Protein AF-0000000086783801 (afdb_homodimer)

Nearest PDB structures (foldseek):
  3aup-assembly1_C  TM=7.793E-01  e=1.648E-22  Glycine max
  5qcq-assembly1_A  TM=7.450E-01  e=6.119E-19  Homo sapiens
  4i0h-assembly1_A  TM=7.393E-01  e=4.043E-18  Homo sapiens
  3nsh-assembly3_C  TM=7.144E-01  e=2.593E-18  Homo sapiens
  3vv8-assembly1_A  TM=7.410E-01  e=1.197E-16  Homo sapiens

Solvent-accessible surface area (backbone atoms only — not comparable to full-atom values): 43642 Å² total; per-residue (Å²): 132,86,75,80,77,76,76,77,78,76,76,74,73,76,73,73,76,72,70,76,71,76,75,70,54,64,39,44,35,34,58,29,31,40,42,80,27,82,87,24,78,68,39,56,89,82,58,48,68,54,51,52,50,51,50,38,49,52,36,22,50,24,32,52,44,62,71,53,74,47,64,36,52,71,85,65,61,58,55,64,25,30,46,40,66,44,38,28,30,30,71,42,21,45,30,37,70,67,44,82,32,50,18,31,40,21,32,75,33,23,60,23,31,34,41,20,51,69,55,74,79,31,62,60,57,38,86,55,79,57,45,50,57,87,66,19,79,52,51,43,78,35,40,44,84,37,72,70,41,68,70,43,93,41,59,44,59,45,91,84,70,47,33,15,26,38,53,48,75,40,16,11,48,22,32,40,28,31,35,33,27,23,21,26,38,36,37,70,22,77,88,71,49,74,49,75,42,70,75,35,66,34,33,41,18,21,33,30,49,50,40,61,32,45,54,45,42,36,36,38,8,51,11,61,16,76,54,2,55,46,48,64,50,22,69,49,20,63,26,27,34,18,36,23,36,50,54,88,88,52,83,65,63,18,35,36,20,28,16,69,60,21,62,84,80,65,89,72,60,30,43,26,58,48,38,63,58,95,76,28,25,49,45,13,27,29,54,45,27,35,27,51,76,88,46,74,46,75,36,53,46,97,85,64,45,64,56,76,45,55,23,32,54,29,57,29,27,37,38,24,29,27,31,40,69,55,34,51,52,49,53,51,50,48,44,61,72,64,67,60,76,69,40,84,43,92,79,36,79,46,84,43,23,28,51,65,87,63,72,64,89,48,56,36,33,42,32,34,54,77,20,74,46,78,33,40,44,78,29,42,39,41,78,41,92,82,16,31,24,40,44,48,43,60,23,81,76,47,29,34,46,11,35,47,54,40,38,31,21,37,41,26,42,30,61,75,79,33,28,41,33,41,26,81,40,67,26,89,81,92,138,83,81,77,78,77,79,77,77,78,76,76,73,76,74,72,76,73,71,77,73,77,77,72,56,59,42,45,36,34,58,30,31,40,41,80,26,81,87,24,78,68,37,57,90,84,57,47,67,52,50,52,50,51,51,37,50,52,34,21,51,25,32,51,48,60,71,53,75,50,65,38,52,72,86,65,56,68,56,62,28,30,47,41,66,44,36,28,29,30,72,43,20,46,31,39,70,68,43,80,34,50,18,30,39,21,33,74,32,24,59,24,32,34,43,19,51,70,55,76,81,31,62,60,58,38,86,55,78,58,46,51,58,87,66,19,80,51,52,42,77,35,40,44,83,38,72,71,41,68,70,43,93,40,59,44,60,45,94,83,71,46,34,15,28,40,53,48,75,38,12,14,49,20,33,38,27,31,36,34,28,25,20,25,37,36,38,71,21,76,86,71,48,76,52,74,40,69,74,34,63,31,32,42,17,21,34,30,49,50,42,62,33,44,54,46,41,35,35,38,8,51,11,63,16,75,54,2,54,45,49,65,50,23,69,49,20,64,26,28,33,19,36,24,35,49,54,88,87,53,82,63,63,19,35,36,19,28,16,68,60,22,64,84,80,66,90,72,61,30,42,27,56,48,38,64,58,94,76,30,25,50,46,14,27,30,53,45,28,36,26,50,76,91,45,73,45,75,38,52,46,97,84,65,45,65,56,77,47,54,23,32,54,28,58,29,26,36,37,25,29,27,32,40,70,54,35,50,52,50,52,51,50,48,44,61,71,65,66,60,77,69,40,84,43,94,79,33,78,44,85,44,23,28,52,66,88,64,74,65,90,47,57,36,34,42,31,34,54,76,21,76,45,75,32,40,45,78,28,43,40,41,78,40,92,83,17,31,25,40,43,49,42,60,21,72,70,46,28,33,47,11,34,45,54,39,36,32,20,36,41,24,44,29,63,76,77,34,29,39,32,41,26,82,41,66,25,88,82,91

Secondary structure (DSSP, 8-state):
---------------------------EEEEEEETTSTTSTT--TT--HHHHHHHHHHHHHHHHGGGS-S---TT-----------SEEEEEEETTTTEEEEEEEETT----EEEBSS-SSB----SSPPB-GGG-TT-EEPBTTSHHHHH-SSEEE-TTT-BEEEEEE-TTS-EEEEEEEEEEEEEE-TTS-EEEEEEEEEEEEEEEESS--TT--EEEE-SSSTTSHHHHHGGGGTTEEEEEBPPTT--S-EEEEEGGGG---STT-EEEE-B--SS--S-EE-EEEEEETTEEEE---TTSPPPTT-EEE-SS--SEEEEHHHHHHHHHHHHHHH-S--B--TTS--S-EE-TTTSPP-EEEEEETTEEEEEEHHHHEEEETTEEEESEEEESS--EE-GGGGBTEEEEEETTTTEEEEEE--TT--/---------------------------EEEEEEETTSTTSTT--TT--HHHHHHHHHHHHHHHHGGGS-S---TT-----------SEEEEEEETTTTEEEEEEEETT----EEEBSS-SS-----SSPPB-GGG-TT-EEPBTTSHHHHH-SSEEE-TTT-BEEEEEE-TTS-EEEEEEEEEEEEEE-TTS-EEEEEEEEEEEEEEEESS--TT--EEEE-SSSTTSHHHHHGGGGTTEEEEEBPPTT--S-EEEEEGGGG---STT-EEEE-B--SS--S-EE-EEEEEETTEEEE---TTSPPPTT-EEE-SS--SEEEEHHHHHHHHHHHHHHH-S--B--TTS--S-EE-TT-SPP-EEEEEETTEEEEEEHHHHEEEETTEEEESEEEESS--EE-GGGGBTEEEEEETTTTEEEEEE--TT--

Structure (mmCIF, N/CA/C/O backbone):
data_AF-0000000086783801-model_v1
#
loop_
_entity.id
_entity.type
_entity.pdbx_description
1 polymer 'Eukaryotic aspartyl protease family protein'
#
loop_
_atom_site.group_PDB
_atom_site.id
_atom_site.type_symbol
_atom_site.label_atom_id
_atom_site.label_alt_id
_atom_site.label_comp_id
_atom_site.label_asym_id
_atom_site.label_entity_id
_atom_site.label_seq_id
_atom_site.pdbx_PDB_ins_code
_atom_site.Cartn_x
_atom_site.Cartn_y
_atom_site.Cartn_z
_atom_site.occupancy
_atom_site.B_iso_or_equiv
_atom_site.auth_seq_id
_atom_site.auth_comp_id
_atom_site.auth_asym_id
_atom_site.auth_atom_id
_atom_site.pdbx_PDB_model_num
ATOM 1 N N . MET A 1 1 ? -44.562 92.875 8.945 1 28.22 1 MET A N 1
ATOM 2 C CA . MET A 1 1 ? -44.281 91.812 8.008 1 28.22 1 MET A CA 1
ATOM 3 C C . MET A 1 1 ? -42.969 91.125 8.359 1 28.22 1 MET A C 1
ATOM 5 O O . MET A 1 1 ? -42.375 90.438 7.508 1 28.22 1 MET A O 1
ATOM 9 N N . ASP A 1 2 ? -42.469 91.312 9.57 1 32.56 2 ASP A N 1
ATOM 10 C CA . ASP A 1 2 ? -41.219 90.875 10.125 1 32.56 2 ASP A CA 1
ATOM 11 C C . ASP A 1 2 ? -41.188 89.375 10.281 1 32.56 2 ASP A C 1
ATOM 13 O O . ASP A 1 2 ? -41.969 88.812 11.062 1 32.56 2 ASP A O 1
ATOM 17 N N . HIS A 1 3 ? -41.031 88.625 9.117 1 32.62 3 HIS A N 1
ATOM 18 C CA . HIS A 1 3 ? -41 87.188 8.961 1 32.62 3 HIS A CA 1
ATOM 19 C C . HIS A 1 3 ? -39.844 86.562 9.781 1 32.62 3 HIS A C 1
ATOM 21 O O . HIS A 1 3 ? -38.688 87 9.664 1 32.62 3 HIS A O 1
ATOM 27 N N . LEU A 1 4 ? -40.125 86.188 11.008 1 33.28 4 LEU A N 1
ATOM 28 C CA . LEU A 1 4 ? -39.344 85.438 11.977 1 33.28 4 LEU A CA 1
ATOM 29 C C . LEU A 1 4 ? -38.844 84.125 11.359 1 33.28 4 LEU A C 1
ATOM 31 O O . LEU A 1 4 ? -39.625 83.25 11 1 33.28 4 LEU A O 1
ATOM 35 N N . LEU A 1 5 ? -37.781 84.188 10.484 1 33.75 5 LEU A N 1
ATOM 36 C CA . LEU A 1 5 ? -37.125 83 9.906 1 33.75 5 LEU A CA 1
ATOM 37 C C . LEU A 1 5 ? -36.562 82.125 11 1 33.75 5 LEU A C 1
ATOM 39 O O . LEU A 1 5 ? -35.719 82.562 11.797 1 33.75 5 LEU A O 1
ATOM 43 N N . CYS A 1 6 ? -37.406 81.25 11.594 1 33.09 6 CYS A N 1
ATOM 44 C CA . CYS A 1 6 ? -37 80.188 12.508 1 33.09 6 CYS A CA 1
ATOM 45 C C . CYS A 1 6 ? -35.906 79.312 11.883 1 33.09 6 CYS A C 1
ATOM 47 O O . CYS A 1 6 ? -36.094 78.75 10.828 1 33.09 6 CYS A O 1
ATOM 49 N N . PHE A 1 7 ? -34.625 79.688 12.047 1 33.12 7 PHE A N 1
ATOM 50 C CA . PHE A 1 7 ? -33.469 78.938 11.68 1 33.12 7 PHE A CA 1
ATOM 51 C C . PHE A 1 7 ? -33.5 77.562 12.352 1 33.12 7 PHE A C 1
ATOM 53 O O . PHE A 1 7 ? -33.469 77.438 13.586 1 33.12 7 PHE A O 1
ATOM 60 N N . LEU A 1 8 ? -34.25 76.625 11.781 1 31.38 8 LEU A N 1
ATOM 61 C CA . LEU A 1 8 ? -34.156 75.188 12.195 1 31.38 8 LEU A CA 1
ATOM 62 C C . LEU A 1 8 ? -32.719 74.688 12.195 1 31.38 8 LEU A C 1
ATOM 64 O O . LEU A 1 8 ? -32.062 74.75 11.164 1 31.38 8 LEU A O 1
ATOM 68 N N . LEU A 1 9 ? -32.031 74.812 13.297 1 32.16 9 LEU A N 1
ATOM 69 C CA . LEU A 1 9 ? -30.719 74.25 13.555 1 32.16 9 LEU A CA 1
ATOM 70 C C . LEU A 1 9 ? -30.781 72.688 13.383 1 32.16 9 LEU A C 1
ATOM 72 O O . LEU A 1 9 ? -31.5 72 14.117 1 32.16 9 LEU A O 1
ATOM 76 N N . ILE A 1 10 ? -30.734 72.188 12.133 1 34.38 10 ILE A N 1
ATOM 77 C CA . ILE A 1 10 ? -30.578 70.812 11.898 1 34.38 10 ILE A CA 1
ATOM 78 C C . ILE A 1 10 ? -29.312 70.312 12.609 1 34.38 10 ILE A C 1
ATOM 80 O O . ILE A 1 10 ? -28.203 70.75 12.312 1 34.38 10 ILE A O 1
ATOM 84 N N . CYS A 1 11 ? -29.406 69.938 13.852 1 33.38 11 CYS A N 1
ATOM 85 C CA . CYS A 1 11 ? -28.344 69.188 14.531 1 33.38 11 CYS A CA 1
ATOM 86 C C . CYS A 1 11 ? -27.969 67.938 13.75 1 33.38 11 CYS A C 1
ATOM 88 O O . CYS A 1 11 ? -28.781 67.062 13.586 1 33.38 11 CYS A O 1
ATOM 90 N N . PHE A 1 12 ? -27.141 68.062 12.727 1 35.16 12 PHE A N 1
ATOM 91 C CA . PHE A 1 12 ? -26.484 66.938 12.148 1 35.16 12 PHE A CA 1
ATOM 92 C C . PHE A 1 12 ? -25.797 66.062 13.219 1 35.16 12 PHE A C 1
ATOM 94 O O . PHE A 1 12 ? -24.812 66.562 13.82 1 35.16 12 PHE A O 1
ATOM 101 N N . SER A 1 13 ? -26.516 65.312 14.023 1 36.03 13 SER A N 1
ATOM 102 C CA . SER A 1 13 ? -25.844 64.312 14.805 1 36.03 13 SER A CA 1
ATOM 103 C C . SER A 1 13 ? -24.875 63.5 13.945 1 36.03 13 SER A C 1
ATOM 105 O O . SER A 1 13 ? -25.266 62.906 12.93 1 36.03 13 SER A O 1
ATOM 107 N N . HIS A 1 14 ? -23.625 63.906 13.859 1 38.16 14 HIS A N 1
ATOM 108 C CA . HIS A 1 14 ? -22.547 63.031 13.391 1 38.16 14 HIS A CA 1
ATOM 109 C C . HIS A 1 14 ? -22.594 61.656 14.055 1 38.16 14 HIS A C 1
ATOM 111 O O . HIS A 1 14 ? -22.391 61.562 15.266 1 38.16 14 HIS A O 1
ATOM 117 N N . LEU A 1 15 ? -23.547 60.781 13.656 1 39.41 15 LEU A N 1
ATOM 118 C CA . LEU A 1 15 ? -23.297 59.375 13.969 1 39.41 15 LEU A CA 1
ATOM 119 C C . LEU A 1 15 ? -21.844 59 13.703 1 39.41 15 LEU A C 1
ATOM 121 O O . LEU A 1 15 ? -21.391 59.062 12.555 1 39.41 15 LEU A O 1
ATOM 125 N N . SER A 1 16 ? -20.953 59.188 14.664 1 37.59 16 SER A N 1
ATOM 126 C CA . SER A 1 16 ? -19.641 58.594 14.633 1 37.59 16 SER A CA 1
ATOM 127 C C . SER A 1 16 ? -19.719 57.125 14.148 1 37.59 16 SER A C 1
ATOM 129 O O . SER A 1 16 ? -20.453 56.344 14.711 1 37.59 16 SER A O 1
ATOM 131 N N . LEU A 1 17 ? -19.578 56.906 12.891 1 39.34 17 LEU A N 1
ATOM 132 C CA . LEU A 1 17 ? -19.188 55.594 12.398 1 39.34 17 LEU A CA 1
ATOM 133 C C . LEU A 1 17 ? -18.125 54.938 13.305 1 39.34 17 LEU A C 1
ATOM 135 O O . LEU A 1 17 ? -16.969 55.375 13.32 1 39.34 17 LEU A O 1
ATOM 139 N N . GLN A 1 18 ? -18.5 54.5 14.516 1 35.81 18 GLN A N 1
ATOM 140 C CA . GLN A 1 18 ? -17.594 53.594 15.18 1 35.81 18 GLN A CA 1
ATOM 141 C C . GLN A 1 18 ? -16.953 52.625 14.18 1 35.81 18 GLN A C 1
ATOM 143 O O . GLN A 1 18 ? -17.641 52 13.391 1 35.81 18 GLN A O 1
ATOM 148 N N . SER A 1 19 ? -15.75 52.938 13.742 1 37.94 19 SER A N 1
ATOM 149 C CA . SER A 1 19 ? -14.828 52.031 13.07 1 37.94 19 SER A CA 1
ATOM 150 C C . SER A 1 19 ? -14.953 50.625 13.602 1 37.94 19 SER A C 1
ATOM 152 O O . SER A 1 19 ? -14.891 50.406 14.812 1 37.94 19 SER A O 1
ATOM 154 N N . LEU A 1 20 ? -15.766 49.75 13 1 39.47 20 LEU A N 1
ATOM 155 C CA . LEU A 1 20 ? -15.555 48.344 13.195 1 39.47 20 LEU A CA 1
ATOM 156 C C . LEU A 1 20 ? -14.078 48.031 13.43 1 39.47 20 LEU A C 1
ATOM 158 O O . LEU A 1 20 ? -13.258 48.156 12.516 1 39.47 20 LEU A O 1
ATOM 162 N N . VAL A 1 21 ? -13.508 48.312 14.57 1 39.19 21 VAL A N 1
ATOM 163 C CA . VAL A 1 21 ? -12.219 47.75 14.961 1 39.19 21 VAL A CA 1
ATOM 164 C C . VAL A 1 21 ? -12.055 46.344 14.344 1 39.19 21 VAL A C 1
ATOM 166 O O . VAL A 1 21 ? -12.82 45.438 14.648 1 39.19 21 VAL A O 1
ATOM 169 N N . GLU A 1 22 ? -11.578 46.219 13.141 1 44.28 22 GLU A N 1
ATOM 170 C CA . GLU A 1 22 ? -11.094 44.969 12.602 1 44.28 22 GLU A CA 1
ATOM 171 C C . GLU A 1 22 ? -10.383 44.125 13.68 1 44.28 22 GLU A C 1
ATOM 173 O O . GLU A 1 22 ? -9.352 44.562 14.211 1 44.28 22 GLU A O 1
ATOM 178 N N . ALA A 1 23 ? -11.031 43.375 14.547 1 47.41 23 ALA A N 1
ATOM 179 C CA . ALA A 1 23 ? -10.453 42.5 15.555 1 47.41 23 ALA A CA 1
ATOM 180 C C . ALA A 1 23 ? -9.211 41.781 15.023 1 47.41 23 ALA A C 1
ATOM 182 O O . ALA A 1 23 ? -9.242 41.188 13.945 1 47.41 23 ALA A O 1
ATOM 183 N N . LYS A 1 24 ? -7.973 42.156 15.375 1 53.47 24 LYS A N 1
ATOM 184 C CA . LYS A 1 24 ? -6.676 41.531 15.094 1 53.47 24 LYS A CA 1
ATOM 185 C C . LYS A 1 24 ? -6.766 40.031 15.109 1 53.47 24 LYS A C 1
ATOM 187 O O . LYS A 1 24 ? -7.32 39.438 16.047 1 53.47 24 LYS A O 1
ATOM 192 N N . PRO A 1 25 ? -6.418 39.406 14.031 1 62.44 25 PRO A N 1
ATOM 193 C CA . PRO A 1 25 ? -6.492 37.969 13.922 1 62.44 25 PRO A CA 1
ATOM 194 C C . PRO A 1 25 ? -5.789 37.25 15.078 1 62.44 25 PRO A C 1
ATOM 196 O O . PRO A 1 25 ? -4.688 37.625 15.477 1 62.44 25 PRO A O 1
ATOM 199 N N . ARG A 1 26 ? -6.473 36.719 16.094 1 76.38 26 ARG A N 1
ATOM 200 C CA . ARG A 1 26 ? -5.91 36.031 17.25 1 76.38 26 ARG A CA 1
ATOM 201 C C . ARG A 1 26 ? -5.527 34.594 16.906 1 76.38 26 ARG A C 1
ATOM 203 O O . ARG A 1 26 ? -6.199 33.938 16.109 1 76.38 26 ARG A O 1
ATOM 210 N N . GLY A 1 27 ? -4.211 34.281 17.203 1 88.38 27 GLY A N 1
ATOM 211 C CA . GLY A 1 27 ? -3.742 32.906 17.094 1 88.38 27 GLY A CA 1
ATOM 212 C C . GLY A 1 27 ? -4.344 32 18.141 1 88.38 27 GLY A C 1
ATOM 213 O O . GLY A 1 27 ? -4.871 32.469 19.156 1 88.38 27 GLY A O 1
ATOM 214 N N . PHE A 1 28 ? -4.57 30.75 17.859 1 93.56 28 PHE A N 1
ATOM 215 C CA . PHE A 1 28 ? -4.973 29.734 18.812 1 93.56 28 PHE A CA 1
ATOM 216 C C . PHE A 1 28 ? -4.18 28.453 18.594 1 93.56 28 PHE A C 1
ATOM 218 O O . PHE A 1 28 ? -3.576 28.25 17.547 1 93.56 28 PHE A O 1
ATOM 225 N N . THR A 1 29 ? -4.07 27.672 19.656 1 93.62 29 THR A N 1
ATOM 226 C CA . THR A 1 29 ? -3.285 26.453 19.688 1 93.62 29 THR A CA 1
ATOM 227 C C . THR A 1 29 ? -4.145 25.266 20.109 1 93.62 29 THR A C 1
ATOM 229 O O . THR A 1 29 ? -4.934 25.375 21.047 1 93.62 29 THR A O 1
ATOM 232 N N . ILE A 1 30 ? -4.059 24.203 19.375 1 93.81 30 ILE A N 1
ATOM 233 C CA . ILE A 1 30 ? -4.789 23 19.766 1 93.81 30 ILE A CA 1
ATOM 234 C C . ILE A 1 30 ? -3.838 21.797 19.812 1 93.81 30 ILE A C 1
ATOM 236 O O . ILE A 1 30 ? -2.699 21.891 19.359 1 93.81 30 ILE A O 1
ATOM 240 N N . ASP A 1 31 ? -4.312 20.734 20.422 1 92.25 31 ASP A N 1
ATOM 241 C CA . ASP A 1 31 ? -3.533 19.5 20.531 1 92.25 31 ASP A CA 1
ATOM 242 C C . ASP A 1 31 ? -3.541 18.719 19.219 1 92.25 31 ASP A C 1
ATOM 244 O O . ASP A 1 31 ? -4.562 18.672 18.531 1 92.25 31 ASP A O 1
ATOM 248 N N . LEU A 1 32 ? -2.43 18.25 18.891 1 93.69 32 LEU A N 1
ATOM 249 C CA . LEU A 1 32 ? -2.229 17.312 17.781 1 93.69 32 LEU A CA 1
ATOM 250 C C . LEU A 1 32 ? -1.8 15.945 18.297 1 93.69 32 LEU A C 1
ATOM 252 O O . LEU A 1 32 ? -0.669 15.781 18.766 1 93.69 32 LEU A O 1
ATOM 256 N N . ILE A 1 33 ? -2.709 15.023 18.203 1 90.25 33 ILE A N 1
ATOM 257 C CA . ILE A 1 33 ? -2.543 13.727 18.859 1 90.25 33 ILE A CA 1
ATOM 258 C C . ILE A 1 33 ? -2.078 12.688 17.828 1 90.25 33 ILE A C 1
ATOM 260 O O . ILE A 1 33 ? -2.766 12.43 16.844 1 90.25 33 ILE A O 1
ATOM 264 N N . HIS A 1 34 ? -0.919 12.148 18.078 1 90.94 34 HIS A N 1
ATOM 265 C CA . HIS A 1 34 ? -0.465 11.086 17.172 1 90.94 34 HIS A CA 1
ATOM 266 C C . HIS A 1 34 ? -1.343 9.852 17.297 1 90.94 34 HIS A C 1
ATOM 268 O O . HIS A 1 34 ? -1.766 9.492 18.406 1 90.94 34 HIS A O 1
ATOM 274 N N . ARG A 1 35 ? -1.509 9.188 16.25 1 84.12 35 ARG A N 1
ATOM 275 C CA . ARG A 1 35 ? -2.447 8.07 16.203 1 84.12 35 ARG A CA 1
ATOM 276 C C . ARG A 1 35 ? -2.016 6.949 17.141 1 84.12 35 ARG A C 1
ATOM 278 O O . ARG A 1 35 ? -2.854 6.203 17.656 1 84.12 35 ARG A O 1
ATOM 285 N N . HIS A 1 36 ? -0.702 6.852 17.406 1 81.81 36 HIS A N 1
ATOM 286 C CA . HIS A 1 36 ? -0.207 5.77 18.25 1 81.81 36 HIS A CA 1
ATOM 287 C C . HIS A 1 36 ? -0.056 6.23 19.703 1 81.81 36 HIS A C 1
ATOM 289 O O . HIS A 1 36 ? 0.384 5.457 20.547 1 81.81 36 HIS A O 1
ATOM 295 N N . SER A 1 37 ? -0.412 7.441 19.953 1 85.44 37 SER A N 1
ATOM 296 C CA . SER A 1 37 ? -0.389 7.969 21.312 1 85.44 37 SER A CA 1
ATOM 297 C C . SER A 1 37 ? -1.469 7.324 22.172 1 85.44 37 SER A C 1
ATOM 299 O O . SER A 1 37 ? -2.529 6.945 21.672 1 85.44 37 SER A O 1
ATOM 301 N N . GLN A 1 38 ? -1.191 7.227 23.453 1 80.69 38 GLN A N 1
ATOM 302 C CA . GLN A 1 38 ? -2.188 6.719 24.391 1 80.69 38 GLN A CA 1
ATOM 303 C C . GLN A 1 38 ? -3.42 7.613 24.438 1 80.69 38 GLN A C 1
ATOM 305 O O . GLN A 1 38 ? -4.496 7.184 24.859 1 80.69 38 GLN A O 1
ATOM 310 N N . LEU A 1 39 ? -3.26 8.805 24 1 82.5 39 LEU A N 1
ATOM 311 C CA . LEU A 1 39 ? -4.367 9.758 23.969 1 82.5 39 LEU A CA 1
ATOM 312 C C . LEU A 1 39 ? -5.277 9.492 22.766 1 82.5 39 LEU A C 1
ATOM 314 O O . LEU A 1 39 ? -6.391 10.016 22.703 1 82.5 39 LEU A O 1
ATOM 318 N N . SER A 1 40 ? -4.809 8.68 21.828 1 82.81 40 SER A N 1
ATOM 319 C CA . SER A 1 40 ? -5.531 8.422 20.594 1 82.81 40 SER A CA 1
ATOM 320 C C . SER A 1 40 ? -6.559 7.309 20.766 1 82.81 40 SER A C 1
ATOM 322 O O . SER A 1 40 ? -6.289 6.309 21.438 1 82.81 40 SER A O 1
ATOM 324 N N . PRO A 1 41 ? -7.746 7.543 20.172 1 73.62 41 PRO A N 1
ATOM 325 C CA . PRO A 1 41 ? -8.711 6.438 20.188 1 73.62 41 PRO A CA 1
ATOM 326 C C . PRO A 1 41 ? -8.219 5.227 19.391 1 73.62 41 PRO A C 1
ATOM 328 O O . PRO A 1 41 ? -8.781 4.133 19.516 1 73.62 41 PRO A O 1
ATOM 331 N N . PHE A 1 42 ? -7.121 5.426 18.625 1 69.88 42 PHE A N 1
ATOM 332 C CA . PHE A 1 42 ? -6.59 4.34 17.812 1 69.88 42 PHE A CA 1
ATOM 333 C C . PHE A 1 42 ? -5.508 3.578 18.562 1 69.88 42 PHE A C 1
ATOM 335 O O . PHE A 1 42 ? -4.926 2.627 18.031 1 69.88 42 PHE A O 1
ATOM 342 N N . TYR A 1 43 ? -5.309 4.027 19.812 1 74.81 43 TYR A N 1
ATOM 343 C CA . TYR A 1 43 ? -4.211 3.434 20.562 1 74.81 43 TYR A CA 1
ATOM 344 C C . TYR A 1 43 ? -4.441 1.942 20.781 1 74.81 43 TYR A C 1
ATOM 346 O O . TYR A 1 43 ? -5.527 1.53 21.203 1 74.81 43 TYR A O 1
ATOM 354 N N . ASN A 1 44 ? -3.475 1.221 20.391 1 63.91 44 ASN A N 1
ATOM 355 C CA . ASN A 1 44 ? -3.463 -0.218 20.641 1 63.91 44 ASN A CA 1
ATOM 356 C C . ASN A 1 44 ? -2.518 -0.586 21.781 1 63.91 44 ASN A C 1
ATOM 358 O O . ASN A 1 44 ? -1.297 -0.587 21.594 1 63.91 44 ASN A O 1
ATOM 362 N N . ASN A 1 45 ? -3.098 -0.927 22.859 1 67.25 45 ASN A N 1
ATOM 363 C CA . ASN A 1 45 ? -2.312 -1.163 24.062 1 67.25 45 ASN A CA 1
ATOM 364 C C . ASN A 1 45 ? -1.514 -2.461 23.969 1 67.25 45 ASN A C 1
ATOM 366 O O . ASN A 1 45 ? -0.575 -2.674 24.734 1 67.25 45 ASN A O 1
ATOM 370 N N . THR A 1 46 ? -1.895 -3.271 23.031 1 62.94 46 THR A N 1
ATOM 371 C CA . THR A 1 46 ? -1.198 -4.551 22.922 1 62.94 46 THR A CA 1
ATOM 372 C C . THR A 1 46 ? -0.125 -4.492 21.844 1 62.94 46 THR A C 1
ATOM 374 O O . THR A 1 46 ? 0.673 -5.418 21.703 1 62.94 46 THR A O 1
ATOM 377 N N . ALA A 1 47 ? -0.167 -3.367 21.172 1 66.62 47 ALA A N 1
ATOM 378 C CA . ALA A 1 47 ? 0.81 -3.244 20.094 1 66.62 47 ALA A CA 1
ATOM 379 C C . ALA A 1 47 ? 2.207 -2.979 20.641 1 66.62 47 ALA A C 1
ATOM 381 O O . ALA A 1 47 ? 2.367 -2.221 21.609 1 66.62 47 ALA A O 1
ATOM 382 N N . THR A 1 48 ? 3.219 -3.65 20.031 1 71.75 48 THR A N 1
ATOM 383 C CA . THR A 1 48 ? 4.617 -3.418 20.359 1 71.75 48 THR A CA 1
ATOM 384 C C . THR A 1 48 ? 5.207 -2.312 19.484 1 71.75 48 THR A C 1
ATOM 386 O O . THR A 1 48 ? 4.609 -1.923 18.484 1 71.75 48 THR A O 1
ATOM 389 N N . PRO A 1 49 ? 6.332 -1.831 19.906 1 75.69 49 PRO A N 1
ATOM 390 C CA . PRO A 1 49 ? 7.012 -0.85 19.062 1 75.69 49 PRO A CA 1
ATOM 391 C C . PRO A 1 49 ? 7.254 -1.367 17.641 1 75.69 49 PRO A C 1
ATOM 393 O O . PRO A 1 49 ? 7.18 -0.6 16.688 1 75.69 49 PRO A O 1
ATOM 396 N N . ASP A 1 50 ? 7.48 -2.641 17.516 1 71.62 50 ASP A N 1
ATOM 397 C CA . ASP A 1 50 ? 7.684 -3.24 16.203 1 71.62 50 ASP A CA 1
ATOM 398 C C . ASP A 1 50 ? 6.398 -3.207 15.375 1 71.62 50 ASP A C 1
ATOM 400 O O . ASP A 1 50 ? 6.434 -2.959 14.172 1 71.62 50 ASP A O 1
ATOM 404 N N . ASP A 1 51 ? 5.348 -3.373 16.109 1 68.06 51 ASP A N 1
ATOM 405 C CA . ASP A 1 51 ? 4.051 -3.312 15.43 1 68.06 51 ASP A CA 1
ATOM 406 C C . ASP A 1 51 ? 3.791 -1.918 14.867 1 68.06 51 ASP A C 1
ATOM 408 O O . ASP A 1 51 ? 3.336 -1.779 13.727 1 68.06 51 ASP A O 1
ATOM 412 N N . PHE A 1 52 ? 4.129 -0.922 15.672 1 77.06 52 PHE A N 1
ATOM 413 C CA . PHE A 1 52 ? 3.943 0.453 15.219 1 77.06 52 PHE A CA 1
ATOM 414 C C . PHE A 1 52 ? 4.832 0.756 14.023 1 77.06 52 PHE A C 1
ATOM 416 O O . PHE A 1 52 ? 4.422 1.465 13.102 1 77.06 52 PHE A O 1
ATOM 423 N N . ALA A 1 53 ? 5.984 0.182 14.055 1 81.12 53 ALA A N 1
ATOM 424 C CA . ALA A 1 53 ? 6.938 0.434 12.977 1 81.12 53 ALA A CA 1
ATOM 425 C C . ALA A 1 53 ? 6.438 -0.152 11.656 1 81.12 53 ALA A C 1
ATOM 427 O O . ALA A 1 53 ? 6.539 0.49 10.609 1 81.12 53 ALA A O 1
ATOM 428 N N . ILE A 1 54 ? 5.938 -1.311 11.719 1 67.62 54 ILE A N 1
ATOM 429 C CA . ILE A 1 54 ? 5.406 -1.952 10.516 1 67.62 54 ILE A CA 1
ATOM 430 C C . ILE A 1 54 ? 4.199 -1.171 10.008 1 67.62 54 ILE A C 1
ATOM 432 O O . ILE A 1 54 ? 4.098 -0.882 8.812 1 67.62 54 ILE A O 1
ATOM 436 N N . ASP A 1 55 ? 3.338 -0.837 10.977 1 71.88 55 ASP A N 1
ATOM 437 C CA . ASP A 1 55 ? 2.152 -0.06 10.625 1 71.88 55 ASP A CA 1
ATOM 438 C C . ASP A 1 55 ? 2.539 1.253 9.945 1 71.88 55 ASP A C 1
ATOM 440 O O . ASP A 1 55 ? 1.98 1.607 8.906 1 71.88 55 ASP A O 1
ATOM 444 N N . ASP A 1 56 ? 3.5 1.948 10.492 1 79.5 56 ASP A N 1
ATOM 445 C CA . ASP A 1 56 ? 3.949 3.229 9.953 1 79.5 56 ASP A CA 1
ATOM 446 C C . ASP A 1 56 ? 4.516 3.064 8.547 1 79.5 56 ASP A C 1
ATOM 448 O O . ASP A 1 56 ? 4.277 3.902 7.672 1 79.5 56 ASP A O 1
ATOM 452 N N . ALA A 1 57 ? 5.309 2.018 8.375 1 74.88 57 ALA A N 1
ATOM 453 C CA . ALA A 1 57 ? 5.898 1.777 7.062 1 74.88 57 ALA A CA 1
ATOM 454 C C . ALA A 1 57 ? 4.82 1.488 6.02 1 74.88 57 ALA A C 1
ATOM 456 O O . ALA A 1 57 ? 4.797 2.107 4.953 1 74.88 57 ALA A O 1
ATOM 457 N N . LEU A 1 58 ? 3.947 0.668 6.41 1 66.81 58 LEU A N 1
ATOM 458 C CA . LEU A 1 58 ? 2.898 0.265 5.477 1 66.81 58 LEU A CA 1
ATOM 459 C C . LEU A 1 58 ? 1.989 1.442 5.141 1 66.81 58 LEU A C 1
ATOM 461 O O . LEU A 1 58 ? 1.624 1.638 3.98 1 66.81 58 LEU A O 1
ATOM 465 N N . ARG A 1 59 ? 1.632 2.217 6.129 1 73.81 59 ARG A N 1
ATOM 466 C CA . ARG A 1 59 ? 0.787 3.385 5.902 1 73.81 59 ARG A CA 1
ATOM 467 C C . ARG A 1 59 ? 1.51 4.426 5.059 1 73.81 59 ARG A C 1
ATOM 469 O O . ARG A 1 59 ? 0.891 5.098 4.23 1 73.81 59 ARG A O 1
ATOM 476 N N . SER A 1 60 ? 2.822 4.594 5.301 1 77 60 SER A N 1
ATOM 477 C CA . SER A 1 60 ? 3.598 5.527 4.492 1 77 60 SER A CA 1
ATOM 478 C C . SER A 1 60 ? 3.613 5.109 3.027 1 77 60 SER A C 1
ATOM 480 O O . SER A 1 60 ? 3.449 5.945 2.137 1 77 60 SER A O 1
ATOM 482 N N . ILE A 1 61 ? 3.779 3.838 2.82 1 68.62 61 ILE A N 1
ATOM 483 C CA . ILE A 1 61 ? 3.811 3.305 1.463 1 68.62 61 ILE A CA 1
ATOM 484 C C . ILE A 1 61 ? 2.453 3.514 0.796 1 68.62 61 ILE A C 1
ATOM 486 O O . ILE A 1 61 ? 2.379 3.973 -0.346 1 68.62 61 ILE A O 1
ATOM 490 N N . ALA A 1 62 ? 1.41 3.164 1.528 1 65.81 62 ALA A N 1
ATOM 491 C CA . ALA A 1 62 ? 0.06 3.326 0.995 1 65.81 62 ALA A CA 1
ATOM 492 C C . ALA A 1 62 ? -0.228 4.789 0.667 1 65.81 62 ALA A C 1
ATOM 494 O O . ALA A 1 62 ? -0.811 5.094 -0.375 1 65.81 62 ALA A O 1
ATOM 495 N N . ARG A 1 63 ? 0.198 5.672 1.545 1 74.69 63 ARG A N 1
ATOM 496 C CA . ARG A 1 63 ? -0.094 7.094 1.398 1 74.69 63 ARG A CA 1
ATOM 497 C C . ARG A 1 63 ? 0.682 7.695 0.23 1 74.69 63 ARG A C 1
ATOM 499 O O . ARG A 1 63 ? 0.275 8.711 -0.333 1 74.69 63 ARG A O 1
ATOM 506 N N . ALA A 1 64 ? 1.76 7.09 -0.144 1 72.56 64 ALA A N 1
ATOM 507 C CA . ALA A 1 64 ? 2.529 7.578 -1.284 1 72.56 64 ALA A CA 1
ATOM 508 C C . ALA A 1 64 ? 1.679 7.605 -2.551 1 72.56 64 ALA A C 1
ATOM 510 O O . ALA A 1 64 ? 1.854 8.477 -3.408 1 72.56 64 ALA A O 1
ATOM 511 N N . THR A 1 65 ? 0.659 6.719 -2.656 1 64.31 65 THR A N 1
ATOM 512 C CA . THR A 1 65 ? -0.207 6.664 -3.828 1 64.31 65 THR A CA 1
ATOM 513 C C . THR A 1 65 ? -1.072 7.918 -3.924 1 64.31 65 THR A C 1
ATOM 515 O O . THR A 1 65 ? -1.493 8.305 -5.016 1 64.31 65 THR A O 1
ATOM 518 N N . HIS A 1 66 ? -1.339 8.539 -2.75 1 66.38 66 HIS A N 1
ATOM 519 C CA . HIS A 1 66 ? -2.135 9.758 -2.654 1 66.38 66 HIS A CA 1
ATOM 520 C C . HIS A 1 66 ? -1.473 10.914 -3.404 1 66.38 66 HIS A C 1
ATOM 522 O O . HIS A 1 66 ? -2.158 11.797 -3.922 1 66.38 66 HIS A O 1
ATOM 528 N N . PHE A 1 67 ? -0.154 10.898 -3.543 1 69.31 67 PHE A N 1
ATOM 529 C CA . PHE A 1 67 ? 0.585 12.023 -4.105 1 69.31 67 PHE A CA 1
ATOM 530 C C . PHE A 1 67 ? 1.03 11.719 -5.531 1 69.31 67 PHE A C 1
ATOM 532 O O . PHE A 1 67 ? 1.685 12.547 -6.168 1 69.31 67 PHE A O 1
ATOM 539 N N . ARG A 1 68 ? 0.748 10.547 -6.027 1 59.56 68 ARG A N 1
ATOM 540 C CA . ARG A 1 68 ? 1.143 10.195 -7.387 1 59.56 68 ARG A CA 1
ATOM 541 C C . ARG A 1 68 ? 0.318 10.969 -8.414 1 59.56 68 ARG A C 1
ATOM 543 O O . ARG A 1 68 ? -0.892 11.133 -8.242 1 59.56 68 ARG A O 1
ATOM 550 N N . PRO A 1 69 ? 1.136 11.906 -9.367 1 47.84 69 PRO A N 1
ATOM 551 C CA . PRO A 1 69 ? 0.409 12.664 -10.391 1 47.84 69 PRO A CA 1
ATOM 552 C C . PRO A 1 69 ? -0.514 11.781 -11.227 1 47.84 69 PRO A C 1
ATOM 554 O O . PRO A 1 69 ? -0.208 10.602 -11.461 1 47.84 69 PRO A O 1
ATOM 557 N N . SER A 1 70 ? -1.818 12.211 -11.219 1 42.53 70 SER A N 1
ATOM 558 C CA . SER A 1 70 ? -2.773 11.516 -12.078 1 42.53 70 SER A CA 1
ATOM 559 C C . SER A 1 70 ? -2.242 11.383 -13.5 1 42.53 70 SER A C 1
ATOM 561 O O . SER A 1 70 ? -2.816 10.656 -14.32 1 42.53 70 SER A O 1
ATOM 563 N N . THR A 1 71 ? -1.451 12.375 -14.039 1 36.75 71 THR A N 1
ATOM 564 C CA . THR A 1 71 ? -1.113 12.328 -15.461 1 36.75 71 THR A CA 1
ATOM 565 C C . THR A 1 71 ? -0.098 11.227 -15.742 1 36.75 71 THR A C 1
ATOM 567 O O . THR A 1 71 ? 1.013 11.242 -15.203 1 36.75 71 THR A O 1
ATOM 570 N N . ILE A 1 72 ? -0.508 10.078 -15.75 1 32.94 72 ILE A N 1
ATOM 571 C CA . ILE A 1 72 ? 0.375 9.102 -16.375 1 32.94 72 ILE A CA 1
ATOM 572 C C . ILE A 1 72 ? 1.023 9.727 -17.625 1 32.94 72 ILE A C 1
ATOM 574 O O . ILE A 1 72 ? 0.333 10.102 -18.562 1 32.94 72 ILE A O 1
ATOM 578 N N . ASP A 1 73 ? 1.986 10.578 -17.438 1 30.77 73 ASP A N 1
ATOM 579 C CA . ASP A 1 73 ? 2.744 10.484 -18.672 1 30.77 73 ASP A CA 1
ATOM 580 C C . ASP A 1 73 ? 2.959 9.031 -19.094 1 30.77 73 ASP A C 1
ATOM 582 O O . ASP A 1 73 ? 3.242 8.18 -18.25 1 30.77 73 ASP A O 1
ATOM 586 N N . GLU A 1 74 ? 2.383 8.68 -20.172 1 29.58 74 GLU A N 1
ATOM 587 C CA . GLU A 1 74 ? 2.432 7.383 -20.844 1 29.58 74 GLU A CA 1
ATOM 588 C C . GLU A 1 74 ? 3.705 6.621 -20.5 1 29.58 74 GLU A C 1
ATOM 590 O O . GLU A 1 74 ? 3.688 5.398 -20.359 1 29.58 74 GLU A O 1
ATOM 595 N N . ASN A 1 75 ? 4.895 7.262 -20.453 1 28.44 75 ASN A N 1
ATOM 596 C CA . ASN A 1 75 ? 6.168 6.555 -20.5 1 28.44 75 ASN A CA 1
ATOM 597 C C . ASN A 1 75 ? 6.668 6.203 -19.109 1 28.44 75 ASN A C 1
ATOM 599 O O . ASN A 1 75 ? 7.691 5.531 -18.953 1 28.44 75 ASN A O 1
ATOM 603 N N . LYS A 1 76 ? 6.203 6.961 -18.016 1 31.38 76 LYS A N 1
ATOM 604 C CA . LYS A 1 76 ? 6.965 6.582 -16.828 1 31.38 76 LYS A CA 1
ATOM 605 C C . LYS A 1 76 ? 6.055 5.977 -15.758 1 31.38 76 LYS A C 1
ATOM 607 O O . LYS A 1 76 ? 5.582 6.68 -14.867 1 31.38 76 LYS A O 1
ATOM 612 N N . ILE A 1 77 ? 5.129 5.211 -15.922 1 28.27 77 ILE A N 1
ATOM 613 C CA . ILE A 1 77 ? 4.23 4.52 -15.008 1 28.27 77 ILE A CA 1
ATOM 614 C C . ILE A 1 77 ? 5.043 3.797 -13.93 1 28.27 77 ILE A C 1
ATOM 616 O O . ILE A 1 77 ? 5.621 2.738 -14.188 1 28.27 77 ILE A O 1
ATOM 620 N N . GLU A 1 78 ? 5.926 4.496 -13.133 1 28.23 78 GLU A N 1
ATOM 621 C CA . GLU A 1 78 ? 6.594 3.668 -12.133 1 28.23 78 GLU A CA 1
ATOM 622 C C . GLU A 1 78 ? 5.754 3.549 -10.867 1 28.23 78 GLU A C 1
ATOM 624 O O . GLU A 1 78 ? 5.316 4.559 -10.312 1 28.23 78 GLU A O 1
ATOM 629 N N . SER A 1 79 ? 4.973 2.684 -10.57 1 29.17 79 SER A N 1
ATOM 630 C CA . SER A 1 79 ? 4.039 2.305 -9.508 1 29.17 79 SER A CA 1
ATOM 631 C C . SER A 1 79 ? 4.742 2.211 -8.164 1 29.17 79 SER A C 1
ATOM 633 O O . SER A 1 79 ? 5.902 1.803 -8.086 1 29.17 79 SER A O 1
ATOM 635 N N . PRO A 1 80 ? 4.301 2.904 -7.055 1 29.42 80 PRO A N 1
ATOM 636 C CA . PRO A 1 80 ? 4.871 2.83 -5.707 1 29.42 80 PRO A CA 1
ATOM 637 C C . PRO A 1 80 ? 5.066 1.395 -5.227 1 29.42 80 PRO A C 1
ATOM 639 O O . PRO A 1 80 ? 4.262 0.517 -5.551 1 29.42 80 PRO A O 1
ATOM 642 N N . VAL A 1 81 ? 6.367 1.036 -4.578 1 29.7 81 VAL A N 1
ATOM 643 C CA . VAL A 1 81 ? 7.023 -0.242 -4.328 1 29.7 81 VAL A CA 1
ATOM 644 C C . VAL A 1 81 ? 6.52 -0.835 -3.016 1 29.7 81 VAL A C 1
ATOM 646 O O . VAL A 1 81 ? 6.746 -0.269 -1.944 1 29.7 81 VAL A O 1
ATOM 649 N N . ILE A 1 82 ? 5.281 -0.961 -2.48 1 34.88 82 ILE A N 1
ATOM 650 C CA . ILE A 1 82 ? 5 -1.879 -1.383 1 34.88 82 ILE A CA 1
ATOM 651 C C . ILE A 1 82 ? 5.438 -3.291 -1.765 1 34.88 82 ILE A C 1
ATOM 653 O O . ILE A 1 82 ? 5.211 -3.732 -2.895 1 34.88 82 ILE A O 1
ATOM 657 N N . PRO A 1 83 ? 6.145 -4.012 -0.765 1 37.84 83 PRO A N 1
ATOM 658 C CA . PRO A 1 83 ? 6.645 -5.355 -1.065 1 37.84 83 PRO A CA 1
ATOM 659 C C . PRO A 1 83 ? 5.602 -6.238 -1.742 1 37.84 83 PRO A C 1
ATOM 661 O O . PRO A 1 83 ? 4.48 -6.367 -1.241 1 37.84 83 PRO A O 1
ATOM 664 N N . ASN A 1 84 ? 5.516 -6.199 -2.854 1 46.91 84 ASN A N 1
ATOM 665 C CA . ASN A 1 84 ? 4.66 -6.945 -3.77 1 46.91 84 ASN A CA 1
ATOM 666 C C . ASN A 1 84 ? 5.156 -8.375 -3.963 1 46.91 84 ASN A C 1
ATOM 668 O O . ASN A 1 84 ? 5.406 -8.805 -5.094 1 46.91 84 ASN A O 1
ATOM 672 N N . VAL A 1 85 ? 5.715 -9.008 -2.777 1 59.03 85 VAL A N 1
ATOM 673 C CA . VAL A 1 85 ? 6.242 -10.312 -3.168 1 59.03 85 VAL A CA 1
ATOM 674 C C . VAL A 1 85 ? 5.129 -11.359 -3.115 1 59.03 85 VAL A C 1
ATOM 676 O O . VAL A 1 85 ? 4.105 -11.148 -2.457 1 59.03 85 VAL A O 1
ATOM 679 N N . GLY A 1 86 ? 5.082 -12.336 -3.893 1 70.69 86 GLY A N 1
ATOM 680 C CA . GLY A 1 86 ? 4.219 -13.492 -4.078 1 70.69 86 GLY A CA 1
ATOM 681 C C . GLY A 1 86 ? 3.996 -14.281 -2.801 1 70.69 86 GLY A C 1
ATOM 682 O O . GLY A 1 86 ? 4.645 -14.023 -1.784 1 70.69 86 GLY A O 1
ATOM 683 N N . SER A 1 87 ? 3.031 -15.055 -2.764 1 83.5 87 SER A N 1
ATOM 684 C CA . SER A 1 87 ? 2.553 -15.766 -1.585 1 83.5 87 SER A CA 1
ATOM 685 C C . SER A 1 87 ? 3.191 -17.156 -1.478 1 83.5 87 SER A C 1
ATOM 687 O O . SER A 1 87 ? 3.162 -17.766 -0.414 1 83.5 87 SER A O 1
ATOM 689 N N . TYR A 1 88 ? 3.832 -17.578 -2.488 1 90.56 88 TYR A N 1
ATOM 690 C CA . TYR A 1 88 ? 4.289 -18.969 -2.502 1 90.56 88 TYR A CA 1
ATOM 691 C C . TYR A 1 88 ? 5.73 -19.062 -2.996 1 90.56 88 TYR A C 1
ATOM 693 O O . TYR A 1 88 ? 6.156 -18.266 -3.834 1 90.56 88 TYR A O 1
ATOM 701 N N . LEU A 1 89 ? 6.379 -20.078 -2.42 1 89.5 89 LEU A N 1
ATOM 702 C CA . LEU A 1 89 ? 7.758 -20.375 -2.801 1 89.5 89 LEU A CA 1
ATOM 703 C C . LEU A 1 89 ? 7.863 -21.75 -3.439 1 89.5 89 LEU A C 1
ATOM 705 O O . LEU A 1 89 ? 7.09 -22.656 -3.113 1 89.5 89 LEU A O 1
ATOM 709 N N . MET A 1 90 ? 8.828 -21.844 -4.27 1 92.69 90 MET A N 1
ATOM 710 C CA . MET A 1 90 ? 9.141 -23.141 -4.871 1 92.69 90 MET A CA 1
ATOM 711 C C . MET A 1 90 ? 10.656 -23.312 -5.004 1 92.69 90 MET A C 1
ATOM 713 O O . MET A 1 90 ? 11.398 -22.344 -5.059 1 92.69 90 MET A O 1
ATOM 717 N N . LYS A 1 91 ? 11.016 -24.562 -5.016 1 90.81 91 LYS A N 1
ATOM 718 C CA . LYS A 1 91 ? 12.422 -24.859 -5.246 1 90.81 91 LYS A CA 1
ATOM 719 C C . LYS A 1 91 ? 12.727 -24.953 -6.738 1 90.81 91 LYS A C 1
ATOM 721 O O . LYS A 1 91 ? 11.938 -25.5 -7.508 1 90.81 91 LYS A O 1
ATOM 726 N N . LEU A 1 92 ? 13.781 -24.359 -7.113 1 93.44 92 LEU A N 1
ATOM 727 C CA . LEU A 1 92 ? 14.344 -24.422 -8.453 1 93.44 92 LEU A CA 1
ATOM 728 C C . LEU A 1 92 ? 15.867 -24.516 -8.398 1 93.44 92 LEU A C 1
ATOM 730 O O . LEU A 1 92 ? 16.516 -23.766 -7.676 1 93.44 92 LEU A O 1
ATOM 734 N N . SER A 1 93 ? 16.406 -25.5 -9.047 1 94.69 93 SER A N 1
ATOM 735 C CA . SER A 1 93 ? 17.859 -25.594 -9.141 1 94.69 93 SER A CA 1
ATOM 736 C C . SER A 1 93 ? 18.359 -25.062 -10.477 1 94.69 93 SER A C 1
ATOM 738 O O . SER A 1 93 ? 17.75 -25.297 -11.516 1 94.69 93 SER A O 1
ATOM 740 N N . ILE A 1 94 ? 19.469 -24.328 -10.383 1 96.19 94 ILE A N 1
ATOM 741 C CA . ILE A 1 94 ? 20.031 -23.734 -11.586 1 96.19 94 ILE A CA 1
ATOM 742 C C . ILE A 1 94 ? 21.531 -24.062 -11.672 1 96.19 94 ILE A C 1
ATOM 744 O O . ILE A 1 94 ? 22.234 -24 -10.672 1 96.19 94 ILE A O 1
ATOM 748 N N . GLY A 1 95 ? 21.938 -24.531 -12.93 1 97.44 95 GLY A N 1
ATOM 749 C CA . GLY A 1 95 ? 23.375 -24.641 -13.18 1 97.44 95 GLY A CA 1
ATOM 750 C C . GLY A 1 95 ? 23.859 -26.078 -13.195 1 97.44 95 GLY A C 1
ATOM 751 O O . GLY A 1 95 ? 23.094 -27 -12.977 1 97.44 95 GLY A O 1
ATOM 752 N N . SER A 1 96 ? 25.125 -26.109 -13.547 1 96.69 96 SER A N 1
ATOM 753 C CA . SER A 1 96 ? 25.906 -27.344 -13.516 1 96.69 96 SER A CA 1
ATOM 754 C C . SER A 1 96 ? 27.234 -27.141 -12.812 1 96.69 96 SER A C 1
ATOM 756 O O . SER A 1 96 ? 28.188 -26.625 -13.398 1 96.69 96 SER A O 1
ATOM 758 N N . PRO A 1 97 ? 27.469 -27.75 -11.594 1 95.62 97 PRO A N 1
ATOM 759 C CA . PRO A 1 97 ? 26.453 -28.516 -10.867 1 95.62 97 PRO A CA 1
ATOM 760 C C . PRO A 1 97 ? 25.25 -27.672 -10.453 1 95.62 97 PRO A C 1
ATOM 762 O O . PRO A 1 97 ? 25.344 -26.453 -10.375 1 95.62 97 PRO A O 1
ATOM 765 N N . ALA A 1 98 ? 24.141 -28.359 -10.211 1 94.69 98 ALA A N 1
ATOM 766 C CA . ALA A 1 98 ? 22.891 -27.703 -9.875 1 94.69 98 ALA A CA 1
ATOM 767 C C . ALA A 1 98 ? 22.953 -27.078 -8.484 1 94.69 98 ALA A C 1
ATOM 769 O O . ALA A 1 98 ? 23.406 -27.719 -7.531 1 94.69 98 ALA A O 1
ATOM 770 N N . VAL A 1 99 ? 22.531 -25.781 -8.398 1 93 99 VAL A N 1
ATOM 771 C CA . VAL A 1 99 ? 22.375 -25.094 -7.129 1 93 99 VAL A CA 1
ATOM 772 C C . VAL A 1 99 ? 20.906 -24.812 -6.852 1 93 99 VAL A C 1
ATOM 774 O O . VAL A 1 99 ? 20.234 -24.141 -7.645 1 93 99 VAL A O 1
ATOM 777 N N . THR A 1 100 ? 20.484 -25.328 -5.707 1 90.56 100 THR A N 1
ATOM 778 C CA . THR A 1 100 ? 19.062 -25.219 -5.375 1 90.56 100 THR A CA 1
ATOM 779 C C . THR A 1 100 ? 18.75 -23.844 -4.785 1 90.56 100 THR A C 1
ATOM 781 O O . THR A 1 100 ? 19.484 -23.359 -3.918 1 90.56 100 THR A O 1
ATOM 784 N N . ASN A 1 101 ? 17.688 -23.234 -5.32 1 88.81 101 ASN A N 1
ATOM 785 C CA . ASN A 1 101 ? 17.172 -21.953 -4.863 1 88.81 101 ASN A CA 1
ATOM 786 C C . ASN A 1 101 ? 15.719 -22.062 -4.414 1 88.81 101 ASN A C 1
ATOM 788 O O . ASN A 1 101 ? 14.93 -22.781 -5.016 1 88.81 101 ASN A O 1
ATOM 792 N N . LEU A 1 102 ? 15.469 -21.438 -3.361 1 87.31 102 LEU A N 1
ATOM 793 C CA . LEU A 1 102 ? 14.078 -21.234 -2.953 1 87.31 102 LEU A CA 1
ATOM 794 C C . LEU A 1 102 ? 13.578 -19.859 -3.385 1 87.31 102 LEU A C 1
ATOM 796 O O . LEU A 1 102 ? 13.953 -18.844 -2.799 1 87.31 102 LEU A O 1
ATOM 800 N N . ALA A 1 103 ? 12.727 -19.906 -4.441 1 88.5 103 ALA A N 1
ATOM 801 C CA . ALA A 1 103 ? 12.305 -18.656 -5.082 1 88.5 103 ALA A CA 1
ATOM 802 C C . ALA A 1 103 ? 10.797 -18.484 -4.984 1 88.5 103 ALA A C 1
ATOM 804 O O . ALA A 1 103 ? 10.055 -19.438 -4.77 1 88.5 103 ALA A O 1
ATOM 805 N N . ILE A 1 104 ? 10.359 -17.266 -5.145 1 87.19 104 ILE A N 1
ATOM 806 C CA . ILE A 1 104 ? 8.938 -16.938 -5.145 1 87.19 104 ILE A CA 1
ATOM 807 C C . ILE A 1 104 ? 8.312 -17.375 -6.473 1 87.19 104 ILE A C 1
ATOM 809 O O . ILE A 1 104 ? 8.812 -17.016 -7.543 1 87.19 104 ILE A O 1
ATOM 813 N N . ALA A 1 105 ? 7.309 -18.234 -6.383 1 92.62 105 ALA A N 1
ATOM 814 C CA . ALA A 1 105 ? 6.496 -18.562 -7.551 1 92.62 105 ALA A CA 1
ATOM 815 C C . ALA A 1 105 ? 5.41 -17.516 -7.773 1 92.62 105 ALA A C 1
ATOM 817 O O . ALA A 1 105 ? 4.605 -17.25 -6.875 1 92.62 105 ALA A O 1
ATOM 818 N N . ASP A 1 106 ? 5.379 -16.938 -8.984 1 90.69 106 ASP A N 1
ATOM 819 C CA . ASP A 1 106 ? 4.496 -15.797 -9.156 1 90.69 106 ASP A CA 1
ATOM 820 C C . ASP A 1 106 ? 3.793 -15.844 -10.508 1 90.69 106 ASP A C 1
ATOM 822 O O . ASP A 1 106 ? 4.445 -15.75 -11.555 1 90.69 106 ASP A O 1
ATOM 826 N N . THR A 1 107 ? 2.42 -15.898 -10.484 1 94.56 107 THR A N 1
ATOM 827 C CA . THR A 1 107 ? 1.639 -15.938 -11.711 1 94.56 107 THR A CA 1
ATOM 828 C C . THR A 1 107 ? 1.488 -14.539 -12.305 1 94.56 107 THR A C 1
ATOM 830 O O . THR A 1 107 ? 0.99 -14.375 -13.414 1 94.56 107 THR A O 1
ATOM 833 N N . GLY A 1 108 ? 1.949 -13.531 -11.633 1 89.62 108 GLY A N 1
ATOM 834 C CA . GLY A 1 108 ? 1.865 -12.164 -12.125 1 89.62 108 GLY A CA 1
ATOM 835 C C . GLY A 1 108 ? 3.188 -11.641 -12.648 1 89.62 108 GLY A C 1
ATOM 836 O O . GLY A 1 108 ? 3.359 -10.43 -12.805 1 89.62 108 GLY A O 1
ATOM 837 N N . SER A 1 109 ? 4.125 -12.508 -12.836 1 86.56 109 SER A N 1
ATOM 838 C CA . SER A 1 109 ? 5.441 -12.141 -13.352 1 86.56 109 SER A CA 1
ATOM 839 C C . SER A 1 109 ? 5.91 -13.117 -14.422 1 86.56 109 SER A C 1
ATOM 841 O O . SER A 1 109 ? 5.418 -14.25 -14.5 1 86.56 109 SER A O 1
ATOM 843 N N . ASP A 1 110 ? 6.938 -12.703 -15.219 1 89 110 ASP A N 1
ATOM 844 C CA . ASP A 1 110 ? 7.371 -13.555 -16.312 1 89 110 ASP A CA 1
ATOM 845 C C . ASP A 1 110 ? 8.781 -14.086 -16.078 1 89 110 ASP A C 1
ATOM 847 O O . ASP A 1 110 ? 9.008 -15.297 -16.094 1 89 110 ASP A O 1
ATOM 851 N N . LEU A 1 111 ? 9.711 -13.219 -15.773 1 91.12 111 LEU A N 1
ATOM 852 C CA . LEU A 1 111 ? 11.117 -13.602 -15.766 1 91.12 111 LEU A CA 1
ATOM 853 C C . LEU A 1 111 ? 11.461 -14.383 -14.508 1 91.12 111 LEU A C 1
ATOM 855 O O . LEU A 1 111 ? 11.07 -13.992 -13.398 1 91.12 111 LEU A O 1
ATOM 859 N N . VAL A 1 112 ? 12.109 -15.523 -14.766 1 94 112 VAL A N 1
ATOM 860 C CA . VAL A 1 112 ? 12.805 -16.188 -13.664 1 94 112 VAL A CA 1
ATOM 861 C C . VAL A 1 112 ? 14.109 -15.445 -13.359 1 94 112 VAL A C 1
ATOM 863 O O . VAL A 1 112 ? 14.875 -15.125 -14.273 1 94 112 VAL A O 1
ATOM 866 N N . TRP A 1 113 ? 14.32 -15.156 -12.102 1 92.69 113 TRP A N 1
ATOM 867 C CA . TRP A 1 113 ? 15.609 -14.555 -11.75 1 92.69 113 TRP A CA 1
ATOM 868 C C . TRP A 1 113 ? 16.031 -14.953 -10.336 1 92.69 113 TRP A C 1
ATOM 870 O O . TRP A 1 113 ? 15.18 -15.281 -9.5 1 92.69 113 TRP A O 1
ATOM 880 N N . ILE A 1 114 ? 17.312 -15.047 -10.109 1 90.94 114 ILE A N 1
ATOM 881 C CA . ILE A 1 114 ? 17.922 -15.273 -8.797 1 90.94 114 ILE A CA 1
ATOM 882 C C . ILE A 1 114 ? 19.062 -14.289 -8.578 1 90.94 114 ILE A C 1
ATOM 884 O O . ILE A 1 114 ? 19.547 -13.656 -9.523 1 90.94 114 ILE A O 1
ATOM 888 N N . GLN A 1 115 ? 19.422 -14.234 -7.324 1 86.31 115 GLN A N 1
ATOM 889 C CA . GLN A 1 115 ? 20.594 -13.422 -7.031 1 86.31 115 GLN A CA 1
ATOM 890 C C . GLN A 1 115 ? 21.891 -14.125 -7.469 1 86.31 115 GLN A C 1
ATOM 892 O O . GLN A 1 115 ? 22.016 -15.336 -7.293 1 86.31 115 GLN A O 1
ATOM 897 N N . CYS A 1 116 ? 22.734 -13.336 -8.062 1 90.69 116 CYS A N 1
ATOM 898 C CA . CYS A 1 116 ? 23.984 -13.898 -8.555 1 90.69 116 CYS A CA 1
ATOM 899 C C . CYS A 1 116 ? 25.188 -13.133 -8 1 90.69 116 CYS A C 1
ATOM 901 O O . CYS A 1 116 ? 25.062 -11.953 -7.66 1 90.69 116 CYS A O 1
ATOM 903 N N . GLU A 1 117 ? 26.234 -13.898 -7.816 1 87.81 117 GLU A N 1
ATOM 904 C CA . GLU A 1 117 ? 27.531 -13.258 -7.59 1 87.81 117 GLU A CA 1
ATOM 905 C C . GLU A 1 117 ? 28.109 -12.719 -8.891 1 87.81 117 GLU A C 1
ATOM 907 O O . GLU A 1 117 ? 27.938 -13.32 -9.953 1 87.81 117 GLU A O 1
ATOM 912 N N . PRO A 1 118 ? 28.953 -11.594 -8.875 1 83.56 118 PRO A N 1
ATOM 913 C CA . PRO A 1 118 ? 29.078 -10.727 -7.703 1 83.56 118 PRO A CA 1
ATOM 914 C C . PRO A 1 118 ? 27.859 -9.844 -7.473 1 83.56 118 PRO A C 1
ATOM 916 O O . PRO A 1 118 ? 27.141 -9.516 -8.422 1 83.56 118 PRO A O 1
ATOM 919 N N . CYS A 1 119 ? 27.719 -9.586 -6.219 1 75.44 119 CYS A N 1
ATOM 920 C CA . CYS A 1 119 ? 26.688 -8.602 -5.871 1 75.44 119 CYS A CA 1
ATOM 921 C C . CYS A 1 119 ? 27.25 -7.188 -5.941 1 75.44 119 CYS A C 1
ATOM 923 O O . CYS A 1 119 ? 28.109 -6.812 -5.137 1 75.44 119 CYS A O 1
ATOM 925 N N . ASP A 1 120 ? 27.125 -6.523 -6.969 1 59.59 120 ASP A N 1
ATOM 926 C CA . ASP A 1 120 ? 27.719 -5.215 -7.238 1 59.59 120 ASP A CA 1
ATOM 927 C C . ASP A 1 120 ? 27.297 -4.195 -6.18 1 59.59 120 ASP A C 1
ATOM 929 O O . ASP A 1 120 ? 28.141 -3.459 -5.656 1 59.59 120 ASP A O 1
ATOM 933 N N . ASN A 1 121 ? 26.156 -3.967 -6.125 1 52.25 121 ASN A N 1
ATOM 934 C CA . ASN A 1 121 ? 25.766 -2.883 -5.23 1 52.25 121 ASN A CA 1
ATOM 935 C C . ASN A 1 121 ? 24.938 -3.398 -4.055 1 52.25 121 ASN A C 1
ATOM 937 O O . ASN A 1 121 ? 25.172 -3.014 -2.908 1 52.25 121 ASN A O 1
ATOM 941 N N . ASN A 1 122 ? 24.016 -4.25 -4.492 1 58.44 122 ASN A N 1
ATOM 942 C CA . ASN A 1 122 ? 23.125 -4.691 -3.428 1 58.44 122 ASN A CA 1
ATOM 943 C C . ASN A 1 122 ? 22.578 -6.09 -3.695 1 58.44 122 ASN A C 1
ATOM 945 O O . ASN A 1 122 ? 22.203 -6.41 -4.824 1 58.44 122 ASN A O 1
ATOM 949 N N . CYS A 1 123 ? 22.906 -7.035 -2.859 1 63.84 123 CYS A N 1
ATOM 950 C CA . CYS A 1 123 ? 22.156 -8.281 -2.734 1 63.84 123 CYS A CA 1
ATOM 951 C C . CYS A 1 123 ? 21.609 -8.445 -1.323 1 63.84 123 CYS A C 1
ATOM 953 O O . CYS A 1 123 ? 22.219 -7.996 -0.355 1 63.84 123 CYS A O 1
ATOM 955 N N . TYR A 1 124 ? 20.359 -8.844 -1.3 1 58.97 124 TYR A N 1
ATOM 956 C CA . TYR A 1 124 ? 19.844 -9.102 0.039 1 58.97 124 TYR A CA 1
ATOM 957 C C . TYR A 1 124 ? 20.375 -10.43 0.578 1 58.97 124 TYR A C 1
ATOM 959 O O . TYR A 1 124 ? 20.688 -11.336 -0.194 1 58.97 124 TYR A O 1
ATOM 967 N N . PRO A 1 125 ? 20.625 -10.398 1.938 1 57.38 125 PRO A N 1
ATOM 968 C CA . PRO A 1 125 ? 21.094 -11.648 2.537 1 57.38 125 PRO A CA 1
ATOM 969 C C . PRO A 1 125 ? 20.141 -12.812 2.297 1 57.38 125 PRO A C 1
ATOM 971 O O . PRO A 1 125 ? 18.922 -12.617 2.285 1 57.38 125 PRO A O 1
ATOM 974 N N . GLN A 1 126 ? 20.703 -13.875 1.859 1 61.97 126 GLN A N 1
ATOM 975 C CA . GLN A 1 126 ? 19.953 -15.117 1.691 1 61.97 126 GLN A CA 1
ATOM 976 C C . GLN A 1 126 ? 20.609 -16.266 2.447 1 61.97 126 GLN A C 1
ATOM 978 O O . GLN A 1 126 ? 21.781 -16.172 2.838 1 61.97 126 GLN A O 1
ATOM 983 N N . ASP A 1 127 ? 19.797 -17.234 2.871 1 58.62 127 ASP A N 1
ATOM 984 C CA . ASP A 1 127 ? 20.312 -18.391 3.617 1 58.62 127 ASP A CA 1
ATOM 985 C C . ASP A 1 127 ? 21.453 -19.062 2.867 1 58.62 127 ASP A C 1
ATOM 987 O O . ASP A 1 127 ? 22.422 -19.5 3.48 1 58.62 127 ASP A O 1
ATOM 991 N N . ARG A 1 128 ? 21.344 -19.078 1.64 1 65.31 128 ARG A N 1
ATOM 992 C CA . ARG A 1 128 ? 22.391 -19.656 0.821 1 65.31 128 ARG A CA 1
ATOM 993 C C . ARG A 1 128 ? 23.109 -18.578 0.001 1 65.31 128 ARG A C 1
ATOM 995 O O . ARG A 1 128 ? 22.516 -17.547 -0.319 1 65.31 128 ARG A O 1
ATOM 1002 N N . SER A 1 129 ? 24.328 -18.828 -0.217 1 73.75 129 SER A N 1
ATOM 1003 C CA . SER A 1 129 ? 25.094 -17.906 -1.04 1 73.75 129 SER A CA 1
ATOM 1004 C C . SER A 1 129 ? 24.438 -17.688 -2.398 1 73.75 129 SER A C 1
ATOM 1006 O O . SER A 1 129 ? 23.875 -18.625 -2.971 1 73.75 129 SER A O 1
ATOM 1008 N N . PRO A 1 130 ? 24.516 -16.516 -2.832 1 83.06 130 PRO A N 1
ATOM 1009 C CA . PRO A 1 130 ? 23.984 -16.266 -4.176 1 83.06 130 PRO A CA 1
ATOM 1010 C C . PRO A 1 130 ? 24.625 -17.172 -5.23 1 83.06 130 PRO A C 1
ATOM 1012 O O . PRO A 1 130 ? 25.719 -17.688 -5.02 1 83.06 130 PRO A O 1
ATOM 1015 N N . PHE A 1 131 ? 23.969 -17.438 -6.316 1 92.19 131 PHE A N 1
ATOM 1016 C CA . PHE A 1 131 ? 24.422 -18.25 -7.43 1 92.19 131 PHE A CA 1
ATOM 1017 C C . PHE A 1 131 ? 25.688 -17.672 -8.047 1 92.19 131 PHE A C 1
ATOM 1019 O O . PHE A 1 131 ? 25.75 -16.469 -8.328 1 92.19 131 PHE A O 1
ATOM 1026 N N . ASN A 1 132 ? 26.719 -18.469 -8.102 1 92.56 132 ASN A N 1
ATOM 1027 C CA . ASN A 1 132 ? 27.938 -18.078 -8.781 1 92.56 132 ASN A CA 1
ATOM 1028 C C . ASN A 1 132 ? 28 -18.594 -10.211 1 92.56 132 ASN A C 1
ATOM 1030 O O . ASN A 1 132 ? 28.266 -19.781 -10.438 1 92.56 132 ASN A O 1
ATOM 1034 N N . PRO A 1 133 ? 27.797 -17.703 -11.188 1 94.31 133 PRO A N 1
ATOM 1035 C CA . PRO A 1 133 ? 27.766 -18.141 -12.586 1 94.31 133 PRO A CA 1
ATOM 1036 C C . PRO A 1 133 ? 29.062 -18.797 -13.031 1 94.31 133 PRO A C 1
ATOM 1038 O O . PRO A 1 133 ? 29.047 -19.688 -13.891 1 94.31 133 PRO A O 1
ATOM 1041 N N . MET A 1 134 ? 30.172 -18.484 -12.453 1 94.12 134 MET A N 1
ATOM 1042 C CA . MET A 1 134 ? 31.469 -19 -12.859 1 94.12 134 MET A CA 1
ATOM 1043 C C . MET A 1 134 ? 31.625 -20.469 -12.477 1 94.12 134 MET A C 1
ATOM 1045 O O . MET A 1 134 ? 32.469 -21.172 -13.008 1 94.12 134 MET A O 1
ATOM 1049 N N . GLN A 1 135 ? 30.828 -20.875 -11.602 1 94.81 135 GLN A N 1
ATOM 1050 C CA . GLN A 1 135 ? 30.938 -22.234 -11.117 1 94.81 135 GLN A CA 1
ATOM 1051 C C . GLN A 1 135 ? 30 -23.172 -11.891 1 94.81 135 GLN A C 1
ATOM 1053 O O . GLN A 1 135 ? 29.969 -24.375 -11.641 1 94.81 135 GLN A O 1
ATOM 1058 N N . SER A 1 136 ? 29.25 -22.625 -12.797 1 96.94 136 SER A N 1
ATOM 1059 C CA . SER A 1 136 ? 28.359 -23.438 -13.625 1 96.94 136 SER A CA 1
ATOM 1060 C C . SER A 1 136 ? 28.922 -23.625 -15.031 1 96.94 136 SER A C 1
ATOM 1062 O O . SER A 1 136 ? 29.172 -22.656 -15.742 1 96.94 136 SER A O 1
ATOM 1064 N N . SER A 1 137 ? 29.094 -24.812 -15.461 1 97.69 137 SER A N 1
ATOM 1065 C CA . SER A 1 137 ? 29.641 -25.109 -16.781 1 97.69 137 SER A CA 1
ATOM 1066 C C . SER A 1 137 ? 28.625 -24.859 -17.875 1 97.69 137 SER A C 1
ATOM 1068 O O . SER A 1 137 ? 28.969 -24.797 -19.062 1 97.69 137 SER A O 1
ATOM 1070 N N . THR A 1 138 ? 27.328 -24.672 -17.578 1 97.75 138 THR A N 1
ATOM 1071 C CA . THR A 1 138 ? 26.297 -24.5 -18.594 1 97.75 138 THR A CA 1
ATOM 1072 C C . THR A 1 138 ? 25.812 -23.062 -18.641 1 97.75 138 THR A C 1
ATOM 1074 O O . THR A 1 138 ? 24.906 -22.719 -19.422 1 97.75 138 THR A O 1
ATOM 1077 N N . TYR A 1 139 ? 26.422 -22.172 -17.828 1 97.44 139 TYR A N 1
ATOM 1078 C CA . TYR A 1 139 ? 26.047 -20.766 -17.812 1 97.44 139 TYR A CA 1
ATOM 1079 C C . TYR A 1 139 ? 26.484 -20.078 -19.109 1 97.44 139 TYR A C 1
ATOM 1081 O O . TYR A 1 139 ? 27.625 -20.234 -19.547 1 97.44 139 TYR A O 1
ATOM 1089 N N . MET A 1 140 ? 25.562 -19.344 -19.703 1 96.69 140 MET A N 1
ATOM 1090 C CA . MET A 1 140 ? 25.875 -18.562 -20.906 1 96.69 140 MET A CA 1
ATOM 1091 C C . MET A 1 140 ? 25.141 -17.234 -20.906 1 96.69 140 MET A C 1
ATOM 1093 O O . MET A 1 140 ? 23.922 -17.188 -20.812 1 96.69 140 MET A O 1
ATOM 1097 N N . GLU A 1 141 ? 25.828 -16.156 -21.047 1 94.56 141 GLU A N 1
ATOM 1098 C CA . GLU A 1 141 ? 25.234 -14.82 -21.141 1 94.56 141 GLU A CA 1
ATOM 1099 C C . GLU A 1 141 ? 24.578 -14.602 -22.5 1 94.56 141 GLU A C 1
ATOM 1101 O O . GLU A 1 141 ? 25.094 -15.047 -23.531 1 94.56 141 GLU A O 1
ATOM 1106 N N . LEU A 1 142 ? 23.484 -13.945 -22.5 1 94.19 142 LEU A N 1
ATOM 1107 C CA . LEU A 1 142 ? 22.797 -13.609 -23.75 1 94.19 142 LEU A CA 1
ATOM 1108 C C . LEU A 1 142 ? 23.219 -12.227 -24.234 1 94.19 142 LEU A C 1
ATOM 1110 O O . LEU A 1 142 ? 23.469 -11.328 -23.422 1 94.19 142 LEU A O 1
ATOM 1114 N N . SER A 1 143 ? 23.281 -12.094 -25.531 1 92.19 143 SER A N 1
ATOM 1115 C CA . SER A 1 143 ? 23.656 -10.812 -26.125 1 92.19 143 SER A CA 1
ATOM 1116 C C . SER A 1 143 ? 22.453 -9.883 -26.25 1 92.19 143 SER A C 1
ATOM 1118 O O . SER A 1 143 ? 21.312 -10.328 -26.141 1 92.19 143 SER A O 1
ATOM 1120 N N . CYS A 1 144 ? 22.781 -8.648 -26.438 1 86.56 144 CYS A N 1
ATOM 1121 C CA . CYS A 1 144 ? 21.75 -7.621 -26.562 1 86.56 144 CYS A CA 1
ATOM 1122 C C . CYS A 1 144 ? 20.875 -7.871 -27.781 1 86.56 144 CYS A C 1
ATOM 1124 O O . CYS A 1 144 ? 19.703 -7.496 -27.797 1 86.56 144 CYS A O 1
ATOM 1126 N N . ASP A 1 145 ? 21.391 -8.547 -28.75 1 86.88 145 ASP A N 1
ATOM 1127 C CA . ASP A 1 145 ? 20.656 -8.758 -30 1 86.88 145 ASP A CA 1
ATOM 1128 C C . ASP A 1 145 ? 19.844 -10.055 -29.938 1 86.88 145 ASP A C 1
ATOM 1130 O O . ASP A 1 145 ? 19.125 -10.375 -30.891 1 86.88 145 ASP A O 1
ATOM 1134 N N . SER A 1 146 ? 19.953 -10.758 -28.859 1 91.44 146 SER A N 1
ATOM 1135 C CA . SER A 1 146 ? 19.203 -12 -28.75 1 91.44 146 SER A CA 1
ATOM 1136 C C . SER A 1 146 ? 17.703 -11.742 -28.688 1 91.44 146 SER A C 1
ATOM 1138 O O . SER A 1 146 ? 17.266 -10.688 -28.219 1 91.44 146 SER A O 1
ATOM 1140 N N . LYS A 1 147 ? 16.922 -12.68 -29.156 1 90.5 147 LYS A N 1
ATOM 1141 C CA . LYS A 1 147 ? 15.469 -12.562 -29.172 1 90.5 147 LYS A CA 1
ATOM 1142 C C . LYS A 1 147 ? 14.914 -12.414 -27.766 1 90.5 147 LYS A C 1
ATOM 1144 O O . LYS A 1 147 ? 14.094 -11.531 -27.5 1 90.5 147 LYS A O 1
ATOM 1149 N N . PRO A 1 148 ? 15.438 -13.18 -26.766 1 93.06 148 PRO A N 1
ATOM 1150 C CA . PRO A 1 148 ? 14.914 -13.016 -25.406 1 93.06 148 PRO A CA 1
ATOM 1151 C C . PRO A 1 148 ? 15.164 -11.617 -24.844 1 93.06 148 PRO A C 1
ATOM 1153 O O . PRO A 1 148 ? 14.352 -11.109 -24.078 1 93.06 148 PRO A O 1
ATOM 1156 N N . CYS A 1 149 ? 16.219 -11.039 -25.219 1 90.38 149 CYS A N 1
ATOM 1157 C CA . CYS A 1 149 ? 16.5 -9.695 -24.719 1 90.38 149 CYS A CA 1
ATOM 1158 C C . CYS A 1 149 ? 15.414 -8.711 -25.156 1 90.38 149 CYS A C 1
ATOM 1160 O O . CYS A 1 149 ? 15.094 -7.777 -24.422 1 90.38 149 CYS A O 1
ATOM 1162 N N . GLN A 1 150 ? 14.773 -8.992 -26.281 1 82.81 150 GLN A N 1
ATOM 1163 C CA . GLN A 1 150 ? 13.734 -8.125 -26.812 1 82.81 150 GLN A CA 1
ATOM 1164 C C . GLN A 1 150 ? 12.422 -8.289 -26.062 1 82.81 150 GLN A C 1
ATOM 1166 O O . GLN A 1 150 ? 11.547 -7.426 -26.125 1 82.81 150 GLN A O 1
ATOM 1171 N N . TYR A 1 151 ? 12.32 -9.391 -25.359 1 86.69 151 TYR A N 1
ATOM 1172 C CA . TYR A 1 151 ? 11.094 -9.641 -24.625 1 86.69 151 TYR A CA 1
ATOM 1173 C C . TYR A 1 151 ? 11.086 -8.883 -23.297 1 86.69 151 TYR A C 1
ATOM 1175 O O . TYR A 1 151 ? 10.039 -8.766 -22.656 1 86.69 151 TYR A O 1
ATOM 1183 N N . LEU A 1 152 ? 12.234 -8.336 -22.875 1 81.19 152 LEU A N 1
ATOM 1184 C CA . LEU A 1 152 ? 12.336 -7.633 -21.594 1 81.19 152 LEU A CA 1
ATOM 1185 C C . LEU A 1 152 ? 11.648 -6.27 -21.672 1 81.19 152 LEU A C 1
ATOM 1187 O O . LEU A 1 152 ? 11.82 -5.543 -22.656 1 81.19 152 LEU A O 1
ATOM 1191 N N . PRO A 1 153 ? 10.852 -5.988 -20.625 1 71.38 153 PRO A N 1
ATOM 1192 C CA . PRO A 1 153 ? 10.258 -4.648 -20.641 1 71.38 153 PRO A CA 1
ATOM 1193 C C . PRO A 1 153 ? 11.305 -3.539 -20.656 1 71.38 153 PRO A C 1
ATOM 1195 O O . PRO A 1 153 ? 11.125 -2.525 -21.328 1 71.38 153 PRO A O 1
ATOM 1198 N N . ILE A 1 154 ? 12.289 -3.656 -19.828 1 68.62 154 ILE A N 1
ATOM 1199 C CA . ILE A 1 154 ? 13.43 -2.748 -19.797 1 68.62 154 ILE A CA 1
ATOM 1200 C C . ILE A 1 154 ? 14.727 -3.541 -19.953 1 68.62 154 ILE A C 1
ATOM 1202 O O . ILE A 1 154 ? 15.016 -4.434 -19.156 1 68.62 154 ILE A O 1
ATOM 1206 N N . HIS A 1 155 ? 15.359 -3.268 -21.047 1 71.44 155 HIS A N 1
ATOM 1207 C CA . HIS A 1 155 ? 16.641 -3.932 -21.266 1 71.44 155 HIS A CA 1
ATOM 1208 C C . HIS A 1 155 ? 17.719 -2.936 -21.688 1 71.44 155 HIS A C 1
ATOM 1210 O O . HIS A 1 155 ? 17.391 -1.843 -22.172 1 71.44 155 HIS A O 1
ATOM 1216 N N . GLY A 1 156 ? 18.875 -3.219 -21.25 1 72.69 156 GLY A N 1
ATOM 1217 C CA . GLY A 1 156 ? 20.031 -2.445 -21.656 1 72.69 156 GLY A CA 1
ATOM 1218 C C . GLY A 1 156 ? 21.172 -3.303 -22.188 1 72.69 156 GLY A C 1
ATOM 1219 O O . GLY A 1 156 ? 21.141 -4.527 -22.078 1 72.69 156 GLY A O 1
ATOM 1220 N N . CYS A 1 157 ? 21.938 -2.582 -23.031 1 77.88 157 CYS A N 1
ATOM 1221 C CA . CYS A 1 157 ? 23.125 -3.264 -23.562 1 77.88 157 CYS A CA 1
ATOM 1222 C C . CYS A 1 157 ? 24.391 -2.775 -22.875 1 77.88 157 CYS A C 1
ATOM 1224 O O . CYS A 1 157 ? 24.547 -1.577 -22.625 1 77.88 157 CYS A O 1
ATOM 1226 N N . GLY A 1 158 ? 25.047 -3.699 -22.125 1 62.09 158 GLY A N 1
ATOM 1227 C CA . GLY A 1 158 ? 26.281 -3.328 -21.469 1 62.09 158 GLY A CA 1
ATOM 1228 C C . GLY A 1 158 ? 27.219 -2.545 -22.375 1 62.09 158 GLY A C 1
ATOM 1229 O O . GLY A 1 158 ? 27.188 -2.695 -23.594 1 62.09 158 GLY A O 1
ATOM 1230 N N . SER A 1 159 ? 27.859 -1.575 -21.703 1 56.41 159 SER A N 1
ATOM 1231 C CA . SER A 1 159 ? 28.766 -0.692 -22.438 1 56.41 159 SER A CA 1
ATOM 1232 C C . SER A 1 159 ? 29.922 -1.469 -23.047 1 56.41 159 SER A C 1
ATOM 1234 O O . SER A 1 159 ? 30.422 -1.112 -24.125 1 56.41 159 SER A O 1
ATOM 1236 N N . THR A 1 160 ? 30.328 -2.557 -22.422 1 58.56 160 THR A N 1
ATOM 1237 C CA . THR A 1 160 ? 31.625 -3.104 -22.844 1 58.56 160 THR A CA 1
ATOM 1238 C C . THR A 1 160 ? 31.438 -4.422 -23.594 1 58.56 160 THR A C 1
ATOM 1240 O O . THR A 1 160 ? 32.25 -4.766 -24.453 1 58.56 160 THR A O 1
ATOM 1243 N N . ASN A 1 161 ? 30.391 -5.242 -23.344 1 68.38 161 ASN A N 1
ATOM 1244 C CA . ASN A 1 161 ? 30.422 -6.598 -23.875 1 68.38 161 ASN A CA 1
ATOM 1245 C C . ASN A 1 161 ? 29.078 -7 -24.469 1 68.38 161 ASN A C 1
ATOM 1247 O O . ASN A 1 161 ? 28.797 -8.188 -24.625 1 68.38 161 ASN A O 1
ATOM 1251 N N . ASN A 1 162 ? 28.312 -6.137 -25.016 1 83.31 162 ASN A N 1
ATOM 1252 C CA . ASN A 1 162 ? 27.031 -6.391 -25.688 1 83.31 162 ASN A CA 1
ATOM 1253 C C . ASN A 1 162 ? 26.172 -7.355 -24.875 1 83.31 162 ASN A C 1
ATOM 1255 O O . ASN A 1 162 ? 25.422 -8.156 -25.453 1 83.31 162 ASN A O 1
ATOM 1259 N N . LYS A 1 163 ? 26.281 -7.504 -23.625 1 89.06 163 LYS A N 1
ATOM 1260 C CA . LYS A 1 163 ? 25.484 -8.344 -22.75 1 89.06 163 LYS A CA 1
ATOM 1261 C C . LYS A 1 163 ? 24.094 -7.742 -22.547 1 89.06 163 LYS A C 1
ATOM 1263 O O . LYS A 1 163 ? 23.953 -6.523 -22.406 1 89.06 163 LYS A O 1
ATOM 1268 N N . CYS A 1 164 ? 23.156 -8.664 -22.594 1 91.25 164 CYS A N 1
ATOM 1269 C CA . CYS A 1 164 ? 21.797 -8.219 -22.312 1 91.25 164 CYS A CA 1
ATOM 1270 C C . CYS A 1 164 ? 21.594 -7.996 -20.812 1 91.25 164 CYS A C 1
ATOM 1272 O O . CYS A 1 164 ? 21.719 -8.93 -20.016 1 91.25 164 CYS A O 1
ATOM 1274 N N . GLU A 1 165 ? 21.297 -6.773 -20.5 1 86.38 165 GLU A N 1
ATOM 1275 C CA . GLU A 1 165 ? 20.984 -6.41 -19.125 1 86.38 165 GLU A CA 1
ATOM 1276 C C . GLU A 1 165 ? 19.5 -6.18 -18.922 1 86.38 165 GLU A C 1
ATOM 1278 O O . GLU A 1 165 ? 18.828 -5.598 -19.781 1 86.38 165 GLU A O 1
ATOM 1283 N N . TYR A 1 166 ? 19.016 -6.781 -17.797 1 84.62 166 TYR A N 1
ATOM 1284 C CA . TYR A 1 166 ? 17.594 -6.605 -17.516 1 84.62 166 TYR A CA 1
ATOM 1285 C C . TYR A 1 166 ? 17.375 -5.77 -16.266 1 84.62 166 TYR A C 1
ATOM 1287 O O . TYR A 1 166 ? 18.266 -5.684 -15.414 1 84.62 166 TYR A O 1
ATOM 1295 N N . THR A 1 167 ? 16.219 -5.105 -16.25 1 76.69 167 THR A N 1
ATOM 1296 C CA . THR A 1 167 ? 15.719 -4.426 -15.055 1 76.69 167 THR A CA 1
ATOM 1297 C C . THR A 1 167 ? 14.242 -4.754 -14.836 1 76.69 167 THR A C 1
ATOM 1299 O O . THR A 1 167 ? 13.43 -4.621 -15.75 1 76.69 167 THR A O 1
ATOM 1302 N N . TYR A 1 168 ? 13.953 -5.383 -13.672 1 74.81 168 TYR A N 1
ATOM 1303 C CA . TYR A 1 168 ? 12.57 -5.57 -13.25 1 74.81 168 TYR A CA 1
ATOM 1304 C C . TYR A 1 168 ? 12.289 -4.801 -11.969 1 74.81 168 TYR A C 1
ATOM 1306 O O . TYR A 1 168 ? 13.109 -4.789 -11.047 1 74.81 168 TYR A O 1
ATOM 1314 N N . ARG A 1 169 ? 11.164 -4.215 -12.008 1 62.62 169 ARG A N 1
ATOM 1315 C CA . ARG A 1 169 ? 10.68 -3.502 -10.828 1 62.62 169 ARG A CA 1
ATOM 1316 C C . ARG A 1 169 ? 9.289 -3.984 -10.43 1 62.62 169 ARG A C 1
ATOM 1318 O O . ARG A 1 169 ? 8.445 -4.238 -11.289 1 62.62 169 ARG A O 1
ATOM 1325 N N . TYR A 1 170 ? 9.141 -4.195 -9.203 1 61.44 170 TYR A N 1
ATOM 1326 C CA . TYR A 1 170 ? 7.883 -4.73 -8.688 1 61.44 170 TYR A CA 1
ATOM 1327 C C . TYR A 1 170 ? 7.148 -3.693 -7.848 1 61.44 170 TYR A C 1
ATOM 1329 O O . TYR A 1 170 ? 7.707 -2.645 -7.516 1 61.44 170 TYR A O 1
ATOM 1337 N N . GLY A 1 171 ? 5.82 -3.926 -7.676 1 50.31 171 GLY A N 1
ATOM 1338 C CA . GLY A 1 171 ? 4.93 -2.975 -7.035 1 50.31 171 GLY A CA 1
ATOM 1339 C C . GLY A 1 171 ? 5.348 -2.629 -5.617 1 50.31 171 GLY A C 1
ATOM 1340 O O . GLY A 1 171 ? 5.008 -1.56 -5.105 1 50.31 171 GLY A O 1
ATOM 1341 N N . ASP A 1 172 ? 6.195 -3.592 -5.035 1 46.09 172 ASP A N 1
ATOM 1342 C CA . ASP A 1 172 ? 6.641 -3.338 -3.67 1 46.09 172 ASP A CA 1
ATOM 1343 C C . ASP A 1 172 ? 8 -2.641 -3.656 1 46.09 172 ASP A C 1
ATOM 1345 O O . ASP A 1 172 ? 8.719 -2.688 -2.656 1 46.09 172 ASP A O 1
ATOM 1349 N N . ARG A 1 173 ? 8.484 -2.191 -4.797 1 46.03 173 ARG A N 1
ATOM 1350 C CA . ARG A 1 173 ? 9.711 -1.434 -5.039 1 46.03 173 ARG A CA 1
ATOM 1351 C C . ARG A 1 173 ? 10.922 -2.35 -5.051 1 46.03 173 ARG A C 1
ATOM 1353 O O . ARG A 1 173 ? 12.062 -1.878 -5.031 1 46.03 173 ARG A O 1
ATOM 1360 N N . SER A 1 174 ? 10.57 -3.586 -4.93 1 58.72 174 SER A N 1
ATOM 1361 C CA . SER A 1 174 ? 11.664 -4.52 -5.188 1 58.72 174 SER A CA 1
ATOM 1362 C C . SER A 1 174 ? 12.102 -4.465 -6.645 1 58.72 174 SER A C 1
ATOM 1364 O O . SER A 1 174 ? 11.297 -4.141 -7.527 1 58.72 174 SER A O 1
ATOM 1366 N N . PHE A 1 175 ? 13.359 -4.508 -6.711 1 65.38 175 PHE A N 1
ATOM 1367 C CA . PHE A 1 175 ? 13.844 -4.57 -8.086 1 65.38 175 PHE A CA 1
ATOM 1368 C C . PHE A 1 175 ? 14.977 -5.582 -8.211 1 65.38 175 PHE A C 1
ATOM 1370 O O . PHE A 1 175 ? 15.562 -5.996 -7.207 1 65.38 175 PHE A O 1
ATOM 1377 N N . THR A 1 176 ? 15.18 -6.027 -9.344 1 78.19 176 THR A N 1
ATOM 1378 C CA . THR A 1 176 ? 16.312 -6.859 -9.711 1 78.19 176 THR A CA 1
ATOM 1379 C C . THR A 1 176 ? 16.938 -6.383 -11.023 1 78.19 176 THR A C 1
ATOM 1381 O O . THR A 1 176 ? 16.219 -6.02 -11.961 1 78.19 176 THR A O 1
ATOM 1384 N N . MET A 1 177 ? 18.219 -6.156 -10.93 1 79.19 177 MET A N 1
ATOM 1385 C CA . MET A 1 177 ? 19.016 -5.828 -12.117 1 79.19 177 MET A CA 1
ATOM 1386 C C . MET A 1 177 ? 20.156 -6.805 -12.297 1 79.19 177 MET A C 1
ATOM 1388 O O . MET A 1 177 ? 20.828 -7.18 -11.32 1 79.19 177 MET A O 1
ATOM 1392 N N . GLY A 1 178 ? 20.375 -7.176 -13.539 1 89.12 178 GLY A N 1
ATOM 1393 C CA . GLY A 1 178 ? 21.469 -8.102 -13.82 1 89.12 178 GLY A CA 1
ATOM 1394 C C . GLY A 1 178 ? 21.547 -8.492 -15.289 1 89.12 178 GLY A C 1
ATOM 1395 O O . GLY A 1 178 ? 21.203 -7.695 -16.172 1 89.12 178 GLY A O 1
ATOM 1396 N N . ASP A 1 179 ? 22.125 -9.641 -15.469 1 91.75 179 ASP A N 1
ATOM 1397 C CA . ASP A 1 179 ? 22.312 -10.141 -16.828 1 91.75 179 ASP A CA 1
ATOM 1398 C C . ASP A 1 179 ? 21.281 -11.203 -17.172 1 91.75 179 ASP A C 1
ATOM 1400 O O . ASP A 1 179 ? 20.938 -12.047 -16.344 1 91.75 179 ASP A O 1
ATOM 1404 N N . LEU A 1 180 ? 20.812 -11.008 -18.406 1 94.5 180 LEU A N 1
ATOM 1405 C CA . LEU A 1 180 ? 20.016 -12.125 -18.922 1 94.5 180 LEU A CA 1
ATOM 1406 C C . LEU A 1 180 ? 20.938 -13.25 -19.406 1 94.5 180 LEU A C 1
ATOM 1408 O O . LEU A 1 180 ? 21.891 -13.008 -20.141 1 94.5 180 LEU A O 1
ATOM 1412 N N . ALA A 1 181 ? 20.688 -14.445 -18.938 1 97.5 181 ALA A N 1
ATOM 1413 C CA . ALA A 1 181 ? 21.562 -15.578 -19.234 1 97.5 181 ALA A CA 1
ATOM 1414 C C . ALA A 1 181 ? 20.75 -16.859 -19.391 1 97.5 181 ALA A C 1
ATOM 1416 O O . ALA A 1 181 ? 19.531 -16.859 -19.203 1 97.5 181 ALA A O 1
ATOM 1417 N N . THR A 1 182 ? 21.438 -17.875 -19.891 1 97.88 182 THR A N 1
ATOM 1418 C CA . THR A 1 182 ? 20.859 -19.219 -19.922 1 97.88 182 THR A CA 1
ATOM 1419 C C . THR A 1 182 ? 21.641 -20.172 -19.031 1 97.88 182 THR A C 1
ATOM 1421 O O . THR A 1 182 ? 22.844 -19.969 -18.812 1 97.88 182 THR A O 1
ATOM 1424 N N . ASP A 1 183 ? 21 -21.016 -18.438 1 98.25 183 ASP A N 1
ATOM 1425 C CA . ASP A 1 183 ? 21.578 -22.125 -17.688 1 98.25 183 ASP A CA 1
ATOM 1426 C C . ASP A 1 183 ? 20.609 -23.312 -17.609 1 98.25 183 ASP A C 1
ATOM 1428 O O . ASP A 1 183 ? 19.547 -23.297 -18.25 1 98.25 183 ASP A O 1
ATOM 1432 N N . THR A 1 184 ? 21.016 -24.406 -17 1 97.31 184 THR A N 1
ATOM 1433 C CA . THR A 1 184 ? 20.156 -25.578 -16.859 1 97.31 184 THR A CA 1
ATOM 1434 C C . THR A 1 184 ? 19.25 -25.422 -15.633 1 97.31 184 THR A C 1
ATOM 1436 O O . THR A 1 184 ? 19.734 -25.203 -14.523 1 97.31 184 THR A O 1
ATOM 1439 N N . PHE A 1 185 ? 17.906 -25.484 -15.883 1 97.12 185 PHE A N 1
ATOM 1440 C CA . PHE A 1 185 ? 16.953 -25.594 -14.789 1 97.12 185 PHE A CA 1
ATOM 1441 C C . PHE A 1 185 ? 16.734 -27.047 -14.406 1 97.12 185 PHE A C 1
ATOM 1443 O O . PHE A 1 185 ? 16.641 -27.922 -15.273 1 97.12 185 PHE A O 1
ATOM 1450 N N . THR A 1 186 ? 16.734 -27.344 -13.18 1 95.44 186 THR A N 1
ATOM 1451 C CA . THR A 1 186 ? 16.438 -28.688 -12.688 1 95.44 186 THR A CA 1
ATOM 1452 C C . THR A 1 186 ? 15.359 -28.625 -11.602 1 95.44 186 THR A C 1
ATOM 1454 O O . THR A 1 186 ? 15.391 -27.734 -10.742 1 95.44 186 THR A O 1
ATOM 1457 N N . PHE A 1 187 ? 14.406 -29.547 -11.688 1 93.88 187 PHE A N 1
ATOM 1458 C CA . PHE A 1 187 ? 13.336 -29.672 -10.711 1 93.88 187 PHE A CA 1
ATOM 1459 C C . PHE A 1 187 ? 13.289 -31.062 -10.109 1 93.88 187 PHE A C 1
ATOM 1461 O O . PHE A 1 187 ? 13.32 -32.062 -10.844 1 93.88 187 PHE A O 1
ATOM 1468 N N . ASP A 1 188 ? 13.297 -31.078 -8.828 1 89.75 188 ASP A N 1
ATOM 1469 C CA . ASP A 1 188 ? 13.086 -32.344 -8.141 1 89.75 188 ASP A CA 1
ATOM 1470 C C . ASP A 1 188 ? 11.594 -32.625 -7.949 1 89.75 188 ASP A C 1
ATOM 1472 O O . ASP A 1 188 ? 10.953 -32.031 -7.09 1 89.75 188 ASP A O 1
ATOM 1476 N N . SER A 1 189 ? 11.148 -33.531 -8.695 1 87.31 189 SER A N 1
ATOM 1477 C CA . SER A 1 189 ? 9.734 -33.906 -8.609 1 87.31 189 SER A CA 1
ATOM 1478 C C . SER A 1 189 ? 9.438 -34.656 -7.316 1 87.31 189 SER A C 1
ATOM 1480 O O . SER A 1 189 ? 10.281 -35.375 -6.809 1 87.31 189 SER A O 1
ATOM 1482 N N . THR A 1 190 ? 8.242 -34.469 -6.859 1 84.5 190 THR A N 1
ATOM 1483 C CA . THR A 1 190 ? 7.855 -35.094 -5.594 1 84.5 190 THR A CA 1
ATOM 1484 C C . THR A 1 190 ? 7.836 -36.594 -5.715 1 84.5 190 THR A C 1
ATOM 1486 O O . THR A 1 190 ? 7.887 -37.312 -4.707 1 84.5 190 THR A O 1
ATOM 1489 N N . ASP A 1 191 ? 7.738 -37.156 -6.898 1 81.25 191 ASP A N 1
ATOM 1490 C CA . ASP A 1 191 ? 7.758 -38.594 -7.109 1 81.25 191 ASP A CA 1
ATOM 1491 C C . ASP A 1 191 ? 9.188 -39.125 -7.199 1 81.25 191 ASP A C 1
ATOM 1493 O O . ASP A 1 191 ? 9.406 -40.312 -7.434 1 81.25 191 ASP A O 1
ATOM 1497 N N . GLY A 1 192 ? 10.125 -38.312 -7.09 1 83.94 192 GLY A N 1
ATOM 1498 C CA . GLY A 1 192 ? 11.516 -38.75 -7.043 1 83.94 192 GLY A CA 1
ATOM 1499 C C . GLY A 1 192 ? 12.25 -38.562 -8.359 1 83.94 192 GLY A C 1
ATOM 1500 O O . GLY A 1 192 ? 13.469 -38.719 -8.43 1 83.94 192 GLY A O 1
ATOM 1501 N N . GLN A 1 193 ? 11.539 -38.188 -9.359 1 86.69 193 GLN A N 1
ATOM 1502 C CA . GLN A 1 193 ? 12.172 -37.969 -10.656 1 86.69 193 GLN A CA 1
ATOM 1503 C C . GLN A 1 193 ? 12.766 -36.562 -10.734 1 86.69 193 GLN A C 1
ATOM 1505 O O . GLN A 1 193 ? 12.336 -35.656 -10.023 1 86.69 193 GLN A O 1
ATOM 1510 N N . VAL A 1 194 ? 13.805 -36.469 -11.555 1 89.56 194 VAL A N 1
ATOM 1511 C CA . VAL A 1 194 ? 14.438 -35.188 -11.797 1 89.56 194 VAL A CA 1
ATOM 1512 C C . VAL A 1 194 ? 14.133 -34.719 -13.211 1 89.56 194 VAL A C 1
ATOM 1514 O O . VAL A 1 194 ? 14.312 -35.469 -14.18 1 89.56 194 VAL A O 1
ATOM 1517 N N . ALA A 1 195 ? 13.539 -33.594 -13.312 1 91.25 195 ALA A N 1
ATOM 1518 C CA . ALA A 1 195 ? 13.312 -32.938 -14.602 1 91.25 195 ALA A CA 1
ATOM 1519 C C . ALA A 1 195 ? 14.352 -31.875 -14.875 1 91.25 195 ALA A C 1
ATOM 1521 O O . ALA A 1 195 ? 14.539 -30.953 -14.07 1 91.25 195 ALA A O 1
ATOM 1522 N N . SER A 1 196 ? 15.078 -31.969 -15.992 1 93.62 196 SER A N 1
ATOM 1523 C CA . SER A 1 196 ? 16.141 -31.031 -16.344 1 93.62 196 SER A CA 1
ATOM 1524 C C . SER A 1 196 ? 15.828 -30.312 -17.656 1 93.62 196 SER A C 1
ATOM 1526 O O . SER A 1 196 ? 15.359 -30.938 -18.609 1 93.62 196 SER A O 1
ATOM 1528 N N . PHE A 1 197 ? 16.047 -29.047 -17.719 1 95.31 197 PHE A N 1
ATOM 1529 C CA . PHE A 1 197 ? 15.781 -28.234 -18.891 1 95.31 197 PHE A CA 1
ATOM 1530 C C . PHE A 1 197 ? 16.984 -27.344 -19.203 1 95.31 197 PHE A C 1
ATOM 1532 O O . PHE A 1 197 ? 17.109 -26.25 -18.641 1 95.31 197 PHE A O 1
ATOM 1539 N N . PRO A 1 198 ? 17.844 -27.781 -20.109 1 96 198 PRO A N 1
ATOM 1540 C CA . PRO A 1 198 ? 19.016 -26.984 -20.469 1 96 198 PRO A CA 1
ATOM 1541 C C . PRO A 1 198 ? 18.641 -25.703 -21.234 1 96 198 PRO A C 1
ATOM 1543 O O . PRO A 1 198 ? 17.5 -25.562 -21.688 1 96 198 PRO A O 1
ATOM 1546 N N . ASN A 1 199 ? 19.516 -24.734 -21.266 1 96.12 199 ASN A N 1
ATOM 1547 C CA . ASN A 1 199 ? 19.406 -23.484 -22.016 1 96.12 199 ASN A CA 1
ATOM 1548 C C . ASN A 1 199 ? 18.172 -22.688 -21.594 1 96.12 199 ASN A C 1
ATOM 1550 O O . ASN A 1 199 ? 17.516 -22.062 -22.438 1 96.12 199 ASN A O 1
ATOM 1554 N N . SER A 1 200 ? 17.797 -22.875 -20.344 1 97.56 200 SER A N 1
ATOM 1555 C CA . SER A 1 200 ? 16.688 -22.078 -19.812 1 97.56 200 SER A CA 1
ATOM 1556 C C . SER A 1 200 ? 17.141 -20.656 -19.5 1 97.56 200 SER A C 1
ATOM 1558 O O . SER A 1 200 ? 18.219 -20.453 -18.922 1 97.56 200 SER A O 1
ATOM 1560 N N . ILE A 1 201 ? 16.312 -19.688 -19.859 1 97.38 201 ILE A N 1
ATOM 1561 C CA . ILE A 1 201 ? 16.641 -18.281 -19.719 1 97.38 201 ILE A CA 1
ATOM 1562 C C . ILE A 1 201 ? 16.297 -17.797 -18.312 1 97.38 201 ILE A C 1
ATOM 1564 O O . ILE A 1 201 ? 15.227 -18.125 -17.781 1 97.38 201 ILE A O 1
ATOM 1568 N N . PHE A 1 202 ? 17.188 -17.047 -17.656 1 97.38 202 PHE A N 1
ATOM 1569 C CA . PHE A 1 202 ? 16.891 -16.438 -16.375 1 97.38 202 PHE A CA 1
ATOM 1570 C C . PHE A 1 202 ? 17.703 -15.156 -16.188 1 97.38 202 PHE A C 1
ATOM 1572 O O . PHE A 1 202 ? 18.625 -14.883 -16.969 1 97.38 202 PHE A O 1
ATOM 1579 N N . GLY A 1 203 ? 17.219 -14.344 -15.258 1 95.38 203 GLY A N 1
ATOM 1580 C CA . GLY A 1 203 ? 17.984 -13.172 -14.859 1 95.38 203 GLY A CA 1
ATOM 1581 C C . GLY A 1 203 ? 18.969 -13.453 -13.734 1 95.38 203 GLY A C 1
ATOM 1582 O O . GLY A 1 203 ? 18.562 -13.867 -12.641 1 95.38 203 GLY A O 1
ATOM 1583 N N . CYS A 1 204 ? 20.203 -13.273 -14.055 1 94.25 204 CYS A N 1
ATOM 1584 C CA . CYS A 1 204 ? 21.234 -13.281 -13.023 1 94.25 204 CYS A CA 1
ATOM 1585 C C . CYS A 1 204 ? 21.391 -11.906 -12.391 1 94.25 204 CYS A C 1
ATOM 1587 O O . CYS A 1 204 ? 22.094 -11.047 -12.922 1 94.25 204 CYS A O 1
ATOM 1589 N N . GLY A 1 205 ? 20.734 -11.805 -11.211 1 89.94 205 GLY A N 1
ATOM 1590 C CA . GLY A 1 205 ? 20.656 -10.492 -10.594 1 89.94 205 GLY A CA 1
ATOM 1591 C C . GLY A 1 205 ? 21.891 -10.133 -9.789 1 89.94 205 GLY A C 1
ATOM 1592 O O . GLY A 1 205 ? 22.266 -10.859 -8.859 1 89.94 205 GLY A O 1
ATOM 1593 N N . HIS A 1 206 ? 22.484 -9.031 -10.125 1 83.25 206 HIS A N 1
ATOM 1594 C CA . HIS A 1 206 ? 23.688 -8.57 -9.445 1 83.25 206 HIS A CA 1
ATOM 1595 C C . HIS A 1 206 ? 23.391 -7.395 -8.523 1 83.25 206 HIS A C 1
ATOM 1597 O O . HIS A 1 206 ? 24.203 -7.047 -7.66 1 83.25 206 HIS A O 1
ATOM 1603 N N . ASN A 1 207 ? 22.312 -6.805 -8.789 1 74.44 207 ASN A N 1
ATOM 1604 C CA . ASN A 1 207 ? 21.797 -5.699 -7.992 1 74.44 207 ASN A CA 1
ATOM 1605 C C . ASN A 1 207 ? 20.312 -5.887 -7.668 1 74.44 207 ASN A C 1
ATOM 1607 O O . ASN A 1 207 ? 19.453 -5.727 -8.539 1 74.44 207 ASN A O 1
ATOM 1611 N N . ASN A 1 208 ? 20.078 -6.344 -6.504 1 72 208 ASN A N 1
ATOM 1612 C CA . ASN A 1 208 ? 18.734 -6.688 -6.051 1 72 208 ASN A CA 1
ATOM 1613 C C . ASN A 1 208 ? 18.391 -5.957 -4.758 1 72 208 ASN A C 1
ATOM 1615 O O . ASN A 1 208 ? 19.219 -5.816 -3.865 1 72 208 ASN A O 1
ATOM 1619 N N . ALA A 1 209 ? 17.281 -5.352 -4.797 1 58.66 209 ALA A N 1
ATOM 1620 C CA . ALA A 1 209 ? 16.844 -4.68 -3.574 1 58.66 209 ALA A CA 1
ATOM 1621 C C . ALA A 1 209 ? 15.352 -4.867 -3.35 1 58.66 209 ALA A C 1
ATOM 1623 O O . ALA A 1 209 ? 14.633 -5.301 -4.25 1 58.66 209 ALA A O 1
ATOM 1624 N N . GLY A 1 210 ? 14.922 -4.641 -2.219 1 54.91 210 GLY A N 1
ATOM 1625 C CA . GLY A 1 210 ? 13.5 -4.648 -1.889 1 54.91 210 GLY A CA 1
ATOM 1626 C C . GLY A 1 210 ? 13.148 -5.664 -0.818 1 54.91 210 GLY A C 1
ATOM 1627 O O . GLY A 1 210 ? 13.977 -5.992 0.034 1 54.91 210 GLY A O 1
ATOM 1628 N N . THR A 1 211 ? 11.828 -5.918 -0.776 1 46.81 211 THR A N 1
ATOM 1629 C CA . THR A 1 211 ? 11.289 -6.727 0.313 1 46.81 211 THR A CA 1
ATOM 1630 C C . THR A 1 211 ? 11.617 -8.203 0.103 1 46.81 211 THR A C 1
ATOM 1632 O O . THR A 1 211 ? 11.078 -9.07 0.79 1 46.81 211 THR A O 1
ATOM 1635 N N . PHE A 1 212 ? 12.398 -8.438 -1.021 1 45.72 212 PHE A N 1
ATOM 1636 C CA . PHE A 1 212 ? 12.844 -9.82 -1.126 1 45.72 212 PHE A CA 1
ATOM 1637 C C . PHE A 1 212 ? 13.758 -10.188 0.033 1 45.72 212 PHE A C 1
ATOM 1639 O O . PHE A 1 212 ? 14.742 -9.484 0.298 1 45.72 212 PHE A O 1
ATOM 1646 N N . ASN A 1 213 ? 13.188 -10.273 1.194 1 48.09 213 ASN A N 1
ATOM 1647 C CA . ASN A 1 213 ? 13.977 -10.484 2.402 1 48.09 213 ASN A CA 1
ATOM 1648 C C . ASN A 1 213 ? 14.914 -11.68 2.262 1 48.09 213 ASN A C 1
ATOM 1650 O O . ASN A 1 213 ? 14.836 -12.422 1.278 1 48.09 213 ASN A O 1
ATOM 1654 N N . SER A 1 214 ? 15.844 -11.625 3.344 1 48.53 214 SER A N 1
ATOM 1655 C CA . SER A 1 214 ? 17.078 -12.391 3.51 1 48.53 214 SER A CA 1
ATOM 1656 C C . SER A 1 214 ? 16.844 -13.875 3.229 1 48.53 214 SER A C 1
ATOM 1658 O O . SER A 1 214 ? 17.797 -14.648 3.148 1 48.53 214 SER A O 1
ATOM 1660 N N . ARG A 1 215 ? 15.484 -14.156 2.885 1 53.16 215 ARG A N 1
ATOM 1661 C CA . ARG A 1 215 ? 15.469 -15.617 2.902 1 53.16 215 ARG A CA 1
ATOM 1662 C C . ARG A 1 215 ? 14.984 -16.172 1.564 1 53.16 215 ARG A C 1
ATOM 1664 O O . ARG A 1 215 ? 15.062 -17.375 1.329 1 53.16 215 ARG A O 1
ATOM 1671 N N . GLY A 1 216 ? 14.547 -15.258 0.626 1 61.66 216 GLY A N 1
ATOM 1672 C CA . GLY A 1 216 ? 14.273 -15.75 -0.715 1 61.66 216 GLY A CA 1
ATOM 1673 C C . GLY A 1 216 ? 15.359 -15.398 -1.712 1 61.66 216 GLY A C 1
ATOM 1674 O O . GLY A 1 216 ? 16.109 -14.445 -1.509 1 61.66 216 GLY A O 1
ATOM 1675 N N . SER A 1 217 ? 15.555 -16.359 -2.695 1 69 217 SER A N 1
ATOM 1676 C CA . SER A 1 217 ? 16.703 -16.234 -3.582 1 69 217 SER A CA 1
ATOM 1677 C C . SER A 1 217 ? 16.312 -15.617 -4.918 1 69 217 SER A C 1
ATOM 1679 O O . SER A 1 217 ? 17.172 -15.289 -5.742 1 69 217 SER A O 1
ATOM 1681 N N . GLY A 1 218 ? 15 -15.484 -5.102 1 86.19 218 GLY A N 1
ATOM 1682 C CA . GLY A 1 218 ? 14.602 -15.008 -6.418 1 86.19 218 GLY A CA 1
ATOM 1683 C C . GLY A 1 218 ? 13.125 -15.219 -6.707 1 86.19 218 GLY A C 1
ATOM 1684 O O . GLY A 1 218 ? 12.32 -15.32 -5.785 1 86.19 218 GLY A O 1
ATOM 1685 N N . LEU A 1 219 ? 12.836 -15.141 -7.977 1 88.81 219 LEU A N 1
ATOM 1686 C CA . LEU A 1 219 ? 11.445 -15.234 -8.43 1 88.81 219 LEU A CA 1
ATOM 1687 C C . LEU A 1 219 ? 11.336 -16.156 -9.633 1 88.81 219 LEU A C 1
ATOM 1689 O O . LEU A 1 219 ? 12.188 -16.125 -10.523 1 88.81 219 LEU A O 1
AT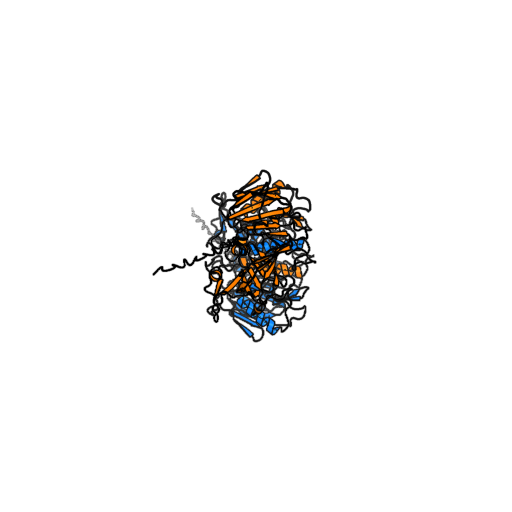OM 1693 N N . VAL A 1 220 ? 10.367 -17.016 -9.586 1 93.12 220 VAL A N 1
ATOM 1694 C CA . VAL A 1 220 ? 9.984 -17.812 -10.742 1 93.12 220 VAL A CA 1
ATOM 1695 C C . VAL A 1 220 ? 8.695 -17.281 -11.352 1 93.12 220 VAL A C 1
ATOM 1697 O O . VAL A 1 220 ? 7.609 -17.453 -10.781 1 93.12 220 VAL A O 1
ATOM 1700 N N . GLY A 1 221 ? 8.852 -16.688 -12.477 1 93.69 221 GLY A N 1
ATOM 1701 C CA . GLY A 1 221 ? 7.684 -16.156 -13.156 1 93.69 221 GLY A CA 1
ATOM 1702 C C . GLY A 1 221 ? 6.84 -17.234 -13.812 1 93.69 221 GLY A C 1
ATOM 1703 O O . GLY A 1 221 ? 7.332 -17.984 -14.656 1 93.69 221 GLY A O 1
ATOM 1704 N N . LEU A 1 222 ? 5.586 -17.266 -13.445 1 95.81 222 LEU A N 1
ATOM 1705 C CA . LEU A 1 222 ? 4.633 -18.234 -13.992 1 95.81 222 LEU A CA 1
ATOM 1706 C C . LEU A 1 222 ? 3.582 -17.516 -14.844 1 95.81 222 LEU A C 1
ATOM 1708 O O . LEU A 1 222 ? 2.498 -18.062 -15.07 1 95.81 222 LEU A O 1
ATOM 1712 N N . GLY A 1 223 ? 3.887 -16.312 -15.234 1 94.5 223 GLY A N 1
ATOM 1713 C CA . GLY A 1 223 ? 2.969 -15.547 -16.078 1 94.5 223 GLY A CA 1
ATOM 1714 C C . GLY A 1 223 ? 2.857 -16.094 -17.484 1 94.5 223 GLY A C 1
ATOM 1715 O O . GLY A 1 223 ? 3.307 -17.203 -17.766 1 94.5 223 GLY A O 1
ATOM 1716 N N . GLY A 1 224 ? 2.182 -15.32 -18.359 1 94.31 224 GLY A N 1
ATOM 1717 C CA . GLY A 1 224 ? 1.916 -15.766 -19.719 1 94.31 224 GLY A CA 1
ATOM 1718 C C . GLY A 1 224 ? 2.934 -15.258 -20.719 1 94.31 224 GLY A C 1
ATOM 1719 O O . GLY A 1 224 ? 2.904 -15.648 -21.891 1 94.31 224 GLY A O 1
ATOM 1720 N N . GLY A 1 225 ? 3.834 -14.453 -20.312 1 92 225 GLY A N 1
ATOM 1721 C CA . GLY A 1 225 ? 4.785 -13.836 -21.219 1 92 225 GLY A CA 1
ATOM 1722 C C . GLY A 1 225 ? 5.852 -14.797 -21.703 1 92 225 GLY A C 1
ATOM 1723 O O . GLY A 1 225 ? 5.984 -15.906 -21.188 1 92 225 GLY A O 1
ATOM 1724 N N . PRO A 1 226 ? 6.605 -14.344 -22.625 1 92.12 226 PRO A N 1
ATOM 1725 C CA . PRO A 1 226 ? 7.539 -15.25 -23.312 1 92.12 226 PRO A CA 1
ATOM 1726 C C . PRO A 1 226 ? 8.703 -15.672 -22.422 1 92.12 226 PRO A C 1
ATOM 1728 O O . PRO A 1 226 ? 9.32 -16.719 -22.656 1 92.12 226 PRO A O 1
ATOM 1731 N N . LEU A 1 227 ? 9.008 -14.93 -21.406 1 93.69 227 LEU A N 1
ATOM 1732 C CA . LEU A 1 227 ? 10.156 -15.242 -20.562 1 93.69 227 LEU A CA 1
ATOM 1733 C C . LEU A 1 227 ? 9.734 -16.047 -19.344 1 93.69 227 LEU A C 1
ATOM 1735 O O . LEU A 1 227 ? 10.578 -16.453 -18.531 1 93.69 227 LEU A O 1
ATOM 1739 N N . SER A 1 228 ? 8.453 -16.312 -19.203 1 95.31 228 SER A N 1
ATOM 1740 C CA . SER A 1 228 ? 7.961 -17.078 -18.062 1 95.31 228 SER A CA 1
ATOM 1741 C C . SER A 1 228 ? 8.422 -18.531 -18.125 1 95.31 228 SER A C 1
ATOM 1743 O O . SER A 1 228 ? 8.773 -19.031 -19.203 1 95.31 228 SER A O 1
ATOM 1745 N N . LEU A 1 229 ? 8.422 -19.188 -16.984 1 96.94 229 LEU A N 1
ATOM 1746 C CA . LEU A 1 229 ? 8.797 -20.594 -16.922 1 96.94 229 LEU A CA 1
ATOM 1747 C C . LEU A 1 229 ? 7.918 -21.438 -17.844 1 96.94 229 LEU A C 1
ATOM 1749 O O . LEU A 1 229 ? 8.414 -22.312 -18.562 1 96.94 229 LEU A O 1
ATOM 1753 N N . ILE A 1 230 ? 6.648 -21.156 -17.938 1 96 230 ILE A N 1
ATOM 1754 C CA . ILE A 1 230 ? 5.691 -21.953 -18.703 1 96 230 ILE A CA 1
ATOM 1755 C C . ILE A 1 230 ? 5.969 -21.797 -20.188 1 96 230 ILE A C 1
ATOM 1757 O O . ILE A 1 230 ? 5.977 -22.781 -20.938 1 96 230 ILE A O 1
ATOM 1761 N N . SER A 1 231 ? 6.207 -20.609 -20.594 1 94.19 231 SER A N 1
ATOM 1762 C CA . SER A 1 231 ? 6.484 -20.359 -22 1 94.19 231 SER A CA 1
ATOM 1763 C C . SER A 1 231 ? 7.809 -20.984 -22.422 1 94.19 231 SER A C 1
ATOM 1765 O O . SER A 1 231 ? 7.938 -21.484 -23.547 1 94.19 231 SER A O 1
ATOM 1767 N N . GLN A 1 232 ? 8.75 -20.938 -21.562 1 94.94 232 GLN A N 1
ATOM 1768 C CA . GLN A 1 232 ? 10.062 -21.5 -21.891 1 94.94 232 GLN A CA 1
ATOM 1769 C C . GLN A 1 232 ? 9.992 -23.016 -22.016 1 94.94 232 GLN A C 1
ATOM 1771 O O . GLN A 1 232 ? 10.586 -23.609 -22.922 1 94.94 232 GLN A O 1
ATOM 1776 N N . LEU A 1 233 ? 9.344 -23.656 -21.078 1 95 233 LEU A N 1
ATOM 1777 C CA . LEU A 1 233 ? 9.227 -25.109 -21.156 1 95 233 LEU A CA 1
ATOM 1778 C C . LEU A 1 233 ? 8.32 -25.531 -22.312 1 95 233 LEU A C 1
ATOM 1780 O O . LEU A 1 233 ? 8.508 -26.594 -22.875 1 95 233 LEU A O 1
ATOM 1784 N N . GLY A 1 234 ? 7.34 -24.75 -22.531 1 93.25 234 GLY A N 1
ATOM 1785 C CA . GLY A 1 234 ? 6.547 -24.875 -23.75 1 93.25 234 GLY A CA 1
ATOM 1786 C C . GLY A 1 234 ? 5.934 -26.25 -23.922 1 93.25 234 GLY A C 1
ATOM 1787 O O . GLY A 1 234 ? 5.277 -26.766 -23.016 1 93.25 234 GLY A O 1
ATOM 1788 N N . ALA A 1 235 ? 6.34 -26.844 -25.062 1 92.25 235 ALA A N 1
ATOM 1789 C CA . ALA A 1 235 ? 5.742 -28.125 -25.469 1 92.25 235 ALA A CA 1
ATOM 1790 C C . ALA A 1 235 ? 6.164 -29.25 -24.531 1 92.25 235 ALA A C 1
ATOM 1792 O O . ALA A 1 235 ? 5.445 -30.234 -24.375 1 92.25 235 ALA A O 1
ATOM 1793 N N . GLN A 1 236 ? 7.246 -29.094 -23.844 1 92.44 236 GLN A N 1
ATOM 1794 C CA . GLN A 1 236 ? 7.742 -30.125 -22.938 1 92.44 236 GLN A CA 1
ATOM 1795 C C . GLN A 1 236 ? 6.781 -30.344 -21.781 1 92.44 236 GLN A C 1
ATOM 1797 O O . GLN A 1 236 ? 6.824 -31.391 -21.125 1 92.44 236 GLN A O 1
ATOM 1802 N N . ILE A 1 237 ? 5.922 -29.312 -21.516 1 94.38 237 ILE A N 1
ATOM 1803 C CA . ILE A 1 237 ? 4.926 -29.453 -20.453 1 94.38 237 ILE A CA 1
ATOM 1804 C C . ILE A 1 237 ? 3.531 -29.188 -21.031 1 94.38 237 ILE A C 1
ATOM 1806 O O . ILE A 1 237 ? 2.633 -28.75 -20.312 1 94.38 237 ILE A O 1
ATOM 1810 N N . GLU A 1 238 ? 3.404 -29.312 -22.297 1 93.25 238 GLU A N 1
ATOM 1811 C CA . GLU A 1 238 ? 2.143 -29.094 -23 1 93.25 238 GLU A CA 1
ATOM 1812 C C . GLU A 1 238 ? 1.611 -27.688 -22.766 1 93.25 238 GLU A C 1
ATOM 1814 O O . GLU A 1 238 ? 0.399 -27.469 -22.781 1 93.25 238 GLU A O 1
ATOM 1819 N N . GLN A 1 239 ? 2.461 -26.797 -22.328 1 94.19 239 GLN A N 1
ATOM 1820 C CA . GLN A 1 239 ? 2.15 -25.391 -22.047 1 94.19 239 GLN A CA 1
ATOM 1821 C C . GLN A 1 239 ? 1.1 -25.266 -20.938 1 94.19 239 GLN A C 1
ATOM 1823 O O . GLN A 1 239 ? 0.229 -24.406 -21 1 94.19 239 GLN A O 1
ATOM 1828 N N . LYS A 1 240 ? 1.216 -26.219 -20.016 1 94.75 240 LYS A N 1
ATOM 1829 C CA . LYS A 1 240 ? 0.221 -26.219 -18.938 1 94.75 240 LYS A CA 1
ATOM 1830 C C . LYS A 1 240 ? 0.881 -26.391 -17.578 1 94.75 240 LYS A C 1
ATOM 1832 O O . LYS A 1 240 ? 1.924 -27.047 -17.469 1 94.75 240 LYS A O 1
ATOM 1837 N N . PHE A 1 241 ? 0.276 -25.812 -16.594 1 97 241 PHE A N 1
ATOM 1838 C CA . PHE A 1 241 ? 0.603 -26.062 -15.195 1 97 241 PHE A CA 1
ATOM 1839 C C . PHE A 1 241 ? -0.63 -25.922 -14.312 1 97 241 PHE A C 1
ATOM 1841 O O . PHE A 1 241 ? -1.643 -25.359 -14.75 1 97 241 PHE A O 1
ATOM 1848 N N . SER A 1 242 ? -0.622 -26.531 -13.227 1 96.81 242 SER A N 1
ATOM 1849 C CA . SER A 1 242 ? -1.715 -26.422 -12.266 1 96.81 242 SER A CA 1
ATOM 1850 C C . SER A 1 242 ? -1.195 -26.453 -10.828 1 96.81 242 SER A C 1
ATOM 1852 O O . SER A 1 242 ? -0.066 -26.875 -10.586 1 96.81 242 SER A O 1
ATOM 1854 N N . TYR A 1 243 ? -1.898 -25.844 -9.961 1 96.81 243 TYR A N 1
ATOM 1855 C CA . TYR A 1 243 ? -1.599 -26 -8.539 1 96.81 243 TYR A CA 1
ATOM 1856 C C . TYR A 1 243 ? -2.865 -26.281 -7.742 1 96.81 243 TYR A C 1
ATOM 1858 O O . TYR A 1 243 ? -3.977 -26.031 -8.219 1 96.81 243 TYR A O 1
ATOM 1866 N N . CYS A 1 244 ? -2.721 -26.891 -6.691 1 95.38 244 CYS A N 1
ATOM 1867 C CA . CYS A 1 244 ? -3.742 -27.125 -5.68 1 95.38 244 CYS A CA 1
ATOM 1868 C C . CYS A 1 244 ? -3.322 -26.547 -4.332 1 95.38 244 CYS A C 1
ATOM 1870 O O . CYS A 1 244 ? -2.445 -27.094 -3.662 1 95.38 244 CYS A O 1
ATOM 1872 N N . LEU A 1 245 ? -3.988 -25.422 -3.953 1 95.44 245 LEU A N 1
ATOM 1873 C CA . LEU A 1 245 ? -3.555 -24.688 -2.773 1 95.44 245 LEU A CA 1
ATOM 1874 C C . LEU A 1 245 ? -4.246 -25.203 -1.52 1 95.44 245 LEU A C 1
ATOM 1876 O O . LEU A 1 245 ? -5.469 -25.344 -1.491 1 95.44 245 LEU A O 1
ATOM 1880 N N . LEU A 1 246 ? -3.467 -25.453 -0.553 1 93.69 246 LEU A N 1
ATOM 1881 C CA . LEU A 1 246 ? -3.965 -25.969 0.716 1 93.69 246 LEU A CA 1
ATOM 1882 C C . LEU A 1 246 ? -4.57 -24.859 1.562 1 93.69 246 LEU A C 1
ATOM 1884 O O . LEU A 1 246 ? -4.141 -23.703 1.477 1 93.69 246 LEU A O 1
ATOM 1888 N N . PRO A 1 247 ? -5.566 -25.25 2.375 1 92.38 247 PRO A N 1
ATOM 1889 C CA . PRO A 1 247 ? -5.996 -24.297 3.398 1 92.38 247 PRO A CA 1
ATOM 1890 C C . PRO A 1 247 ? -4.852 -23.844 4.297 1 92.38 247 PRO A C 1
ATOM 1892 O O . PRO A 1 247 ? -3.908 -24.594 4.535 1 92.38 247 PRO A O 1
ATOM 1895 N N . ARG A 1 248 ? -4.949 -22.625 4.816 1 88.5 248 ARG A N 1
ATOM 1896 C CA . ARG A 1 248 ? -3.873 -21.984 5.574 1 88.5 248 ARG A CA 1
ATOM 1897 C C . ARG A 1 248 ? -3.637 -22.719 6.895 1 88.5 248 ARG A C 1
ATOM 1899 O O . ARG A 1 248 ? -2.572 -22.578 7.504 1 88.5 248 ARG A O 1
ATOM 1906 N N . THR A 1 249 ? -4.574 -23.5 7.34 1 83.81 249 THR A N 1
ATOM 1907 C CA . THR A 1 249 ? -4.461 -24.219 8.602 1 83.81 249 THR A CA 1
ATOM 1908 C C . THR A 1 249 ? -3.592 -25.469 8.43 1 83.81 249 THR A C 1
ATOM 1910 O O . THR A 1 249 ? -3.176 -26.078 9.414 1 83.81 249 THR A O 1
ATOM 1913 N N . ILE A 1 250 ? -3.344 -25.859 7.223 1 86.25 250 ILE A N 1
ATOM 1914 C CA . ILE A 1 250 ? -2.549 -27.047 6.934 1 86.25 250 ILE A CA 1
ATOM 1915 C C . ILE A 1 250 ? -1.085 -26.656 6.746 1 86.25 250 ILE A C 1
ATOM 1917 O O . ILE A 1 250 ? -0.769 -25.797 5.922 1 86.25 250 ILE A O 1
ATOM 1921 N N . ASN A 1 251 ? -0.271 -27.297 7.582 1 82.44 251 ASN A N 1
ATOM 1922 C CA . ASN A 1 251 ? 1.149 -26.969 7.512 1 82.44 251 ASN A CA 1
ATOM 1923 C C . ASN A 1 251 ? 1.901 -27.938 6.594 1 82.44 251 ASN A C 1
ATOM 1925 O O . ASN A 1 251 ? 2.775 -28.672 7.047 1 82.44 251 ASN A O 1
ATOM 1929 N N . SER A 1 252 ? 1.558 -28.078 5.457 1 88.75 252 SER A N 1
ATOM 1930 C CA . SER A 1 252 ? 2.203 -28.828 4.387 1 88.75 252 SER A CA 1
ATOM 1931 C C . SER A 1 252 ? 2.295 -28 3.105 1 88.75 252 SER A C 1
ATOM 1933 O O . SER A 1 252 ? 1.681 -26.938 3.002 1 88.75 252 SER A O 1
ATOM 1935 N N . ALA A 1 253 ? 3.078 -28.484 2.277 1 91.94 253 ALA A N 1
ATOM 1936 C CA . ALA A 1 253 ? 3.24 -27.766 1.017 1 91.94 253 ALA A CA 1
ATOM 1937 C C . ALA A 1 253 ? 2.107 -28.094 0.047 1 91.94 253 ALA A C 1
ATOM 1939 O O . ALA A 1 253 ? 1.675 -29.25 -0.042 1 91.94 253 ALA A O 1
ATOM 1940 N N . SER A 1 254 ? 1.604 -27.078 -0.597 1 94.25 254 SER A N 1
ATOM 1941 C CA . SER A 1 254 ? 0.751 -27.281 -1.763 1 94.25 254 SER A CA 1
ATOM 1942 C C . SER A 1 254 ? 1.54 -27.891 -2.922 1 94.25 254 SER A C 1
ATOM 1944 O O . SER A 1 254 ? 2.752 -28.094 -2.816 1 94.25 254 SER A O 1
ATOM 1946 N N . LYS A 1 255 ? 0.803 -28.234 -3.928 1 94.31 255 LYS A N 1
ATOM 1947 C CA . LYS A 1 255 ? 1.473 -28.859 -5.066 1 94.31 255 LYS A CA 1
ATOM 1948 C C . LYS A 1 255 ? 1.331 -28 -6.324 1 94.31 255 LYS A C 1
ATOM 1950 O O . LYS A 1 255 ? 0.268 -27.438 -6.574 1 94.31 255 LYS A O 1
ATOM 1955 N N . LEU A 1 256 ? 2.414 -27.844 -6.977 1 95.69 256 LEU A N 1
ATOM 1956 C CA . LEU A 1 256 ? 2.494 -27.25 -8.312 1 95.69 256 LEU A CA 1
ATOM 1957 C C . LEU A 1 256 ? 2.863 -28.312 -9.352 1 95.69 256 LEU A C 1
ATOM 1959 O O . LEU A 1 256 ? 3.896 -28.969 -9.227 1 95.69 256 LEU A O 1
ATOM 1963 N N . ARG A 1 257 ? 2.031 -28.469 -10.359 1 95.5 257 ARG A N 1
ATOM 1964 C CA . ARG A 1 257 ? 2.174 -29.547 -11.336 1 95.5 257 ARG A CA 1
ATOM 1965 C C . ARG A 1 257 ? 2.371 -28.984 -12.742 1 95.5 257 ARG A C 1
ATOM 1967 O O . ARG A 1 257 ? 1.754 -27.984 -13.109 1 95.5 257 ARG A O 1
ATOM 1974 N N . PHE A 1 258 ? 3.199 -29.688 -13.453 1 95.56 258 PHE A N 1
ATOM 1975 C CA . PHE A 1 258 ? 3.48 -29.297 -14.828 1 95.56 258 PHE A CA 1
ATOM 1976 C C . PHE A 1 258 ? 3.178 -30.438 -15.789 1 95.56 258 PHE A C 1
ATOM 1978 O O . PHE A 1 258 ? 3.352 -31.609 -15.445 1 95.56 258 PHE A O 1
ATOM 1985 N N . GLY A 1 259 ? 2.732 -30.094 -17.016 1 93 259 GLY A N 1
ATOM 1986 C CA . GLY A 1 259 ? 2.539 -31.078 -18.062 1 93 259 GLY A CA 1
ATOM 1987 C C . GLY A 1 259 ? 1.409 -32.031 -17.781 1 93 259 GLY A C 1
ATOM 1988 O O . GLY A 1 259 ? 0.318 -31.641 -17.375 1 93 259 GLY A O 1
ATOM 1989 N N . THR A 1 260 ? 1.665 -33.281 -17.922 1 87.31 260 THR A N 1
ATOM 1990 C CA . THR A 1 260 ? 0.624 -34.281 -17.812 1 87.31 260 THR A CA 1
ATOM 1991 C C . THR A 1 260 ? 0.134 -34.438 -16.375 1 87.31 260 THR A C 1
ATOM 1993 O O . THR A 1 260 ? -0.992 -34.875 -16.141 1 87.31 260 THR A O 1
ATOM 1996 N N . ASP A 1 261 ? 0.923 -33.969 -15.469 1 86 261 ASP A N 1
ATOM 1997 C CA . ASP A 1 261 ? 0.531 -34.031 -14.062 1 86 261 ASP A CA 1
ATOM 1998 C C . ASP A 1 261 ? -0.501 -32.938 -13.742 1 86 261 ASP A C 1
ATOM 2000 O O . ASP A 1 261 ? -1.165 -33 -12.703 1 86 261 ASP A O 1
ATOM 2004 N N . SER A 1 262 ? -0.609 -31.953 -14.586 1 83 262 SER A N 1
ATOM 2005 C CA . SER A 1 262 ? -1.412 -30.766 -14.273 1 83 262 SER A CA 1
ATOM 2006 C C . SER A 1 262 ? -2.85 -30.938 -14.75 1 83 262 SER A C 1
ATOM 2008 O O . SER A 1 262 ? -3.717 -30.125 -14.43 1 83 262 SER A O 1
ATOM 2010 N N . ILE A 1 263 ? -3.16 -31.984 -15.43 1 80.75 263 ILE A N 1
ATOM 2011 C CA . ILE A 1 263 ? -4.434 -32.125 -16.125 1 80.75 263 ILE A CA 1
ATOM 2012 C C . ILE A 1 263 ? -5.543 -32.438 -15.125 1 80.75 263 ILE A C 1
ATOM 2014 O O . ILE A 1 263 ? -5.395 -33.312 -14.281 1 80.75 263 ILE A O 1
ATOM 2018 N N . LEU A 1 264 ? -6.457 -31.531 -15.211 1 82.19 264 LEU A N 1
ATOM 2019 C CA . LEU A 1 264 ? -7.652 -31.75 -14.406 1 82.19 264 LEU A CA 1
ATOM 2020 C C . LEU A 1 264 ? -8.617 -32.688 -15.109 1 82.19 264 LEU A C 1
ATOM 2022 O O . LEU A 1 264 ? -8.805 -32.594 -16.328 1 82.19 264 LEU A O 1
ATOM 2026 N N . SER A 1 265 ? -8.945 -33.844 -14.391 1 73.25 265 SER A N 1
ATOM 2027 C CA . SER A 1 265 ? -9.953 -34.719 -14.969 1 73.25 265 SER A CA 1
ATOM 2028 C C . SER A 1 265 ? -11.055 -35.062 -13.969 1 73.25 265 SER A C 1
ATOM 2030 O O . SER A 1 265 ? -10.852 -34.938 -12.758 1 73.25 265 SER A O 1
ATOM 2032 N N . GLY A 1 266 ? -12.195 -35.062 -14.5 1 70.25 266 GLY A N 1
ATOM 2033 C CA . GLY A 1 266 ? -13.305 -35.531 -13.68 1 70.25 266 GLY A CA 1
ATOM 2034 C C . GLY A 1 266 ? -14.484 -34.594 -13.664 1 70.25 266 GLY A C 1
ATOM 2035 O O . GLY A 1 266 ? -14.469 -33.562 -14.344 1 70.25 266 GLY A O 1
ATOM 2036 N N . PRO A 1 267 ? -15.398 -35 -12.875 1 77.5 267 PRO A N 1
ATOM 2037 C CA . PRO A 1 267 ? -16.641 -34.219 -12.812 1 77.5 267 PRO A CA 1
ATOM 2038 C C . PRO A 1 267 ? -16.469 -32.875 -12.094 1 77.5 267 PRO A C 1
ATOM 2040 O O . PRO A 1 267 ? -15.641 -32.781 -11.172 1 77.5 267 PRO A O 1
ATOM 2043 N N . GLY A 1 268 ? -17 -31.781 -12.695 1 85.75 268 GLY A N 1
ATOM 2044 C CA . GLY A 1 268 ? -17.078 -30.516 -11.992 1 85.75 268 GLY A CA 1
ATOM 2045 C C . GLY A 1 268 ? -16.047 -29.5 -12.477 1 85.75 268 GLY A C 1
ATOM 2046 O O . GLY A 1 268 ? -15.984 -28.391 -11.969 1 85.75 268 GLY A O 1
ATOM 2047 N N . VAL A 1 269 ? -15.219 -30.031 -13.43 1 92.81 269 VAL A N 1
ATOM 2048 C CA . VAL A 1 269 ? -14.258 -29.094 -13.984 1 92.81 269 VAL A CA 1
ATOM 2049 C C . VAL A 1 269 ? -14.992 -28.016 -14.789 1 92.81 269 VAL A C 1
ATOM 2051 O O . VAL A 1 269 ? -15.867 -28.328 -15.594 1 92.81 269 VAL A O 1
ATOM 2054 N N . VAL A 1 270 ? -14.766 -26.828 -14.484 1 96.38 270 VAL A N 1
ATOM 2055 C CA . VAL A 1 270 ? -15.266 -25.703 -15.273 1 96.38 270 VAL A CA 1
ATOM 2056 C C . VAL A 1 270 ? -14.094 -24.875 -15.797 1 96.38 270 VAL A C 1
ATOM 2058 O O . VAL A 1 270 ? -13.055 -24.766 -15.133 1 96.38 270 VAL A O 1
ATOM 2061 N N . SER A 1 271 ? -14.273 -24.312 -17.047 1 96.75 271 SER A N 1
ATOM 2062 C CA . SER A 1 271 ? -13.188 -23.578 -17.672 1 96.75 271 SER A CA 1
ATOM 2063 C C . SER A 1 271 ? -13.641 -22.188 -18.141 1 96.75 271 SER A C 1
ATOM 2065 O O . SER A 1 271 ? -14.812 -22 -18.469 1 96.75 271 SER A O 1
ATOM 2067 N N . THR A 1 272 ? -12.781 -21.281 -18.078 1 98.19 272 THR A N 1
ATOM 2068 C CA . THR A 1 272 ? -13.008 -19.922 -18.547 1 98.19 272 THR A CA 1
ATOM 2069 C C . THR A 1 272 ? -11.836 -19.453 -19.391 1 98.19 272 THR A C 1
ATOM 2071 O O . THR A 1 272 ? -10.68 -19.766 -19.109 1 98.19 272 THR A O 1
ATOM 2074 N N . PRO A 1 273 ? -12.133 -18.672 -20.438 1 97.88 273 PRO A N 1
ATOM 2075 C CA . PRO A 1 273 ? -11.047 -18.219 -21.297 1 97.88 273 PRO A CA 1
ATOM 2076 C C . PRO A 1 273 ? -10.148 -17.188 -20.625 1 97.88 273 PRO A C 1
ATOM 2078 O O . PRO A 1 273 ? -10.617 -16.391 -19.812 1 97.88 273 PRO A O 1
ATOM 2081 N N . ILE A 1 274 ? -8.859 -17.203 -20.984 1 97.38 274 ILE A N 1
ATOM 2082 C CA . ILE A 1 274 ? -7.902 -16.172 -20.594 1 97.38 274 ILE A CA 1
ATOM 2083 C C . ILE A 1 274 ? -7.879 -15.07 -21.656 1 97.38 274 ILE A C 1
ATOM 2085 O O . ILE A 1 274 ? -7.902 -15.352 -22.859 1 97.38 274 ILE A O 1
ATOM 2089 N N . GLN A 1 275 ? -7.938 -13.891 -21.188 1 93.75 275 GLN A N 1
ATOM 2090 C CA . GLN A 1 275 ? -7.672 -12.742 -22.047 1 93.75 275 GLN A CA 1
ATOM 2091 C C . GLN A 1 275 ? -6.332 -12.094 -21.703 1 93.75 275 GLN A C 1
ATOM 2093 O O . GLN A 1 275 ? -6.09 -11.719 -20.547 1 93.75 275 GLN A O 1
ATOM 2098 N N . PHE A 1 276 ? -5.473 -11.977 -22.688 1 89.81 276 PHE A N 1
ATOM 2099 C CA . PHE A 1 276 ? -4.184 -11.336 -22.469 1 89.81 276 PHE A CA 1
ATOM 2100 C C . PHE A 1 276 ? -4.203 -9.891 -22.953 1 89.81 276 PHE A C 1
ATOM 2102 O O . PHE A 1 276 ? -4.844 -9.578 -23.953 1 89.81 276 PHE A O 1
ATOM 2109 N N . ASP A 1 277 ? -3.586 -9.109 -22.109 1 80.31 277 ASP A N 1
ATOM 2110 C CA . ASP A 1 277 ? -3.324 -7.77 -22.625 1 80.31 277 ASP A CA 1
ATOM 2111 C C . ASP A 1 277 ? -2.08 -7.75 -23.516 1 80.31 277 ASP A C 1
ATOM 2113 O O . ASP A 1 277 ? -1.558 -8.805 -23.875 1 80.31 277 ASP A O 1
ATOM 2117 N N . ASP A 1 278 ? -1.705 -6.535 -23.891 1 71.56 278 ASP A N 1
ATOM 2118 C CA . ASP A 1 278 ? -0.586 -6.398 -24.812 1 71.56 278 ASP A CA 1
ATOM 2119 C C . ASP A 1 278 ? 0.711 -6.906 -24.188 1 71.56 278 ASP A C 1
ATOM 2121 O O . ASP A 1 278 ? 1.612 -7.359 -24.891 1 71.56 278 ASP A O 1
ATOM 2125 N N . LYS A 1 279 ? 0.809 -6.844 -22.906 1 72.12 279 LYS A N 1
ATOM 2126 C CA . LYS A 1 279 ? 2.014 -7.328 -22.234 1 72.12 279 LYS A CA 1
ATOM 2127 C C . LYS A 1 279 ? 2.035 -8.852 -22.172 1 72.12 279 LYS A C 1
ATOM 2129 O O . LYS A 1 279 ? 3.105 -9.461 -22.125 1 72.12 279 LYS A O 1
ATOM 2134 N N . GLY A 1 280 ? 0.912 -9.438 -22.047 1 86.94 280 GLY A N 1
ATOM 2135 C CA . GLY A 1 280 ? 0.762 -10.883 -22.125 1 86.94 280 GLY A CA 1
ATOM 2136 C C . GLY A 1 280 ? 1.152 -11.586 -20.844 1 86.94 280 GLY A C 1
ATOM 2137 O O . GLY A 1 280 ? 1.171 -12.812 -20.781 1 86.94 280 GLY A O 1
ATOM 2138 N N . THR A 1 281 ? 1.454 -10.922 -19.797 1 89.44 281 THR A N 1
ATOM 2139 C CA . THR A 1 281 ? 1.976 -11.477 -18.562 1 89.44 281 THR A CA 1
ATOM 2140 C C . THR A 1 281 ? 0.838 -11.961 -17.656 1 89.44 281 THR A C 1
ATOM 2142 O O . THR A 1 281 ? 0.884 -13.07 -17.125 1 89.44 281 THR A O 1
ATOM 2145 N N . PHE A 1 282 ? -0.189 -11.148 -17.547 1 91.88 282 PHE A N 1
ATOM 2146 C CA . PHE A 1 282 ? -1.225 -11.391 -16.547 1 91.88 282 PHE A CA 1
ATOM 2147 C C . PHE A 1 282 ? -2.332 -12.273 -17.109 1 91.88 282 PHE A C 1
ATOM 2149 O O . PHE A 1 282 ? -2.668 -12.164 -18.297 1 91.88 282 PHE A O 1
ATOM 2156 N N . TYR A 1 283 ? -2.885 -13.102 -16.266 1 96.38 283 TYR A N 1
ATOM 2157 C CA . TYR A 1 283 ? -4.023 -13.93 -16.625 1 96.38 283 TYR A CA 1
ATOM 2158 C C . TYR A 1 283 ? -5.34 -13.234 -16.297 1 96.38 283 TYR A C 1
ATOM 2160 O O . TYR A 1 283 ? -5.852 -13.352 -15.188 1 96.38 283 TYR A O 1
ATOM 2168 N N . TYR A 1 284 ? -5.914 -12.57 -17.328 1 95.31 284 TYR A N 1
ATOM 2169 C CA . TYR A 1 284 ? -7.199 -11.906 -17.156 1 95.31 284 TYR A CA 1
ATOM 2170 C C . TYR A 1 284 ? -8.352 -12.852 -17.469 1 95.31 284 TYR A C 1
ATOM 2172 O O . TYR A 1 284 ? -8.352 -13.508 -18.516 1 95.31 284 TYR A O 1
ATOM 2180 N N . LEU A 1 285 ? -9.227 -12.93 -16.531 1 97.69 285 LEU A N 1
ATOM 2181 C CA . LEU A 1 285 ? -10.5 -13.617 -16.734 1 97.69 285 LEU A CA 1
ATOM 2182 C C . LEU A 1 285 ? -11.648 -12.625 -16.859 1 97.69 285 LEU A C 1
ATOM 2184 O O . LEU A 1 285 ? -11.438 -11.414 -16.75 1 97.69 285 LEU A O 1
ATOM 2188 N N . THR A 1 286 ? -12.766 -13.18 -17.156 1 96.94 286 THR A N 1
ATOM 2189 C CA . THR A 1 286 ? -13.945 -12.328 -17.25 1 96.94 286 THR A CA 1
ATOM 2190 C C . THR A 1 286 ? -14.984 -12.711 -16.203 1 96.94 286 THR A C 1
ATOM 2192 O O . THR A 1 286 ? -15.594 -13.773 -16.281 1 96.94 286 THR A O 1
ATOM 2195 N N . LEU A 1 287 ? -15.094 -11.805 -15.258 1 97.06 287 LEU A N 1
ATOM 2196 C CA . LEU A 1 287 ? -16.094 -11.953 -14.203 1 97.06 287 LEU A CA 1
ATOM 2197 C C . LEU A 1 287 ? -17.406 -11.305 -14.617 1 97.06 287 LEU A C 1
ATOM 2199 O O . LEU A 1 287 ? -17.438 -10.125 -14.977 1 97.06 287 LEU A O 1
ATOM 2203 N N . GLU A 1 288 ? -18.453 -12.047 -14.555 1 96.94 288 GLU A N 1
ATOM 2204 C CA . GLU A 1 288 ? -19.766 -11.547 -14.961 1 96.94 288 GLU A CA 1
ATOM 2205 C C . GLU A 1 288 ? -20.625 -11.195 -13.75 1 96.94 288 GLU A C 1
ATOM 2207 O O . GLU A 1 288 ? -21.609 -10.469 -13.875 1 96.94 288 GLU A O 1
ATOM 2212 N N . GLY A 1 289 ? -20.312 -11.695 -12.703 1 97.06 289 GLY A N 1
ATOM 2213 C CA . GLY A 1 289 ? -21.047 -11.445 -11.477 1 97.06 289 GLY A CA 1
ATOM 2214 C C . GLY A 1 289 ? -20.844 -12.516 -10.43 1 97.06 289 GLY A C 1
ATOM 2215 O O . GLY A 1 289 ? -19.922 -13.328 -10.531 1 97.06 289 GLY A O 1
ATOM 2216 N N . ALA A 1 290 ? -21.641 -12.438 -9.383 1 97.75 290 ALA A N 1
ATOM 2217 C CA . ALA A 1 290 ? -21.641 -13.43 -8.312 1 97.75 290 ALA A CA 1
ATOM 2218 C C . ALA A 1 290 ? -23.062 -13.719 -7.832 1 97.75 290 ALA A C 1
ATOM 2220 O O . ALA A 1 290 ? -24 -12.984 -8.156 1 97.75 290 ALA A O 1
ATOM 2221 N N . SER A 1 291 ? -23.188 -14.852 -7.172 1 98 291 SER A N 1
ATOM 2222 C CA . SER A 1 291 ? -24.469 -15.203 -6.57 1 98 291 SER A CA 1
ATOM 2223 C C . SER A 1 291 ? -24.297 -15.602 -5.105 1 98 291 SER A C 1
ATOM 2225 O O . SER A 1 291 ? -23.422 -16.391 -4.773 1 98 291 SER A O 1
ATOM 2227 N N . VAL A 1 292 ? -25.047 -15.031 -4.293 1 96.62 292 VAL A N 1
ATOM 2228 C CA . VAL A 1 292 ? -25.203 -15.43 -2.898 1 96.62 292 VAL A CA 1
ATOM 2229 C C . VAL A 1 292 ? -26.578 -16.031 -2.684 1 96.62 292 VAL A C 1
ATOM 2231 O O . VAL A 1 292 ? -27.578 -15.32 -2.646 1 96.62 292 VAL A O 1
ATOM 2234 N N . GLY A 1 293 ? -26.578 -17.406 -2.494 1 91.38 293 GLY A N 1
ATOM 2235 C CA . GLY A 1 293 ? -27.891 -18.062 -2.562 1 91.38 293 GLY A CA 1
ATOM 2236 C C . GLY A 1 293 ? -28.609 -17.812 -3.875 1 91.38 293 GLY A C 1
ATOM 2237 O O . GLY A 1 293 ? -28.047 -18.062 -4.949 1 91.38 293 GLY A O 1
ATOM 2238 N N . ASN A 1 294 ? -29.797 -17.281 -3.732 1 90.94 294 ASN A N 1
ATOM 2239 C CA . ASN A 1 294 ? -30.609 -17.047 -4.93 1 90.94 294 ASN A CA 1
ATOM 2240 C C . ASN A 1 294 ? -30.422 -15.617 -5.445 1 90.94 294 ASN A C 1
ATOM 2242 O O . ASN A 1 294 ? -30.953 -15.266 -6.5 1 90.94 294 ASN A O 1
ATOM 2246 N N . LYS A 1 295 ? -29.656 -14.891 -4.805 1 93.38 295 LYS A N 1
ATOM 2247 C CA . LYS A 1 295 ? -29.469 -13.492 -5.203 1 93.38 295 LYS A CA 1
ATOM 2248 C C . LYS A 1 295 ? -28.266 -13.352 -6.145 1 93.38 295 LYS A C 1
ATOM 2250 O O . LYS A 1 295 ? -27.125 -13.625 -5.758 1 93.38 295 LYS A O 1
ATOM 2255 N N . ARG A 1 296 ? -28.531 -12.859 -7.297 1 94 296 ARG A N 1
ATOM 2256 C CA . ARG A 1 296 ? -27.484 -12.617 -8.273 1 94 296 ARG A CA 1
ATOM 2257 C C . ARG A 1 296 ? -27.031 -11.164 -8.25 1 94 296 ARG A C 1
ATOM 2259 O O . ARG A 1 296 ? -27.859 -10.25 -8.18 1 94 296 ARG A O 1
ATOM 2266 N N . ILE A 1 297 ? -25.75 -11.008 -8.188 1 93.81 297 ILE A N 1
ATOM 2267 C CA . ILE A 1 297 ? -25.109 -9.695 -8.242 1 93.81 297 ILE A CA 1
ATOM 2268 C C . ILE A 1 297 ? -24.359 -9.555 -9.562 1 93.81 297 ILE A C 1
ATOM 2270 O O . ILE A 1 297 ? -23.219 -10.008 -9.68 1 93.81 297 ILE A O 1
ATOM 2274 N N . PRO A 1 298 ? -24.938 -8.891 -10.523 1 93.12 298 PRO A N 1
ATOM 2275 C CA . PRO A 1 298 ? -24.234 -8.742 -11.797 1 93.12 298 PRO A CA 1
ATOM 2276 C C . PRO A 1 298 ? -23.031 -7.805 -11.703 1 93.12 298 PRO A C 1
ATOM 2278 O O . PRO A 1 298 ? -23.031 -6.883 -10.883 1 93.12 298 PRO A O 1
ATOM 2281 N N . TYR A 1 299 ? -22 -8.109 -12.453 1 92.12 299 TYR A N 1
ATOM 2282 C CA . TYR A 1 299 ? -20.859 -7.203 -12.609 1 92.12 299 TYR A CA 1
ATOM 2283 C C . TYR A 1 299 ? -20.75 -6.711 -14.047 1 92.12 299 TYR A C 1
ATOM 2285 O O . TYR A 1 299 ? -20.547 -7.504 -14.969 1 92.12 299 TYR A O 1
ATOM 2293 N N . SER A 1 300 ? -21.078 -5.465 -14.219 1 82.81 300 SER A N 1
ATOM 2294 C CA . SER A 1 300 ? -21.016 -4.82 -15.523 1 82.81 300 SER A CA 1
ATOM 2295 C C . SER A 1 300 ? -20.516 -3.383 -15.406 1 82.81 300 SER A C 1
ATOM 2297 O O . SER A 1 300 ? -20.453 -2.83 -14.305 1 82.81 300 SER A O 1
ATOM 2299 N N . ASN A 1 301 ? -20.016 -2.939 -16.5 1 70.5 301 ASN A N 1
ATOM 2300 C CA . ASN A 1 301 ? -19.625 -1.532 -16.516 1 70.5 301 ASN A CA 1
ATOM 2301 C C . ASN A 1 301 ? -20.859 -0.619 -16.469 1 70.5 301 ASN A C 1
ATOM 2303 O O . ASN A 1 301 ? -21.984 -1.093 -16.344 1 70.5 301 ASN A O 1
ATOM 2307 N N . GLN A 1 302 ? -20.531 0.693 -16.5 1 58.25 302 GLN A N 1
ATOM 2308 C CA . GLN A 1 302 ? -21.578 1.702 -16.391 1 58.25 302 GLN A CA 1
ATOM 2309 C C . GLN A 1 302 ? -22.625 1.548 -17.484 1 58.25 302 GLN A C 1
ATOM 2311 O O . GLN A 1 302 ? -23.781 1.947 -17.312 1 58.25 302 GLN A O 1
ATOM 2316 N N . MET A 1 303 ? -22.25 0.981 -18.578 1 61.38 303 MET A N 1
ATOM 2317 C CA . MET A 1 303 ? -23.156 0.811 -19.703 1 61.38 303 MET A CA 1
ATOM 2318 C C . MET A 1 303 ? -23.891 -0.529 -19.625 1 61.38 303 MET A C 1
ATOM 2320 O O . MET A 1 303 ? -24.609 -0.897 -20.547 1 61.38 303 MET A O 1
ATOM 2324 N N . GLY A 1 304 ? -23.594 -1.234 -18.609 1 72.31 304 GLY A N 1
ATOM 2325 C CA . GLY A 1 304 ? -24.25 -2.521 -18.422 1 72.31 304 GLY A CA 1
ATOM 2326 C C . GLY A 1 304 ? -23.578 -3.646 -19.203 1 72.31 304 GLY A C 1
ATOM 2327 O O . GLY A 1 304 ? -24.156 -4.719 -19.375 1 72.31 304 GLY A O 1
ATOM 2328 N N . THR A 1 305 ? -22.547 -3.396 -19.734 1 77.81 305 THR A N 1
ATOM 2329 C CA . THR A 1 305 ? -21.812 -4.402 -20.5 1 77.81 305 THR A CA 1
ATOM 2330 C C . THR A 1 305 ? -20.656 -4.969 -19.672 1 77.81 305 THR A C 1
ATOM 2332 O O . THR A 1 305 ? -20.062 -4.258 -18.859 1 77.81 305 THR A O 1
ATOM 2335 N N . VAL A 1 306 ? -20.516 -6.281 -19.906 1 84.5 306 VAL A N 1
ATOM 2336 C CA . VAL A 1 306 ? -19.406 -6.945 -19.234 1 84.5 306 VAL A CA 1
ATOM 2337 C C . VAL A 1 306 ? -18.125 -6.758 -20.047 1 84.5 306 VAL A C 1
ATOM 2339 O O . VAL A 1 306 ? -18.062 -7.156 -21.219 1 84.5 306 VAL A O 1
ATOM 2342 N N . ASN A 1 307 ? -17.156 -6.102 -19.469 1 84.69 307 ASN A N 1
ATOM 2343 C CA . ASN A 1 307 ? -15.852 -6.004 -20.109 1 84.69 307 ASN A CA 1
ATOM 2344 C C . ASN A 1 307 ? -15.055 -7.301 -19.969 1 84.69 307 ASN A C 1
ATOM 2346 O O . ASN A 1 307 ? -14.93 -7.844 -18.875 1 84.69 307 ASN A O 1
ATOM 2350 N N . GLN A 1 308 ? -14.648 -7.746 -21.125 1 90.19 308 GLN A N 1
ATOM 2351 C CA . GLN A 1 308 ? -13.812 -8.945 -21.078 1 90.19 308 GLN A CA 1
ATOM 2352 C C . GLN A 1 308 ? -12.477 -8.648 -20.406 1 90.19 308 GLN A C 1
ATOM 2354 O O . GLN A 1 308 ? -11.945 -7.547 -20.531 1 90.19 308 GLN A O 1
ATOM 2359 N N . GLY A 1 309 ? -11.93 -9.68 -19.688 1 93 309 GLY A N 1
ATOM 2360 C CA . GLY A 1 309 ? -10.625 -9.523 -19.047 1 93 309 GLY A CA 1
ATOM 2361 C C . GLY A 1 309 ? -10.641 -8.523 -17.906 1 93 309 GLY A C 1
ATOM 2362 O O . GLY A 1 309 ? -9.734 -7.691 -17.797 1 93 309 GLY A O 1
ATOM 2363 N N . ASN A 1 310 ? -11.703 -8.633 -17.031 1 91.12 310 ASN A N 1
ATOM 2364 C CA . ASN A 1 310 ? -11.898 -7.574 -16.047 1 91.12 310 ASN A CA 1
ATOM 2365 C C . ASN A 1 310 ? -11.406 -8 -14.672 1 91.12 310 ASN A C 1
ATOM 2367 O O . ASN A 1 310 ? -11.57 -7.262 -13.695 1 91.12 310 ASN A O 1
ATOM 2371 N N . ILE A 1 311 ? -10.852 -9.211 -14.562 1 94.81 311 ILE A N 1
ATOM 2372 C CA . ILE A 1 311 ? -10.32 -9.672 -13.281 1 94.81 311 ILE A CA 1
ATOM 2373 C C . ILE A 1 311 ? -9.07 -10.508 -13.516 1 94.81 311 ILE A C 1
ATOM 2375 O O . ILE A 1 311 ? -9.023 -11.328 -14.438 1 94.81 311 ILE A O 1
ATOM 2379 N N . VAL A 1 312 ? -8.008 -10.234 -12.727 1 94.88 312 VAL A N 1
ATOM 2380 C CA . VAL A 1 312 ? -6.777 -11.008 -12.828 1 94.88 312 VAL A CA 1
ATOM 2381 C C . VAL A 1 312 ? -6.793 -12.133 -11.797 1 94.88 312 VAL A C 1
ATOM 2383 O O . VAL A 1 312 ? -7.086 -11.906 -10.617 1 94.88 312 VAL A O 1
ATOM 2386 N N . ILE A 1 313 ? -6.637 -13.383 -12.234 1 97.38 313 ILE A N 1
ATOM 2387 C CA . ILE A 1 313 ? -6.379 -14.445 -11.266 1 97.38 313 ILE A CA 1
ATOM 2388 C C . ILE A 1 313 ? -4.898 -14.469 -10.906 1 97.38 313 ILE A C 1
ATOM 2390 O O . ILE A 1 313 ? -4.035 -14.469 -11.789 1 97.38 313 ILE A O 1
ATOM 2394 N N . ASP A 1 314 ? -4.609 -14.445 -9.602 1 94.94 314 ASP A N 1
ATOM 2395 C CA . ASP A 1 314 ? -3.223 -14.289 -9.172 1 94.94 314 ASP A CA 1
ATOM 2396 C C . ASP A 1 314 ? -2.947 -15.102 -7.906 1 94.94 314 ASP A C 1
ATOM 2398 O O . ASP A 1 314 ? -3.654 -14.969 -6.906 1 94.94 314 ASP A O 1
ATOM 2402 N N . SER A 1 315 ? -1.884 -15.883 -8 1 92.75 315 SER A N 1
ATOM 2403 C CA . SER A 1 315 ? -1.472 -16.672 -6.844 1 92.75 315 SER A CA 1
ATOM 2404 C C . SER A 1 315 ? -0.68 -15.828 -5.852 1 92.75 315 SER A C 1
ATOM 2406 O O . SER A 1 315 ? -0.542 -16.203 -4.684 1 92.75 315 SER A O 1
ATOM 2408 N N . GLY A 1 316 ? -0.154 -14.766 -6.324 1 89.88 316 GLY A N 1
ATOM 2409 C CA . GLY A 1 316 ? 0.712 -13.953 -5.492 1 89.88 316 GLY A CA 1
ATOM 2410 C C . GLY A 1 316 ? -0.054 -13.016 -4.574 1 89.88 316 GLY A C 1
ATOM 2411 O O . GLY A 1 316 ? 0.486 -12.539 -3.572 1 89.88 316 GLY A O 1
ATOM 2412 N N . THR A 1 317 ? -1.268 -12.742 -4.914 1 89.06 317 THR A N 1
ATOM 2413 C CA . THR A 1 317 ? -2.152 -11.938 -4.078 1 89.06 317 THR A CA 1
ATOM 2414 C C . THR A 1 317 ? -2.99 -12.828 -3.166 1 89.06 317 THR A C 1
ATOM 2416 O O . THR A 1 317 ? -3.598 -13.797 -3.627 1 89.06 317 THR A O 1
ATOM 2419 N N . THR A 1 318 ? -3.018 -12.477 -1.93 1 92.25 318 THR A N 1
ATOM 2420 C CA . THR A 1 318 ? -3.74 -13.344 -1.006 1 92.25 318 THR A CA 1
ATOM 2421 C C . THR A 1 318 ? -5.238 -13.062 -1.056 1 92.25 318 THR A C 1
ATOM 2423 O O . THR A 1 318 ? -6.035 -13.953 -1.359 1 92.25 318 THR A O 1
ATOM 2426 N N . LEU A 1 319 ? -5.617 -11.836 -0.742 1 92.19 319 LEU A N 1
ATOM 2427 C CA . LEU A 1 319 ? -7.035 -11.5 -0.669 1 92.19 319 LEU A CA 1
ATOM 2428 C C . LEU A 1 319 ? -7.598 -11.219 -2.057 1 92.19 319 LEU A C 1
ATOM 2430 O O . LEU A 1 319 ? -6.906 -10.656 -2.908 1 92.19 319 LEU A O 1
ATOM 2434 N N . THR A 1 320 ? -8.805 -11.617 -2.203 1 94.94 320 THR A N 1
ATOM 2435 C CA . THR A 1 320 ? -9.508 -11.188 -3.404 1 94.94 320 THR A CA 1
ATOM 2436 C C . THR A 1 320 ? -9.82 -9.695 -3.34 1 94.94 320 THR A C 1
ATOM 2438 O O . THR A 1 320 ? -10.258 -9.188 -2.305 1 94.94 320 THR A O 1
ATOM 2441 N N . ILE A 1 321 ? -9.461 -9.031 -4.379 1 90.06 321 ILE A N 1
ATOM 2442 C CA . ILE A 1 321 ? -9.742 -7.609 -4.516 1 90.06 321 ILE A CA 1
ATOM 2443 C C . ILE A 1 321 ? -10.805 -7.391 -5.586 1 90.06 321 ILE A C 1
ATOM 2445 O O . ILE A 1 321 ? -10.711 -7.941 -6.684 1 90.06 321 ILE A O 1
ATOM 2449 N N . LEU A 1 322 ? -11.867 -6.633 -5.223 1 89.25 322 LEU A N 1
ATOM 2450 C CA . LEU A 1 322 ? -12.969 -6.398 -6.141 1 89.25 322 LEU A CA 1
ATOM 2451 C C . LEU A 1 322 ? -13.242 -4.906 -6.293 1 89.25 322 LEU A C 1
ATOM 2453 O O . LEU A 1 322 ? -13.109 -4.145 -5.332 1 89.25 322 LEU A O 1
ATOM 2457 N N . GLU A 1 323 ? -13.656 -4.613 -7.535 1 81.06 323 GLU A N 1
ATOM 2458 C CA . GLU A 1 323 ? -14.109 -3.246 -7.766 1 81.06 323 GLU A CA 1
ATOM 2459 C C . GLU A 1 323 ? -15.18 -2.84 -6.754 1 81.06 323 GLU A C 1
ATOM 2461 O O . GLU A 1 323 ? -16.062 -3.637 -6.422 1 81.06 323 GLU A O 1
ATOM 2466 N N . SER A 1 324 ? -15.078 -1.615 -6.305 1 71.69 324 SER A N 1
ATOM 2467 C CA . SER A 1 324 ? -15.766 -1.127 -5.117 1 71.69 324 SER A CA 1
ATOM 2468 C C . SER A 1 324 ? -17.281 -1.321 -5.234 1 71.69 324 SER A C 1
ATOM 2470 O O . SER A 1 324 ? -17.938 -1.736 -4.273 1 71.69 324 SER A O 1
ATOM 2472 N N . ARG A 1 325 ? -17.875 -0.93 -6.363 1 74.44 325 ARG A N 1
ATOM 2473 C CA . ARG A 1 325 ? -19.328 -1.062 -6.5 1 74.44 325 ARG A CA 1
ATOM 2474 C C . ARG A 1 325 ? -19.75 -2.525 -6.422 1 74.44 325 ARG A C 1
ATOM 2476 O O . ARG A 1 325 ? -20.703 -2.863 -5.723 1 74.44 325 ARG A O 1
ATOM 2483 N N . PHE A 1 326 ? -19.078 -3.301 -7.141 1 88.56 326 PHE A N 1
ATOM 2484 C CA . PHE A 1 326 ? -19.375 -4.727 -7.109 1 88.56 326 PHE A CA 1
ATOM 2485 C C . PHE A 1 326 ? -19.156 -5.293 -5.711 1 88.56 326 PHE A C 1
ATOM 2487 O O . PHE A 1 326 ? -19.969 -6.086 -5.223 1 88.56 326 PHE A O 1
ATOM 2494 N N . TYR A 1 327 ? -18.016 -4.879 -5.098 1 88.56 327 TYR A N 1
ATOM 2495 C CA . TYR A 1 327 ? -17.734 -5.309 -3.73 1 88.56 327 TYR A CA 1
ATOM 2496 C C . TYR A 1 327 ? -18.891 -4.941 -2.797 1 88.56 327 TYR A C 1
ATOM 2498 O O . TYR A 1 327 ? -19.312 -5.762 -1.983 1 88.56 327 TYR A O 1
ATOM 2506 N N . SER A 1 328 ? -19.297 -3.77 -2.871 1 81.25 328 SER A N 1
ATOM 2507 C CA . SER A 1 328 ? -20.359 -3.287 -1.996 1 81.25 328 SER A CA 1
ATOM 2508 C C . SER A 1 328 ? -21.641 -4.105 -2.174 1 81.25 328 SER A C 1
ATOM 2510 O O . SER A 1 328 ? -22.312 -4.438 -1.195 1 81.25 328 SER A O 1
ATOM 2512 N N . ASP A 1 329 ? -21.938 -4.371 -3.393 1 87.25 329 ASP A N 1
ATOM 2513 C CA . ASP A 1 329 ? -23.125 -5.176 -3.668 1 87.25 329 ASP A CA 1
ATOM 2514 C C . ASP A 1 329 ? -22.984 -6.586 -3.104 1 87.25 329 ASP A C 1
ATOM 2516 O O . ASP A 1 329 ? -23.922 -7.137 -2.535 1 87.25 329 ASP A O 1
ATOM 2520 N N . LEU A 1 330 ? -21.859 -7.133 -3.297 1 93.81 330 LEU A N 1
ATOM 2521 C CA . LEU A 1 330 ? -21.594 -8.469 -2.771 1 93.81 330 LEU A CA 1
ATOM 2522 C C . LEU A 1 330 ? -21.641 -8.477 -1.247 1 93.81 330 LEU A C 1
ATOM 2524 O O . LEU A 1 330 ? -22.25 -9.367 -0.646 1 93.81 330 LEU A O 1
ATOM 2528 N N . GLU A 1 331 ? -20.938 -7.508 -0.659 1 89.94 331 GLU A N 1
ATOM 2529 C CA . GLU A 1 331 ? -20.953 -7.387 0.796 1 89.94 331 GLU A CA 1
ATOM 2530 C C . GLU A 1 331 ? -22.375 -7.277 1.331 1 89.94 331 GLU A C 1
ATOM 2532 O O . GLU A 1 331 ? -22.719 -7.898 2.34 1 89.94 331 GLU A O 1
ATOM 2537 N N . ALA A 1 332 ? -23.219 -6.453 0.686 1 88.12 332 ALA A N 1
ATOM 2538 C CA . ALA A 1 332 ? -24.609 -6.309 1.09 1 88.12 332 ALA A CA 1
ATOM 2539 C C . ALA A 1 332 ? -25.344 -7.645 1.012 1 88.12 332 ALA A C 1
ATOM 2541 O O . ALA A 1 332 ? -26.109 -7.992 1.916 1 88.12 332 ALA A O 1
ATOM 2542 N N . ALA A 1 333 ? -25.172 -8.328 -0.037 1 94.38 333 ALA A N 1
ATOM 2543 C CA . ALA A 1 333 ? -25.812 -9.625 -0.201 1 94.38 333 ALA A CA 1
ATOM 2544 C C . ALA A 1 333 ? -25.359 -10.602 0.88 1 94.38 333 ALA A C 1
ATOM 2546 O O . ALA A 1 333 ? -26.156 -11.391 1.393 1 94.38 333 ALA A O 1
ATOM 2547 N N . LEU A 1 334 ? -24.094 -10.57 1.202 1 95.38 334 LEU A N 1
ATOM 2548 C CA . LEU A 1 334 ? -23.547 -11.438 2.248 1 95.38 334 LEU A CA 1
ATOM 2549 C C . LEU A 1 334 ? -24.172 -11.094 3.602 1 95.38 334 LEU A C 1
ATOM 2551 O O . LEU A 1 334 ? -24.531 -11.992 4.363 1 95.38 334 LEU A O 1
ATOM 2555 N N . LYS A 1 335 ? -24.188 -9.82 3.912 1 90.88 335 LYS A N 1
ATOM 2556 C CA . LYS A 1 335 ? -24.797 -9.383 5.164 1 90.88 335 LYS A CA 1
ATOM 2557 C C . LYS A 1 335 ? -26.219 -9.906 5.293 1 90.88 335 LYS A C 1
ATOM 2559 O O . LYS A 1 335 ? -26.625 -10.383 6.355 1 90.88 335 LYS A O 1
ATOM 2564 N N . GLU A 1 336 ? -26.938 -9.75 4.203 1 92.81 336 GLU A N 1
ATOM 2565 C CA . GLU A 1 336 ? -28.312 -10.227 4.191 1 92.81 336 GLU A CA 1
ATOM 2566 C C . GLU A 1 336 ? -28.375 -11.734 4.418 1 92.81 336 GLU A C 1
ATOM 2568 O O . GLU A 1 336 ? -29.203 -12.219 5.188 1 92.81 336 GLU A O 1
ATOM 2573 N N . ALA A 1 337 ? -27.609 -12.461 3.75 1 95.81 337 ALA A N 1
ATOM 2574 C CA . ALA A 1 337 ? -27.609 -13.914 3.842 1 95.81 337 ALA A CA 1
ATOM 2575 C C . ALA A 1 337 ? -27.203 -14.375 5.234 1 95.81 337 ALA A C 1
ATOM 2577 O O . ALA A 1 337 ? -27.734 -15.359 5.758 1 95.81 337 ALA A O 1
ATOM 2578 N N . ILE A 1 338 ? -26.219 -13.734 5.797 1 94.81 338 ILE A N 1
ATOM 2579 C CA . ILE A 1 338 ? -25.703 -14.117 7.109 1 94.81 338 ILE A CA 1
ATOM 2580 C C . ILE A 1 338 ? -26.719 -13.711 8.188 1 94.81 338 ILE A C 1
ATOM 2582 O O . ILE A 1 338 ? -26.938 -14.445 9.148 1 94.81 338 ILE A O 1
ATOM 2586 N N . GLY A 1 339 ? -27.234 -12.555 8.094 1 93.62 339 GLY A N 1
ATOM 2587 C CA . GLY A 1 339 ? -28.328 -12.125 8.961 1 93.62 339 GLY A CA 1
ATOM 2588 C C . GLY A 1 339 ? -27.859 -11.734 10.352 1 93.62 339 GLY A C 1
ATOM 2589 O O . GLY A 1 339 ? -28.641 -11.719 11.297 1 93.62 339 GLY A O 1
ATOM 2590 N N . LEU A 1 340 ? -26.594 -11.562 10.57 1 91.44 340 LEU A N 1
ATOM 2591 C CA . LEU A 1 340 ? -26.031 -11.133 11.844 1 91.44 340 LEU A CA 1
ATOM 2592 C C . LEU A 1 340 ? -25.453 -9.727 11.734 1 91.44 340 LEU A C 1
ATOM 2594 O O . LEU A 1 340 ? -25.172 -9.242 10.633 1 91.44 340 LEU A O 1
ATOM 2598 N N . ASN A 1 341 ? -25.312 -9.156 12.844 1 84.75 341 ASN A N 1
ATOM 2599 C CA . ASN A 1 341 ? -24.672 -7.848 12.867 1 84.75 341 ASN A CA 1
ATOM 2600 C C . ASN A 1 341 ? -23.156 -7.965 12.766 1 84.75 341 ASN A C 1
ATOM 2602 O O . ASN A 1 341 ? -22.531 -8.695 13.547 1 84.75 341 ASN A O 1
ATOM 2606 N N . PRO A 1 342 ? -22.672 -7.293 11.758 1 85.81 342 PRO A N 1
ATOM 2607 C CA . PRO A 1 342 ? -21.203 -7.309 11.68 1 85.81 342 PRO A CA 1
ATOM 2608 C C . PRO A 1 342 ? -20.547 -6.637 12.883 1 85.81 342 PRO A C 1
ATOM 2610 O O . PRO A 1 342 ? -21.188 -5.875 13.602 1 85.81 342 PRO A O 1
ATOM 2613 N N . ILE A 1 343 ? -19.297 -7.07 13.125 1 78.94 343 ILE A N 1
ATOM 2614 C CA . ILE A 1 343 ? -18.484 -6.418 14.141 1 78.94 343 ILE A CA 1
ATOM 2615 C C . ILE A 1 343 ? -17.344 -5.645 13.477 1 78.94 343 ILE A C 1
ATOM 2617 O O . ILE A 1 343 ? -16.906 -5.996 12.383 1 78.94 343 ILE A O 1
ATOM 2621 N N . PRO A 1 344 ? -16.984 -4.707 14.109 1 68.12 344 PRO A N 1
ATOM 2622 C CA . PRO A 1 344 ? -15.852 -3.969 13.547 1 68.12 344 PRO A CA 1
ATOM 2623 C C . PRO A 1 344 ? -14.531 -4.734 13.656 1 68.12 344 PRO A C 1
ATOM 2625 O O . PRO A 1 344 ? -14.32 -5.469 14.625 1 68.12 344 PRO A O 1
ATOM 2628 N N . ASP A 1 345 ? -13.695 -4.699 12.633 1 69 345 ASP A N 1
ATOM 2629 C CA . ASP A 1 345 ? -12.305 -5.137 12.734 1 69 345 ASP A CA 1
ATOM 2630 C C . ASP A 1 345 ? -11.477 -4.141 13.539 1 69 345 ASP A C 1
ATOM 2632 O O . ASP A 1 345 ? -11.312 -2.986 13.133 1 69 345 ASP A O 1
ATOM 2636 N N . PRO A 1 346 ? -11.039 -4.641 14.672 1 57.16 346 PRO A N 1
ATOM 2637 C CA . PRO A 1 346 ? -10.297 -3.697 15.508 1 57.16 346 PRO A CA 1
ATOM 2638 C C . PRO A 1 346 ? -9.078 -3.113 14.797 1 57.16 346 PRO A C 1
ATOM 2640 O O . PRO A 1 346 ? -8.625 -2.018 15.141 1 57.16 346 PRO A O 1
ATOM 2643 N N . ARG A 1 347 ? -8.633 -3.871 13.844 1 53.81 347 ARG A N 1
ATOM 2644 C CA . ARG A 1 347 ? -7.426 -3.424 13.148 1 53.81 347 ARG A CA 1
ATOM 2645 C C . ARG A 1 347 ? -7.777 -2.627 11.898 1 53.81 347 ARG A C 1
ATOM 2647 O O . ARG A 1 347 ? -6.902 -2.041 11.258 1 53.81 347 ARG A O 1
ATOM 2654 N N . GLY A 1 348 ? -8.945 -2.602 11.484 1 54.84 348 GLY A N 1
ATOM 2655 C CA . GLY A 1 348 ? -9.43 -1.821 10.359 1 54.84 348 GLY A CA 1
ATOM 2656 C C . GLY A 1 348 ? -8.938 -2.334 9.023 1 54.84 348 GLY A C 1
ATOM 2657 O O . GLY A 1 348 ? -8.883 -1.585 8.047 1 54.84 348 GLY A O 1
ATOM 2658 N N . THR A 1 349 ? -8.508 -3.48 9 1 63.44 349 THR A N 1
ATOM 2659 C CA . THR A 1 349 ? -7.934 -4.055 7.785 1 63.44 349 THR A CA 1
ATOM 2660 C C . THR A 1 349 ? -9.008 -4.738 6.949 1 63.44 349 THR A C 1
ATOM 2662 O O . THR A 1 349 ? -8.992 -4.656 5.719 1 63.44 349 THR A O 1
ATOM 2665 N N . TYR A 1 350 ? -9.906 -5.324 7.613 1 78.38 350 TYR A N 1
ATOM 2666 C CA . TYR A 1 350 ? -10.969 -6.059 6.938 1 78.38 350 TYR A CA 1
ATOM 2667 C C . TYR A 1 350 ? -12.297 -5.32 7.039 1 78.38 350 TYR A C 1
ATOM 2669 O O . TYR A 1 350 ? -12.617 -4.75 8.086 1 78.38 350 TYR A O 1
ATOM 2677 N N . ASN A 1 351 ? -13.07 -5.375 5.957 1 74.69 351 ASN A N 1
ATOM 2678 C CA . ASN A 1 351 ? -14.266 -4.547 5.84 1 74.69 351 ASN A CA 1
ATOM 2679 C C . ASN A 1 351 ? -15.477 -5.223 6.477 1 74.69 351 ASN A C 1
ATOM 2681 O O . ASN A 1 351 ? -16.422 -4.547 6.887 1 74.69 351 ASN A O 1
ATOM 2685 N N . LEU A 1 352 ? -15.508 -6.461 6.516 1 84.94 352 LEU A N 1
ATOM 2686 C CA . LEU A 1 352 ? -16.672 -7.203 7.004 1 84.94 352 LEU A CA 1
ATOM 2687 C C . LEU A 1 352 ? -16.234 -8.344 7.918 1 84.94 352 LEU A C 1
ATOM 2689 O O . LEU A 1 352 ? -15.594 -9.297 7.469 1 84.94 352 LEU A O 1
ATOM 2693 N N . CYS A 1 353 ? -16.609 -8.148 9.188 1 87.56 353 CYS A N 1
ATOM 2694 C CA . CYS A 1 353 ? -16.266 -9.164 10.172 1 87.56 353 CYS A CA 1
ATOM 2695 C C . CYS A 1 353 ? -17.469 -9.523 11.031 1 87.56 353 CYS A C 1
ATOM 2697 O O . CYS A 1 353 ? -18.406 -8.734 11.148 1 87.56 353 CYS A O 1
ATOM 2699 N N . TYR A 1 354 ? -17.453 -10.719 11.531 1 93.31 354 TYR A N 1
ATOM 2700 C CA . TYR A 1 354 ? -18.469 -11.234 12.445 1 93.31 354 TYR A CA 1
ATOM 2701 C C . TYR A 1 354 ? -17.828 -11.922 13.641 1 93.31 354 TYR A C 1
ATOM 2703 O O . TYR A 1 354 ? -16.625 -12.211 13.633 1 93.31 354 TYR A O 1
ATOM 2711 N N . ASP A 1 355 ? -18.641 -12.133 14.641 1 91.31 355 ASP A N 1
ATOM 2712 C CA . ASP A 1 355 ? -18.156 -12.883 15.797 1 91.31 355 ASP A CA 1
ATOM 2713 C C . ASP A 1 355 ? -17.656 -14.273 15.383 1 91.31 355 ASP A C 1
ATOM 2715 O O . ASP A 1 355 ? -18.219 -14.898 14.484 1 91.31 355 ASP A O 1
ATOM 2719 N N . SER A 1 356 ? -16.609 -14.672 16.156 1 90.12 356 SER A N 1
ATOM 2720 C CA . SER A 1 356 ? -16.031 -15.977 15.859 1 90.12 356 SER A CA 1
ATOM 2721 C C . SER A 1 356 ? -17.078 -17.078 15.891 1 90.12 356 SER A C 1
ATOM 2723 O O . SER A 1 356 ? -17.859 -17.172 16.844 1 90.12 356 SER A O 1
ATOM 2725 N N . GLY A 1 357 ? -17.109 -17.891 14.859 1 90.06 357 GLY A N 1
ATOM 2726 C CA . GLY A 1 357 ? -17.984 -19.062 14.797 1 90.06 357 GLY A CA 1
ATOM 2727 C C . GLY A 1 357 ? -19.406 -18.703 14.43 1 90.06 357 GLY A C 1
ATOM 2728 O O . GLY A 1 357 ? -20.281 -19.578 14.375 1 90.06 357 GLY A O 1
ATOM 2729 N N . SER A 1 358 ? -19.688 -17.484 14.102 1 89.62 358 SER A N 1
ATOM 2730 C CA . SER A 1 358 ? -21.078 -17.062 13.875 1 89.62 358 SER A CA 1
ATOM 2731 C C . SER A 1 358 ? -21.453 -17.156 12.398 1 89.62 358 SER A C 1
ATOM 2733 O O . SER A 1 358 ? -22.625 -17.297 12.062 1 89.62 358 SER A O 1
ATOM 2735 N N . VAL A 1 359 ? -20.469 -17.094 11.531 1 93.69 359 VAL A N 1
ATOM 2736 C CA . VAL A 1 359 ? -20.75 -17.141 10.102 1 93.69 359 VAL A CA 1
ATOM 2737 C C . VAL A 1 359 ? -21.188 -18.547 9.695 1 93.69 359 VAL A C 1
ATOM 2739 O O . VAL A 1 359 ? -20.469 -19.516 9.953 1 93.69 359 VAL A O 1
ATOM 2742 N N . PRO A 1 360 ? -22.359 -18.703 9.164 1 94.44 360 PRO A N 1
ATOM 2743 C CA . PRO A 1 360 ? -22.812 -20.031 8.742 1 94.44 360 PRO A CA 1
ATOM 2744 C C . PRO A 1 360 ? -22.062 -20.547 7.516 1 94.44 360 PRO A C 1
ATOM 2746 O O . PRO A 1 360 ? -21.438 -19.75 6.789 1 94.44 360 PRO A O 1
ATOM 2749 N N . GLU A 1 361 ? -22.125 -21.891 7.406 1 94.62 361 GLU A N 1
ATOM 2750 C CA . GLU A 1 361 ? -21.625 -22.438 6.152 1 94.62 361 GLU A CA 1
ATOM 2751 C C . GLU A 1 361 ? -22.391 -21.891 4.957 1 94.62 361 GLU A C 1
ATOM 2753 O O . GLU A 1 361 ? -23.625 -21.891 4.961 1 94.62 361 GLU A O 1
ATOM 2758 N N . MET A 1 362 ? -21.688 -21.391 4.004 1 95.06 362 MET A N 1
ATOM 2759 C CA . MET A 1 362 ? -22.359 -20.797 2.854 1 95.06 362 MET A CA 1
ATOM 2760 C C . MET A 1 362 ? -21.547 -20.984 1.583 1 95.06 362 MET A C 1
ATOM 2762 O O . MET A 1 362 ? -20.391 -21.406 1.643 1 95.06 362 MET A O 1
ATOM 2766 N N . THR A 1 363 ? -22.25 -20.719 0.484 1 96.19 363 THR A N 1
ATOM 2767 C CA . THR A 1 363 ? -21.641 -20.812 -0.837 1 96.19 363 THR A CA 1
ATOM 2768 C C . THR A 1 363 ? -21.922 -19.547 -1.646 1 96.19 363 THR A C 1
ATOM 2770 O O . THR A 1 363 ? -23.047 -19.031 -1.642 1 96.19 363 THR A O 1
ATOM 2773 N N . VAL A 1 364 ? -20.891 -19.016 -2.15 1 97.69 364 VAL A N 1
ATOM 2774 C CA . VAL A 1 364 ? -21 -17.922 -3.113 1 97.69 364 VAL A CA 1
ATOM 2775 C C . VAL A 1 364 ? -20.469 -18.375 -4.473 1 97.69 364 VAL A C 1
ATOM 2777 O O . VAL A 1 364 ? -19.406 -18.984 -4.559 1 97.69 364 VAL A O 1
ATOM 2780 N N . VAL A 1 365 ? -21.234 -18.172 -5.465 1 98.12 365 VAL A N 1
ATOM 2781 C CA . VAL A 1 365 ? -20.797 -18.562 -6.801 1 98.12 365 VAL A CA 1
ATOM 2782 C C . VAL A 1 365 ? -20.203 -17.359 -7.527 1 98.12 365 VAL A C 1
ATOM 2784 O O . VAL A 1 365 ? -20.875 -16.328 -7.672 1 98.12 365 VAL A O 1
ATOM 2787 N N . PHE A 1 366 ? -18.969 -17.406 -7.91 1 98.38 366 PHE A N 1
ATOM 2788 C CA . PHE A 1 366 ? -18.391 -16.453 -8.844 1 98.38 366 PHE A CA 1
ATOM 2789 C C . PHE A 1 366 ? -18.625 -16.891 -10.289 1 98.38 366 PHE A C 1
ATOM 2791 O O . PHE A 1 366 ? -18.25 -18 -10.664 1 98.38 366 PHE A O 1
ATOM 2798 N N . HIS A 1 367 ? -19.266 -16.078 -11.055 1 97.94 367 HIS A N 1
ATOM 2799 C CA . HIS A 1 367 ? -19.594 -16.391 -12.445 1 97.94 367 HIS A CA 1
ATOM 2800 C C . HIS A 1 367 ? -18.547 -15.836 -13.398 1 97.94 367 HIS A C 1
ATOM 2802 O O . HIS A 1 367 ? -18.562 -14.648 -13.734 1 97.94 367 HIS A O 1
ATOM 2808 N N . PHE A 1 368 ? -17.703 -16.688 -13.805 1 98.06 368 PHE A N 1
ATOM 2809 C CA . PHE A 1 368 ? -16.828 -16.359 -14.914 1 98.06 368 PHE A CA 1
ATOM 2810 C C . PHE A 1 368 ? -17.438 -16.797 -16.234 1 98.06 368 PHE A C 1
ATOM 2812 O O . PHE A 1 368 ? -18.312 -17.672 -16.266 1 98.06 368 PHE A O 1
ATOM 2819 N N . THR A 1 369 ? -17 -16.141 -17.297 1 97.31 369 THR A N 1
ATOM 2820 C CA . THR A 1 369 ? -17.484 -16.594 -18.594 1 97.31 369 THR A CA 1
ATOM 2821 C C . THR A 1 369 ? -17.203 -18.078 -18.797 1 97.31 369 THR A C 1
ATOM 2823 O O . THR A 1 369 ? -16.047 -18.516 -18.797 1 97.31 369 THR A O 1
ATOM 2826 N N . GLY A 1 370 ? -18.266 -18.906 -18.844 1 96.81 370 GLY A N 1
ATOM 2827 C CA . GLY A 1 370 ? -18.141 -20.328 -19.109 1 96.81 370 GLY A CA 1
ATOM 2828 C C . GLY A 1 370 ? -17.875 -21.141 -17.859 1 96.81 370 GLY A C 1
ATOM 2829 O O . GLY A 1 370 ? -17.781 -22.375 -17.922 1 96.81 370 GLY A O 1
ATOM 2830 N N . ALA A 1 371 ? -17.766 -20.562 -16.719 1 97.62 371 ALA A N 1
ATOM 2831 C CA . ALA A 1 371 ? -17.375 -21.297 -15.531 1 97.62 371 ALA A CA 1
ATOM 2832 C C . ALA A 1 371 ? -18.016 -20.703 -14.273 1 97.62 371 ALA A C 1
ATOM 2834 O O . ALA A 1 371 ? -17.75 -19.562 -13.914 1 97.62 371 ALA A O 1
ATOM 2835 N N . ASP A 1 372 ? -18.812 -21.406 -13.625 1 97.56 372 ASP A N 1
ATOM 2836 C CA . ASP A 1 372 ? -19.312 -21.094 -12.281 1 97.56 372 ASP A CA 1
ATOM 2837 C C . ASP A 1 372 ? -18.438 -21.734 -11.211 1 97.56 372 ASP A C 1
ATOM 2839 O O . ASP A 1 372 ? -18.391 -22.969 -11.086 1 97.56 372 ASP A O 1
ATOM 2843 N N . VAL A 1 373 ? -17.766 -20.922 -10.492 1 97.81 373 VAL A N 1
ATOM 2844 C CA . VAL A 1 373 ? -16.875 -21.422 -9.453 1 97.81 373 VAL A CA 1
ATOM 2845 C C . VAL A 1 373 ? -17.516 -21.219 -8.078 1 97.81 373 VAL A C 1
ATOM 2847 O O . VAL A 1 373 ? -17.797 -20.094 -7.684 1 97.81 373 VAL A O 1
ATOM 2850 N N . MET A 1 374 ? -17.703 -22.266 -7.383 1 97.19 374 MET A N 1
ATOM 2851 C CA . MET A 1 374 ? -18.391 -22.219 -6.098 1 97.19 374 MET A CA 1
ATOM 2852 C C . MET A 1 374 ? -17.406 -22.047 -4.953 1 97.19 374 MET A C 1
ATOM 2854 O O . MET A 1 374 ? -16.609 -22.938 -4.676 1 97.19 374 MET A O 1
ATOM 2858 N N . LEU A 1 375 ? -17.438 -20.922 -4.324 1 97.69 375 LEU A N 1
ATOM 2859 C CA . LEU A 1 375 ? -16.625 -20.625 -3.16 1 97.69 375 LEU A CA 1
ATOM 2860 C C . LEU A 1 375 ? -17.344 -20.969 -1.869 1 97.69 375 LEU A C 1
ATOM 2862 O O . LEU A 1 375 ? -18.5 -20.578 -1.683 1 97.69 375 LEU A O 1
ATOM 2866 N N . LYS A 1 376 ? -16.719 -21.688 -1.06 1 96.69 376 LYS A N 1
ATOM 2867 C CA . LYS A 1 376 ? -17.266 -22.031 0.25 1 96.69 376 LYS A CA 1
ATOM 2868 C C . LYS A 1 376 ? -16.781 -21.047 1.317 1 96.69 376 LYS A C 1
ATOM 2870 O O . LYS A 1 376 ? -15.977 -20.156 1.032 1 96.69 376 LYS A O 1
ATOM 2875 N N . THR A 1 377 ? -17.281 -21.266 2.543 1 96.44 377 THR A N 1
ATOM 2876 C CA . THR A 1 377 ? -16.922 -20.391 3.656 1 96.44 377 THR A CA 1
ATOM 2877 C C . THR A 1 377 ? -15.398 -20.328 3.816 1 96.44 377 THR A C 1
ATOM 2879 O O . THR A 1 377 ? -14.852 -19.266 4.117 1 96.44 377 THR A O 1
ATOM 2882 N N . LEU A 1 378 ? -14.719 -21.406 3.559 1 94.75 378 LEU A N 1
ATOM 2883 C CA . LEU A 1 378 ? -13.266 -21.5 3.629 1 94.75 378 LEU A CA 1
ATOM 2884 C C . LEU A 1 378 ? -12.609 -20.469 2.699 1 94.75 378 LEU A C 1
ATOM 2886 O O . LEU A 1 378 ? -11.578 -19.891 3.037 1 94.75 378 LEU A O 1
ATOM 2890 N N . ASN A 1 379 ? -13.227 -20.234 1.544 1 97.5 379 ASN A N 1
ATOM 2891 C CA . ASN A 1 379 ? -12.664 -19.375 0.508 1 97.5 379 ASN A CA 1
ATOM 2892 C C . ASN A 1 379 ? -13.047 -17.906 0.727 1 97.5 379 ASN A C 1
ATOM 2894 O O . ASN A 1 379 ? -12.461 -17.016 0.123 1 97.5 379 ASN A O 1
ATOM 2898 N N . LEU A 1 380 ? -14.031 -17.734 1.555 1 97.19 380 LEU A N 1
ATOM 2899 C CA . LEU A 1 380 ? -14.633 -16.422 1.661 1 97.19 380 LEU A CA 1
ATOM 2900 C C . LEU A 1 380 ? -14.148 -15.695 2.912 1 97.19 380 LEU A C 1
ATOM 2902 O O . LEU A 1 380 ? -13.984 -14.469 2.906 1 97.19 380 LEU A O 1
ATOM 2906 N N . PHE A 1 381 ? -13.984 -16.453 3.918 1 95.69 381 PHE A N 1
ATOM 2907 C CA . PHE A 1 381 ? -13.758 -15.828 5.215 1 95.69 381 PHE A CA 1
ATOM 2908 C C . PHE A 1 381 ? -12.484 -16.359 5.863 1 95.69 381 PHE A C 1
ATOM 2910 O O . PHE A 1 381 ? -12.062 -17.484 5.57 1 95.69 381 PHE A O 1
ATOM 2917 N N . ARG A 1 382 ? -11.93 -15.523 6.66 1 93.62 382 ARG A N 1
ATOM 2918 C CA . ARG A 1 382 ? -10.758 -15.859 7.465 1 93.62 382 ARG A CA 1
ATOM 2919 C C . ARG A 1 382 ? -11.055 -15.703 8.953 1 93.62 382 ARG A C 1
ATOM 2921 O O . ARG A 1 382 ? -11.711 -14.742 9.367 1 93.62 382 ARG A O 1
ATOM 2928 N N . ASN A 1 383 ? -10.625 -16.672 9.727 1 91 383 ASN A N 1
ATOM 2929 C CA . ASN A 1 383 ? -10.781 -16.609 11.172 1 91 383 ASN A CA 1
ATOM 2930 C C . ASN A 1 383 ? -9.609 -15.867 11.82 1 91 383 ASN A C 1
ATOM 2932 O O . ASN A 1 383 ? -8.453 -16.172 11.555 1 91 383 ASN A O 1
ATOM 2936 N N . LEU A 1 384 ? -9.961 -14.898 12.578 1 87.25 384 LEU A N 1
ATOM 2937 C CA . LEU A 1 384 ? -9.008 -14.125 13.367 1 87.25 384 LEU A CA 1
ATOM 2938 C C . LEU A 1 384 ? -9.312 -14.242 14.859 1 87.25 384 LEU A C 1
ATOM 2940 O O . LEU A 1 384 ? -10.32 -14.844 15.242 1 87.25 384 LEU A O 1
ATOM 2944 N N . SER A 1 385 ? -8.398 -13.75 15.711 1 80.75 385 SER A N 1
ATOM 2945 C CA . SER A 1 385 ? -8.57 -13.875 17.156 1 80.75 385 SER A CA 1
ATOM 2946 C C . SER A 1 385 ? -9.828 -13.148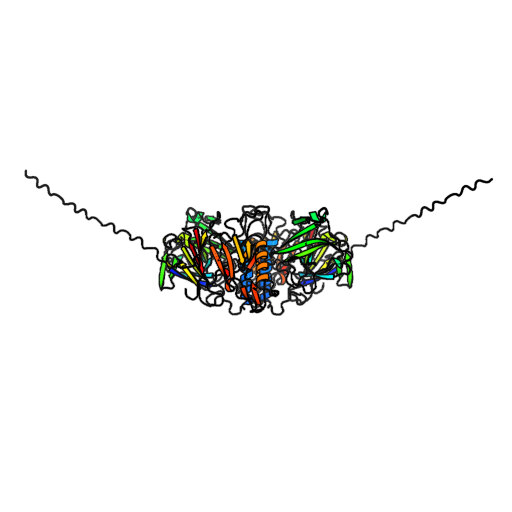 17.625 1 80.75 385 SER A C 1
ATOM 2948 O O . SER A 1 385 ? -10.438 -13.531 18.625 1 80.75 385 SER A O 1
ATOM 2950 N N . TYR A 1 386 ? -10.258 -12.172 16.891 1 76.81 386 TYR A N 1
ATOM 2951 C CA . TYR A 1 386 ? -11.359 -11.336 17.359 1 76.81 386 TYR A CA 1
ATOM 2952 C C . TYR A 1 386 ? -12.633 -11.625 16.578 1 76.81 386 TYR A C 1
ATOM 2954 O O . TYR A 1 386 ? -13.695 -11.086 16.891 1 76.81 386 TYR A O 1
ATOM 2962 N N . GLY A 1 387 ? -12.516 -12.453 15.555 1 89.5 387 GLY A N 1
ATOM 2963 C CA . GLY A 1 387 ? -13.695 -12.75 14.766 1 89.5 387 GLY A CA 1
ATOM 2964 C C . GLY A 1 387 ? -13.375 -13.406 13.43 1 89.5 387 GLY A C 1
ATOM 2965 O O . GLY A 1 387 ? -12.234 -13.828 13.203 1 89.5 387 GLY A O 1
ATOM 2966 N N . THR A 1 388 ? -14.453 -13.594 12.695 1 93.81 388 THR A N 1
ATOM 2967 C CA . THR A 1 388 ? -14.367 -14.125 11.344 1 93.81 388 THR A CA 1
ATOM 2968 C C . THR A 1 388 ? -14.609 -13.023 10.312 1 93.81 388 THR A C 1
ATOM 2970 O O . THR A 1 388 ? -15.648 -12.359 10.336 1 93.81 388 THR A O 1
ATOM 2973 N N . CYS A 1 389 ? -13.594 -12.82 9.414 1 91.06 389 CYS A N 1
ATOM 2974 C CA . CYS A 1 389 ? -13.68 -11.664 8.523 1 91.06 389 CYS A CA 1
ATOM 2975 C C . CYS A 1 389 ? -13.641 -12.094 7.062 1 91.06 389 CYS A C 1
ATOM 2977 O O . CYS A 1 389 ? -12.977 -13.078 6.719 1 91.06 389 CYS A O 1
ATOM 2979 N N . LEU A 1 390 ? -14.391 -11.352 6.246 1 94.06 390 LEU A N 1
ATOM 2980 C CA . LEU A 1 390 ? -14.391 -11.578 4.809 1 94.06 390 LEU A CA 1
ATOM 2981 C C . LEU A 1 390 ? -13.008 -11.328 4.215 1 94.06 390 LEU A C 1
ATOM 2983 O O . LEU A 1 390 ? -12.414 -10.273 4.434 1 94.06 390 LEU A O 1
ATOM 2987 N N . ALA A 1 391 ? -12.484 -12.328 3.461 1 95.12 391 ALA A N 1
ATOM 2988 C CA . ALA A 1 391 ? -11.141 -12.258 2.881 1 95.12 391 ALA A CA 1
ATOM 2989 C C . ALA A 1 391 ? -11.172 -11.578 1.515 1 95.12 391 ALA A C 1
ATOM 2991 O O . ALA A 1 391 ? -10.617 -12.102 0.544 1 95.12 391 ALA A O 1
ATOM 2992 N N . MET A 1 392 ? -11.867 -10.508 1.426 1 92.31 392 MET A N 1
ATOM 2993 C CA . MET A 1 392 ? -11.969 -9.664 0.234 1 92.31 392 MET A CA 1
ATOM 2994 C C . MET A 1 392 ? -11.898 -8.188 0.599 1 92.31 392 MET A C 1
ATOM 2996 O O . MET A 1 392 ? -12.383 -7.781 1.658 1 92.31 392 MET A O 1
ATOM 3000 N N . LEU A 1 393 ? -11.273 -7.504 -0.311 1 82.31 393 LEU A N 1
ATOM 3001 C CA . LEU A 1 393 ? -11.18 -6.059 -0.123 1 82.31 393 LEU A CA 1
ATOM 3002 C C . LEU A 1 393 ? -11.648 -5.32 -1.373 1 82.31 393 LEU A C 1
ATOM 3004 O O . LEU A 1 393 ? -11.523 -5.836 -2.486 1 82.31 393 LEU A O 1
ATOM 3008 N N . PRO A 1 394 ? -12.25 -4.141 -1.224 1 77 394 PRO A N 1
ATOM 3009 C CA . PRO A 1 394 ? -12.625 -3.326 -2.383 1 77 394 PRO A CA 1
ATOM 3010 C C . PRO A 1 394 ? -11.445 -2.551 -2.967 1 77 394 PRO A C 1
ATOM 3012 O O . PRO A 1 394 ? -10.484 -2.258 -2.254 1 77 394 PRO A O 1
ATOM 3015 N N . ASP A 1 395 ? -11.445 -2.373 -4.277 1 72.31 395 ASP A N 1
ATOM 3016 C CA . ASP A 1 395 ? -10.531 -1.509 -5.016 1 72.31 395 ASP A CA 1
ATOM 3017 C C . ASP A 1 395 ? -11.266 -0.741 -6.113 1 72.31 395 ASP A C 1
ATOM 3019 O O . ASP A 1 395 ? -12.211 -1.257 -6.711 1 72.31 395 ASP A O 1
ATOM 3023 N N . ASP A 1 396 ? -10.883 0.41 -6.434 1 58.75 396 ASP A N 1
ATOM 3024 C CA . ASP A 1 396 ? -11.648 1.237 -7.355 1 58.75 396 ASP A CA 1
ATOM 3025 C C . ASP A 1 396 ? -11.391 0.834 -8.805 1 58.75 396 ASP A C 1
ATOM 3027 O O . ASP A 1 396 ? -12.195 1.129 -9.695 1 58.75 396 ASP A O 1
ATOM 3031 N N . GLU A 1 397 ? -10.281 0.185 -8.992 1 62.62 397 GLU A N 1
ATOM 3032 C CA . GLU A 1 397 ? -9.883 0.113 -10.398 1 62.62 397 GLU A CA 1
ATOM 3033 C C . GLU A 1 397 ? -9.75 -1.336 -10.859 1 62.62 397 GLU A C 1
ATOM 3035 O O . GLU A 1 397 ? -9.82 -1.621 -12.055 1 62.62 397 GLU A O 1
ATOM 3040 N N . LEU A 1 398 ? -9.516 -2.15 -9.906 1 76.88 398 LEU A N 1
ATOM 3041 C CA . LEU A 1 398 ? -9.156 -3.453 -10.453 1 76.88 398 LEU A CA 1
ATOM 3042 C C . LEU A 1 398 ? -9.781 -4.582 -9.641 1 76.88 398 LEU A C 1
ATOM 3044 O O . LEU A 1 398 ? -10.273 -4.355 -8.531 1 76.88 398 LEU A O 1
ATOM 3048 N N . ASN A 1 399 ? -9.977 -5.711 -10.281 1 90.06 399 ASN A N 1
ATOM 3049 C CA . ASN A 1 399 ? -10.359 -6.98 -9.672 1 90.06 399 ASN A CA 1
ATOM 3050 C C . ASN A 1 399 ? -9.219 -7.984 -9.703 1 90.06 399 ASN A C 1
ATOM 3052 O O . ASN A 1 399 ? -8.578 -8.172 -10.734 1 90.06 399 ASN A O 1
ATOM 3056 N N . ILE A 1 400 ? -8.93 -8.539 -8.539 1 93.38 400 ILE A N 1
ATOM 3057 C CA . ILE A 1 400 ? -7.969 -9.633 -8.438 1 93.38 400 ILE A CA 1
ATOM 3058 C C . ILE A 1 400 ? -8.617 -10.828 -7.738 1 93.38 400 ILE A C 1
ATOM 3060 O O . ILE A 1 400 ? -9.227 -10.672 -6.676 1 93.38 400 ILE A O 1
ATOM 3064 N N . TYR A 1 401 ? -8.586 -11.914 -8.383 1 97 401 TYR A N 1
ATOM 3065 C CA . TYR A 1 401 ? -8.984 -13.172 -7.766 1 97 401 TYR A CA 1
ATOM 3066 C C . TYR A 1 401 ? -7.824 -13.789 -6.992 1 97 401 TYR A C 1
ATOM 3068 O O . TYR A 1 401 ? -6.992 -14.5 -7.566 1 97 401 TYR A O 1
ATOM 3076 N N . GLY A 1 402 ? -7.805 -13.547 -5.742 1 96.69 402 GLY A N 1
ATOM 3077 C CA . GLY A 1 402 ? -6.672 -13.883 -4.891 1 96.69 402 GLY A CA 1
ATOM 3078 C C . GLY A 1 402 ? -6.605 -15.352 -4.535 1 96.69 402 GLY A C 1
ATOM 3079 O O . GLY A 1 402 ? -7.57 -16.094 -4.742 1 96.69 402 GLY A O 1
ATOM 3080 N N . ASN A 1 403 ? -5.461 -15.688 -3.971 1 96.81 403 ASN A N 1
ATOM 3081 C CA . ASN A 1 403 ? -5.223 -17.109 -3.77 1 96.81 403 ASN A CA 1
ATOM 3082 C C . ASN A 1 403 ? -6.008 -17.656 -2.576 1 96.81 403 ASN A C 1
ATOM 3084 O O . ASN A 1 403 ? -6.184 -18.859 -2.441 1 96.81 403 ASN A O 1
ATOM 3088 N N . TRP A 1 404 ? -6.48 -16.797 -1.685 1 96.88 404 TRP A N 1
ATOM 3089 C CA . TRP A 1 404 ? -7.367 -17.266 -0.63 1 96.88 404 TRP A CA 1
ATOM 3090 C C . TRP A 1 404 ? -8.602 -17.938 -1.221 1 96.88 404 TRP A C 1
ATOM 3092 O O . TRP A 1 404 ? -9.047 -18.984 -0.729 1 96.88 404 TRP A O 1
ATOM 3102 N N . ALA A 1 405 ? -9.141 -17.391 -2.227 1 97.62 405 ALA A N 1
ATOM 3103 C CA . ALA A 1 405 ? -10.336 -17.922 -2.883 1 97.62 405 ALA A CA 1
ATOM 3104 C C . ALA A 1 405 ? -10.031 -19.188 -3.664 1 97.62 405 ALA A C 1
ATOM 3106 O O . ALA A 1 405 ? -10.938 -1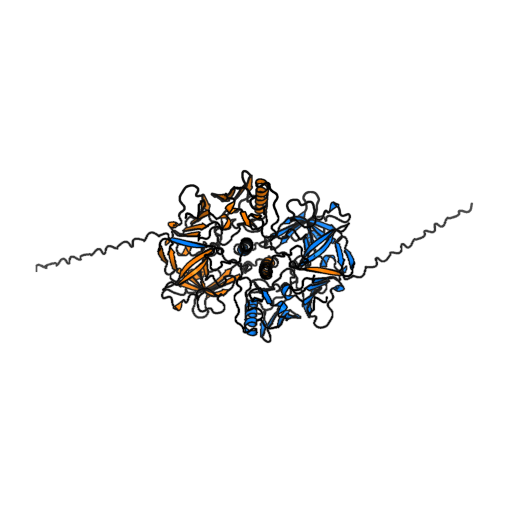9.906 -4.082 1 97.62 405 ALA A O 1
ATOM 3107 N N . GLN A 1 406 ? -8.789 -19.469 -3.844 1 97.31 406 GLN A N 1
ATOM 3108 C CA . GLN A 1 406 ? -8.391 -20.578 -4.711 1 97.31 406 GLN A CA 1
ATOM 3109 C C . GLN A 1 406 ? -8.086 -21.828 -3.896 1 97.31 406 GLN A C 1
ATOM 3111 O O . GLN A 1 406 ? -7.785 -22.891 -4.461 1 97.31 406 GLN A O 1
ATOM 3116 N N . MET A 1 407 ? -8.18 -21.719 -2.559 1 96.06 407 MET A N 1
ATOM 3117 C CA . MET A 1 407 ? -7.871 -22.875 -1.718 1 96.06 407 MET A CA 1
ATOM 3118 C C . MET A 1 407 ? -8.844 -24.016 -1.991 1 96.06 407 MET A C 1
ATOM 3120 O O . MET A 1 407 ? -10.047 -23.797 -2.131 1 96.06 407 MET A O 1
ATOM 3124 N N . ASN A 1 408 ? -8.305 -25.188 -2.09 1 94.44 408 ASN A N 1
ATOM 3125 C CA . ASN A 1 408 ? -9.047 -26.422 -2.332 1 94.44 408 ASN A CA 1
ATOM 3126 C C . ASN A 1 408 ? -9.711 -26.406 -3.707 1 94.44 408 ASN A C 1
ATOM 3128 O O . ASN A 1 408 ? -10.844 -26.859 -3.855 1 94.44 408 ASN A O 1
ATOM 3132 N N . PHE A 1 409 ? -9.117 -25.828 -4.598 1 95 409 PHE A N 1
ATOM 3133 C CA . PHE A 1 409 ? -9.32 -25.969 -6.035 1 95 409 PHE A CA 1
ATOM 3134 C C . PHE A 1 409 ? -8.031 -26.406 -6.719 1 95 409 PHE A C 1
ATOM 3136 O O . PHE A 1 409 ? -6.949 -25.922 -6.375 1 95 409 PHE A O 1
ATOM 3143 N N . GLN A 1 410 ? -8.148 -27.328 -7.535 1 94.94 410 GLN A N 1
ATOM 3144 C CA . GLN A 1 410 ? -7.109 -27.453 -8.555 1 94.94 410 GLN A CA 1
ATOM 3145 C C . GLN A 1 410 ? -7.324 -26.438 -9.68 1 94.94 410 GLN A C 1
ATOM 3147 O O . GLN A 1 410 ? -8.383 -26.438 -10.32 1 94.94 410 GLN A O 1
ATOM 3152 N N . VAL A 1 411 ? -6.41 -25.578 -9.805 1 96.81 411 VAL A N 1
ATOM 3153 C CA . VAL A 1 411 ? -6.48 -24.547 -10.82 1 96.81 411 VAL A CA 1
ATOM 3154 C C . VAL A 1 411 ? -5.465 -24.828 -11.922 1 96.81 411 VAL A C 1
ATOM 3156 O O . VAL A 1 411 ? -4.258 -24.875 -11.672 1 96.81 411 VAL A O 1
ATOM 3159 N N . GLU A 1 412 ? -5.977 -25.062 -13.117 1 97.12 412 GLU A N 1
ATOM 3160 C CA . GLU A 1 412 ? -5.113 -25.375 -14.25 1 97.12 412 GLU A CA 1
ATOM 3161 C C . GLU A 1 412 ? -5.031 -24.203 -15.219 1 97.12 412 GLU A C 1
ATOM 3163 O O . GLU A 1 412 ? -6.059 -23.641 -15.617 1 97.12 412 GLU A O 1
ATOM 3168 N N . TYR A 1 413 ? -3.852 -23.812 -15.531 1 97.44 413 TYR A N 1
ATOM 3169 C CA . TYR A 1 413 ? -3.568 -22.844 -16.578 1 97.44 413 TYR A CA 1
ATOM 3170 C C . TYR A 1 413 ? -3.127 -23.531 -17.859 1 97.44 413 TYR A C 1
ATOM 3172 O O . TYR A 1 413 ? -2.076 -24.172 -17.906 1 97.44 413 TYR A O 1
ATOM 3180 N N . ASP A 1 414 ? -3.953 -23.453 -18.859 1 96.06 414 ASP A N 1
ATOM 3181 C CA . ASP A 1 414 ? -3.666 -24 -20.188 1 96.06 414 ASP A CA 1
ATOM 3182 C C . ASP A 1 414 ? -3.383 -22.875 -21.188 1 96.06 414 ASP A C 1
ATOM 3184 O O . ASP A 1 414 ? -4.312 -22.297 -21.766 1 96.06 414 ASP A O 1
ATOM 3188 N N . LEU A 1 415 ? -2.127 -22.609 -21.344 1 95.31 415 LEU A N 1
ATOM 3189 C CA . LEU A 1 415 ? -1.77 -21.5 -22.219 1 95.31 415 LEU A CA 1
ATOM 3190 C C . LEU A 1 415 ? -1.981 -21.859 -23.688 1 95.31 415 LEU A C 1
ATOM 3192 O O . LEU A 1 415 ? -2.221 -20.984 -24.516 1 95.31 415 LEU A O 1
ATOM 3196 N N . GLY A 1 416 ? -1.892 -23.156 -24.031 1 93.62 416 GLY A N 1
ATOM 3197 C CA . GLY A 1 416 ? -2.209 -23.594 -25.391 1 93.62 416 GLY A CA 1
ATOM 3198 C C . GLY A 1 416 ? -3.639 -23.297 -25.797 1 93.62 416 GLY A C 1
ATOM 3199 O O . GLY A 1 416 ? -3.883 -22.719 -26.844 1 93.62 416 GLY A O 1
ATOM 3200 N N . ARG A 1 417 ? -4.539 -23.672 -24.953 1 94.31 417 ARG A N 1
ATOM 3201 C CA . ARG A 1 417 ? -5.957 -23.422 -25.203 1 94.31 417 ARG A CA 1
ATOM 3202 C C . ARG A 1 417 ? -6.383 -22.062 -24.688 1 94.31 417 ARG A C 1
ATOM 3204 O O . ARG A 1 417 ? -7.523 -21.641 -24.891 1 94.31 417 ARG A O 1
ATOM 3211 N N . LYS A 1 418 ? -5.547 -21.359 -24 1 95.75 418 LYS A N 1
ATOM 3212 C CA . LYS A 1 418 ? -5.797 -20.047 -23.406 1 95.75 418 LYS A CA 1
ATOM 3213 C C . LYS A 1 418 ? -7.016 -20.094 -22.484 1 95.75 418 LYS A C 1
ATOM 3215 O O . LYS A 1 418 ? -7.941 -19.281 -22.641 1 95.75 418 LYS A O 1
ATOM 3220 N N . GLN A 1 419 ? -6.969 -20.938 -21.531 1 97.12 419 GLN A N 1
ATOM 3221 C CA . GLN A 1 419 ? -8.062 -21.047 -20.578 1 97.12 419 GLN A CA 1
ATOM 3222 C C . GLN A 1 419 ? -7.559 -21.438 -19.203 1 97.12 419 GLN A C 1
ATOM 3224 O O . GLN A 1 419 ? -6.504 -22.078 -19.078 1 97.12 419 GLN A O 1
ATOM 3229 N N . VAL A 1 420 ? -8.242 -21.016 -18.172 1 97.88 420 VAL A N 1
ATOM 3230 C CA . VAL A 1 420 ? -8.062 -21.469 -16.812 1 97.88 420 VAL A CA 1
ATOM 3231 C C . VAL A 1 420 ? -9.203 -22.406 -16.422 1 97.88 420 VAL A C 1
ATOM 3233 O O . VAL A 1 420 ? -10.367 -22.141 -16.75 1 97.88 420 VAL A O 1
ATOM 3236 N N . SER A 1 421 ? -8.875 -23.547 -15.836 1 97.5 421 SER A N 1
ATOM 3237 C CA . SER A 1 421 ? -9.875 -24.5 -15.367 1 97.5 421 SER A CA 1
ATOM 3238 C C . SER A 1 421 ? -9.82 -24.656 -13.852 1 97.5 421 SER A C 1
ATOM 3240 O O . SER A 1 421 ? -8.742 -24.641 -13.258 1 97.5 421 SER A O 1
ATOM 3242 N N . PHE A 1 422 ? -11 -24.797 -13.289 1 97.12 422 PHE A N 1
ATOM 3243 C CA . PHE A 1 422 ? -11.148 -24.984 -11.852 1 97.12 422 PHE A CA 1
ATOM 3244 C C . PHE A 1 422 ? -11.789 -26.344 -11.555 1 97.12 422 PHE A C 1
ATOM 3246 O O . PHE A 1 422 ? -12.766 -26.719 -12.211 1 97.12 422 PHE A O 1
ATOM 3253 N N . ALA A 1 423 ? -11.25 -27.031 -10.609 1 95.06 423 ALA A N 1
ATOM 3254 C CA . ALA A 1 423 ? -11.867 -28.25 -10.062 1 95.06 423 ALA A CA 1
ATOM 3255 C C . ALA A 1 423 ? -11.805 -28.25 -8.539 1 95.06 423 ALA A C 1
ATOM 3257 O O . ALA A 1 423 ? -10.719 -28.219 -7.957 1 95.06 423 ALA A O 1
ATOM 3258 N N . PRO A 1 424 ? -13.016 -28.266 -7.945 1 92.75 424 PRO A N 1
ATOM 3259 C CA . PRO A 1 424 ? -12.938 -28.453 -6.492 1 92.75 424 PRO A CA 1
ATOM 3260 C C . PRO A 1 424 ? -12.156 -29.703 -6.105 1 92.75 424 PRO A C 1
ATOM 3262 O O . PRO A 1 424 ? -12.258 -30.734 -6.773 1 92.75 424 PRO A O 1
ATOM 3265 N N . ALA A 1 425 ? -11.312 -29.531 -5.078 1 92.38 425 ALA A N 1
ATOM 3266 C CA . ALA A 1 425 ? -10.461 -30.641 -4.68 1 92.38 425 ALA A CA 1
ATOM 3267 C C . ALA A 1 425 ? -10.094 -30.547 -3.199 1 92.38 425 ALA A C 1
ATOM 3269 O O . ALA A 1 425 ? -10.07 -29.453 -2.629 1 92.38 425 ALA A O 1
ATOM 3270 N N . ASP A 1 426 ? -9.969 -31.688 -2.633 1 90.88 426 ASP A N 1
ATOM 3271 C CA . ASP A 1 426 ? -9.25 -31.75 -1.363 1 90.88 426 ASP A CA 1
ATOM 3272 C C . ASP A 1 426 ? -7.738 -31.75 -1.587 1 90.88 426 ASP A C 1
ATOM 3274 O O . ASP A 1 426 ? -7.141 -32.812 -1.828 1 90.88 426 ASP A O 1
ATOM 3278 N N . CYS A 1 427 ? -7.117 -30.625 -1.404 1 92.06 427 CYS A N 1
ATOM 3279 C CA . CYS A 1 427 ? -5.723 -30.453 -1.785 1 92.06 427 CYS A CA 1
ATOM 3280 C C . CYS A 1 427 ? -4.789 -31.125 -0.791 1 92.06 427 CYS A C 1
ATOM 3282 O O . CYS A 1 427 ? -3.586 -31.219 -1.027 1 92.06 427 CYS A O 1
ATOM 3284 N N . THR A 1 428 ? -5.359 -31.609 0.286 1 89.06 428 THR A N 1
ATOM 3285 C CA . THR A 1 428 ? -4.551 -32.406 1.198 1 89.06 428 THR A CA 1
ATOM 3286 C C . THR A 1 428 ? -4.305 -33.812 0.626 1 89.06 428 THR A C 1
ATOM 3288 O O . THR A 1 428 ? -3.393 -34.5 1.064 1 89.06 428 THR A O 1
ATOM 3291 N N . GLN A 1 429 ? -5.184 -34.219 -0.298 1 80.12 429 GLN A N 1
ATOM 3292 C CA . GLN A 1 429 ? -5.086 -35.562 -0.889 1 80.12 429 GLN A CA 1
ATOM 3293 C C . GLN A 1 429 ? -4.305 -35.531 -2.199 1 80.12 429 GLN A C 1
ATOM 3295 O O . GLN A 1 429 ? -4.02 -36.562 -2.785 1 80.12 429 GLN A O 1
ATOM 3300 N N . HIS A 1 430 ? -4.012 -34.375 -2.627 1 68.06 430 HIS A N 1
ATOM 3301 C CA . HIS A 1 430 ? -3.367 -34.25 -3.928 1 68.06 430 HIS A CA 1
ATOM 3302 C C . HIS A 1 430 ? -1.973 -33.656 -3.787 1 68.06 430 HIS A C 1
ATOM 3304 O O . HIS A 1 430 ? -1.731 -32.812 -2.896 1 68.06 430 HIS A O 1
ATOM 3310 N N . MET B 1 1 ? 50.25 -56.562 -69.625 1 29.66 1 MET B N 1
ATOM 3311 C CA . MET B 1 1 ? 50.219 -55.688 -68.438 1 29.66 1 MET B CA 1
ATOM 3312 C C . MET B 1 1 ? 48.812 -55.219 -68.125 1 29.66 1 MET B C 1
ATOM 3314 O O . MET B 1 1 ? 48.219 -54.469 -68.938 1 29.66 1 MET B O 1
ATOM 3318 N N . ASP B 1 2 ? 48 -56.125 -67.5 1 33.38 2 ASP B N 1
ATOM 3319 C CA . ASP B 1 2 ? 46.594 -56.25 -67.062 1 33.38 2 ASP B CA 1
ATOM 3320 C C . ASP B 1 2 ? 46.281 -55.188 -66 1 33.38 2 ASP B C 1
ATOM 3322 O O . ASP B 1 2 ? 46.938 -55.094 -65 1 33.38 2 ASP B O 1
ATOM 3326 N N . HIS B 1 3 ? 45.906 -54 -66.5 1 33.06 3 HIS B N 1
ATOM 3327 C CA . HIS B 1 3 ? 45.469 -52.812 -65.75 1 33.06 3 HIS B CA 1
ATOM 3328 C C . HIS B 1 3 ? 44.344 -53.156 -64.75 1 33.06 3 HIS B C 1
ATOM 3330 O O . HIS B 1 3 ? 43.281 -53.625 -65.188 1 33.06 3 HIS B O 1
ATOM 3336 N N . LEU B 1 4 ? 44.625 -53.625 -63.562 1 33.5 4 LEU B N 1
ATOM 3337 C CA . LEU B 1 4 ? 43.812 -53.906 -62.375 1 33.5 4 LEU B CA 1
ATOM 3338 C C . LEU B 1 4 ? 43.031 -52.688 -61.938 1 33.5 4 LEU B C 1
ATOM 3340 O O . LEU B 1 4 ? 43.625 -51.688 -61.5 1 33.5 4 LEU B O 1
ATOM 3344 N N . LEU B 1 5 ? 42.031 -52.219 -62.688 1 34.31 5 LEU B N 1
ATOM 3345 C CA . LEU B 1 5 ? 41.188 -51.125 -62.219 1 34.31 5 LEU B CA 1
ATOM 3346 C C . LEU B 1 5 ? 40.562 -51.469 -60.875 1 34.31 5 LEU B C 1
ATOM 3348 O O . LEU B 1 5 ? 39.875 -52.469 -60.719 1 34.31 5 LEU B O 1
ATOM 3352 N N . CYS B 1 6 ? 41.156 -51 -59.75 1 32.34 6 CYS B N 1
ATOM 3353 C CA . CYS B 1 6 ? 40.719 -51.031 -58.344 1 32.34 6 CYS B CA 1
ATOM 3354 C C . CYS B 1 6 ? 39.375 -50.344 -58.188 1 32.34 6 CYS B C 1
ATOM 3356 O O . CYS B 1 6 ? 39.219 -49.156 -58.5 1 32.34 6 CYS B O 1
ATOM 3358 N N . PHE B 1 7 ? 38.25 -51.062 -58.344 1 33.16 7 PHE B N 1
ATOM 3359 C CA . PHE B 1 7 ? 36.906 -50.625 -58 1 33.16 7 PHE B CA 1
ATOM 3360 C C . PHE B 1 7 ? 36.844 -50.156 -56.562 1 33.16 7 PHE B C 1
ATOM 3362 O O . PHE B 1 7 ? 37.062 -50.938 -55.625 1 33.16 7 PHE B O 1
ATOM 3369 N N . LEU B 1 8 ? 37.188 -48.906 -56.312 1 31.03 8 LEU B N 1
ATOM 3370 C CA . LEU B 1 8 ? 36.969 -48.25 -55.031 1 31.03 8 LEU B CA 1
ATOM 3371 C C . LEU B 1 8 ? 35.5 -48.344 -54.594 1 31.03 8 LEU B C 1
ATOM 3373 O O . LEU B 1 8 ? 34.625 -47.844 -55.312 1 31.03 8 LEU B O 1
ATOM 3377 N N . LEU B 1 9 ? 35.125 -49.406 -53.906 1 30.7 9 LEU B N 1
ATOM 3378 C CA . LEU B 1 9 ? 33.844 -49.594 -53.219 1 30.7 9 LEU B CA 1
ATOM 3379 C C . LEU B 1 9 ? 33.594 -48.469 -52.219 1 30.7 9 LEU B C 1
ATOM 3381 O O . LEU B 1 9 ? 34.344 -48.312 -51.25 1 30.7 9 LEU B O 1
ATOM 3385 N N . ILE B 1 10 ? 33.156 -47.281 -52.688 1 34.97 10 ILE B N 1
ATOM 3386 C CA . ILE B 1 10 ? 32.688 -46.25 -51.812 1 34.97 10 ILE B CA 1
ATOM 3387 C C . ILE B 1 10 ? 31.578 -46.812 -50.906 1 34.97 10 ILE B C 1
ATOM 3389 O O . ILE B 1 10 ? 30.531 -47.219 -51.375 1 34.97 10 ILE B O 1
ATOM 3393 N N . CYS B 1 11 ? 31.922 -47.438 -49.781 1 33 11 CYS B N 1
ATOM 3394 C CA . CYS B 1 11 ? 30.969 -47.781 -48.719 1 33 11 CYS B CA 1
ATOM 3395 C C . CYS B 1 11 ? 30.219 -46.531 -48.25 1 33 11 CYS B C 1
ATOM 3397 O O . CYS B 1 11 ? 30.812 -45.594 -47.719 1 33 11 CYS B O 1
ATOM 3399 N N . PHE B 1 12 ? 29.156 -46.125 -48.969 1 35.75 12 PHE B N 1
ATOM 3400 C CA . PHE B 1 12 ? 28.203 -45.156 -48.406 1 35.75 12 PHE B CA 1
ATOM 3401 C C . PHE B 1 12 ? 27.734 -45.594 -47.031 1 35.75 12 PHE B C 1
ATOM 3403 O O . PHE B 1 12 ? 27.031 -46.594 -46.906 1 35.75 12 PHE B O 1
ATOM 3410 N N . SER B 1 13 ? 28.547 -45.438 -46 1 35.41 13 SER B N 1
ATOM 3411 C CA . SER B 1 13 ? 28.016 -45.562 -44.625 1 35.41 13 SER B CA 1
ATOM 3412 C C . SER B 1 13 ? 26.734 -44.75 -44.469 1 35.41 13 SER B C 1
ATOM 3414 O O . SER B 1 13 ? 26.719 -43.531 -44.75 1 35.41 13 SER B O 1
ATOM 3416 N N . HIS B 1 14 ? 25.562 -45.344 -44.719 1 38.84 14 HIS B N 1
ATOM 3417 C CA . HIS B 1 14 ? 24.281 -44.781 -44.25 1 38.84 14 HIS B CA 1
ATOM 3418 C C . HIS B 1 14 ? 24.359 -44.344 -42.781 1 38.84 14 HIS B C 1
ATOM 3420 O O . HIS B 1 14 ? 24.531 -45.188 -41.906 1 38.84 14 HIS B O 1
ATOM 3426 N N . LEU B 1 15 ? 24.984 -43.188 -42.5 1 38.97 15 LEU B N 1
ATOM 3427 C CA . LEU B 1 15 ? 24.703 -42.562 -41.219 1 38.97 15 LEU B CA 1
ATOM 3428 C C . LEU B 1 15 ? 23.203 -42.594 -40.906 1 38.97 15 LEU B C 1
ATOM 3430 O O . LEU B 1 15 ? 22.406 -42 -41.625 1 38.97 15 LEU B O 1
ATOM 3434 N N . SER B 1 16 ? 22.719 -43.688 -40.312 1 38 16 SER B N 1
ATOM 3435 C CA . SER B 1 16 ? 21.406 -43.688 -39.688 1 38 16 SER B CA 1
ATOM 3436 C C . SER B 1 16 ? 21.172 -42.406 -38.906 1 38 16 SER B C 1
ATOM 3438 O O . SER B 1 16 ? 21.969 -42.062 -38.031 1 38 16 SER B O 1
ATOM 3440 N N . LEU B 1 17 ? 20.547 -41.438 -39.5 1 39.5 17 LEU B N 1
ATOM 3441 C CA . LEU B 1 17 ? 19.891 -40.375 -38.75 1 39.5 17 LEU B CA 1
ATOM 3442 C C . LEU B 1 17 ? 19.156 -40.938 -37.531 1 39.5 17 LEU B C 1
ATOM 3444 O O . LEU B 1 17 ? 18.125 -41.594 -37.656 1 39.5 17 LEU B O 1
ATOM 3448 N N . GLN B 1 18 ? 19.875 -41.344 -36.469 1 35.59 18 GLN B N 1
ATOM 3449 C CA . GLN B 1 18 ? 19.172 -41.531 -35.219 1 35.59 18 GLN B CA 1
ATOM 3450 C C . GLN B 1 18 ? 18.109 -40.438 -35 1 35.59 18 GLN B C 1
ATOM 3452 O O . GLN B 1 18 ? 18.422 -39.25 -35.125 1 35.59 18 GLN B O 1
ATOM 3457 N N . SER B 1 19 ? 16.859 -40.75 -35.281 1 37.66 19 SER B N 1
ATOM 3458 C CA . SER B 1 19 ? 15.656 -40.031 -34.906 1 37.66 19 SER B CA 1
ATOM 3459 C C . SER B 1 19 ? 15.82 -39.406 -33.5 1 37.66 19 SER B C 1
ATOM 3461 O O . SER B 1 19 ? 16.172 -40.125 -32.562 1 37.66 19 SER B O 1
ATOM 3463 N N . LEU B 1 20 ? 16.266 -38.188 -33.406 1 39.28 20 LEU B N 1
ATOM 3464 C CA . LEU B 1 20 ? 15.977 -37.438 -32.188 1 39.28 20 LEU B CA 1
ATOM 3465 C C . LEU B 1 20 ? 14.641 -37.875 -31.578 1 39.28 20 LEU B C 1
ATOM 3467 O O . LEU B 1 20 ? 13.578 -37.562 -32.125 1 39.28 20 LEU B O 1
ATOM 3471 N N . VAL B 1 21 ? 14.492 -39.062 -31.031 1 39.12 21 VAL B N 1
ATOM 3472 C CA . VAL B 1 21 ? 13.352 -39.375 -30.188 1 39.12 21 VAL B CA 1
ATOM 3473 C C . VAL B 1 21 ? 12.883 -38.125 -29.438 1 39.12 21 VAL B C 1
ATOM 3475 O O . VAL B 1 21 ? 13.617 -37.562 -28.641 1 39.12 21 VAL B O 1
ATOM 3478 N N . GLU B 1 22 ? 12.047 -37.312 -30 1 44.22 22 GLU B N 1
ATOM 3479 C CA . GLU B 1 22 ? 11.297 -36.281 -29.281 1 44.22 22 GLU B CA 1
ATOM 3480 C C . GLU B 1 22 ? 10.859 -36.781 -27.906 1 44.22 22 GLU B C 1
ATOM 3482 O O . GLU B 1 22 ? 10.07 -37.75 -27.812 1 44.22 22 GLU B O 1
ATOM 3487 N N . ALA B 1 23 ? 11.625 -36.844 -26.859 1 47.41 23 ALA B N 1
ATOM 3488 C CA . ALA B 1 23 ? 11.258 -37.25 -25.5 1 47.41 23 ALA B CA 1
ATOM 3489 C C . ALA B 1 23 ? 9.859 -36.75 -25.141 1 47.41 23 ALA B C 1
ATOM 3491 O O . ALA B 1 23 ? 9.547 -35.562 -25.328 1 47.41 23 ALA B O 1
ATOM 3492 N N . LYS B 1 24 ? 8.758 -37.531 -25.031 1 55.5 24 LYS B N 1
ATOM 3493 C CA . LYS B 1 24 ? 7.383 -37.312 -24.594 1 55.5 24 LYS B CA 1
ATOM 3494 C C . LYS B 1 24 ? 7.324 -36.344 -23.422 1 55.5 24 LYS B C 1
ATOM 3496 O O . LYS B 1 24 ? 8.102 -36.469 -22.469 1 55.5 24 LYS B O 1
ATOM 3501 N N . PRO B 1 25 ? 6.5 -35.344 -23.625 1 61.97 25 PRO B N 1
ATOM 3502 C CA . PRO B 1 25 ? 6.363 -34.375 -22.562 1 61.97 25 PRO B CA 1
ATOM 3503 C C . PRO B 1 25 ? 6.039 -35 -21.203 1 61.97 25 PRO B C 1
ATOM 3505 O O . PRO B 1 25 ? 5.223 -35.906 -21.141 1 61.97 25 PRO B O 1
ATOM 3508 N N . ARG B 1 26 ? 6.945 -35.094 -20.234 1 76.56 26 ARG B N 1
ATOM 3509 C CA . ARG B 1 26 ? 6.719 -35.688 -18.922 1 76.56 26 ARG B CA 1
ATOM 3510 C C . ARG B 1 26 ? 6.289 -34.625 -17.922 1 76.56 26 ARG B C 1
ATOM 3512 O O . ARG B 1 26 ? 6.66 -33.438 -18.047 1 76.56 26 ARG B O 1
ATOM 3519 N N . GLY B 1 27 ? 5.117 -35 -17.266 1 88.56 27 GLY B N 1
ATOM 3520 C CA . GLY B 1 27 ? 4.688 -34.156 -16.156 1 88.56 27 GLY B CA 1
ATOM 3521 C C . GLY B 1 27 ? 5.543 -34.312 -14.922 1 88.56 27 GLY B C 1
ATOM 3522 O O . GLY B 1 27 ? 6.227 -35.312 -14.75 1 88.56 27 GLY B O 1
ATOM 3523 N N . PHE B 1 28 ? 5.797 -33.281 -14.18 1 93.38 28 PHE B N 1
ATOM 3524 C CA . PHE B 1 28 ? 6.449 -33.312 -12.875 1 93.38 28 PHE B CA 1
ATOM 3525 C C . PHE B 1 28 ? 5.734 -32.438 -11.867 1 93.38 28 PHE B C 1
ATOM 3527 O O . PHE B 1 28 ? 4.961 -31.547 -12.258 1 93.38 28 PHE B O 1
ATOM 3534 N N . THR B 1 29 ? 5.855 -32.781 -10.625 1 93.62 29 THR B N 1
ATOM 3535 C CA . THR B 1 29 ? 5.188 -32.094 -9.523 1 93.62 29 THR B CA 1
ATOM 3536 C C . THR B 1 29 ? 6.199 -31.609 -8.492 1 93.62 29 THR B C 1
ATOM 3538 O O . THR B 1 29 ? 7.133 -32.344 -8.141 1 93.62 29 THR B O 1
ATOM 3541 N N . ILE B 1 30 ? 6.07 -30.359 -8.094 1 93.75 30 ILE B N 1
ATOM 3542 C CA . ILE B 1 30 ? 6.957 -29.859 -7.047 1 93.75 30 ILE B CA 1
ATOM 3543 C C . ILE B 1 30 ? 6.125 -29.234 -5.926 1 93.75 30 ILE B C 1
ATOM 3545 O O . ILE B 1 30 ? 4.918 -29.031 -6.078 1 93.75 30 ILE B O 1
ATOM 3549 N N . ASP B 1 31 ? 6.773 -28.984 -4.812 1 92.31 31 ASP B N 1
ATOM 3550 C CA . ASP B 1 31 ? 6.129 -28.375 -3.66 1 92.31 31 ASP B CA 1
ATOM 3551 C C . ASP B 1 31 ? 5.961 -26.875 -3.863 1 92.31 31 ASP B C 1
ATOM 3553 O O . ASP B 1 31 ? 6.848 -26.203 -4.41 1 92.31 31 ASP B O 1
ATOM 3557 N N . LEU B 1 32 ? 4.84 -26.422 -3.498 1 93.81 32 LEU B N 1
ATOM 3558 C CA . LEU B 1 32 ? 4.52 -25 -3.412 1 93.81 32 LEU B CA 1
ATOM 3559 C C . LEU B 1 32 ? 4.297 -24.578 -1.963 1 93.81 32 LEU B C 1
ATOM 3561 O O . LEU B 1 32 ? 3.283 -24.938 -1.357 1 93.81 32 LEU B O 1
ATOM 3565 N N . ILE B 1 33 ? 5.246 -23.828 -1.463 1 90.38 33 ILE B N 1
ATOM 3566 C CA . ILE B 1 33 ? 5.301 -23.547 -0.034 1 90.38 33 ILE B CA 1
ATOM 3567 C C . ILE B 1 33 ? 4.746 -22.156 0.234 1 90.38 33 ILE B C 1
ATOM 3569 O O . ILE B 1 33 ? 5.266 -21.156 -0.283 1 90.38 33 ILE B O 1
ATOM 3573 N N . HIS B 1 34 ? 3.686 -22.109 0.998 1 91 34 HIS B N 1
ATOM 3574 C CA . HIS B 1 34 ? 3.162 -20.797 1.352 1 91 34 HIS B CA 1
ATOM 3575 C C . HIS B 1 34 ? 4.141 -20.031 2.238 1 91 34 HIS B C 1
ATOM 3577 O O . HIS B 1 34 ? 4.781 -20.625 3.111 1 91 34 HIS B O 1
ATOM 3583 N N . ARG B 1 35 ? 4.168 -18.781 2.086 1 84.19 35 ARG B N 1
ATOM 3584 C CA . ARG B 1 35 ? 5.164 -17.953 2.76 1 84.19 35 ARG B CA 1
ATOM 3585 C C . ARG B 1 35 ? 4.996 -18.031 4.273 1 84.19 35 ARG B C 1
ATOM 3587 O O . ARG B 1 35 ? 5.969 -17.875 5.02 1 84.19 35 ARG B O 1
ATOM 3594 N N . HIS B 1 36 ? 3.756 -18.281 4.73 1 81.75 36 HIS B N 1
ATOM 3595 C CA . HIS B 1 36 ? 3.506 -18.312 6.168 1 81.75 36 HIS B CA 1
ATOM 3596 C C . HIS B 1 36 ? 3.582 -19.734 6.715 1 81.75 36 HIS B C 1
ATOM 3598 O O . HIS B 1 36 ? 3.359 -19.953 7.91 1 81.75 36 HIS B O 1
ATOM 3604 N N . SER B 1 37 ? 3.887 -20.656 5.867 1 85.62 37 SER B N 1
ATOM 3605 C CA . SER B 1 37 ? 4.07 -22.047 6.289 1 85.62 37 SER B CA 1
ATOM 3606 C C . SER B 1 37 ? 5.332 -22.203 7.125 1 85.62 37 SER B C 1
ATOM 3608 O O . SER B 1 37 ? 6.309 -21.469 6.93 1 85.62 37 SER B O 1
ATOM 3610 N N . GLN B 1 38 ? 5.301 -23.156 8.031 1 80.81 38 GLN B N 1
ATOM 3611 C CA . GLN B 1 38 ? 6.488 -23.469 8.828 1 80.81 38 GLN B CA 1
ATOM 3612 C C . GLN B 1 38 ? 7.633 -23.953 7.938 1 80.81 38 GLN B C 1
ATOM 3614 O O . GLN B 1 38 ? 8.797 -23.906 8.344 1 80.81 38 GLN B O 1
ATOM 3619 N N . LEU B 1 39 ? 7.305 -24.375 6.777 1 82.62 39 LEU B N 1
ATOM 3620 C CA . LEU B 1 39 ? 8.305 -24.844 5.828 1 82.62 39 LEU B CA 1
ATOM 3621 C C . LEU B 1 39 ? 9.008 -23.672 5.152 1 82.62 39 LEU B C 1
ATOM 3623 O O . LEU B 1 39 ? 10.047 -23.844 4.512 1 82.62 39 LEU B O 1
ATOM 3627 N N . SER B 1 40 ? 8.445 -22.469 5.289 1 82.75 40 SER B N 1
ATOM 3628 C CA . SER B 1 40 ? 8.953 -21.281 4.613 1 82.75 40 SER B CA 1
ATOM 3629 C C . SER B 1 40 ? 10.078 -20.625 5.41 1 82.75 40 SER B C 1
ATOM 3631 O O . SER B 1 40 ? 10.008 -20.547 6.641 1 82.75 40 SER B O 1
ATOM 3633 N N . PRO B 1 41 ? 11.117 -20.203 4.66 1 73.62 41 PRO B N 1
ATOM 3634 C CA . PRO B 1 41 ? 12.141 -19.422 5.359 1 73.62 41 PRO B CA 1
ATOM 3635 C C . PRO B 1 41 ? 11.617 -18.109 5.902 1 73.62 41 PRO B C 1
ATOM 3637 O O . PRO B 1 41 ? 12.273 -17.469 6.73 1 73.62 41 PRO B O 1
ATOM 3640 N N . PHE B 1 42 ? 10.383 -17.75 5.457 1 70.12 42 PHE B N 1
ATOM 3641 C CA . PHE B 1 42 ? 9.797 -16.484 5.898 1 70.12 42 PHE B CA 1
ATOM 3642 C C . PHE B 1 42 ? 8.922 -16.688 7.129 1 70.12 42 PHE B C 1
ATOM 3644 O O . PHE B 1 42 ? 8.344 -15.734 7.652 1 70.12 42 PHE B O 1
ATOM 3651 N N . TYR B 1 43 ? 8.93 -17.953 7.57 1 74.75 43 TYR B N 1
ATOM 3652 C CA . TYR B 1 43 ? 8.039 -18.266 8.68 1 74.75 43 TYR B CA 1
ATOM 3653 C C . TYR B 1 43 ? 8.422 -17.484 9.93 1 74.75 43 TYR B C 1
ATOM 3655 O O . TYR B 1 43 ? 9.594 -17.453 10.312 1 74.75 43 TYR B O 1
ATOM 3663 N N . ASN B 1 44 ? 7.453 -16.828 10.422 1 63.81 44 ASN B N 1
ATOM 3664 C CA . ASN B 1 44 ? 7.605 -16.109 11.695 1 63.81 44 ASN B CA 1
ATOM 3665 C C . ASN B 1 44 ? 6.91 -16.859 12.836 1 63.81 44 ASN B C 1
ATOM 3667 O O . ASN B 1 44 ? 5.684 -16.828 12.938 1 63.81 44 ASN B O 1
ATOM 3671 N N . ASN B 1 45 ? 7.699 -17.422 13.648 1 67 45 ASN B N 1
ATOM 3672 C CA . ASN B 1 45 ? 7.164 -18.281 14.703 1 67 45 ASN B CA 1
ATOM 3673 C C . ASN B 1 45 ? 6.465 -17.469 15.789 1 67 45 ASN B C 1
ATOM 3675 O O . ASN B 1 45 ? 5.703 -18.016 16.578 1 67 45 ASN B O 1
ATOM 3679 N N . THR B 1 46 ? 6.742 -16.219 15.789 1 63 46 THR B N 1
ATOM 3680 C CA . THR B 1 46 ? 6.137 -15.398 16.844 1 63 46 THR B CA 1
ATOM 3681 C C . THR B 1 46 ? 4.887 -14.688 16.312 1 63 46 THR B C 1
ATOM 3683 O O . THR B 1 46 ? 4.156 -14.062 17.094 1 63 46 THR B O 1
ATOM 3686 N N . ALA B 1 47 ? 4.715 -14.867 15.031 1 66.31 47 ALA B N 1
ATOM 3687 C CA . ALA B 1 47 ? 3.555 -14.195 14.445 1 66.31 47 ALA B CA 1
ATOM 3688 C C . ALA B 1 47 ? 2.264 -14.914 14.82 1 66.31 47 ALA B C 1
ATOM 3690 O O . ALA B 1 47 ? 2.219 -16.156 14.844 1 66.31 47 ALA B O 1
ATOM 3691 N N . THR B 1 48 ? 1.215 -14.102 15.141 1 71.62 48 THR B N 1
ATOM 3692 C CA . THR B 1 48 ? -0.116 -14.633 15.406 1 71.62 48 THR B CA 1
ATOM 3693 C C . THR B 1 48 ? -0.938 -14.703 14.125 1 71.62 48 THR B C 1
ATOM 3695 O O . THR B 1 48 ? -0.562 -14.109 13.109 1 71.62 48 THR B O 1
ATOM 3698 N N . PRO B 1 49 ? -2.008 -15.438 14.203 1 75.81 49 PRO B N 1
ATOM 3699 C CA . PRO B 1 49 ? -2.904 -15.453 13.047 1 75.81 49 PRO B CA 1
ATOM 3700 C C . PRO B 1 49 ? -3.355 -14.055 12.633 1 75.81 49 PRO B C 1
ATOM 3702 O O . PRO B 1 49 ? -3.516 -13.781 11.438 1 75.81 49 PRO B O 1
ATOM 3705 N N . ASP B 1 50 ? -3.5 -13.172 13.586 1 72.06 50 ASP B N 1
ATOM 3706 C CA . ASP B 1 50 ? -3.885 -11.797 13.297 1 72.06 50 ASP B CA 1
ATOM 3707 C C . ASP B 1 50 ? -2.773 -11.062 12.547 1 72.06 50 ASP B C 1
ATOM 3709 O O . ASP B 1 50 ? -3.043 -10.289 11.633 1 72.06 50 ASP B O 1
ATOM 3713 N N . ASP B 1 51 ? -1.595 -11.43 12.93 1 68.19 51 ASP B N 1
ATOM 3714 C CA . ASP B 1 51 ? -0.448 -10.836 12.25 1 68.19 51 ASP B CA 1
ATOM 3715 C C . ASP B 1 51 ? -0.406 -11.242 10.781 1 68.19 51 ASP B C 1
ATOM 3717 O O . ASP B 1 51 ? -0.176 -10.406 9.906 1 68.19 51 ASP B O 1
ATOM 3721 N N . PHE B 1 52 ? -0.677 -12.516 10.555 1 77.19 52 PHE B N 1
ATOM 3722 C CA . PHE B 1 52 ? -0.685 -13.016 9.18 1 77.19 52 P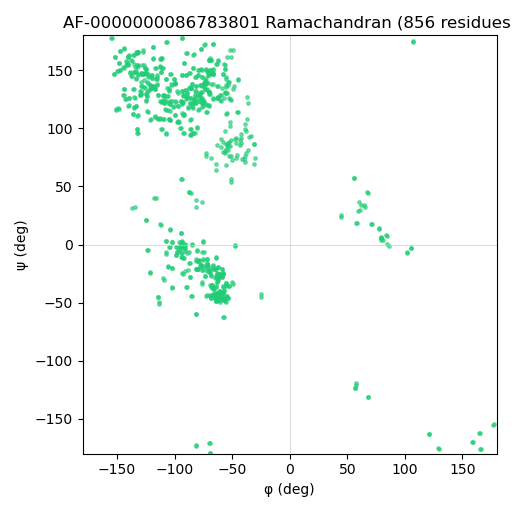HE B CA 1
ATOM 3723 C C . PHE B 1 52 ? -1.796 -12.352 8.375 1 77.19 52 PHE B C 1
ATOM 3725 O O . PHE B 1 52 ? -1.612 -12.039 7.195 1 77.19 52 PHE B O 1
ATOM 3732 N N . ALA B 1 53 ? -2.869 -12.125 9.039 1 81.31 53 ALA B N 1
ATOM 3733 C CA . ALA B 1 53 ? -4.016 -11.531 8.359 1 81.31 53 ALA B CA 1
ATOM 3734 C C . ALA B 1 53 ? -3.715 -10.102 7.926 1 81.31 53 ALA B C 1
ATOM 3736 O O . ALA B 1 53 ? -4.051 -9.695 6.809 1 81.31 53 ALA B O 1
ATOM 3737 N N . ILE B 1 54 ? -3.117 -9.375 8.781 1 68.06 54 ILE B N 1
ATOM 3738 C CA . ILE B 1 54 ? -2.756 -8 8.461 1 68.06 54 ILE B CA 1
ATOM 3739 C C . ILE B 1 54 ? -1.725 -7.984 7.336 1 68.06 54 ILE B C 1
ATOM 3741 O O . ILE B 1 54 ? -1.861 -7.23 6.371 1 68.06 54 ILE B O 1
ATOM 3745 N N . ASP B 1 55 ? -0.728 -8.859 7.512 1 72.31 55 ASP B N 1
ATOM 3746 C CA . ASP B 1 55 ? 0.309 -8.969 6.488 1 72.31 55 ASP B CA 1
ATOM 3747 C C . ASP B 1 55 ? -0.296 -9.297 5.125 1 72.31 55 ASP B C 1
ATOM 3749 O O . ASP B 1 55 ? 0.039 -8.664 4.125 1 72.31 55 ASP B O 1
ATOM 3753 N N . ASP B 1 56 ? -1.201 -10.242 5.082 1 80.12 56 ASP B N 1
ATOM 3754 C CA . ASP B 1 56 ? -1.84 -10.664 3.84 1 80.12 56 ASP B CA 1
ATOM 3755 C C . ASP B 1 56 ? -2.633 -9.523 3.213 1 80.12 56 ASP B C 1
ATOM 3757 O O . ASP B 1 56 ? -2.617 -9.344 1.992 1 80.12 56 ASP B O 1
ATOM 3761 N N . ALA B 1 57 ? -3.359 -8.805 4.059 1 75.12 57 ALA B N 1
ATOM 3762 C CA . ALA B 1 57 ? -4.152 -7.691 3.551 1 75.12 57 ALA B CA 1
ATOM 3763 C C . ALA B 1 57 ? -3.256 -6.609 2.957 1 75.12 57 ALA B C 1
ATOM 3765 O O . ALA B 1 57 ? -3.471 -6.164 1.827 1 75.12 57 ALA B O 1
ATOM 3766 N N . LEU B 1 58 ? -2.262 -6.312 3.676 1 67.19 58 LEU B N 1
ATOM 3767 C CA . LEU B 1 58 ? -1.365 -5.25 3.242 1 67.19 58 LEU B CA 1
ATOM 3768 C C . LEU B 1 58 ? -0.63 -5.641 1.967 1 67.19 58 LEU B C 1
ATOM 3770 O O . LEU B 1 58 ? -0.496 -4.832 1.047 1 67.19 58 LEU B O 1
ATOM 3774 N N . ARG B 1 59 ? -0.176 -6.863 1.897 1 74.06 59 ARG B N 1
ATOM 3775 C CA . ARG B 1 59 ? 0.52 -7.34 0.707 1 74.06 59 ARG B CA 1
ATOM 3776 C C . ARG B 1 59 ? -0.423 -7.402 -0.49 1 74.06 59 ARG B C 1
ATOM 3778 O O . ARG B 1 59 ? -0.017 -7.125 -1.621 1 74.06 59 ARG B O 1
ATOM 3785 N N . SER B 1 60 ? -1.671 -7.816 -0.242 1 77.56 60 SER B N 1
ATOM 3786 C CA . SER B 1 60 ? -2.648 -7.848 -1.324 1 77.56 60 SER B CA 1
ATOM 3787 C C . SER B 1 60 ? -2.896 -6.453 -1.886 1 77.56 60 SER B C 1
ATOM 3789 O O . SER B 1 60 ? -2.961 -6.27 -3.104 1 77.56 60 SER B O 1
ATOM 3791 N N . ILE B 1 61 ? -2.998 -5.508 -0.995 1 68.81 61 ILE B N 1
ATOM 3792 C CA . ILE B 1 61 ? -3.23 -4.125 -1.399 1 68.81 61 ILE B CA 1
ATOM 3793 C C . ILE B 1 61 ? -2.037 -3.613 -2.203 1 68.81 61 ILE B C 1
ATOM 3795 O O . ILE B 1 61 ? -2.209 -3.008 -3.264 1 68.81 61 ILE B O 1
ATOM 3799 N N . ALA B 1 62 ? -0.85 -3.863 -1.675 1 65.94 62 ALA B N 1
ATOM 3800 C CA . ALA B 1 62 ? 0.364 -3.426 -2.359 1 65.94 62 ALA B CA 1
ATOM 3801 C C . ALA B 1 62 ? 0.471 -4.062 -3.744 1 65.94 62 ALA B C 1
ATOM 3803 O O . ALA B 1 62 ? 0.832 -3.391 -4.715 1 65.94 62 ALA B O 1
ATOM 3804 N N . ARG B 1 63 ? 0.136 -5.324 -3.824 1 74.94 63 ARG B N 1
ATOM 3805 C CA . ARG B 1 63 ? 0.285 -6.074 -5.066 1 74.94 63 ARG B CA 1
ATOM 3806 C C . ARG B 1 63 ? -0.729 -5.613 -6.109 1 74.94 63 ARG B C 1
ATOM 3808 O O . ARG B 1 63 ? -0.508 -5.773 -7.312 1 74.94 63 ARG B O 1
ATOM 3815 N N . ALA B 1 64 ? -1.793 -5.043 -5.68 1 72.69 64 ALA B N 1
ATOM 3816 C CA . ALA B 1 64 ? -2.791 -4.539 -6.621 1 72.69 64 ALA B CA 1
ATOM 3817 C C . ALA B 1 64 ? -2.184 -3.5 -7.559 1 72.69 64 ALA B C 1
ATOM 3819 O O . ALA B 1 64 ? -2.578 -3.402 -8.727 1 72.69 64 ALA B O 1
ATOM 3820 N N . THR B 1 65 ? -1.136 -2.771 -7.117 1 64.5 65 THR B N 1
ATOM 3821 C CA . THR B 1 65 ? -0.491 -1.751 -7.938 1 64.5 65 THR B CA 1
ATOM 3822 C C . THR B 1 65 ? 0.241 -2.387 -9.117 1 64.5 65 THR B C 1
ATOM 3824 O O . THR B 1 65 ? 0.432 -1.749 -10.148 1 64.5 65 THR B O 1
ATOM 3827 N N . HIS B 1 66 ? 0.659 -3.664 -8.93 1 66.62 66 HIS B N 1
ATOM 3828 C CA . HIS B 1 66 ? 1.359 -4.43 -9.953 1 66.62 66 HIS B CA 1
ATOM 3829 C C . HIS B 1 66 ? 0.486 -4.633 -11.188 1 66.62 66 HIS B C 1
ATOM 3831 O O . HIS B 1 66 ? 0.996 -4.727 -12.305 1 66.62 66 HIS B O 1
ATOM 3837 N N . PHE B 1 67 ? -0.83 -4.645 -11.016 1 69.94 67 PHE B N 1
ATOM 3838 C CA . PHE B 1 67 ? -1.745 -4.977 -12.102 1 69.94 67 PHE B CA 1
ATOM 3839 C C . PHE B 1 67 ? -2.41 -3.725 -12.656 1 69.94 67 PHE B C 1
ATOM 3841 O O . PHE B 1 67 ? -3.23 -3.803 -13.57 1 69.94 67 PHE B O 1
ATOM 3848 N N . ARG B 1 68 ? -2.133 -2.57 -12.086 1 59.88 68 ARG B N 1
ATOM 3849 C CA . ARG B 1 68 ? -2.732 -1.332 -12.578 1 59.88 68 ARG B CA 1
ATOM 3850 C C . ARG B 1 68 ? -2.164 -0.947 -13.938 1 59.88 68 ARG B C 1
ATOM 3852 O O . ARG B 1 68 ? -0.962 -1.078 -14.172 1 59.88 68 ARG B O 1
ATOM 3859 N N . PRO B 1 69 ? -3.209 -0.841 -15.094 1 48.22 69 PRO B N 1
ATOM 3860 C CA . PRO B 1 69 ? -2.73 -0.45 -16.422 1 48.22 69 PRO B CA 1
ATOM 3861 C C . PRO B 1 69 ? -1.901 0.832 -16.391 1 48.22 69 PRO B C 1
ATOM 3863 O O . PRO B 1 69 ? -2.148 1.716 -15.57 1 48.22 69 PRO B O 1
ATOM 3866 N N . SER B 1 70 ? -0.666 0.692 -16.953 1 42.5 70 SER B N 1
ATOM 3867 C CA . SER B 1 70 ? 0.179 1.874 -17.094 1 42.5 70 SER B CA 1
ATOM 3868 C C . SER B 1 70 ? -0.58 3.021 -17.766 1 42.5 70 SER B C 1
ATOM 3870 O O . SER B 1 70 ? -0.093 4.152 -17.797 1 42.5 70 SER B O 1
ATOM 3872 N N . THR B 1 71 ? -1.555 2.777 -18.703 1 36.91 71 THR B N 1
ATOM 3873 C CA . THR B 1 71 ? -2.119 3.887 -19.453 1 36.91 71 THR B CA 1
ATOM 3874 C C . THR B 1 71 ? -3.041 4.73 -18.578 1 36.91 71 THR B C 1
ATOM 3876 O O . THR B 1 71 ? -4.023 4.223 -18.031 1 36.91 71 THR B O 1
ATOM 3879 N N . ILE B 1 72 ? -2.506 5.516 -17.812 1 33.06 72 ILE B N 1
ATOM 3880 C CA . ILE B 1 72 ? -3.354 6.574 -17.281 1 33.06 72 ILE B CA 1
ATOM 3881 C C . ILE B 1 72 ? -4.289 7.09 -18.359 1 33.06 72 ILE B C 1
ATOM 3883 O O . ILE B 1 72 ? -3.836 7.633 -19.375 1 33.06 72 ILE B O 1
ATOM 3887 N N . ASP B 1 73 ? -5.297 6.352 -18.719 1 30.88 73 ASP B N 1
ATOM 3888 C CA . ASP B 1 73 ? -6.258 7.301 -19.266 1 30.88 73 ASP B CA 1
ATOM 3889 C C . ASP B 1 73 ? -6.41 8.523 -18.359 1 30.88 73 ASP B C 1
ATOM 3891 O O . ASP B 1 73 ? -6.473 8.383 -17.141 1 30.88 73 ASP B O 1
ATOM 3895 N N . GLU B 1 74 ? -6.008 9.633 -18.844 1 29.92 74 GLU B N 1
ATOM 3896 C CA . GLU B 1 74 ? -6.062 10.969 -18.266 1 29.92 74 GLU B CA 1
ATOM 3897 C C . GLU B 1 74 ? -7.195 11.078 -17.25 1 29.92 74 GLU B C 1
ATOM 3899 O O . GLU B 1 74 ? -7.059 11.766 -16.234 1 29.92 74 GLU B O 1
ATOM 3904 N N . ASN B 1 75 ? -8.422 10.57 -17.547 1 28.8 75 ASN B N 1
ATOM 3905 C CA . ASN B 1 75 ? -9.625 10.953 -16.812 1 28.8 75 ASN B CA 1
ATOM 3906 C C . ASN B 1 75 ? -9.852 10.062 -15.602 1 28.8 75 ASN B C 1
ATOM 3908 O O . ASN B 1 75 ? -10.781 10.297 -14.82 1 28.8 75 ASN B O 1
ATOM 3912 N N . LYS B 1 76 ? -9.266 8.812 -15.602 1 31.47 76 LYS B N 1
ATOM 3913 C CA . LYS B 1 76 ? -9.758 8.062 -14.445 1 31.47 76 LYS B CA 1
ATOM 3914 C C . LYS B 1 76 ? -8.625 7.734 -13.477 1 31.47 76 LYS B C 1
ATOM 3916 O O . LYS B 1 76 ? -8.023 6.66 -13.555 1 31.47 76 LYS B O 1
ATOM 3921 N N . ILE B 1 77 ? -7.711 8.453 -13.156 1 28.66 77 ILE B N 1
ATOM 3922 C CA . ILE B 1 77 ? -6.617 8.289 -12.203 1 28.66 77 ILE B CA 1
ATOM 3923 C C . ILE B 1 77 ? -7.172 7.848 -10.852 1 28.66 77 ILE B C 1
ATOM 3925 O O . ILE B 1 77 ? -7.707 8.664 -10.094 1 28.66 77 ILE B O 1
ATOM 3929 N N . GLU B 1 78 ? -7.969 6.75 -10.773 1 28.64 78 GLU B N 1
ATOM 3930 C CA . GLU B 1 78 ? -8.367 6.438 -9.406 1 28.64 78 GLU B CA 1
ATOM 3931 C C . GLU B 1 78 ? -7.285 5.645 -8.68 1 28.64 78 GLU B C 1
ATOM 3933 O O . GLU B 1 78 ? -6.793 4.637 -9.195 1 28.64 78 GLU B O 1
ATOM 3938 N N . SER B 1 79 ? -6.453 6.094 -7.961 1 29.48 79 SER B N 1
ATOM 3939 C CA . SER B 1 79 ? -5.32 5.652 -7.152 1 29.48 79 SER B CA 1
ATOM 3940 C C . SER B 1 79 ? -5.723 4.531 -6.199 1 29.48 79 SER B C 1
ATOM 3942 O O . SER B 1 79 ? -6.844 4.52 -5.688 1 29.48 79 SER B O 1
ATOM 3944 N N . PRO B 1 80 ? -5.055 3.35 -6.168 1 29.72 80 PRO B N 1
ATOM 3945 C CA . PRO B 1 80 ? -5.324 2.23 -5.262 1 29.72 80 PRO B CA 1
ATOM 3946 C C . PRO B 1 80 ? -5.457 2.668 -3.805 1 29.72 80 PRO B C 1
ATOM 3948 O O . PRO B 1 80 ? -4.809 3.627 -3.383 1 29.72 80 PRO B O 1
ATOM 3951 N N . VAL B 1 81 ? -6.559 2.076 -3.027 1 30.11 81 VAL B N 1
ATOM 3952 C CA . VAL B 1 81 ? -7.168 2.441 -1.752 1 30.11 81 VAL B CA 1
ATOM 3953 C C . VAL B 1 81 ? -6.324 1.899 -0.602 1 30.11 81 VAL B C 1
ATOM 3955 O O . VAL B 1 81 ? -6.258 0.686 -0.39 1 30.11 81 VAL B O 1
ATOM 3958 N N . ILE B 1 82 ? -4.984 1.781 -0.401 1 35.22 82 ILE B N 1
ATOM 3959 C CA . ILE B 1 82 ? -4.355 1.486 0.88 1 35.22 82 ILE B CA 1
ATOM 3960 C C . ILE B 1 82 ? -4.738 2.553 1.903 1 35.22 82 ILE B C 1
ATOM 3962 O O . ILE B 1 82 ? -4.777 3.744 1.584 1 35.22 82 ILE B O 1
ATOM 3966 N N . PRO B 1 83 ? -5.121 2.08 3.197 1 39.19 83 PRO B N 1
ATOM 3967 C CA . PRO B 1 83 ? -5.508 3.047 4.227 1 39.19 83 PRO B CA 1
ATOM 3968 C C . PRO B 1 83 ? -4.578 4.258 4.281 1 39.19 83 PRO B C 1
ATOM 3970 O O . PRO B 1 83 ? -3.357 4.102 4.371 1 39.19 83 PRO B O 1
ATOM 3973 N N . ASN B 1 84 ? -4.809 5.141 3.658 1 47.56 84 ASN B N 1
ATOM 3974 C CA . ASN B 1 84 ? -4.141 6.43 3.486 1 47.56 84 ASN B CA 1
ATOM 3975 C C . ASN B 1 84 ? -4.508 7.402 4.605 1 47.56 84 ASN B C 1
ATOM 3977 O O . ASN B 1 84 ? -4.789 8.57 4.348 1 47.56 84 ASN B O 1
ATOM 3981 N N . VAL B 1 85 ? -4.766 6.801 5.91 1 59.31 85 VAL B N 1
ATOM 3982 C CA . VAL B 1 85 ? -5.23 7.855 6.809 1 59.31 85 VAL B CA 1
ATOM 3983 C C . VAL B 1 85 ? -4.035 8.531 7.477 1 59.31 85 VAL B C 1
ATOM 3985 O O . VAL B 1 85 ? -2.939 7.965 7.516 1 59.31 85 VAL B O 1
ATOM 3988 N N . GLY B 1 86 ? -4.031 9.742 7.797 1 70.69 86 GLY B N 1
ATOM 3989 C CA . GLY B 1 86 ? -3.107 10.672 8.43 1 70.69 86 GLY B CA 1
ATOM 3990 C C . GLY B 1 86 ? -2.604 10.188 9.773 1 70.69 86 GLY B C 1
ATOM 3991 O O . GLY B 1 86 ? -3.1 9.195 10.305 1 70.69 86 GLY B O 1
ATOM 3992 N N . SER B 1 87 ? -1.58 10.711 10.219 1 83.25 87 SER B N 1
ATOM 3993 C CA . SER B 1 87 ? -0.848 10.273 11.406 1 83.25 87 SER B CA 1
ATOM 3994 C C . SER B 1 87 ? -1.332 11.008 12.656 1 83.25 87 SER B C 1
ATOM 3996 O O . SER B 1 87 ? -1.062 10.578 13.773 1 83.25 87 SER B O 1
ATOM 3998 N N . TYR B 1 88 ? -2.092 12.016 12.484 1 90.5 88 TYR B N 1
ATOM 3999 C CA . TYR B 1 88 ? -2.416 12.859 13.633 1 90.5 88 TYR B CA 1
ATOM 4000 C C . TYR B 1 88 ? -3.902 13.188 13.664 1 90.5 88 TYR B C 1
ATOM 4002 O O . TYR B 1 88 ? -4.539 13.312 12.617 1 90.5 88 TYR B O 1
ATOM 4010 N N . LEU B 1 89 ? -4.336 13.336 14.922 1 89.38 89 LEU B N 1
ATOM 4011 C CA . LEU B 1 89 ? -5.727 13.703 15.164 1 89.38 89 LEU B CA 1
ATOM 4012 C C . LEU B 1 89 ? -5.812 15.055 15.859 1 89.38 89 LEU B C 1
ATOM 4014 O O . LEU B 1 89 ? -4.91 15.43 16.609 1 89.38 89 LEU B O 1
ATOM 4018 N N . MET B 1 90 ? -6.891 15.68 15.609 1 92.62 90 MET B N 1
ATOM 4019 C CA . MET B 1 90 ? -7.188 16.922 16.297 1 92.62 90 MET B CA 1
ATOM 4020 C C . MET B 1 90 ? -8.672 17.031 16.641 1 92.62 90 MET B C 1
ATOM 4022 O O . MET B 1 90 ? -9.5 16.391 15.984 1 92.62 90 MET B O 1
ATOM 4026 N N . LYS B 1 91 ? -8.914 17.797 17.641 1 90.88 91 LYS B N 1
ATOM 4027 C CA . LYS B 1 91 ? -10.305 18.062 18 1 90.88 91 LYS B CA 1
ATOM 4028 C C . LYS B 1 91 ? -10.852 19.25 17.219 1 90.88 91 LYS B C 1
ATOM 4030 O O . LYS B 1 91 ? -10.156 20.25 17.031 1 90.88 91 LYS B O 1
ATOM 4035 N N . LEU B 1 92 ? -12 19.094 16.719 1 93.5 92 LEU B N 1
ATOM 4036 C CA . LEU B 1 92 ? -12.781 20.125 16.047 1 93.5 92 LEU B CA 1
ATOM 4037 C C . LEU B 1 92 ? -14.258 20.016 16.438 1 93.5 92 LEU B C 1
ATOM 4039 O O . LEU B 1 92 ? -14.836 18.938 16.406 1 93.5 92 LEU B O 1
ATOM 4043 N N . SER B 1 93 ? -14.797 21.109 16.906 1 94.75 93 SER B N 1
ATOM 4044 C CA . SER B 1 93 ? -16.234 21.125 17.172 1 94.75 93 SER B CA 1
ATOM 4045 C C . SER B 1 93 ? -17 21.797 16.047 1 94.75 93 SER B C 1
ATOM 4047 O O . SER B 1 93 ? -16.547 22.797 15.484 1 94.75 93 SER B O 1
ATOM 4049 N N . ILE B 1 94 ? -18.141 21.172 15.734 1 96.25 94 ILE B N 1
ATOM 4050 C CA . ILE B 1 94 ? -18.953 21.688 14.641 1 96.25 94 ILE B CA 1
ATOM 4051 C C . ILE B 1 94 ? -20.391 21.844 15.109 1 96.25 94 ILE B C 1
ATOM 4053 O O . ILE B 1 94 ? -20.938 20.984 15.797 1 96.25 94 ILE B O 1
ATOM 4057 N N . GLY B 1 95 ? -20.969 23.094 14.789 1 97.5 95 GLY B N 1
ATOM 4058 C CA . GLY B 1 95 ? -22.406 23.25 14.977 1 97.5 95 GLY B CA 1
ATOM 4059 C C . GLY B 1 95 ? -22.766 24.125 16.172 1 97.5 95 GLY B C 1
ATOM 4060 O O . GLY B 1 95 ? -21.875 24.594 16.875 1 97.5 95 GLY B O 1
ATOM 4061 N N . SER B 1 96 ? -24.062 24.297 16.219 1 96.81 96 SER B N 1
ATOM 4062 C CA . SER B 1 96 ? -24.703 25 17.328 1 96.81 96 SER B CA 1
ATOM 4063 C C . SER B 1 96 ? -25.906 24.219 17.844 1 96.81 96 SER B C 1
ATOM 4065 O O . SER B 1 96 ? -26.984 24.281 17.25 1 96.81 96 SER B O 1
ATOM 4067 N N . PRO B 1 97 ? -25.859 23.641 19.078 1 95.69 97 PRO B N 1
ATOM 4068 C CA . PRO B 1 97 ? -24.672 23.625 19.938 1 95.69 97 PRO B CA 1
ATOM 4069 C C . PRO B 1 97 ? -23.5 22.875 19.312 1 95.69 97 PRO B C 1
ATOM 4071 O O . PRO B 1 97 ? -23.703 22.031 18.438 1 95.69 97 PRO B O 1
ATOM 4074 N N . ALA B 1 98 ? -22.328 23.203 19.797 1 94.75 98 ALA B N 1
ATOM 4075 C CA . ALA B 1 98 ? -21.094 22.609 19.266 1 94.75 98 ALA B CA 1
ATOM 4076 C C . ALA B 1 98 ? -20.969 21.141 19.641 1 94.75 98 ALA B C 1
ATOM 4078 O O . ALA B 1 98 ? -21.203 20.766 20.797 1 94.75 98 ALA B O 1
ATOM 4079 N N . VAL B 1 99 ? -20.656 20.312 18.609 1 93 99 VAL B N 1
ATOM 4080 C CA . VAL B 1 99 ? -20.359 18.891 18.828 1 93 99 VAL B CA 1
ATOM 4081 C C . VAL B 1 99 ? -18.891 18.625 18.516 1 93 99 VAL B C 1
ATOM 4083 O O . VAL B 1 99 ? -18.438 18.859 17.391 1 93 99 VAL B O 1
ATOM 4086 N N . THR B 1 100 ? -18.234 18.094 19.516 1 90.69 100 THR B N 1
ATOM 4087 C CA . THR B 1 100 ? -16.797 17.875 19.375 1 90.69 100 THR B CA 1
ATOM 4088 C C . THR B 1 100 ? -16.516 16.578 18.625 1 90.69 100 THR B C 1
ATOM 4090 O O . THR B 1 100 ? -17.125 15.547 18.906 1 90.69 100 THR B O 1
ATOM 4093 N N . ASN B 1 101 ? -15.625 16.688 17.641 1 88.69 101 ASN B N 1
ATOM 4094 C CA . ASN B 1 101 ? -15.164 15.57 16.828 1 88.69 101 ASN B CA 1
ATOM 4095 C C . ASN B 1 101 ? -13.648 15.398 16.922 1 88.69 101 ASN B C 1
ATOM 4097 O O . ASN B 1 101 ? -12.914 16.375 16.984 1 88.69 101 ASN B O 1
ATOM 4101 N N . LEU B 1 102 ? -13.281 14.211 17.031 1 87.31 102 LEU B N 1
ATOM 4102 C CA . LEU B 1 102 ? -11.875 13.875 16.891 1 87.31 102 LEU B CA 1
ATOM 4103 C C . LEU B 1 102 ? -11.578 13.383 15.469 1 87.31 102 LEU B C 1
ATOM 4105 O O . LEU B 1 102 ? -11.938 12.266 15.109 1 87.31 102 LEU B O 1
ATOM 4109 N N . ALA B 1 103 ? -10.922 14.297 14.711 1 88.38 103 ALA B N 1
ATOM 4110 C CA . ALA B 1 103 ? -10.734 14.039 13.281 1 88.38 103 ALA B CA 1
ATOM 4111 C C . ALA B 1 103 ? -9.25 13.969 12.922 1 88.38 103 ALA B C 1
ATOM 4113 O O . ALA B 1 103 ? -8.398 14.461 13.672 1 88.38 103 ALA B O 1
ATOM 4114 N N . ILE B 1 104 ? -8.969 13.359 11.805 1 87.06 104 ILE B N 1
ATOM 4115 C CA . ILE B 1 104 ? -7.605 13.273 11.305 1 87.06 104 ILE B CA 1
ATOM 4116 C C . ILE B 1 104 ? -7.184 14.617 10.719 1 87.06 104 ILE B C 1
ATOM 4118 O O . ILE B 1 104 ? -7.891 15.188 9.883 1 87.06 104 ILE B O 1
ATOM 4122 N N . ALA B 1 105 ? -6.102 15.172 11.258 1 92.5 105 ALA B N 1
ATOM 4123 C CA . ALA B 1 105 ? -5.477 16.344 10.656 1 92.5 105 ALA B CA 1
ATOM 4124 C C . ALA B 1 105 ? -4.551 15.953 9.508 1 92.5 105 ALA B C 1
ATOM 4126 O O . ALA B 1 105 ? -3.633 15.148 9.703 1 92.5 105 ALA B O 1
ATOM 4127 N N . ASP B 1 106 ? -4.777 16.531 8.328 1 90.44 106 ASP B N 1
ATOM 4128 C CA . ASP B 1 106 ? -4.047 16.016 7.176 1 90.44 106 ASP B CA 1
ATOM 4129 C C . ASP B 1 106 ? -3.59 17.156 6.262 1 90.44 106 ASP B C 1
ATOM 4131 O O . ASP B 1 106 ? -4.414 17.844 5.668 1 90.44 106 ASP B O 1
ATOM 4135 N N . THR B 1 107 ? -2.232 17.266 6.086 1 94.38 107 THR B N 1
ATOM 4136 C CA . THR B 1 107 ? -1.675 18.312 5.227 1 94.38 107 THR B CA 1
ATOM 4137 C C . THR B 1 107 ? -1.761 17.906 3.76 1 94.38 107 THR B C 1
ATOM 4139 O O . THR B 1 107 ? -1.488 18.703 2.869 1 94.38 107 THR B O 1
ATOM 4142 N N . GLY B 1 108 ? -2.189 16.719 3.469 1 89.5 108 GLY B N 1
ATOM 4143 C CA . GLY B 1 108 ? -2.318 16.25 2.098 1 89.5 108 GLY B CA 1
ATOM 4144 C C . GLY B 1 108 ? -3.754 16.219 1.608 1 89.5 108 GLY B C 1
ATOM 4145 O O . GLY B 1 108 ? -4.062 15.586 0.598 1 89.5 108 GLY B O 1
ATOM 4146 N N . SER B 1 109 ? -4.625 16.844 2.344 1 86.25 109 SER B N 1
ATOM 4147 C CA . SER B 1 109 ? -6.039 16.906 1.983 1 86.25 109 SER B CA 1
ATOM 4148 C C . SER B 1 109 ? -6.594 18.312 2.176 1 86.25 109 SER B C 1
ATOM 4150 O O . SER B 1 109 ? -6.02 19.109 2.916 1 86.25 109 SER B O 1
ATOM 4152 N N . ASP B 1 110 ? -7.77 18.594 1.555 1 88.56 110 ASP B N 1
ATOM 4153 C CA . ASP B 1 110 ? -8.305 19.938 1.623 1 88.56 110 ASP B CA 1
ATOM 4154 C C . ASP B 1 110 ? -9.602 19.984 2.428 1 88.56 110 ASP B C 1
ATOM 4156 O O . ASP B 1 110 ? -9.719 20.75 3.387 1 88.56 110 ASP B O 1
ATOM 4160 N N . LEU B 1 111 ? -10.523 19.125 2.127 1 90.94 111 LEU B N 1
ATOM 4161 C CA . LEU B 1 111 ? -11.867 19.25 2.678 1 90.94 111 LEU B CA 1
ATOM 4162 C C . LEU B 1 111 ? -11.922 18.734 4.109 1 90.94 111 LEU B C 1
ATOM 4164 O O . LEU B 1 111 ? -11.383 17.656 4.41 1 90.94 111 LEU B O 1
ATOM 4168 N N . VAL B 1 112 ? -12.5 19.594 4.941 1 93.94 112 VAL B N 1
ATOM 4169 C CA . VAL B 1 112 ? -12.93 19.094 6.242 1 93.94 112 VAL B CA 1
ATOM 4170 C C . VAL B 1 112 ? -14.227 18.297 6.09 1 93.94 112 VAL B C 1
ATOM 4172 O O . VAL B 1 112 ? -15.164 18.75 5.426 1 93.94 112 VAL B O 1
ATOM 4175 N N . TRP B 1 113 ? -14.25 17.125 6.676 1 92.69 113 TRP B N 1
ATOM 4176 C CA . TRP B 1 113 ? -15.508 16.391 6.66 1 92.69 113 TRP B CA 1
ATOM 4177 C C . TRP B 1 113 ? -15.633 15.508 7.902 1 92.69 113 TRP B C 1
ATOM 4179 O O . TRP B 1 113 ? -14.633 15.133 8.508 1 92.69 113 TRP B O 1
ATOM 4189 N N . ILE B 1 114 ? -16.859 15.297 8.344 1 90.94 114 ILE B N 1
ATOM 4190 C CA . ILE B 1 114 ? -17.203 14.375 9.43 1 90.94 114 ILE B CA 1
ATOM 4191 C C . ILE B 1 114 ? -18.375 13.492 9.008 1 90.94 114 ILE B C 1
ATOM 4193 O O . ILE B 1 114 ? -19.062 13.797 8.031 1 90.94 114 ILE B O 1
ATOM 4197 N N . GLN B 1 115 ? -18.531 12.469 9.797 1 86.5 115 GLN B N 1
ATOM 4198 C CA . GLN B 1 115 ? -19.703 11.641 9.562 1 86.5 115 GLN B CA 1
ATOM 4199 C C . GLN B 1 115 ? -20.969 12.32 10.07 1 86.5 115 GLN B C 1
ATOM 4201 O O . GLN B 1 115 ? -20.969 12.938 11.133 1 86.5 115 GLN B O 1
ATOM 4206 N N . CYS B 1 116 ? -21.984 12.227 9.242 1 90.81 116 CYS B N 1
ATOM 4207 C CA . CYS B 1 116 ? -23.234 12.867 9.602 1 90.81 116 CYS B CA 1
ATOM 4208 C C . CYS B 1 116 ? -24.391 11.867 9.562 1 90.81 116 CYS B C 1
ATOM 4210 O O . CYS B 1 116 ? -24.328 10.875 8.836 1 90.81 116 CYS B O 1
ATOM 4212 N N . GLU B 1 117 ? -25.312 12.141 10.461 1 87.94 117 GLU B N 1
ATOM 4213 C CA . GLU B 1 117 ? -26.594 11.461 10.336 1 87.94 117 GLU B CA 1
ATOM 4214 C C . GLU B 1 117 ? -27.438 12.094 9.234 1 87.94 117 GLU B C 1
ATOM 4216 O O . GLU B 1 117 ? -27.406 13.305 9.031 1 87.94 117 GLU B O 1
ATOM 4221 N N . PRO B 1 118 ? -28.375 11.305 8.531 1 83.75 118 PRO B N 1
ATOM 4222 C CA . PRO B 1 118 ? -28.406 9.844 8.594 1 83.75 118 PRO B CA 1
ATOM 4223 C C . PRO B 1 118 ? -27.25 9.203 7.832 1 83.75 118 PRO B C 1
ATOM 4225 O O . PRO B 1 118 ? -26.734 9.781 6.863 1 83.75 118 PRO B O 1
ATOM 4228 N N . CYS B 1 119 ? -26.922 8.078 8.375 1 75.81 119 CYS B N 1
ATOM 4229 C CA . CYS B 1 119 ? -25.953 7.266 7.637 1 75.81 119 CYS B CA 1
ATOM 4230 C C . CYS B 1 119 ? -26.656 6.391 6.605 1 75.81 119 CYS B C 1
ATOM 4232 O O . CYS B 1 119 ? -27.422 5.488 6.961 1 75.81 119 CYS B O 1
ATOM 4234 N N . ASP B 1 120 ? -26.766 6.758 5.441 1 59.69 120 ASP B N 1
ATOM 4235 C CA . ASP B 1 120 ? -27.516 6.098 4.375 1 59.69 120 ASP B CA 1
ATOM 4236 C C . ASP B 1 120 ? -27.016 4.668 4.164 1 59.69 120 ASP B C 1
ATOM 4238 O O . ASP B 1 120 ? -27.812 3.734 4.078 1 59.69 120 ASP B O 1
ATOM 4242 N N . ASN B 1 121 ? -25.875 4.574 3.812 1 52.47 121 ASN B N 1
ATOM 4243 C CA . ASN B 1 121 ? -25.438 3.232 3.455 1 52.47 121 ASN B CA 1
ATOM 4244 C C . ASN B 1 121 ? -24.375 2.715 4.422 1 52.47 121 ASN B C 1
ATOM 4246 O O . ASN B 1 121 ? -24.438 1.57 4.871 1 52.47 121 ASN B O 1
ATOM 4250 N N . ASN B 1 122 ? -23.484 3.652 4.641 1 58.91 122 ASN B N 1
ATOM 4251 C CA . ASN B 1 122 ? -22.391 3.174 5.461 1 58.91 122 ASN B CA 1
ATOM 4252 C C . ASN B 1 122 ? -21.766 4.305 6.285 1 58.91 122 ASN B C 1
ATOM 4254 O O . ASN B 1 122 ? -21.562 5.41 5.777 1 58.91 122 ASN B O 1
ATOM 4258 N N . CYS B 1 123 ? -21.844 4.227 7.574 1 64 123 CYS B N 1
ATOM 4259 C CA . CYS B 1 123 ? -20.969 4.969 8.477 1 64 123 CYS B CA 1
ATOM 4260 C C . CYS B 1 123 ? -20.172 4.02 9.367 1 64 123 CYS B C 1
ATOM 4262 O O . CYS B 1 123 ? -20.656 2.945 9.727 1 64 123 CYS B O 1
ATOM 4264 N N . TYR B 1 124 ? -18.922 4.336 9.469 1 58.88 124 TYR B N 1
ATOM 4265 C CA . TYR B 1 124 ? -18.172 3.504 10.398 1 58.88 124 TYR B CA 1
ATOM 4266 C C . TYR B 1 124 ? -18.469 3.877 11.844 1 58.88 124 TYR B C 1
ATOM 4268 O O . TYR B 1 124 ? -18.828 5.023 12.133 1 58.88 124 TYR B O 1
ATOM 4276 N N . PRO B 1 125 ? -18.484 2.785 12.68 1 57.69 125 PRO B N 1
ATOM 4277 C CA . PRO B 1 125 ? -18.719 3.072 14.102 1 57.69 125 PRO B CA 1
ATOM 4278 C C . PRO B 1 125 ? -17.719 4.062 14.68 1 57.69 125 PRO B C 1
ATOM 4280 O O . PRO B 1 125 ? -16.547 4.039 14.305 1 57.69 125 PRO B O 1
ATOM 4283 N N . GLN B 1 126 ? -18.234 5.02 15.328 1 62.19 126 GLN B N 1
ATOM 4284 C CA . GLN B 1 126 ? -17.422 5.984 16.047 1 62.19 126 GLN B CA 1
ATOM 4285 C C . GLN B 1 126 ? -17.828 6.07 17.516 1 62.19 126 GLN B C 1
ATOM 4287 O O . GLN B 1 126 ? -18.922 5.625 17.891 1 62.19 126 GLN B O 1
ATOM 4292 N N . ASP B 1 127 ? -16.859 6.406 18.391 1 58.44 127 ASP B N 1
ATOM 4293 C CA . ASP B 1 127 ? -17.125 6.508 19.812 1 58.44 127 ASP B CA 1
ATOM 4294 C C . ASP B 1 127 ? -18.312 7.43 20.094 1 58.44 127 ASP B C 1
ATOM 4296 O O . ASP B 1 127 ? -19.125 7.164 20.984 1 58.44 127 ASP B O 1
ATOM 4300 N N . ARG B 1 128 ? -18.406 8.406 19.328 1 65.25 128 ARG B N 1
ATOM 4301 C CA . ARG B 1 128 ? -19.516 9.336 19.469 1 65.25 128 ARG B CA 1
ATOM 4302 C C . ARG B 1 128 ? -20.453 9.242 18.281 1 65.25 128 ARG B C 1
ATOM 4304 O O . ARG B 1 128 ? -20.031 8.883 17.172 1 65.25 128 ARG B O 1
ATOM 4311 N N . SER B 1 129 ? -21.672 9.477 18.562 1 73.62 129 SER B N 1
ATOM 4312 C CA . SER B 1 129 ? -22.641 9.477 17.469 1 73.62 129 SER B CA 1
ATOM 4313 C C . SER B 1 129 ? -22.25 10.445 16.359 1 73.62 129 SER B C 1
ATOM 4315 O O . SER B 1 129 ? -21.703 11.516 16.641 1 73.62 129 SER B O 1
ATOM 4317 N N . PRO B 1 130 ? -22.531 10.039 15.203 1 83.19 130 PRO B N 1
ATOM 4318 C CA . PRO B 1 130 ? -22.266 10.977 14.109 1 83.19 130 PRO B CA 1
ATOM 4319 C C . PRO B 1 130 ? -22.984 12.305 14.273 1 83.19 130 PRO B C 1
ATOM 4321 O O . PRO B 1 130 ? -23.969 12.391 15.016 1 83.19 130 PRO B O 1
ATOM 4324 N N . PHE B 1 131 ? -22.516 13.367 13.695 1 92.19 131 PHE B N 1
ATOM 4325 C CA . PHE B 1 131 ? -23.078 14.711 13.734 1 92.19 131 PHE B CA 1
ATOM 4326 C C . PHE B 1 131 ? -24.484 14.719 13.141 1 92.19 131 PHE B C 1
ATOM 4328 O O . PHE B 1 131 ? -24.703 14.18 12.055 1 92.19 131 PHE B O 1
ATOM 4335 N N . ASN B 1 132 ? -25.406 15.195 13.906 1 92.62 132 ASN B N 1
ATOM 4336 C CA . ASN B 1 132 ? -26.766 15.375 13.406 1 92.62 132 ASN B CA 1
ATOM 4337 C C . ASN B 1 132 ? -27.016 16.812 12.953 1 92.62 132 ASN B C 1
ATOM 4339 O O . ASN B 1 132 ? -27.203 17.703 13.773 1 92.62 132 ASN B O 1
ATOM 4343 N N . PRO B 1 133 ? -27.078 17.016 11.625 1 94.31 133 PRO B N 1
ATOM 4344 C CA . PRO B 1 133 ? -27.234 18.375 11.117 1 94.31 133 PRO B CA 1
ATOM 4345 C C . PRO B 1 133 ? -28.531 19.047 11.578 1 94.31 133 PRO B C 1
ATOM 4347 O O . PRO B 1 133 ? -28.578 20.266 11.734 1 94.31 133 PRO B O 1
ATOM 4350 N N . MET B 1 134 ? -29.547 18.328 11.891 1 9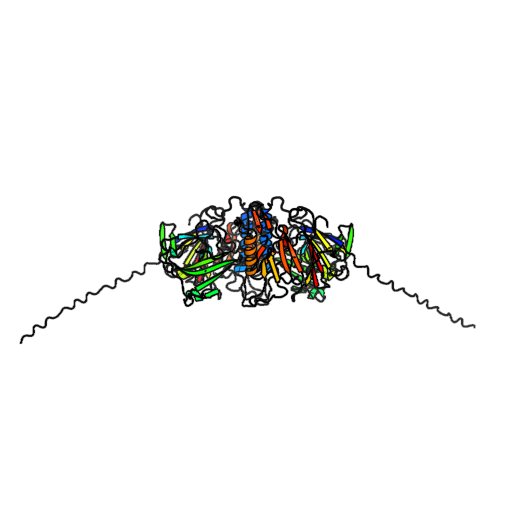4.12 134 MET B N 1
ATOM 4351 C CA . MET B 1 134 ? -30.844 18.875 12.273 1 94.12 134 MET B CA 1
ATOM 4352 C C . MET B 1 134 ? -30.781 19.484 13.672 1 94.12 134 MET B C 1
ATOM 4354 O O . MET B 1 134 ? -31.641 20.281 14.039 1 94.12 134 MET B O 1
ATOM 4358 N N . GLN B 1 135 ? -29.828 19.109 14.375 1 94.88 135 GLN B N 1
ATOM 4359 C CA . GLN B 1 135 ? -29.719 19.594 15.75 1 94.88 135 GLN B CA 1
ATOM 4360 C C . GLN B 1 135 ? -28.844 20.844 15.828 1 94.88 135 GLN B C 1
ATOM 4362 O O . GLN B 1 135 ? -28.672 21.406 16.906 1 94.88 135 GLN B O 1
ATOM 4367 N N . SER B 1 136 ? -28.297 21.25 14.719 1 96.94 136 SER B N 1
ATOM 4368 C CA . SER B 1 136 ? -27.484 22.453 14.672 1 96.94 136 SER B CA 1
ATOM 4369 C C . SER B 1 136 ? -28.266 23.625 14.07 1 96.94 136 SER B C 1
ATOM 4371 O O . SER B 1 136 ? -28.719 23.547 12.93 1 96.94 136 SER B O 1
ATOM 4373 N N . SER B 1 137 ? -28.391 24.703 14.766 1 97.75 137 SER B N 1
ATOM 4374 C CA . SER B 1 137 ? -29.125 25.859 14.289 1 97.75 137 SER B CA 1
ATOM 4375 C C . SER B 1 137 ? -28.328 26.625 13.242 1 97.75 137 SER B C 1
ATOM 4377 O O . SER B 1 137 ? -28.875 27.5 12.547 1 97.75 137 SER B O 1
ATOM 4379 N N . THR B 1 138 ? -27.031 26.375 13.047 1 97.81 138 THR B N 1
ATOM 4380 C CA . THR B 1 138 ? -26.203 27.141 12.117 1 97.81 138 THR B CA 1
ATOM 4381 C C . THR B 1 138 ? -25.875 26.312 10.875 1 97.81 138 THR B C 1
ATOM 4383 O O . THR B 1 138 ? -25.172 26.766 9.984 1 97.81 138 THR B O 1
ATOM 4386 N N . TYR B 1 139 ? -26.422 25.078 10.797 1 97.44 139 TYR B N 1
ATOM 4387 C CA . TYR B 1 139 ? -26.188 24.203 9.648 1 97.44 139 TYR B CA 1
ATOM 4388 C C . TYR B 1 139 ? -26.906 24.734 8.406 1 97.44 139 TYR B C 1
ATOM 4390 O O . TYR B 1 139 ? -28.078 25.094 8.469 1 97.44 139 TYR B O 1
ATOM 4398 N N . MET B 1 140 ? -26.172 24.812 7.309 1 96.69 140 MET B N 1
ATOM 4399 C CA . MET B 1 140 ? -26.766 25.234 6.043 1 96.69 140 MET B CA 1
ATOM 4400 C C . MET B 1 140 ? -26.172 24.453 4.879 1 96.69 140 MET B C 1
ATOM 4402 O O . MET B 1 140 ? -24.953 24.453 4.68 1 96.69 140 MET B O 1
ATOM 4406 N N . GLU B 1 141 ? -26.969 23.828 4.086 1 94.69 141 GLU B N 1
ATOM 4407 C CA . GLU B 1 141 ? -26.531 23.109 2.893 1 94.69 141 GLU B CA 1
ATOM 4408 C C . GLU B 1 141 ? -26.141 24.078 1.777 1 94.69 141 GLU B C 1
ATOM 4410 O O . GLU B 1 141 ? -26.781 25.109 1.597 1 94.69 141 GLU B O 1
ATOM 4415 N N . LEU B 1 142 ? -25.109 23.75 1.076 1 94.25 142 LEU B N 1
ATOM 4416 C CA . LEU B 1 142 ? -24.703 24.562 -0.065 1 94.25 142 LEU B CA 1
ATOM 4417 C C . LEU B 1 142 ? -25.312 24.031 -1.357 1 94.25 142 LEU B C 1
ATOM 4419 O O . LEU B 1 142 ? -25.516 22.828 -1.51 1 94.25 142 LEU B O 1
ATOM 4423 N N . SER B 1 143 ? -25.625 24.953 -2.238 1 92.31 143 SER B N 1
ATOM 4424 C CA . SER B 1 143 ? -26.203 24.578 -3.52 1 92.31 143 SER B CA 1
ATOM 4425 C C . SER B 1 143 ? -25.141 24.188 -4.531 1 92.31 143 SER B C 1
ATOM 4427 O O . SER B 1 143 ? -23.953 24.469 -4.328 1 92.31 143 SER B O 1
ATOM 4429 N N . CYS B 1 144 ? -25.609 23.547 -5.551 1 86.56 144 CYS B N 1
ATOM 4430 C CA . CYS B 1 144 ? -24.719 23.078 -6.605 1 86.56 144 CYS B CA 1
ATOM 4431 C C . CYS B 1 144 ? -24.047 24.25 -7.30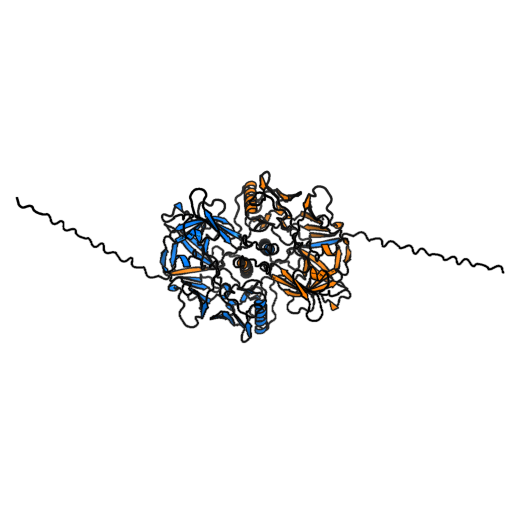9 1 86.56 144 CYS B C 1
ATOM 4433 O O . CYS B 1 144 ? -22.938 24.109 -7.824 1 86.56 144 CYS B O 1
ATOM 4435 N N . ASP B 1 145 ? -24.656 25.406 -7.281 1 87 145 ASP B N 1
ATOM 4436 C CA . ASP B 1 145 ? -24.125 26.562 -8 1 87 145 ASP B CA 1
ATOM 4437 C C . ASP B 1 145 ? -23.203 27.391 -7.109 1 87 145 ASP B C 1
ATOM 4439 O O . ASP B 1 145 ? -22.609 28.375 -7.559 1 87 145 ASP B O 1
ATOM 4443 N N . SER B 1 146 ? -23.062 26.969 -5.891 1 91.69 146 SER B N 1
ATOM 4444 C CA . SER B 1 146 ? -22.188 27.703 -4.988 1 91.69 146 SER B CA 1
ATOM 4445 C C . SER B 1 146 ? -20.734 27.609 -5.43 1 91.69 146 SER B C 1
ATOM 4447 O O . SER B 1 146 ? -20.328 26.625 -6.047 1 91.69 146 SER B O 1
ATOM 4449 N N . LYS B 1 147 ? -19.953 28.625 -5.137 1 90.88 147 LYS B N 1
ATOM 4450 C CA . LYS B 1 147 ? -18.547 28.672 -5.504 1 90.88 147 LYS B CA 1
ATOM 4451 C C . LYS B 1 147 ? -17.766 27.516 -4.859 1 90.88 147 LYS B C 1
ATOM 4453 O O . LYS B 1 147 ? -17 26.828 -5.531 1 90.88 147 LYS B O 1
ATOM 4458 N N . PRO B 1 148 ? -18.047 27.188 -3.566 1 93.19 148 PRO B N 1
ATOM 4459 C CA . PRO B 1 148 ? -17.312 26.078 -2.967 1 93.19 148 PRO B CA 1
ATOM 4460 C C . PRO B 1 148 ? -17.594 24.75 -3.66 1 93.19 148 PRO B C 1
ATOM 4462 O O . PRO B 1 148 ? -16.719 23.875 -3.732 1 93.19 148 PRO B O 1
ATOM 4465 N N . CYS B 1 149 ? -18.75 24.578 -4.145 1 90.44 149 CYS B N 1
ATOM 4466 C CA . CYS B 1 149 ? -19.062 23.328 -4.836 1 90.44 149 CYS B CA 1
ATOM 4467 C C . CYS B 1 149 ? -18.172 23.141 -6.051 1 90.44 149 CYS B C 1
ATOM 4469 O O . CYS B 1 149 ? -17.812 22 -6.387 1 90.44 149 CYS B O 1
ATOM 4471 N N . GLN B 1 150 ? -17.703 24.234 -6.629 1 83.12 150 GLN B N 1
ATOM 4472 C CA . GLN B 1 150 ? -16.875 24.188 -7.82 1 83.12 150 GLN B CA 1
ATOM 4473 C C . GLN B 1 150 ? -15.438 23.812 -7.469 1 83.12 150 GLN B C 1
ATOM 4475 O O . GLN B 1 150 ? -14.664 23.391 -8.336 1 83.12 150 GLN B O 1
ATOM 4480 N N . TYR B 1 151 ? -15.109 23.953 -6.215 1 86.69 151 TYR B N 1
ATOM 4481 C CA . TYR B 1 151 ? -13.75 23.625 -5.789 1 86.69 151 TYR B CA 1
ATOM 4482 C C . TYR B 1 151 ? -13.586 22.125 -5.582 1 86.69 151 TYR B C 1
ATOM 4484 O O . TYR B 1 151 ? -12.469 21.625 -5.465 1 86.69 151 TYR B O 1
ATOM 4492 N N . LEU B 1 152 ? -14.703 21.359 -5.52 1 81.31 152 LEU B N 1
ATOM 4493 C CA . LEU B 1 152 ? -14.648 19.922 -5.277 1 81.31 152 LEU B CA 1
ATOM 4494 C C . LEU B 1 152 ? -14.117 19.188 -6.5 1 81.31 152 LEU B C 1
ATOM 4496 O O . LEU B 1 152 ? -14.523 19.484 -7.629 1 81.31 152 LEU B O 1
ATOM 4500 N N . PRO B 1 153 ? -13.18 18.266 -6.23 1 71.38 153 PRO B N 1
ATOM 4501 C CA . PRO B 1 153 ? -12.727 17.484 -7.379 1 71.38 153 PRO B CA 1
ATOM 4502 C C . PRO B 1 153 ? -13.859 16.719 -8.055 1 71.38 153 PRO B C 1
ATOM 4504 O O . PRO B 1 153 ? -13.898 16.625 -9.289 1 71.38 153 PRO B O 1
ATOM 4507 N N . ILE B 1 154 ? -14.664 16.062 -7.277 1 69.5 154 ILE B N 1
ATOM 4508 C CA . ILE B 1 154 ? -15.867 15.383 -7.75 1 69.5 154 ILE B CA 1
ATOM 4509 C C . ILE B 1 154 ? -17.094 15.898 -7 1 69.5 154 ILE B C 1
ATOM 4511 O O . ILE B 1 154 ? -17.156 15.82 -5.77 1 69.5 154 ILE B O 1
ATOM 4515 N N . HIS B 1 155 ? -17.922 16.531 -7.758 1 71.88 155 HIS B N 1
ATOM 4516 C CA . HIS B 1 155 ? -19.156 17 -7.141 1 71.88 155 HIS B CA 1
ATOM 4517 C C . HIS B 1 155 ? -20.375 16.641 -7.98 1 71.88 155 HIS B C 1
ATOM 4519 O O . HIS B 1 155 ? -20.234 16.344 -9.172 1 71.88 155 HIS B O 1
ATOM 4525 N N . GLY B 1 156 ? -21.406 16.391 -7.281 1 72.81 156 GLY B N 1
ATOM 4526 C CA . GLY B 1 156 ? -22.703 16.141 -7.91 1 72.81 156 GLY B CA 1
ATOM 4527 C C . GLY B 1 156 ? -23.812 17.016 -7.375 1 72.81 156 GLY B C 1
ATOM 4528 O O . GLY B 1 156 ? -23.641 17.703 -6.367 1 72.81 156 GLY B O 1
ATOM 4529 N N . CYS B 1 157 ? -24.781 17.156 -8.312 1 78 157 CYS B N 1
ATOM 4530 C CA . CYS B 1 157 ? -25.953 17.922 -7.895 1 78 157 CYS B CA 1
ATOM 4531 C C . CYS B 1 157 ? -27.141 16.984 -7.645 1 78 157 CYS B C 1
ATOM 4533 O O . CYS B 1 157 ? -27.359 16.047 -8.398 1 78 157 CYS B O 1
ATOM 4535 N N . GLY B 1 158 ? -27.578 16.938 -6.375 1 62.16 158 GLY B N 1
ATOM 4536 C CA . GLY B 1 158 ? -28.734 16.109 -6.051 1 62.16 158 GLY B CA 1
ATOM 4537 C C . GLY B 1 158 ? -29.875 16.266 -7.039 1 62.16 158 GLY B C 1
ATOM 4538 O O . GLY B 1 158 ? -30.016 17.312 -7.672 1 62.16 158 GLY B O 1
ATOM 4539 N N . SER B 1 159 ? -30.484 15.094 -7.285 1 56.47 159 SER B N 1
ATOM 4540 C CA . SER B 1 159 ? -31.562 15.062 -8.258 1 56.47 159 SER B CA 1
ATOM 4541 C C . SER B 1 159 ? -32.719 15.945 -7.816 1 56.47 159 SER B C 1
ATOM 4543 O O . SER B 1 159 ? -33.438 16.516 -8.656 1 56.47 159 SER B O 1
ATOM 4545 N N . THR B 1 160 ? -32.938 16.094 -6.516 1 58.38 160 THR B N 1
ATOM 4546 C CA . THR B 1 160 ? -34.188 16.656 -6.113 1 58.38 160 THR B CA 1
ATOM 4547 C C . THR B 1 160 ? -34 18.078 -5.559 1 58.38 160 THR B C 1
ATOM 4549 O O . THR B 1 160 ? -34.906 18.922 -5.676 1 58.38 160 THR B O 1
ATOM 4552 N N . ASN B 1 161 ? -32.875 18.438 -4.934 1 68.44 161 ASN B N 1
ATOM 4553 C CA . ASN B 1 161 ? -32.875 19.703 -4.195 1 68.44 161 ASN B CA 1
ATOM 4554 C C . ASN B 1 161 ? -31.609 20.516 -4.484 1 68.44 161 ASN B C 1
ATOM 4556 O O . ASN B 1 161 ? -31.25 21.406 -3.717 1 68.44 161 ASN B O 1
ATOM 4560 N N . ASN B 1 162 ? -31.016 20.469 -5.629 1 83.62 162 ASN B N 1
ATOM 4561 C CA . ASN B 1 162 ? -29.859 21.234 -6.062 1 83.62 162 ASN B CA 1
ATOM 4562 C C . ASN B 1 162 ? -28.781 21.266 -4.984 1 83.62 162 ASN B C 1
ATOM 4564 O O . ASN B 1 162 ? -28.062 22.266 -4.848 1 83.62 162 ASN B O 1
ATOM 4568 N N . LYS B 1 163 ? -28.688 20.391 -4.102 1 89.19 163 LYS B N 1
ATOM 4569 C CA . LYS B 1 163 ? -27.656 20.297 -3.062 1 89.19 163 LYS B CA 1
ATOM 4570 C C . LYS B 1 163 ? -26.312 19.859 -3.65 1 89.19 163 LYS B C 1
ATOM 4572 O O . LYS B 1 163 ? -26.266 18.984 -4.531 1 89.19 163 LYS B O 1
ATOM 4577 N N . CYS B 1 164 ? -25.328 20.547 -3.135 1 91.38 164 CYS B N 1
ATOM 4578 C CA . CYS B 1 164 ? -23.984 20.141 -3.545 1 91.38 164 CYS B CA 1
ATOM 4579 C C . CYS B 1 164 ? -23.562 18.859 -2.848 1 91.38 164 CYS B C 1
ATOM 4581 O O . CYS B 1 164 ? -23.469 18.812 -1.62 1 91.38 164 CYS B O 1
ATOM 4583 N N . GLU B 1 165 ? -23.312 17.859 -3.648 1 86.38 165 GLU B N 1
ATOM 4584 C CA . GLU B 1 165 ? -22.828 16.594 -3.141 1 86.38 165 GLU B CA 1
ATOM 4585 C C . GLU B 1 165 ? -21.344 16.391 -3.471 1 86.38 165 GLU B C 1
ATOM 4587 O O . GLU B 1 165 ? -20.891 16.75 -4.562 1 86.38 165 GLU B O 1
ATOM 4592 N N . TYR B 1 166 ? -20.625 15.938 -2.41 1 84.75 166 TYR B N 1
ATOM 4593 C CA . TYR B 1 166 ? -19.188 15.719 -2.637 1 84.75 166 TYR B CA 1
ATOM 4594 C C . TYR B 1 166 ? -18.859 14.234 -2.562 1 84.75 166 TYR B C 1
ATOM 4596 O O . TYR B 1 166 ? -19.578 13.453 -1.951 1 84.75 166 TYR B O 1
ATOM 4604 N N . THR B 1 167 ? -17.781 13.883 -3.266 1 76.56 167 THR B N 1
ATOM 4605 C CA . THR B 1 167 ? -17.156 12.57 -3.158 1 76.56 167 THR B CA 1
ATOM 4606 C C . THR B 1 167 ? -15.641 12.711 -3.035 1 76.56 167 THR B C 1
ATOM 4608 O O . THR B 1 167 ? -15.008 13.398 -3.842 1 76.56 167 THR B O 1
ATOM 4611 N N . TYR B 1 168 ? -15.094 12.227 -1.904 1 74.81 168 TYR B N 1
ATOM 4612 C CA . TYR B 1 168 ? -13.648 12.109 -1.752 1 74.81 168 TYR B CA 1
ATOM 4613 C C . TYR B 1 168 ? -13.227 10.656 -1.617 1 74.81 168 TYR B C 1
ATOM 4615 O O . TYR B 1 168 ? -13.883 9.875 -0.922 1 74.81 168 TYR B O 1
ATOM 4623 N N . ARG B 1 169 ? -12.188 10.391 -2.281 1 62.47 169 ARG B N 1
ATOM 4624 C CA . ARG B 1 169 ? -11.586 9.062 -2.205 1 62.47 169 ARG B CA 1
ATOM 4625 C C . ARG B 1 169 ? -10.109 9.148 -1.836 1 62.47 169 ARG B C 1
ATOM 4627 O O . ARG B 1 169 ? -9.391 10.031 -2.314 1 62.47 169 ARG B O 1
ATOM 4634 N N . TYR B 1 170 ? -9.734 8.32 -0.961 1 61.31 170 TYR B N 1
ATOM 4635 C CA . TYR B 1 170 ? -8.359 8.336 -0.463 1 61.31 170 TYR B CA 1
ATOM 4636 C C . TYR B 1 170 ? -7.613 7.074 -0.886 1 61.31 170 TYR B C 1
ATOM 4638 O O . TYR B 1 170 ? -8.219 6.113 -1.363 1 61.31 170 TYR B O 1
ATOM 4646 N N . GLY B 1 171 ? -6.273 7.168 -0.865 1 50.72 171 GLY B N 1
ATOM 4647 C CA . GLY B 1 171 ? -5.398 6.121 -1.37 1 50.72 171 GLY B CA 1
ATOM 4648 C C . GLY B 1 171 ? -5.602 4.789 -0.677 1 50.72 171 GLY B C 1
ATOM 4649 O O . GLY B 1 171 ? -5.301 3.734 -1.246 1 50.72 171 GLY B O 1
ATOM 4650 N N . ASP B 1 172 ? -6.219 4.902 0.575 1 46.53 172 ASP B N 1
ATOM 4651 C CA . ASP B 1 172 ? -6.441 3.662 1.313 1 46.53 172 ASP B CA 1
ATOM 4652 C C . ASP B 1 172 ? -7.84 3.109 1.055 1 46.53 172 ASP B C 1
ATOM 4654 O O . ASP B 1 172 ? -8.367 2.328 1.853 1 46.53 172 ASP B O 1
ATOM 4658 N N . ARG B 1 173 ? -8.578 3.648 0.103 1 46.88 173 ARG B N 1
ATOM 4659 C CA . ARG B 1 173 ? -9.898 3.256 -0.374 1 46.88 173 ARG B CA 1
ATOM 4660 C C . ARG B 1 173 ? -10.992 3.801 0.537 1 46.88 173 ARG B C 1
ATOM 4662 O O . ARG B 1 173 ? -12.164 3.426 0.408 1 46.88 173 ARG B O 1
ATOM 4669 N N . SER B 1 174 ? -10.484 4.531 1.45 1 58.28 174 SER B N 1
ATOM 4670 C CA . SER B 1 174 ? -11.492 5.258 2.211 1 58.28 174 SER B CA 1
ATOM 4671 C C . SER B 1 174 ? -12.172 6.316 1.352 1 58.28 174 SER B C 1
ATOM 4673 O O . SER B 1 174 ? -11.578 6.844 0.412 1 58.28 174 SER B O 1
ATOM 4675 N N . PHE B 1 175 ? -13.406 6.316 1.576 1 65.19 175 PHE B N 1
ATOM 4676 C CA . PHE B 1 175 ? -14.109 7.379 0.873 1 65.19 175 PHE B CA 1
ATOM 4677 C C . PHE B 1 175 ? -15.148 8.031 1.78 1 65.19 175 PHE B C 1
ATOM 4679 O O . PHE B 1 175 ? -15.508 7.477 2.818 1 65.19 175 PHE B O 1
ATOM 4686 N N . THR B 1 176 ? -15.5 9.172 1.458 1 78.19 176 THR B N 1
ATOM 4687 C CA . THR B 1 176 ? -16.594 9.898 2.084 1 78.19 176 THR B CA 1
ATOM 4688 C C . THR B 1 176 ? -17.469 10.578 1.028 1 78.19 176 THR B C 1
ATOM 4690 O O . THR B 1 176 ? -16.953 11.117 0.045 1 78.19 176 THR B O 1
ATOM 4693 N N . MET B 1 177 ? -18.734 10.289 1.146 1 79.44 177 MET B N 1
ATOM 4694 C CA . MET B 1 177 ? -19.734 10.945 0.312 1 79.44 177 MET B CA 1
ATOM 4695 C C . MET B 1 177 ? -20.812 11.617 1.171 1 79.44 177 MET B C 1
ATOM 4697 O O . MET B 1 177 ? -21.25 11.047 2.172 1 79.44 177 MET B O 1
ATOM 4701 N N . GLY B 1 178 ? -21.203 12.781 0.729 1 89.25 178 GLY B N 1
ATOM 4702 C CA . GLY B 1 178 ? -22.219 13.508 1.467 1 89.25 178 GLY B CA 1
ATOM 4703 C C . GLY B 1 178 ? -22.531 14.875 0.889 1 89.25 178 GLY B C 1
ATOM 4704 O O . GLY B 1 178 ? -22.422 15.078 -0.322 1 89.25 178 GLY B O 1
ATOM 4705 N N . ASP B 1 179 ? -23 15.703 1.777 1 91.81 179 ASP B N 1
ATOM 4706 C CA . ASP B 1 179 ? -23.375 17.047 1.366 1 91.81 179 ASP B CA 1
ATOM 4707 C C . ASP B 1 179 ? -22.312 18.062 1.787 1 91.81 179 ASP B C 1
ATOM 4709 O O . ASP B 1 179 ? -21.766 17.969 2.883 1 91.81 179 ASP B O 1
ATOM 4713 N N . LEU B 1 180 ? -22.094 18.938 0.814 1 94.56 180 LEU B N 1
ATOM 4714 C CA . LEU B 1 180 ? -21.297 20.094 1.222 1 94.56 180 LEU B CA 1
ATOM 4715 C C . LEU B 1 180 ? -22.172 21.109 1.96 1 94.56 180 LEU B C 1
ATOM 4717 O O . LEU B 1 180 ? -23.266 21.453 1.499 1 94.56 180 LEU B O 1
ATOM 4721 N N . ALA B 1 181 ? -21.734 21.516 3.115 1 97.5 181 ALA B N 1
ATOM 4722 C CA . ALA B 1 181 ? -22.531 22.391 3.969 1 97.5 181 ALA B CA 1
ATOM 4723 C C . ALA B 1 181 ? -21.641 23.391 4.719 1 97.5 181 ALA B C 1
ATOM 4725 O O . ALA B 1 181 ? -20.422 23.328 4.617 1 97.5 181 ALA B O 1
ATOM 4726 N N . THR B 1 182 ? -22.297 24.359 5.328 1 97.94 182 THR B N 1
ATOM 4727 C CA . THR B 1 182 ? -21.609 25.266 6.242 1 97.94 182 THR B CA 1
ATOM 4728 C C . THR B 1 182 ? -22.141 25.094 7.664 1 97.94 182 THR B C 1
ATOM 4730 O O . THR B 1 182 ? -23.297 24.719 7.859 1 97.94 182 THR B O 1
ATOM 4733 N N . ASP B 1 183 ? -21.328 25.234 8.562 1 98.25 183 ASP B N 1
ATOM 4734 C CA . ASP B 1 183 ? -21.656 25.297 9.984 1 98.25 183 ASP B CA 1
ATOM 4735 C C . ASP B 1 183 ? -20.5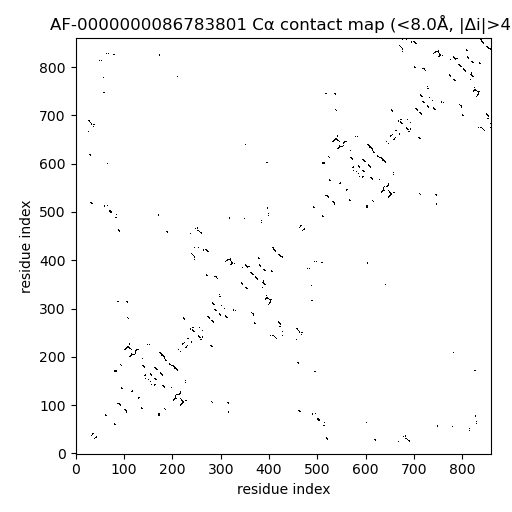78 26.047 10.766 1 98.25 183 ASP B C 1
ATOM 4737 O O . ASP B 1 183 ? -19.656 26.609 10.18 1 98.25 183 ASP B O 1
ATOM 4741 N N . THR B 1 184 ? -20.781 26.219 12.055 1 97.44 184 THR B N 1
ATOM 4742 C CA . THR B 1 184 ? -19.812 26.906 12.891 1 97.44 184 THR B CA 1
ATOM 4743 C C . THR B 1 184 ? -18.734 25.953 13.359 1 97.44 184 THR B C 1
ATOM 4745 O O . THR B 1 184 ? -19.031 24.906 13.953 1 97.44 184 THR B O 1
ATOM 4748 N N . PHE B 1 185 ? -17.453 26.266 13 1 97.31 185 PHE B N 1
ATOM 4749 C CA . PHE B 1 185 ? -16.312 25.562 13.578 1 97.31 185 PHE B CA 1
ATOM 4750 C C . PHE B 1 185 ? -15.898 26.203 14.906 1 97.31 185 PHE B C 1
ATOM 4752 O O . PHE B 1 185 ? -15.875 27.422 15.031 1 97.31 185 PHE B O 1
ATOM 4759 N N . THR B 1 186 ? -15.656 25.438 15.875 1 95.62 186 THR B N 1
ATOM 4760 C CA . THR B 1 186 ? -15.148 25.922 17.156 1 95.62 186 THR B CA 1
ATOM 4761 C C . THR B 1 186 ? -13.914 25.109 17.578 1 95.62 186 THR B C 1
ATOM 4763 O O . THR B 1 186 ? -13.883 23.891 17.422 1 95.62 186 THR B O 1
ATOM 4766 N N . PHE B 1 187 ? -12.914 25.828 18.062 1 94 187 PHE B N 1
ATOM 4767 C CA . PHE B 1 187 ? -11.68 25.219 18.547 1 94 187 PHE B CA 1
ATOM 4768 C C . PHE B 1 187 ? -11.406 25.641 19.984 1 94 187 PHE B C 1
ATOM 4770 O O . PHE B 1 187 ? -11.461 26.828 20.312 1 94 187 PHE B O 1
ATOM 4777 N N . ASP B 1 188 ? -11.195 24.672 20.781 1 89.94 188 ASP B N 1
ATOM 4778 C CA . ASP B 1 188 ? -10.75 24.953 22.141 1 89.94 188 ASP B CA 1
ATOM 4779 C C . ASP B 1 188 ? -9.234 25.094 22.203 1 89.94 188 ASP B C 1
ATOM 4781 O O . ASP B 1 188 ? -8.508 24.094 22.172 1 89.94 188 ASP B O 1
ATOM 4785 N N . SER B 1 189 ? -8.844 26.281 22.375 1 87.56 189 SER B N 1
ATOM 4786 C CA . SER B 1 189 ? -7.41 26.531 22.453 1 87.56 189 SER B CA 1
ATOM 4787 C C . SER B 1 189 ? -6.82 26.031 23.75 1 87.56 189 SER B C 1
ATOM 4789 O O . SER B 1 189 ? -7.496 26.031 24.781 1 87.56 189 SER B O 1
ATOM 4791 N N . THR B 1 190 ? -5.59 25.641 23.688 1 84.69 190 THR B N 1
ATOM 4792 C CA . THR B 1 190 ? -4.934 25.078 24.859 1 84.69 190 THR B CA 1
ATOM 4793 C C . THR B 1 190 ? -4.793 26.125 25.953 1 84.69 190 THR B C 1
ATOM 4795 O O . THR B 1 190 ? -4.605 25.781 27.125 1 84.69 190 THR B O 1
ATOM 4798 N N . ASP B 1 191 ? -4.848 27.391 25.656 1 82.06 191 ASP B N 1
ATOM 4799 C CA . ASP B 1 191 ? -4.766 28.469 26.656 1 82.06 191 ASP B CA 1
ATOM 4800 C C . ASP B 1 191 ? -6.137 28.75 27.25 1 82.06 191 ASP B C 1
ATOM 4802 O O . ASP B 1 191 ? -6.281 29.672 28.062 1 82.06 191 ASP B O 1
ATOM 4806 N N . GLY B 1 192 ? -7.109 28.094 26.875 1 84.62 192 GLY B N 1
ATOM 4807 C CA . GLY B 1 192 ? -8.422 28.219 27.484 1 84.62 192 GLY B CA 1
ATOM 4808 C C . GLY B 1 192 ? -9.383 29.062 26.672 1 84.62 192 GLY B C 1
ATOM 4809 O O . GLY B 1 192 ? -10.578 29.125 26.984 1 84.62 192 GLY B O 1
ATOM 4810 N N . GLN B 1 193 ? -8.891 29.656 25.641 1 87.31 193 GLN B N 1
ATOM 4811 C CA . GLN B 1 193 ? -9.758 30.469 24.797 1 87.31 193 GLN B CA 1
ATOM 4812 C C . GLN B 1 193 ? -10.492 29.609 23.766 1 87.31 193 GLN B C 1
ATOM 4814 O O . GLN B 1 193 ? -10.031 28.516 23.422 1 87.31 193 GLN B O 1
ATOM 4819 N N . VAL B 1 194 ? -11.648 30.109 23.391 1 89.75 194 VAL B N 1
ATOM 4820 C CA . VAL B 1 194 ? -12.438 29.438 22.359 1 89.75 194 VAL B CA 1
ATOM 4821 C C . VAL B 1 194 ? -12.414 30.266 21.078 1 89.75 194 VAL B C 1
ATOM 4823 O O . VAL B 1 194 ? -12.695 31.469 21.094 1 89.75 194 VAL B O 1
ATOM 4826 N N . ALA B 1 195 ? -11.961 29.688 20.031 1 91.62 195 ALA B N 1
ATOM 4827 C CA . ALA B 1 195 ? -12.016 30.312 18.719 1 91.62 195 ALA B CA 1
ATOM 4828 C C . ALA B 1 195 ? -13.188 29.766 17.906 1 91.62 195 ALA B C 1
ATOM 4830 O O . ALA B 1 195 ? -13.305 28.562 17.719 1 91.62 195 ALA B O 1
ATOM 4831 N N . SER B 1 196 ? -14.086 30.625 17.438 1 93.88 196 SER B N 1
ATOM 4832 C CA . SER B 1 196 ? -15.273 30.234 16.688 1 93.88 196 SER B CA 1
ATOM 4833 C C . SER B 1 196 ? -15.266 30.844 15.289 1 93.88 196 SER B C 1
ATOM 4835 O O . SER B 1 196 ? -14.914 32 15.109 1 93.88 196 SER B O 1
ATOM 4837 N N . PHE B 1 197 ? -15.602 30.078 14.32 1 95.5 197 PHE B N 1
ATOM 4838 C CA . PHE B 1 197 ? -15.625 30.5 12.922 1 95.5 197 PHE B CA 1
ATOM 4839 C C . PHE B 1 197 ? -16.938 30.094 12.258 1 95.5 197 PHE B C 1
ATOM 4841 O O . PHE B 1 197 ? -17.078 28.969 11.781 1 95.5 197 PHE B O 1
ATOM 4848 N N . PRO B 1 198 ? -17.891 31 12.211 1 96.12 198 PRO B N 1
ATOM 4849 C CA . PRO B 1 198 ? -19.172 30.688 11.578 1 96.12 198 PRO B CA 1
ATOM 4850 C C . PRO B 1 198 ? -19.062 30.516 10.07 1 96.12 198 PRO B C 1
ATOM 4852 O O . PRO B 1 198 ? -18.047 30.875 9.477 1 96.12 198 PRO B O 1
ATOM 4855 N N . ASN B 1 199 ? -20 29.844 9.453 1 96.19 199 ASN B N 1
ATOM 4856 C CA . ASN B 1 199 ? -20.141 29.656 8.016 1 96.19 199 ASN B CA 1
ATOM 4857 C C . ASN B 1 199 ? -18.938 28.922 7.426 1 96.19 199 ASN B C 1
ATOM 4859 O O . ASN B 1 199 ? -18.516 29.219 6.316 1 96.19 199 ASN B O 1
ATOM 4863 N N . SER B 1 200 ? -18.344 28.094 8.258 1 97.62 200 SER B N 1
ATOM 4864 C CA . SER B 1 200 ? -17.25 27.266 7.766 1 97.62 200 SER B CA 1
ATOM 4865 C C . SER B 1 200 ? -17.766 26.094 6.938 1 97.62 200 SER B C 1
ATOM 4867 O O . SER B 1 200 ? -18.75 25.453 7.316 1 97.62 200 SER B O 1
ATOM 4869 N N . ILE B 1 201 ? -17.109 25.844 5.832 1 97.38 201 ILE B N 1
ATOM 4870 C CA . ILE B 1 201 ? -17.547 24.812 4.879 1 97.38 201 ILE B CA 1
ATOM 4871 C C . ILE B 1 201 ? -17 23.453 5.301 1 97.38 201 ILE B C 1
ATOM 4873 O O . ILE B 1 201 ? -15.836 23.328 5.68 1 97.38 201 ILE B O 1
ATOM 4877 N N . PHE B 1 202 ? -17.828 22.422 5.273 1 97.44 202 PHE B N 1
ATOM 4878 C CA . PHE B 1 202 ? -17.375 21.047 5.531 1 97.44 202 PHE B CA 1
ATOM 4879 C C . PHE B 1 202 ? -18.266 20.047 4.797 1 97.44 202 PHE B C 1
ATOM 4881 O O . PHE B 1 202 ? -19.328 20.406 4.293 1 97.44 202 PHE B O 1
ATOM 4888 N N . GLY B 1 203 ? -17.703 18.859 4.656 1 95.38 203 GLY B N 1
ATOM 4889 C CA . GLY B 1 203 ? -18.5 17.75 4.129 1 95.38 203 GLY B CA 1
ATOM 4890 C C . GLY B 1 203 ? -19.234 16.984 5.207 1 95.38 203 GLY B C 1
ATOM 4891 O O . GLY B 1 203 ? -18.609 16.422 6.109 1 95.38 203 GLY B O 1
ATOM 4892 N N . CYS B 1 204 ? -20.531 17.016 5.098 1 94.31 204 CYS B N 1
ATOM 4893 C CA . CYS B 1 204 ? -21.359 16.156 5.918 1 94.31 204 CYS B CA 1
ATOM 4894 C C . CYS B 1 204 ? -21.531 14.789 5.262 1 94.31 204 CYS B C 1
ATOM 4896 O O . CYS B 1 204 ? -22.406 14.602 4.41 1 94.31 204 CYS B O 1
ATOM 4898 N N . GLY B 1 205 ? -20.703 13.859 5.785 1 90.12 205 GLY B N 1
ATOM 4899 C CA . GLY B 1 205 ? -20.641 12.555 5.137 1 90.12 205 GLY B CA 1
ATOM 4900 C C . GLY B 1 205 ? -21.75 11.617 5.574 1 90.12 205 GLY B C 1
ATOM 4901 O O . GLY B 1 205 ? -21.906 11.336 6.766 1 90.12 205 GLY B O 1
ATOM 4902 N N . HIS B 1 206 ? -22.5 11.148 4.617 1 83.81 206 HIS B N 1
ATOM 4903 C CA . HIS B 1 206 ? -23.609 10.234 4.898 1 83.81 206 HIS B CA 1
ATOM 4904 C C . HIS B 1 206 ? -23.266 8.805 4.496 1 83.81 206 HIS B C 1
ATOM 4906 O O . HIS B 1 206 ? -23.953 7.863 4.898 1 83.81 206 HIS B O 1
ATOM 4912 N N . ASN B 1 207 ? -22.312 8.719 3.688 1 74.75 207 ASN B N 1
ATOM 4913 C CA . ASN B 1 207 ? -21.766 7.445 3.23 1 74.75 207 ASN B CA 1
ATOM 4914 C C . ASN B 1 207 ? -20.25 7.418 3.309 1 74.75 207 ASN B C 1
ATOM 4916 O O . ASN B 1 207 ? -19.578 8.055 2.498 1 74.75 207 ASN B O 1
ATOM 4920 N N . ASN B 1 208 ? -19.781 6.824 4.324 1 72.31 208 ASN B N 1
ATOM 4921 C CA . ASN B 1 208 ? -18.344 6.785 4.625 1 72.31 208 ASN B CA 1
ATOM 4922 C C . ASN B 1 208 ? -17.844 5.355 4.789 1 72.31 208 ASN B C 1
ATOM 4924 O O . ASN B 1 208 ? -18.531 4.52 5.387 1 72.31 208 ASN B O 1
ATOM 4928 N N . ALA B 1 209 ? -16.828 5.09 4.102 1 58.91 209 ALA B N 1
ATOM 4929 C CA . ALA B 1 209 ? -16.266 3.754 4.246 1 58.91 209 ALA B CA 1
ATOM 4930 C C . ALA B 1 209 ? -14.742 3.803 4.246 1 58.91 209 ALA B C 1
ATOM 4932 O O . ALA B 1 209 ? -14.148 4.824 3.896 1 58.91 209 ALA B O 1
ATOM 4933 N N . GLY B 1 210 ? -14.141 2.811 4.684 1 54.91 210 GLY B N 1
ATOM 4934 C CA . GLY B 1 210 ? -12.695 2.66 4.621 1 54.91 210 GLY B CA 1
ATOM 4935 C C . GLY B 1 210 ? -12.055 2.502 5.988 1 54.91 210 GLY B C 1
ATOM 4936 O O . GLY B 1 210 ? -12.68 1.984 6.914 1 54.91 210 GLY B O 1
ATOM 4937 N N . THR B 1 211 ? -10.727 2.73 5.953 1 46.97 211 THR B N 1
ATOM 4938 C CA . THR B 1 211 ? -9.93 2.451 7.141 1 46.97 211 THR B CA 1
ATOM 4939 C C . THR B 1 211 ? -10.148 3.523 8.203 1 46.97 211 THR B C 1
ATOM 4941 O O . THR B 1 211 ? -9.414 3.578 9.195 1 46.97 211 THR B O 1
ATOM 4944 N N . PHE B 1 212 ? -11.07 4.48 7.848 1 45.5 212 PHE B N 1
ATOM 4945 C CA . PHE B 1 212 ? -11.391 5.41 8.922 1 45.5 212 PHE B CA 1
ATOM 4946 C C . PHE B 1 212 ? -12.055 4.684 10.086 1 45.5 212 PHE B C 1
ATOM 4948 O O . PHE B 1 212 ? -13.055 3.984 9.898 1 45.5 212 PHE B O 1
ATOM 4955 N N . ASN B 1 213 ? -11.328 3.801 10.695 1 47.62 213 ASN B N 1
ATOM 4956 C CA . ASN B 1 213 ? -11.891 2.945 11.734 1 47.62 213 ASN B CA 1
ATOM 4957 C C . ASN B 1 213 ? -12.664 3.754 12.773 1 47.62 213 ASN B C 1
ATOM 4959 O O . ASN B 1 213 ? -12.648 4.984 12.742 1 47.62 213 ASN B O 1
ATOM 4963 N N . SER B 1 214 ? -13.422 2.824 13.586 1 48.47 214 SER B N 1
ATOM 4964 C CA . SER B 1 214 ? -14.523 3.086 14.5 1 48.47 214 SER B CA 1
ATOM 4965 C C . SER B 1 214 ? -14.203 4.25 15.43 1 48.47 214 SER B C 1
ATOM 4967 O O . SER B 1 214 ? -15.078 4.738 16.156 1 48.47 214 SER B O 1
ATOM 4969 N N . ARG B 1 215 ? -12.883 4.781 15.203 1 53.28 215 ARG B N 1
ATOM 4970 C CA . ARG B 1 215 ? -12.734 5.688 16.344 1 53.28 215 ARG B CA 1
ATOM 4971 C C . ARG B 1 215 ? -12.445 7.109 15.875 1 53.28 215 ARG B C 1
ATOM 4973 O O . ARG B 1 215 ? -12.43 8.039 16.688 1 53.28 215 ARG B O 1
ATOM 4980 N N . GLY B 1 216 ? -12.266 7.297 14.516 1 61.81 216 GLY B N 1
ATOM 4981 C CA . GLY B 1 216 ? -12.188 8.664 14.031 1 61.81 216 GLY B CA 1
ATOM 4982 C C . GLY B 1 216 ? -13.461 9.141 13.359 1 61.81 216 GLY B C 1
ATOM 4983 O O . GLY B 1 216 ? -14.258 8.328 12.891 1 61.81 216 GLY B O 1
ATOM 4984 N N . SER B 1 217 ? -13.727 10.492 13.539 1 68.44 217 SER B N 1
ATOM 4985 C CA . SER B 1 217 ? -15.016 11.016 13.109 1 68.44 217 SER B CA 1
ATOM 4986 C C . SER B 1 217 ? -14.914 11.688 11.75 1 68.44 217 SER B C 1
ATOM 4988 O O . SER B 1 217 ? -15.93 12.055 11.156 1 68.44 217 SER B O 1
ATOM 4990 N N . GLY B 1 218 ? -13.672 11.852 11.297 1 86.19 218 GLY B N 1
ATOM 4991 C CA . GLY B 1 218 ? -13.555 12.609 10.062 1 86.19 218 GLY B CA 1
ATOM 4992 C C . GLY B 1 218 ? -12.141 13.07 9.773 1 86.19 218 GLY B C 1
ATOM 4993 O O . GLY B 1 218 ? -11.18 12.484 10.266 1 86.19 218 GLY B O 1
ATOM 4994 N N . LEU B 1 219 ? -12.086 14.039 8.898 1 88.69 219 LEU B N 1
ATOM 4995 C CA . LEU B 1 219 ? -10.797 14.547 8.445 1 88.69 219 LEU B CA 1
ATOM 4996 C C . LEU B 1 219 ? -10.805 16.078 8.398 1 88.69 219 LEU B C 1
ATOM 4998 O O . LEU B 1 219 ? -11.797 16.688 7.996 1 88.69 219 LEU B O 1
ATOM 5002 N N . VAL B 1 220 ? -9.766 16.656 8.922 1 93 220 VAL B N 1
ATOM 5003 C CA . VAL B 1 220 ? -9.516 18.094 8.773 1 93 220 VAL B CA 1
ATOM 5004 C C . VAL B 1 220 ? -8.406 18.312 7.754 1 93 220 VAL B C 1
ATOM 5006 O O . VAL B 1 220 ? -7.23 18.078 8.047 1 93 220 VAL B O 1
ATOM 5009 N N . GLY B 1 221 ? -8.805 18.797 6.641 1 93.5 221 GLY B N 1
ATOM 5010 C CA . GLY B 1 221 ? -7.824 19.094 5.605 1 93.5 221 GLY B CA 1
ATOM 5011 C C . GLY B 1 221 ? -7.012 20.344 5.891 1 93.5 221 GLY B C 1
ATOM 5012 O O . GLY B 1 221 ? -7.57 21.438 6.051 1 93.5 221 GLY B O 1
ATOM 5013 N N . LEU B 1 222 ? -5.715 20.188 5.914 1 95.69 222 LEU B N 1
ATOM 5014 C CA . LEU B 1 222 ? -4.789 21.281 6.148 1 95.69 222 LEU B CA 1
ATOM 5015 C C . LEU B 1 222 ? -3.973 21.594 4.898 1 95.69 222 LEU B C 1
ATOM 5017 O O . LEU B 1 222 ? -2.906 22.203 4.98 1 95.69 222 LEU B O 1
ATOM 5021 N N . GLY B 1 223 ? -4.449 21.109 3.766 1 94.31 223 GLY B N 1
ATOM 5022 C CA . GLY B 1 223 ? -3.764 21.359 2.508 1 94.31 223 GLY B CA 1
ATOM 5023 C C . GLY B 1 223 ? -3.846 22.797 2.055 1 94.31 223 GLY B C 1
ATOM 5024 O O . GLY B 1 223 ? -4.234 23.672 2.828 1 94.31 223 GLY B O 1
ATOM 5025 N N . GLY B 1 224 ? -3.4 23.047 0.81 1 94.19 224 GLY B N 1
ATOM 5026 C CA . GLY B 1 224 ? -3.336 24.406 0.286 1 94.19 224 GLY B CA 1
ATOM 5027 C C . GLY B 1 224 ? -4.551 24.781 -0.536 1 94.19 224 GLY B C 1
ATOM 5028 O O . GLY B 1 224 ? -4.691 25.938 -0.948 1 94.19 224 GLY B O 1
ATOM 5029 N N . GLY B 1 225 ? -5.438 23.891 -0.748 1 91.75 225 GLY B N 1
ATOM 5030 C CA . GLY B 1 225 ? -6.582 24.125 -1.611 1 91.75 225 GLY B CA 1
ATOM 5031 C C . GLY B 1 225 ? -7.629 25.031 -0.976 1 91.75 225 GLY B C 1
ATOM 5032 O O . GLY B 1 225 ? -7.566 25.312 0.223 1 91.75 225 GLY B O 1
ATOM 5033 N N . PRO B 1 226 ? -8.57 25.375 -1.749 1 92.12 226 PRO B N 1
ATOM 5034 C CA . PRO B 1 226 ? -9.516 26.391 -1.301 1 92.12 226 PRO B CA 1
ATOM 5035 C C . PRO B 1 226 ? -10.461 25.891 -0.217 1 92.12 226 PRO B C 1
ATOM 5037 O O . PRO B 1 226 ? -11.016 26.672 0.55 1 92.12 226 PRO B O 1
ATOM 5040 N N . LEU B 1 227 ? -10.664 24.609 -0.12 1 93.62 227 LEU B N 1
ATOM 5041 C CA . LEU B 1 227 ? -11.617 24.062 0.844 1 93.62 227 LEU B CA 1
ATOM 5042 C C . LEU B 1 227 ? -10.914 23.656 2.137 1 93.62 227 LEU B C 1
ATOM 5044 O O . LEU B 1 227 ? -11.562 23.219 3.086 1 93.62 227 LEU B O 1
ATOM 5048 N N . SER B 1 228 ? -9.617 23.828 2.199 1 95.12 228 SER B N 1
ATOM 5049 C CA . SER B 1 228 ? -8.875 23.453 3.396 1 95.12 228 SER B CA 1
ATOM 5050 C C . SER B 1 228 ? -9.195 24.391 4.559 1 95.12 228 SER B C 1
ATOM 5052 O O . SER B 1 228 ? -9.688 25.5 4.352 1 95.12 228 SER B O 1
ATOM 5054 N N . LEU B 1 229 ? -8.938 23.922 5.758 1 96.94 229 LEU B N 1
ATOM 5055 C CA . LEU B 1 229 ? -9.164 24.719 6.953 1 96.94 229 LEU B CA 1
ATOM 5056 C C . LEU B 1 229 ? -8.383 26.031 6.879 1 96.94 229 LEU B C 1
ATOM 5058 O O . LEU B 1 229 ? -8.906 27.094 7.223 1 9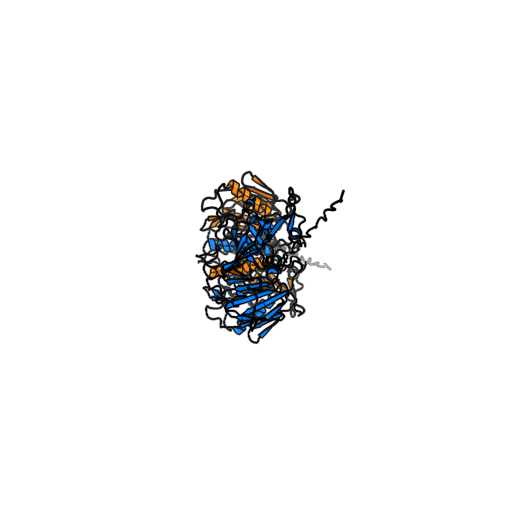6.94 229 LEU B O 1
ATOM 5062 N N . ILE B 1 230 ? -7.172 26.031 6.383 1 96 230 ILE B N 1
ATOM 5063 C CA . ILE B 1 230 ? -6.293 27.188 6.359 1 96 230 ILE B CA 1
ATOM 5064 C C . ILE B 1 230 ? -6.836 28.234 5.383 1 96 230 ILE B C 1
ATOM 5066 O O . ILE B 1 230 ? -6.879 29.422 5.695 1 96 230 ILE B O 1
ATOM 5070 N N . SER B 1 231 ? -7.246 27.766 4.258 1 94.25 231 SER B N 1
ATOM 5071 C CA . SER B 1 231 ? -7.785 28.688 3.262 1 94.25 231 SER B CA 1
ATOM 5072 C C . SER B 1 231 ? -9.094 29.297 3.73 1 94.25 231 SER B C 1
ATOM 5074 O O . SER B 1 231 ? -9.367 30.469 3.461 1 94.25 231 SER B O 1
ATOM 5076 N N . GLN B 1 232 ? -9.867 28.547 4.383 1 94.88 232 GLN B N 1
ATOM 5077 C CA . GLN B 1 232 ? -11.156 29.047 4.855 1 94.88 232 GLN B CA 1
ATOM 5078 C C . GLN B 1 232 ? -10.969 30.094 5.945 1 94.88 232 GLN B C 1
ATOM 5080 O O . GLN B 1 232 ? -11.656 31.125 5.949 1 94.88 232 GLN B O 1
ATOM 5085 N N . LEU B 1 233 ? -10.117 29.812 6.891 1 95.12 233 LEU B N 1
ATOM 5086 C CA . LEU B 1 233 ? -9.875 30.797 7.949 1 95.12 233 LEU B CA 1
ATOM 5087 C C . LEU B 1 233 ? -9.156 32.031 7.406 1 95.12 233 LEU B C 1
ATOM 5089 O O . LEU B 1 233 ? -9.336 33.125 7.918 1 95.12 233 LEU B O 1
ATOM 5093 N N . GLY B 1 234 ? -8.289 31.781 6.488 1 93.31 234 GLY B N 1
ATOM 5094 C CA . GLY B 1 234 ? -7.711 32.844 5.703 1 93.31 234 GLY B CA 1
ATOM 5095 C C . GLY B 1 234 ? -7.012 33.906 6.551 1 93.31 234 GLY B C 1
ATOM 5096 O O . GLY B 1 234 ? -6.16 33.562 7.379 1 93.31 234 GLY B O 1
ATOM 5097 N N . ALA B 1 235 ? -7.555 35.125 6.402 1 92.25 235 ALA B N 1
ATOM 5098 C CA . ALA B 1 235 ? -6.922 36.281 7.035 1 92.25 235 ALA B CA 1
ATOM 5099 C C . ALA B 1 235 ? -7.062 36.219 8.555 1 92.25 235 ALA B C 1
ATOM 5101 O O . ALA B 1 235 ? -6.234 36.781 9.281 1 92.25 235 ALA B O 1
ATOM 5102 N N . GLN B 1 236 ? -8.023 35.531 9.047 1 92.31 236 GLN B N 1
ATOM 5103 C CA . GLN B 1 236 ? -8.258 35.438 10.484 1 92.31 236 GLN B CA 1
ATOM 5104 C C . GLN B 1 236 ? -7.09 34.75 11.188 1 92.31 236 GLN B C 1
ATOM 5106 O O . GLN B 1 236 ? -6.918 34.875 12.398 1 92.31 236 GLN B O 1
ATOM 5111 N N . ILE B 1 237 ? -6.309 33.969 10.375 1 94.44 237 ILE B N 1
ATOM 5112 C CA . ILE B 1 237 ? -5.137 33.312 10.938 1 94.44 237 ILE B CA 1
ATOM 5113 C C . ILE B 1 237 ? -3.893 33.688 10.141 1 94.44 237 ILE B C 1
ATOM 5115 O O . ILE B 1 237 ? -2.932 32.906 10.062 1 94.44 237 ILE B O 1
ATOM 5119 N N . GLU B 1 238 ? -3.982 34.781 9.453 1 93.19 238 GLU B N 1
ATOM 5120 C CA . GLU B 1 238 ? -2.887 35.281 8.633 1 93.19 238 GLU B CA 1
ATOM 5121 C C . GLU B 1 238 ? -2.455 34.25 7.594 1 93.19 238 GLU B C 1
ATOM 5123 O O . GLU B 1 238 ? -1.293 34.219 7.18 1 93.19 238 GLU B O 1
ATOM 5128 N N . GLN B 1 239 ? -3.299 33.281 7.32 1 94.19 239 GLN B N 1
ATOM 5129 C CA . GLN B 1 239 ? -3.076 32.188 6.352 1 94.19 239 GLN B CA 1
ATOM 5130 C C . GLN B 1 239 ? -1.868 31.359 6.734 1 94.19 239 GLN B C 1
ATOM 5132 O O . GLN B 1 239 ? -1.104 30.922 5.871 1 94.19 239 GLN B O 1
ATOM 5137 N N . LYS B 1 240 ? -1.741 31.219 8.055 1 94.62 240 LYS B N 1
ATOM 5138 C CA . LYS B 1 240 ? -0.58 30.469 8.531 1 94.62 240 LYS B CA 1
ATOM 5139 C C . LYS B 1 240 ? -0.974 29.469 9.617 1 94.62 240 LYS B C 1
ATOM 5141 O O . LYS B 1 240 ? -1.918 29.703 10.367 1 94.62 240 LYS B O 1
ATOM 5146 N N . PHE B 1 241 ? -0.265 28.391 9.648 1 97 241 PHE B N 1
ATOM 5147 C CA . PHE B 1 241 ? -0.32 27.438 10.758 1 97 241 PHE B CA 1
ATOM 5148 C C . PHE B 1 241 ? 1.027 26.766 10.953 1 97 241 PHE B C 1
ATOM 5150 O O . PHE B 1 241 ? 1.894 26.828 10.078 1 97 241 PHE B O 1
ATOM 5157 N N . SER B 1 242 ? 1.259 26.297 12.094 1 96.81 242 SER B N 1
ATOM 5158 C CA . SER B 1 242 ? 2.486 25.562 12.398 1 96.81 242 SER B CA 1
ATOM 5159 C C . SER B 1 242 ? 2.229 24.438 13.383 1 96.81 242 SER B C 1
ATOM 5161 O O . SER B 1 242 ? 1.201 24.422 14.07 1 96.81 242 SER B O 1
ATOM 5163 N N . TYR B 1 243 ? 3.008 23.438 13.32 1 96.81 243 TYR B N 1
ATOM 5164 C CA . TYR B 1 243 ? 2.973 22.406 14.344 1 96.81 243 TYR B CA 1
ATOM 5165 C C . TYR B 1 243 ? 4.379 22.062 14.812 1 96.81 243 TYR B C 1
ATOM 5167 O O . TYR B 1 243 ? 5.363 22.359 14.133 1 96.81 243 TYR B O 1
ATOM 5175 N N . CYS B 1 244 ? 4.477 21.625 15.969 1 95.44 244 CYS B N 1
ATOM 5176 C CA . CYS B 1 244 ? 5.676 21.078 16.578 1 95.44 244 CYS B CA 1
ATOM 5177 C C . CYS B 1 244 ? 5.441 19.625 17.016 1 95.44 244 CYS B C 1
ATOM 5179 O O . CYS B 1 244 ? 4.766 19.391 18.016 1 95.44 244 CYS B O 1
ATOM 5181 N N . LEU B 1 245 ? 6.059 18.672 16.266 1 95.5 245 LEU B N 1
ATOM 5182 C CA . LEU B 1 245 ? 5.773 17.266 16.484 1 95.5 245 LEU B CA 1
ATOM 5183 C C . LEU B 1 245 ? 6.715 16.672 17.531 1 95.5 245 LEU B C 1
ATOM 5185 O O . LEU B 1 245 ? 7.934 16.828 17.422 1 95.5 245 LEU B O 1
ATOM 5189 N N . LEU B 1 246 ? 6.141 16.016 18.453 1 93.75 246 LEU B N 1
ATOM 5190 C CA . LEU B 1 246 ? 6.898 15.406 19.531 1 93.75 246 LEU B CA 1
ATOM 5191 C C . LEU B 1 246 ? 7.535 14.094 19.078 1 93.75 246 LEU B C 1
ATOM 5193 O O . LEU B 1 246 ? 6.996 13.406 18.203 1 93.75 246 LEU B O 1
ATOM 5197 N N . PRO B 1 247 ? 8.68 13.797 19.703 1 92.44 247 PRO B N 1
ATOM 5198 C CA . PRO B 1 247 ? 9.195 12.438 19.5 1 92.44 247 PRO B CA 1
ATOM 5199 C C . PRO B 1 247 ? 8.18 11.359 19.891 1 92.44 247 PRO B C 1
ATOM 5201 O O . PRO B 1 247 ? 7.367 11.578 20.797 1 92.44 247 PRO B O 1
ATOM 5204 N N . ARG B 1 248 ? 8.258 10.195 19.234 1 88.69 248 ARG B N 1
ATOM 5205 C CA . ARG B 1 248 ? 7.277 9.133 19.406 1 88.69 248 ARG B CA 1
ATOM 5206 C C . ARG B 1 248 ? 7.34 8.547 20.812 1 88.69 248 ARG B C 1
ATOM 5208 O O . ARG B 1 248 ? 6.387 7.906 21.266 1 88.69 248 ARG B O 1
ATOM 5215 N N . THR B 1 249 ? 8.406 8.758 21.531 1 84 249 THR B N 1
ATOM 5216 C CA . THR B 1 249 ? 8.57 8.227 22.875 1 84 249 THR B CA 1
ATOM 5217 C C . THR B 1 249 ? 7.809 9.07 23.891 1 84 249 THR B C 1
ATOM 5219 O O . THR B 1 249 ? 7.629 8.656 25.031 1 84 249 THR B O 1
ATOM 5222 N N . ILE B 1 250 ? 7.387 10.227 23.5 1 86.31 250 ILE B N 1
ATOM 5223 C CA . ILE B 1 250 ? 6.668 11.133 24.391 1 86.31 250 ILE B CA 1
ATOM 5224 C C . ILE B 1 250 ? 5.164 10.93 24.234 1 86.31 250 ILE B C 1
ATOM 5226 O O . ILE B 1 250 ? 4.633 11.008 23.125 1 86.31 250 ILE B O 1
ATOM 5230 N N . ASN B 1 251 ? 4.574 10.617 25.375 1 82.5 251 ASN B N 1
ATOM 5231 C CA . ASN B 1 251 ? 3.137 10.367 25.328 1 82.5 251 ASN B CA 1
ATOM 5232 C C . ASN B 1 251 ? 2.334 11.625 25.656 1 82.5 251 ASN B C 1
ATOM 5234 O O . ASN B 1 251 ? 1.631 11.672 26.672 1 82.5 251 ASN B O 1
ATOM 5238 N N . SER B 1 252 ? 2.494 12.617 25.016 1 88.75 252 SER B N 1
ATOM 5239 C CA . SER B 1 252 ? 1.746 13.867 25.062 1 88.75 252 SER B CA 1
ATOM 5240 C C . SER B 1 252 ? 1.359 14.336 23.672 1 88.75 252 SER B C 1
ATOM 5242 O O . SER B 1 252 ? 1.851 13.805 22.672 1 88.75 252 SER B O 1
ATOM 5244 N N . ALA B 1 253 ? 0.492 15.219 23.688 1 91.94 253 ALA B N 1
ATOM 5245 C CA . ALA B 1 253 ? 0.048 15.734 22.391 1 91.94 253 ALA B CA 1
ATOM 5246 C C . ALA B 1 253 ? 1.02 16.781 21.844 1 91.94 253 ALA B C 1
ATOM 5248 O O . ALA B 1 253 ? 1.534 17.609 22.609 1 91.94 253 ALA B O 1
ATOM 5249 N N . SER B 1 254 ? 1.307 16.672 20.578 1 94.31 254 SER B N 1
ATOM 5250 C CA . SER B 1 254 ? 1.96 17.781 19.875 1 94.31 254 SER B CA 1
ATOM 5251 C C . SER B 1 254 ? 1.041 19 19.781 1 94.31 254 SER B C 1
ATOM 5253 O O . SER B 1 254 ? -0.113 18.938 20.203 1 94.31 254 SER B O 1
ATOM 5255 N N . LYS B 1 255 ? 1.626 20.047 19.312 1 94.31 255 LYS B N 1
ATOM 5256 C CA . LYS B 1 255 ? 0.83 21.266 19.219 1 94.31 255 LYS B CA 1
ATOM 5257 C C . LYS B 1 255 ? 0.674 21.719 17.781 1 94.31 255 LYS B C 1
ATOM 5259 O O . LYS B 1 255 ? 1.621 21.641 16.984 1 94.31 255 LYS B O 1
ATOM 5264 N N . LEU B 1 256 ? -0.513 22.047 17.453 1 95.69 256 LEU B N 1
ATOM 5265 C CA . LEU B 1 256 ? -0.876 22.703 16.203 1 95.69 256 LEU B CA 1
ATOM 5266 C C . LEU B 1 256 ? -1.322 24.141 16.453 1 95.69 256 LEU B C 1
ATOM 5268 O O . LEU B 1 256 ? -2.256 24.375 17.219 1 95.69 256 LEU B O 1
ATOM 5272 N N . ARG B 1 257 ? -0.671 25.094 15.812 1 95.62 257 ARG B N 1
ATOM 5273 C CA . ARG B 1 257 ? -0.882 26.516 16.078 1 95.62 257 ARG B CA 1
ATOM 5274 C C . ARG B 1 257 ? -1.37 27.234 14.828 1 95.62 257 ARG B C 1
ATOM 5276 O O . ARG B 1 257 ? -0.923 26.938 13.719 1 95.62 257 ARG B O 1
ATOM 5283 N N . PHE B 1 258 ? -2.225 28.156 15.078 1 95.62 258 PHE B N 1
ATOM 5284 C CA . PHE B 1 258 ? -2.775 28.953 13.984 1 95.62 258 PHE B CA 1
ATOM 5285 C C . PHE B 1 258 ? -2.545 30.438 14.234 1 95.62 258 PHE B C 1
ATOM 5287 O O . PHE B 1 258 ? -2.561 30.891 15.383 1 95.62 258 PHE B O 1
ATOM 5294 N N . GLY B 1 259 ? -2.34 31.219 13.148 1 92.94 259 GLY B N 1
ATOM 5295 C CA . GLY B 1 259 ? -2.234 32.656 13.242 1 92.94 259 GLY B CA 1
ATOM 5296 C C . GLY B 1 259 ? -0.981 33.125 13.961 1 92.94 259 GLY B C 1
ATOM 5297 O O . GLY B 1 259 ? 0.116 32.625 13.688 1 92.94 259 GLY B O 1
ATOM 5298 N N . THR B 1 260 ? -1.137 34 14.875 1 87.19 260 THR B N 1
ATOM 5299 C CA . THR B 1 260 ? 0.001 34.625 15.531 1 87.19 260 THR B CA 1
ATOM 5300 C C . THR B 1 260 ? 0.736 33.625 16.422 1 87.19 260 THR B C 1
ATOM 5302 O O . THR B 1 260 ? 1.923 33.812 16.703 1 87.19 260 THR B O 1
ATOM 5305 N N . ASP B 1 261 ? 0.062 32.594 16.766 1 85.94 261 ASP B N 1
ATOM 5306 C CA . ASP B 1 261 ? 0.686 31.547 17.594 1 85.94 261 ASP B CA 1
ATOM 5307 C C . ASP B 1 261 ? 1.65 30.703 16.766 1 85.94 261 ASP B C 1
ATOM 5309 O O . ASP B 1 261 ? 2.477 29.969 17.312 1 85.94 261 ASP B O 1
ATOM 5313 N N . SER B 1 262 ? 1.521 30.75 15.453 1 83.12 262 SER B N 1
ATOM 5314 C CA . SER B 1 262 ? 2.254 29.828 14.594 1 83.12 262 SER B CA 1
ATOM 5315 C C . SER B 1 262 ? 3.596 30.422 14.172 1 83.12 262 SER B C 1
ATOM 5317 O O . SER B 1 262 ? 4.426 29.734 13.578 1 83.12 262 SER B O 1
ATOM 5319 N N . ILE B 1 263 ? 3.875 31.641 14.531 1 80.75 263 ILE B N 1
ATOM 5320 C CA . ILE B 1 263 ? 5.016 32.375 13.984 1 80.75 263 ILE B CA 1
ATOM 5321 C C . ILE B 1 263 ? 6.305 31.859 14.633 1 80.75 263 ILE B C 1
ATOM 5323 O O . ILE B 1 263 ? 6.387 31.734 15.859 1 80.75 263 ILE B O 1
ATOM 5327 N N . LEU B 1 264 ? 7.105 31.422 13.727 1 82 264 LEU B N 1
ATOM 5328 C CA . LEU B 1 264 ? 8.438 31.031 14.172 1 82 264 LEU B CA 1
ATOM 5329 C C . LEU B 1 264 ? 9.344 32.25 14.312 1 82 264 LEU B C 1
ATOM 5331 O O . LEU B 1 264 ? 9.312 33.156 13.484 1 82 264 LEU B O 1
ATOM 5335 N N . SER B 1 265 ? 9.875 32.438 15.586 1 73.06 265 SER B N 1
ATOM 5336 C CA . SER B 1 265 ? 10.844 33.5 15.742 1 73.06 265 SER B CA 1
ATOM 5337 C C . SER B 1 265 ? 12.133 33 16.391 1 73.06 265 SER B C 1
ATOM 5339 O O . SER B 1 265 ? 12.141 31.969 17.062 1 73.06 265 SER B O 1
ATOM 5341 N N . GLY B 1 266 ? 13.148 33.531 15.883 1 69.81 266 GLY B N 1
ATOM 5342 C CA . GLY B 1 266 ? 14.422 33.281 16.547 1 69.81 266 GLY B CA 1
ATOM 5343 C C . GLY B 1 266 ? 15.492 32.781 15.594 1 69.81 266 GLY B C 1
ATOM 5344 O O . GLY B 1 266 ? 15.266 32.656 14.391 1 69.81 266 GLY B O 1
ATOM 5345 N N . PRO B 1 267 ? 16.562 32.469 16.219 1 77.31 267 PRO B N 1
ATOM 5346 C CA . PRO B 1 267 ? 17.719 32.062 15.438 1 77.31 267 PRO B CA 1
ATOM 5347 C C . PRO B 1 267 ? 17.547 30.641 14.859 1 77.31 267 PRO B C 1
ATOM 5349 O O . PRO B 1 267 ? 16.891 29.797 15.477 1 77.31 267 PRO B O 1
ATOM 5352 N N . GLY B 1 268 ? 17.875 30.469 13.555 1 85.75 268 GLY B N 1
ATOM 5353 C CA . GLY B 1 268 ? 17.953 29.141 12.977 1 85.75 268 GLY B CA 1
ATOM 5354 C C . GLY B 1 268 ? 16.781 28.797 12.078 1 85.75 268 GLY B C 1
ATOM 5355 O O . GLY B 1 268 ? 16.703 27.703 11.539 1 85.75 268 GLY B O 1
ATOM 5356 N N . VAL B 1 269 ? 15.859 29.797 12.062 1 92.75 269 VAL B N 1
ATOM 5357 C CA . VAL B 1 269 ? 14.727 29.562 11.164 1 92.75 269 VAL B CA 1
ATOM 5358 C C . VAL B 1 269 ? 15.211 29.578 9.719 1 92.75 269 VAL B C 1
ATOM 5360 O O . VAL B 1 269 ? 15.961 30.469 9.312 1 92.75 269 VAL B O 1
ATOM 5363 N N . VAL B 1 270 ? 14.922 28.578 9.023 1 96.38 270 VAL B N 1
ATOM 5364 C CA . VAL B 1 270 ? 15.172 28.531 7.586 1 96.38 270 VAL B CA 1
ATOM 5365 C C . VAL B 1 270 ? 13.859 28.312 6.84 1 96.38 270 VAL B C 1
ATOM 5367 O O . VAL B 1 270 ? 12.953 27.656 7.344 1 96.38 270 VAL B O 1
ATOM 5370 N N . SER B 1 271 ? 13.766 28.938 5.605 1 96.75 271 SER B N 1
ATOM 5371 C CA . SER B 1 271 ? 12.523 28.875 4.844 1 96.75 271 SER B CA 1
ATOM 5372 C C . SER B 1 271 ? 12.766 28.406 3.416 1 96.75 271 SER B C 1
ATOM 5374 O O . SER B 1 271 ? 13.844 28.641 2.857 1 96.75 271 SER B O 1
ATOM 5376 N N . THR B 1 272 ? 11.852 27.734 2.912 1 98.19 272 THR B N 1
ATOM 5377 C CA . THR B 1 272 ? 11.859 27.266 1.531 1 98.19 272 THR B CA 1
ATOM 5378 C C . THR B 1 272 ? 10.523 27.531 0.856 1 98.19 272 THR B C 1
ATOM 5380 O O . THR B 1 272 ? 9.469 27.422 1.489 1 98.19 272 THR B O 1
ATOM 5383 N N . PRO B 1 273 ? 10.57 27.891 -0.427 1 97.94 273 PRO B N 1
ATOM 5384 C CA . PRO B 1 273 ? 9.312 28.188 -1.115 1 97.94 273 PRO B CA 1
ATOM 5385 C C . PRO B 1 273 ? 8.453 26.938 -1.345 1 97.94 273 PRO B C 1
ATOM 5387 O O . PRO B 1 273 ? 8.992 25.844 -1.541 1 97.94 273 PRO B O 1
ATOM 5390 N N . ILE B 1 274 ? 7.133 27.125 -1.309 1 97.38 274 ILE B N 1
ATOM 5391 C CA . ILE B 1 274 ? 6.164 26.109 -1.7 1 97.38 274 ILE B CA 1
ATOM 5392 C C . ILE B 1 274 ? 5.859 26.234 -3.189 1 97.38 274 ILE B C 1
ATOM 5394 O O . ILE B 1 274 ? 5.695 27.344 -3.705 1 97.38 274 ILE B O 1
ATOM 5398 N N . GLN B 1 275 ? 5.887 25.141 -3.84 1 93.81 275 GLN B N 1
ATOM 5399 C CA . GLN B 1 275 ? 5.375 25.062 -5.203 1 93.81 275 GLN B CA 1
ATOM 5400 C C . GLN B 1 275 ? 4.062 24.281 -5.258 1 93.81 275 GLN B C 1
ATOM 5402 O O . GLN B 1 275 ? 3.994 23.141 -4.812 1 93.81 275 GLN B O 1
ATOM 5407 N N . PHE B 1 276 ? 3.045 24.906 -5.785 1 89.81 276 PHE B N 1
ATOM 5408 C CA . PHE B 1 276 ? 1.762 24.234 -5.91 1 89.81 276 PHE B CA 1
ATOM 5409 C C . PHE B 1 276 ? 1.562 23.703 -7.324 1 89.81 276 PHE B C 1
ATOM 5411 O O . PHE B 1 276 ? 1.986 24.344 -8.297 1 89.81 276 PHE B O 1
ATOM 5418 N N . ASP B 1 277 ? 1.018 22.531 -7.32 1 80.19 277 ASP B N 1
ATOM 5419 C CA . ASP B 1 277 ? 0.546 22.062 -8.617 1 80.19 277 ASP B CA 1
ATOM 5420 C C . ASP B 1 277 ? -0.827 22.656 -8.945 1 80.19 277 ASP B C 1
ATOM 5422 O O . ASP B 1 277 ? -1.3 23.562 -8.258 1 80.19 277 ASP B O 1
ATOM 5426 N N . ASP B 1 278 ? -1.366 22.156 -10.031 1 71.62 278 ASP B N 1
ATOM 5427 C CA . ASP B 1 278 ? -2.633 22.703 -10.5 1 71.62 278 ASP B CA 1
ATOM 5428 C C . ASP B 1 278 ? -3.752 22.438 -9.5 1 71.62 278 ASP B C 1
ATOM 5430 O O . ASP B 1 278 ? -4.711 23.219 -9.414 1 71.62 278 ASP B O 1
ATOM 5434 N N . LYS B 1 279 ? -3.637 21.391 -8.766 1 71.75 279 LYS B N 1
ATOM 5435 C CA . LYS B 1 279 ? -4.66 21.094 -7.77 1 71.75 279 LYS B CA 1
ATOM 5436 C C . LYS B 1 279 ? -4.52 21.984 -6.543 1 71.75 279 LYS B C 1
ATOM 5438 O O . LYS B 1 279 ? -5.508 22.266 -5.855 1 71.75 279 LYS B O 1
ATOM 5443 N N . GLY B 1 280 ? -3.346 22.344 -6.215 1 86.81 280 GLY B N 1
ATOM 5444 C CA . GLY B 1 280 ? -3.072 23.312 -5.164 1 86.81 280 GLY B CA 1
ATOM 5445 C C . GLY B 1 280 ? -3.168 22.734 -3.768 1 86.81 280 GLY B C 1
ATOM 5446 O O . GLY B 1 280 ? -3.074 23.453 -2.775 1 86.81 280 GLY B O 1
ATOM 5447 N N . THR B 1 281 ? -3.338 21.469 -3.598 1 89.12 281 THR B N 1
ATOM 5448 C CA . THR B 1 281 ? -3.582 20.812 -2.318 1 89.12 281 THR B CA 1
ATOM 5449 C C . THR B 1 281 ? -2.268 20.5 -1.607 1 89.12 281 THR B C 1
ATOM 5451 O O . THR B 1 281 ? -2.119 20.797 -0.417 1 89.12 281 THR B O 1
ATOM 5454 N N . PHE B 1 282 ? -1.312 19.984 -2.342 1 91.69 282 PHE B N 1
ATOM 5455 C CA . PHE B 1 282 ? -0.102 19.453 -1.734 1 91.69 282 PHE B CA 1
ATOM 5456 C C . PHE B 1 282 ? 0.966 20.531 -1.598 1 91.69 282 PHE B C 1
ATOM 5458 O O . PHE B 1 282 ? 1.08 21.406 -2.453 1 91.69 282 PHE B O 1
ATOM 5465 N N . TYR B 1 283 ? 1.727 20.422 -0.544 1 96.25 283 TYR B N 1
ATOM 5466 C CA . TYR B 1 283 ? 2.855 21.328 -0.325 1 96.25 283 TYR B CA 1
ATOM 5467 C C . TYR B 1 283 ? 4.137 20.734 -0.901 1 96.25 283 TYR B C 1
ATOM 5469 O O . TYR B 1 283 ? 4.848 19.984 -0.222 1 96.25 283 TYR B O 1
ATOM 5477 N N . TYR B 1 284 ? 4.453 21.156 -2.146 1 95.25 284 TYR B N 1
ATOM 5478 C CA . TYR B 1 284 ? 5.684 20.703 -2.789 1 95.25 284 TYR B CA 1
ATOM 5479 C C . TYR B 1 284 ? 6.844 21.625 -2.457 1 95.25 284 TYR B C 1
ATOM 5481 O O . TYR B 1 284 ? 6.723 22.859 -2.578 1 95.25 284 TYR B O 1
ATOM 5489 N N . LEU B 1 285 ? 7.879 21.031 -1.996 1 97.75 285 LEU B N 1
ATOM 5490 C CA . LEU B 1 285 ? 9.148 21.719 -1.807 1 97.75 285 LEU B CA 1
ATOM 5491 C C . LEU B 1 285 ? 10.164 21.281 -2.854 1 97.75 285 LEU B C 1
ATOM 5493 O O . LEU B 1 285 ? 9.875 20.438 -3.695 1 97.75 285 LEU B O 1
ATOM 5497 N N . THR B 1 286 ? 11.273 21.953 -2.801 1 97 286 THR B N 1
ATOM 5498 C CA . THR B 1 286 ? 12.328 21.578 -3.734 1 97 286 THR B CA 1
ATOM 5499 C C . THR B 1 286 ? 13.562 21.078 -2.984 1 97 286 THR B C 1
ATOM 5501 O O . THR B 1 286 ? 14.242 21.859 -2.312 1 97 286 THR B O 1
ATOM 5504 N N . LEU B 1 287 ? 13.758 19.812 -3.133 1 97.12 287 LEU B N 1
ATOM 5505 C CA . LEU B 1 287 ? 14.93 19.156 -2.561 1 97.12 287 LEU B CA 1
ATOM 5506 C C . LEU B 1 287 ? 16.094 19.172 -3.549 1 97.12 287 LEU B C 1
ATOM 5508 O O . LEU B 1 287 ? 15.953 18.719 -4.684 1 97.12 287 LEU B O 1
ATOM 5512 N N . GLU B 1 288 ? 17.203 19.688 -3.117 1 96.94 288 GLU B N 1
ATOM 5513 C CA . GLU B 1 288 ? 18.359 19.781 -3.986 1 96.94 288 GLU B CA 1
ATOM 5514 C C . GLU B 1 288 ? 19.375 18.688 -3.68 1 96.94 288 GLU B C 1
ATOM 5516 O O . GLU B 1 288 ? 20.266 18.406 -4.492 1 96.94 288 GLU B O 1
ATOM 5521 N N . GLY B 1 289 ? 19.297 18.172 -2.598 1 97.06 289 GLY B N 1
ATOM 5522 C CA . GLY B 1 289 ? 20.203 17.125 -2.18 1 97.06 289 GLY B CA 1
ATOM 5523 C C . GLY B 1 289 ? 20.281 16.953 -0.674 1 97.06 289 GLY B C 1
ATOM 5524 O O . GLY B 1 289 ? 19.438 17.469 0.054 1 97.06 289 GLY B O 1
ATOM 5525 N N . ALA B 1 290 ? 21.234 16.156 -0.248 1 97.75 290 ALA B N 1
ATOM 5526 C CA . ALA B 1 290 ? 21.516 15.953 1.172 1 97.75 290 ALA B CA 1
ATOM 5527 C C . ALA B 1 290 ? 23.016 15.875 1.433 1 97.75 290 ALA B C 1
ATOM 5529 O O . ALA B 1 290 ? 23.797 15.742 0.498 1 97.75 290 ALA B O 1
ATOM 5530 N N . SER B 1 291 ? 23.359 16.078 2.678 1 97.94 291 SER B N 1
ATOM 5531 C CA . SER B 1 291 ? 24.75 15.93 3.086 1 97.94 291 SER B CA 1
ATOM 5532 C C . SER B 1 291 ? 24.875 15.031 4.312 1 97.94 291 SER B C 1
ATOM 5534 O O . SER B 1 291 ? 24.141 15.195 5.289 1 97.94 291 SER B O 1
ATOM 5536 N N . VAL B 1 292 ? 25.703 14.094 4.238 1 96.62 292 VAL B N 1
ATOM 5537 C CA . VAL B 1 292 ? 26.125 13.273 5.367 1 96.62 292 VAL B CA 1
ATOM 5538 C C . VAL B 1 292 ? 27.562 13.602 5.727 1 96.62 292 VAL B C 1
ATOM 5540 O O . VAL B 1 292 ? 28.5 13.203 5.016 1 96.62 292 VAL B O 1
ATOM 5543 N N . GLY B 1 293 ? 27.734 14.312 6.898 1 91.31 293 GLY B N 1
ATOM 5544 C CA . GLY B 1 293 ? 29.047 14.875 7.129 1 91.31 293 GLY B CA 1
ATOM 5545 C C . GLY B 1 293 ? 29.516 15.797 6.016 1 91.31 293 GLY B C 1
ATOM 5546 O O . GLY B 1 293 ? 28.812 16.734 5.648 1 91.31 293 GLY B O 1
ATOM 5547 N N . ASN B 1 294 ? 30.656 15.445 5.48 1 91 294 ASN B N 1
ATOM 5548 C CA . ASN B 1 294 ? 31.219 16.281 4.426 1 91 294 ASN B CA 1
ATOM 5549 C C . ASN B 1 294 ? 30.828 15.773 3.039 1 91 294 ASN B C 1
ATOM 5551 O O . ASN B 1 294 ? 31.141 16.406 2.031 1 91 294 ASN B O 1
ATOM 5555 N N . LYS B 1 295 ? 30.109 14.773 2.99 1 93.44 295 LYS B N 1
ATOM 5556 C CA . LYS B 1 295 ? 29.734 14.195 1.704 1 93.44 295 LYS B CA 1
ATOM 5557 C C . LYS B 1 295 ? 28.391 14.75 1.236 1 93.44 295 LYS B C 1
ATOM 5559 O O . LYS B 1 295 ? 27.359 14.531 1.888 1 93.44 295 LYS B O 1
ATOM 5564 N N . ARG B 1 296 ? 28.406 15.336 0.107 1 93.94 296 ARG B N 1
ATOM 5565 C CA . ARG B 1 296 ? 27.172 15.859 -0.485 1 93.94 296 ARG B CA 1
ATOM 5566 C C . ARG B 1 296 ? 26.594 14.891 -1.51 1 93.94 296 ARG B C 1
ATOM 5568 O O . ARG B 1 296 ? 27.344 14.32 -2.314 1 93.94 296 ARG B O 1
ATOM 5575 N N . ILE B 1 297 ? 25.359 14.672 -1.376 1 93.88 297 ILE B N 1
ATOM 5576 C CA . ILE B 1 297 ? 24.594 13.844 -2.309 1 93.88 297 ILE B CA 1
ATOM 5577 C C . ILE B 1 297 ? 23.609 14.719 -3.082 1 93.88 297 ILE B C 1
ATOM 5579 O O . ILE B 1 297 ? 22.5 15 -2.598 1 93.88 297 ILE B O 1
ATOM 5583 N N . PRO B 1 298 ? 23.953 15.078 -4.277 1 93.12 298 PRO B N 1
ATOM 5584 C CA . PRO B 1 298 ? 23.031 15.922 -5.043 1 93.12 298 PRO B CA 1
ATOM 5585 C C . PRO B 1 298 ? 21.781 15.164 -5.496 1 93.12 298 PRO B C 1
ATOM 5587 O O . PRO B 1 298 ? 21.844 13.953 -5.723 1 93.12 298 PRO B O 1
ATOM 5590 N N . TYR B 1 299 ? 20.656 15.867 -5.535 1 92.5 299 TYR B N 1
ATOM 5591 C CA . TYR B 1 299 ? 19.438 15.336 -6.129 1 92.5 299 TYR B CA 1
ATOM 5592 C C . TYR B 1 299 ? 19.047 16.141 -7.363 1 92.5 299 TYR B C 1
ATOM 5594 O O . TYR B 1 299 ? 18.734 17.328 -7.266 1 92.5 299 TYR B O 1
ATOM 5602 N N . SER B 1 300 ? 19.219 15.5 -8.469 1 82.69 300 SER B N 1
ATOM 5603 C CA . SER B 1 300 ? 18.875 16.109 -9.758 1 82.69 300 SER B CA 1
ATOM 5604 C C . SER B 1 300 ? 18.281 15.07 -10.711 1 82.69 300 SER B C 1
ATOM 5606 O O . SER B 1 300 ? 18.359 13.867 -10.453 1 82.69 300 SER B O 1
ATOM 5608 N N . ASN B 1 301 ? 17.562 15.594 -11.633 1 70.69 301 ASN B N 1
ATOM 5609 C CA . ASN B 1 301 ? 17.062 14.695 -12.672 1 70.69 301 ASN B CA 1
ATOM 5610 C C . ASN B 1 301 ? 18.188 14.188 -13.57 1 70.69 301 ASN B C 1
ATOM 5612 O O . ASN B 1 301 ? 19.359 14.477 -13.32 1 70.69 301 ASN B O 1
ATOM 5616 N N . GLN B 1 302 ? 17.766 13.367 -14.547 1 58.81 302 GLN B N 1
ATOM 5617 C CA . GLN B 1 302 ? 18.719 12.727 -15.438 1 58.81 302 GLN B CA 1
ATOM 5618 C C . GLN B 1 302 ? 19.562 13.766 -16.172 1 58.81 302 GLN B C 1
ATOM 5620 O O . GLN B 1 302 ? 20.688 13.477 -16.578 1 58.81 302 GLN B O 1
ATOM 5625 N N . MET B 1 303 ? 19.062 14.938 -16.328 1 62.56 303 MET B N 1
ATOM 5626 C CA . MET B 1 303 ? 19.75 15.992 -17.047 1 62.56 303 MET B CA 1
ATOM 5627 C C . MET B 1 303 ? 20.594 16.828 -16.094 1 62.56 303 MET B C 1
ATOM 5629 O O . MET B 1 303 ? 21.188 17.844 -16.484 1 62.56 303 MET B O 1
ATOM 5633 N N . GLY B 1 304 ? 20.547 16.469 -14.875 1 72.62 304 GLY B N 1
ATOM 5634 C CA . GLY B 1 304 ? 21.344 17.188 -13.883 1 72.62 304 GLY B CA 1
ATOM 5635 C C . GLY B 1 304 ? 20.656 18.422 -13.359 1 72.62 304 GLY B C 1
ATOM 5636 O O . GLY B 1 304 ? 21.281 19.281 -12.742 1 72.62 304 GLY B O 1
ATOM 5637 N N . THR B 1 305 ? 19.531 18.609 -13.688 1 79.06 305 THR B N 1
ATOM 5638 C CA . THR B 1 305 ? 18.766 19.766 -13.242 1 79.06 305 THR B CA 1
ATOM 5639 C C . THR B 1 305 ? 17.828 19.391 -12.094 1 79.06 305 THR B C 1
ATOM 5641 O O . THR B 1 305 ? 17.297 18.266 -12.055 1 79.06 305 THR B O 1
ATOM 5644 N N . VAL B 1 306 ? 17.75 20.375 -11.188 1 84.75 306 VAL B N 1
ATOM 5645 C CA . VAL B 1 306 ? 16.844 20.172 -10.07 1 84.75 306 VAL B CA 1
ATOM 5646 C C . VAL B 1 306 ? 15.43 20.594 -10.477 1 84.75 306 VAL B C 1
ATOM 5648 O O . VAL B 1 306 ? 15.195 21.734 -10.875 1 84.75 306 VAL B O 1
ATOM 5651 N N . ASN B 1 307 ? 14.523 19.656 -10.453 1 85 307 ASN B N 1
ATOM 5652 C CA . ASN B 1 307 ? 13.125 19.984 -10.688 1 85 307 ASN B CA 1
ATOM 5653 C C . ASN B 1 307 ? 12.484 20.625 -9.461 1 85 307 ASN B C 1
ATOM 5655 O O . ASN B 1 307 ? 12.594 20.109 -8.352 1 85 307 ASN B O 1
ATOM 5659 N N . GLN B 1 308 ? 11.93 21.766 -9.75 1 90.44 308 GLN B N 1
ATOM 5660 C CA . GLN B 1 308 ? 11.234 22.422 -8.641 1 90.44 308 GLN B CA 1
ATOM 5661 C C . GLN B 1 308 ? 10.008 21.609 -8.219 1 90.44 308 GLN B C 1
ATOM 5663 O O . GLN B 1 308 ? 9.352 20.984 -9.062 1 90.44 308 GLN B O 1
ATOM 5668 N N . GLY B 1 309 ? 9.688 21.641 -6.895 1 93.19 309 GLY B N 1
ATOM 5669 C CA . GLY B 1 309 ? 8.508 20.953 -6.398 1 93.19 309 GLY B CA 1
ATOM 5670 C C . GLY B 1 309 ? 8.625 19.438 -6.48 1 93.19 309 GLY B C 1
ATOM 5671 O O . GLY B 1 309 ? 7.68 18.766 -6.887 1 93.19 309 GLY B O 1
ATOM 5672 N N . ASN B 1 310 ? 9.836 18.922 -6.055 1 91.19 310 ASN B N 1
ATOM 5673 C CA . ASN B 1 310 ? 10.102 17.516 -6.309 1 91.19 310 ASN B CA 1
ATOM 5674 C C . ASN B 1 310 ? 9.898 16.672 -5.055 1 91.19 310 ASN B C 1
ATOM 5676 O O . ASN B 1 310 ? 10.164 15.461 -5.062 1 91.19 310 ASN B O 1
ATOM 5680 N N . ILE B 1 311 ? 9.484 17.281 -3.953 1 94.88 311 ILE B N 1
ATOM 5681 C CA . ILE B 1 311 ? 9.227 16.547 -2.723 1 94.88 311 ILE B CA 1
ATOM 5682 C C . ILE B 1 311 ? 8.031 17.156 -1.995 1 94.88 311 ILE B C 1
ATOM 5684 O O . ILE B 1 311 ? 7.902 18.375 -1.911 1 94.88 311 ILE B O 1
ATOM 5688 N N . VAL B 1 312 ? 7.105 16.297 -1.534 1 94.88 312 VAL B N 1
ATOM 5689 C CA . VAL B 1 312 ? 5.949 16.75 -0.774 1 94.88 312 VAL B CA 1
ATOM 5690 C C . VAL B 1 312 ? 6.242 16.656 0.722 1 94.88 312 VAL B C 1
ATOM 5692 O O . VAL B 1 312 ? 6.711 15.633 1.206 1 94.88 312 VAL B O 1
ATOM 5695 N N . ILE B 1 313 ? 6.125 17.766 1.449 1 97.31 313 ILE B N 1
ATOM 5696 C CA . ILE B 1 313 ? 6.137 17.672 2.904 1 97.31 313 ILE B CA 1
ATOM 5697 C C . ILE B 1 313 ? 4.746 17.297 3.406 1 97.31 313 ILE B C 1
ATOM 5699 O O . ILE B 1 313 ? 3.748 17.906 3.02 1 97.31 313 ILE B O 1
ATOM 5703 N N . ASP B 1 314 ? 4.688 16.234 4.23 1 94.75 314 ASP B N 1
ATOM 5704 C CA . ASP B 1 314 ? 3.391 15.695 4.621 1 94.75 314 ASP B CA 1
ATOM 5705 C C . ASP B 1 314 ? 3.414 15.211 6.066 1 94.75 314 ASP B C 1
ATOM 5707 O O . ASP B 1 314 ? 4.27 14.398 6.441 1 94.75 314 ASP B O 1
ATOM 5711 N N . SER B 1 315 ? 2.434 15.695 6.816 1 92.62 315 SER B N 1
ATOM 5712 C CA . SER B 1 315 ? 2.299 15.258 8.203 1 92.62 315 SER B CA 1
ATOM 5713 C C . SER B 1 315 ? 1.62 13.891 8.289 1 92.62 315 SER B C 1
ATOM 5715 O O . SER B 1 315 ? 1.726 13.203 9.305 1 92.62 315 SER B O 1
ATOM 5717 N N . GLY B 1 316 ? 0.919 13.547 7.277 1 89.75 316 GLY B N 1
ATOM 5718 C CA . GLY B 1 316 ? 0.14 12.32 7.309 1 89.75 316 GLY B CA 1
ATOM 5719 C C . GLY B 1 316 ? 0.963 11.086 7 1 89.75 316 GLY B C 1
ATOM 5720 O O . GLY B 1 316 ? 0.561 9.969 7.328 1 89.75 316 GLY B O 1
ATOM 5721 N N . THR B 1 317 ? 2.066 11.281 6.363 1 88.94 317 THR B N 1
ATOM 5722 C CA . THR B 1 317 ? 3.002 10.195 6.086 1 88.94 317 THR B CA 1
ATOM 5723 C C . THR B 1 317 ? 4.066 10.109 7.176 1 88.94 317 THR B C 1
ATOM 5725 O O . THR B 1 317 ? 4.684 11.117 7.531 1 88.94 317 THR B O 1
ATOM 5728 N N . THR B 1 318 ? 4.277 8.938 7.648 1 92.12 318 THR B N 1
ATOM 5729 C CA . THR B 1 318 ? 5.227 8.82 8.75 1 92.12 318 THR B CA 1
ATOM 5730 C C . THR B 1 318 ? 6.66 8.805 8.234 1 92.12 318 THR B C 1
ATOM 5732 O O . THR B 1 318 ? 7.469 9.656 8.602 1 92.12 318 THR B O 1
ATOM 5735 N N . LEU B 1 319 ? 6.969 7.82 7.395 1 92.12 319 LEU B N 1
ATOM 5736 C CA . LEU B 1 319 ? 8.344 7.668 6.93 1 92.12 319 LEU B CA 1
ATOM 5737 C C . LEU B 1 319 ? 8.633 8.609 5.766 1 92.12 319 LEU B C 1
ATOM 5739 O O . LEU B 1 319 ? 7.75 8.867 4.938 1 92.12 319 LEU B O 1
ATOM 5743 N N . THR B 1 320 ? 9.812 9.07 5.777 1 94.94 320 THR B N 1
ATOM 5744 C CA . THR B 1 320 ? 10.266 9.781 4.59 1 94.94 320 THR B CA 1
ATOM 5745 C C . THR B 1 320 ? 10.445 8.82 3.416 1 94.94 320 THR B C 1
ATOM 5747 O O . THR B 1 320 ? 11.008 7.742 3.576 1 94.94 320 THR B O 1
ATOM 5750 N N . ILE B 1 321 ? 9.867 9.188 2.33 1 90.06 321 ILE B N 1
ATOM 5751 C CA . ILE B 1 321 ? 9.984 8.422 1.095 1 90.06 321 ILE B CA 1
ATOM 5752 C C . ILE B 1 321 ? 10.828 9.195 0.085 1 90.06 321 ILE B C 1
ATOM 5754 O O . ILE B 1 321 ? 10.594 10.383 -0.14 1 90.06 321 ILE B O 1
ATOM 5758 N N . LEU B 1 322 ? 11.852 8.523 -0.472 1 89.31 322 LEU B N 1
ATOM 5759 C CA . LEU B 1 322 ? 12.75 9.18 -1.41 1 89.31 322 LEU B CA 1
ATOM 5760 C C . LEU B 1 322 ? 12.859 8.383 -2.707 1 89.31 322 LEU B C 1
ATOM 5762 O O . LEU B 1 322 ? 12.828 7.148 -2.688 1 89.31 322 LEU B O 1
ATOM 5766 N N . GLU B 1 323 ? 13.031 9.188 -3.756 1 80.94 323 GLU B N 1
ATOM 5767 C CA . GLU B 1 323 ? 13.312 8.547 -5.035 1 80.94 323 GLU B CA 1
ATOM 5768 C C . GLU B 1 323 ? 14.5 7.594 -4.926 1 80.94 323 GLU B C 1
ATOM 5770 O O . GLU B 1 323 ? 15.492 7.906 -4.266 1 80.94 323 GLU B O 1
ATOM 5775 N N . SER B 1 324 ? 14.359 6.477 -5.59 1 71.5 324 SER B N 1
ATOM 5776 C CA . SER B 1 324 ? 15.203 5.305 -5.367 1 71.5 324 SER B CA 1
ATOM 5777 C C . SER B 1 324 ? 16.672 5.633 -5.559 1 71.5 324 SER B C 1
ATOM 5779 O O . SER B 1 324 ? 17.516 5.199 -4.773 1 71.5 324 SER B O 1
ATOM 5781 N N . ARG B 1 325 ? 17.047 6.312 -6.66 1 74.31 325 ARG B N 1
ATOM 5782 C CA . ARG B 1 325 ? 18.453 6.617 -6.898 1 74.31 325 ARG B CA 1
ATOM 5783 C C . ARG B 1 325 ? 19.016 7.508 -5.797 1 74.31 325 ARG B C 1
ATOM 5785 O O . ARG B 1 325 ? 20.109 7.258 -5.285 1 74.31 325 ARG B O 1
ATOM 5792 N N . PHE B 1 326 ? 18.281 8.492 -5.508 1 88.44 326 PHE B N 1
ATOM 5793 C CA . PHE B 1 326 ? 18.719 9.391 -4.434 1 88.44 326 PHE B CA 1
ATOM 5794 C C . PHE B 1 326 ? 18.797 8.641 -3.107 1 88.44 326 PHE B C 1
ATOM 5796 O O . PHE B 1 326 ? 19.75 8.82 -2.344 1 88.44 326 PHE B O 1
ATOM 5803 N N . TYR B 1 327 ? 17.75 7.809 -2.852 1 88.56 327 TYR B N 1
ATOM 5804 C CA . TYR B 1 327 ? 17.75 6.996 -1.641 1 88.56 327 TYR B CA 1
ATOM 5805 C C . TYR B 1 327 ? 19 6.133 -1.563 1 88.56 327 TYR B C 1
ATOM 5807 O O . TYR B 1 327 ? 19.641 6.047 -0.511 1 88.56 327 TYR B O 1
ATOM 5815 N N . SER B 1 328 ? 19.281 5.492 -2.59 1 81.06 328 SER B N 1
ATOM 5816 C CA . SER B 1 328 ? 20.438 4.598 -2.623 1 81.06 328 SER B CA 1
ATOM 5817 C C . SER B 1 328 ? 21.734 5.348 -2.324 1 81.06 328 SER B C 1
ATOM 5819 O O . SER B 1 328 ? 22.594 4.848 -1.598 1 81.06 328 SER B O 1
ATOM 5821 N N . ASP B 1 329 ? 21.828 6.484 -2.91 1 87.25 329 ASP B N 1
ATOM 5822 C CA . ASP B 1 329 ? 23.016 7.297 -2.666 1 87.25 329 ASP B CA 1
ATOM 5823 C C . ASP B 1 329 ? 23.094 7.73 -1.204 1 87.25 329 ASP B C 1
ATOM 5825 O O . ASP B 1 329 ? 24.172 7.711 -0.602 1 87.25 329 ASP B O 1
ATOM 5829 N N . LEU B 1 330 ? 22.016 8.125 -0.699 1 93.69 330 LEU B N 1
ATOM 5830 C CA . LEU B 1 330 ? 21.969 8.539 0.701 1 93.69 330 LEU B CA 1
ATOM 5831 C C . LEU B 1 330 ? 22.281 7.363 1.62 1 93.69 330 LEU B C 1
ATOM 5833 O O . LEU B 1 330 ? 23.062 7.504 2.572 1 93.69 330 LEU B O 1
ATOM 5837 N N . GLU B 1 331 ? 21.609 6.246 1.347 1 89.94 331 GLU B N 1
ATOM 5838 C CA . GLU B 1 331 ? 21.859 5.043 2.133 1 89.94 331 GLU B CA 1
ATOM 5839 C C . GLU B 1 331 ? 23.344 4.672 2.119 1 89.94 331 GLU B C 1
ATOM 5841 O O . GLU B 1 331 ? 23.906 4.305 3.152 1 89.94 331 GLU B O 1
ATOM 5846 N N . ALA B 1 332 ? 23.969 4.723 0.946 1 88.06 332 ALA B N 1
ATOM 5847 C CA . ALA B 1 332 ? 25.406 4.426 0.828 1 88.06 332 ALA B CA 1
ATOM 5848 C C . ALA B 1 332 ? 26.234 5.379 1.685 1 88.06 332 ALA B C 1
ATOM 5850 O O . ALA B 1 332 ? 27.172 4.957 2.363 1 88.06 332 ALA B O 1
ATOM 5851 N N . ALA B 1 333 ? 25.938 6.617 1.612 1 94.38 333 ALA B N 1
ATOM 5852 C CA . ALA B 1 333 ? 26.656 7.609 2.408 1 94.38 333 ALA B CA 1
ATOM 5853 C C . ALA B 1 333 ? 26.484 7.344 3.9 1 94.38 333 ALA B C 1
ATOM 5855 O O . ALA B 1 333 ? 27.422 7.5 4.676 1 94.38 333 ALA B O 1
ATOM 5856 N N . LEU B 1 334 ? 25.297 6.973 4.293 1 95.44 334 LEU B N 1
ATOM 5857 C CA . LEU B 1 334 ? 25.031 6.656 5.691 1 95.44 334 LEU B CA 1
ATOM 5858 C C . LEU B 1 334 ? 25.828 5.441 6.141 1 95.44 334 LEU B C 1
ATOM 5860 O O . LEU B 1 334 ? 26.406 5.441 7.234 1 95.44 334 LEU B O 1
ATOM 5864 N N . LYS B 1 335 ? 25.781 4.398 5.34 1 90.88 335 LYS B N 1
ATOM 5865 C CA . LYS B 1 335 ? 26.562 3.199 5.652 1 90.88 335 LYS B CA 1
ATOM 5866 C C . LYS B 1 335 ? 28.031 3.539 5.875 1 90.88 335 LYS B C 1
ATOM 5868 O O . LYS B 1 335 ? 28.656 3.045 6.82 1 90.88 335 LYS B O 1
ATOM 5873 N N . GLU B 1 336 ? 28.531 4.344 4.965 1 92.81 336 GLU B N 1
ATOM 5874 C CA . GLU B 1 336 ? 29.922 4.762 5.082 1 92.81 336 GLU B CA 1
ATOM 5875 C C . GLU B 1 336 ? 30.156 5.535 6.375 1 92.81 336 GLU B C 1
ATOM 5877 O O . GLU B 1 336 ? 31.156 5.305 7.07 1 92.81 336 GLU B O 1
ATOM 5882 N N . ALA B 1 337 ? 29.359 6.445 6.664 1 95.75 337 ALA B N 1
ATOM 5883 C CA . ALA B 1 337 ? 29.516 7.285 7.848 1 95.75 337 ALA B CA 1
ATOM 5884 C C . ALA B 1 337 ? 29.391 6.461 9.125 1 95.75 337 ALA B C 1
ATOM 5886 O O . ALA B 1 337 ? 30.094 6.715 10.109 1 95.75 337 ALA B O 1
ATOM 5887 N N . ILE B 1 338 ? 28.453 5.555 9.148 1 94.81 338 ILE B N 1
ATOM 5888 C CA . ILE B 1 338 ? 28.234 4.73 10.328 1 94.81 338 ILE B CA 1
ATOM 5889 C C . ILE B 1 338 ? 29.359 3.719 10.477 1 94.81 338 ILE B C 1
ATOM 5891 O O . ILE B 1 338 ? 29.828 3.453 11.594 1 94.81 338 ILE B O 1
ATOM 5895 N N . GLY B 1 339 ? 29.75 3.117 9.445 1 93.56 339 GLY B N 1
ATOM 5896 C CA . GLY B 1 339 ? 30.922 2.258 9.438 1 93.56 339 GLY B CA 1
ATOM 5897 C C . GLY B 1 339 ? 30.672 0.897 10.062 1 93.56 339 GLY B C 1
ATOM 5898 O O . GLY B 1 339 ? 31.609 0.217 10.484 1 93.56 339 GLY B O 1
ATOM 5899 N N . LEU B 1 340 ? 29.469 0.526 10.273 1 91.56 340 LEU B N 1
ATOM 5900 C CA . LEU B 1 340 ? 29.094 -0.776 10.82 1 91.56 340 LEU B CA 1
ATOM 5901 C C . LEU B 1 340 ? 28.375 -1.62 9.766 1 91.56 340 LEU B C 1
ATOM 5903 O O . LEU B 1 340 ? 27.875 -1.088 8.773 1 91.56 340 LEU B O 1
ATOM 5907 N N . ASN B 1 341 ? 28.391 -2.848 10.023 1 85 341 ASN B N 1
ATOM 5908 C CA . ASN B 1 341 ? 27.641 -3.734 9.141 1 85 341 ASN B CA 1
ATOM 5909 C C . ASN B 1 341 ? 26.141 -3.703 9.445 1 85 341 ASN B C 1
ATOM 5911 O O . ASN B 1 341 ? 25.734 -3.896 10.594 1 85 341 ASN B O 1
ATOM 5915 N N . PRO B 1 342 ? 25.438 -3.385 8.398 1 85.75 342 PRO B N 1
ATOM 5916 C CA . PRO B 1 342 ? 24 -3.432 8.625 1 85.75 342 PRO B CA 1
ATOM 5917 C C . PRO B 1 342 ? 23.5 -4.836 8.945 1 85.75 342 PRO B C 1
ATOM 5919 O O . PRO B 1 342 ? 24.188 -5.82 8.68 1 85.75 342 PRO B O 1
ATOM 5922 N N . ILE B 1 343 ? 22.344 -4.848 9.648 1 78.88 343 ILE B N 1
ATOM 5923 C CA . ILE B 1 343 ? 21.672 -6.113 9.914 1 78.88 343 ILE B CA 1
ATOM 5924 C C . ILE B 1 343 ? 20.375 -6.176 9.109 1 78.88 343 ILE B C 1
ATOM 5926 O O . ILE B 1 343 ? 19.781 -5.141 8.797 1 78.88 343 ILE B O 1
ATOM 5930 N N . PRO B 1 344 ? 20.047 -7.297 8.836 1 68 344 PRO B N 1
ATOM 5931 C CA . PRO B 1 344 ? 18.766 -7.41 8.125 1 68 344 PRO B CA 1
ATOM 5932 C C . PRO B 1 344 ? 17.562 -7.121 9.023 1 68 344 PRO B C 1
ATOM 5934 O O . PRO B 1 344 ? 17.594 -7.418 10.219 1 68 344 PRO B O 1
ATOM 5937 N N . ASP B 1 345 ? 16.562 -6.418 8.523 1 68.94 345 ASP B N 1
ATOM 5938 C CA . ASP B 1 345 ? 15.266 -6.328 9.18 1 68.94 345 ASP B CA 1
ATOM 5939 C C . ASP B 1 345 ? 14.492 -7.641 9.055 1 68.94 345 ASP B C 1
ATOM 5941 O O . ASP B 1 345 ? 14.156 -8.062 7.945 1 68.94 345 ASP B O 1
ATOM 5945 N N . PRO B 1 346 ? 14.312 -8.234 10.203 1 57.19 346 PRO B N 1
ATOM 5946 C CA . PRO B 1 346 ? 13.633 -9.531 10.117 1 57.19 346 PRO B CA 1
ATOM 5947 C C . PRO B 1 346 ? 12.266 -9.445 9.453 1 57.19 346 PRO B C 1
ATOM 5949 O O . PRO B 1 346 ? 11.781 -10.43 8.898 1 57.19 346 PRO B O 1
ATOM 5952 N N . ARG B 1 347 ? 11.734 -8.266 9.539 1 53.72 347 ARG B N 1
ATOM 5953 C CA . ARG B 1 347 ? 10.391 -8.109 8.984 1 53.72 347 ARG B CA 1
ATOM 5954 C C . ARG B 1 347 ? 10.453 -7.609 7.547 1 53.72 347 ARG B C 1
ATOM 5956 O O . ARG B 1 347 ? 9.43 -7.555 6.863 1 53.72 347 ARG B O 1
ATOM 5963 N N . GLY B 1 348 ? 11.516 -7.203 7.074 1 54.62 348 GLY B N 1
ATOM 5964 C CA . GLY B 1 348 ? 11.727 -6.781 5.699 1 54.62 348 GLY B CA 1
ATOM 5965 C C . GLY B 1 348 ? 11.055 -5.461 5.367 1 54.62 348 GLY B C 1
ATOM 5966 O O . GLY B 1 348 ? 10.773 -5.176 4.203 1 54.62 348 GLY B O 1
ATOM 5967 N N . THR B 1 349 ? 10.727 -4.754 6.324 1 63.44 349 THR B N 1
ATOM 5968 C CA . THR B 1 349 ? 10.008 -3.502 6.137 1 63.44 349 THR B CA 1
ATOM 5969 C C . THR B 1 349 ? 10.977 -2.338 5.961 1 63.44 349 THR B C 1
ATOM 5971 O O . THR B 1 349 ? 10.742 -1.437 5.152 1 63.44 349 THR B O 1
ATOM 5974 N N . TYR B 1 350 ? 12.031 -2.414 6.656 1 78.31 350 TYR B N 1
ATOM 5975 C CA . TYR B 1 350 ? 13.023 -1.343 6.625 1 78.31 350 TYR B CA 1
ATOM 5976 C C . TYR B 1 350 ? 14.273 -1.778 5.871 1 78.31 350 TYR B C 1
ATOM 5978 O O . TYR B 1 350 ? 14.719 -2.922 6.004 1 78.31 350 TYR B O 1
ATOM 5986 N N . ASN B 1 351 ? 14.852 -0.847 5.121 1 74.5 351 ASN B N 1
ATOM 5987 C CA . ASN B 1 351 ? 15.93 -1.182 4.191 1 74.5 351 ASN B CA 1
ATOM 5988 C C . ASN B 1 351 ? 17.281 -1.153 4.883 1 74.5 351 ASN B C 1
ATOM 5990 O O . ASN B 1 351 ? 18.234 -1.815 4.438 1 74.5 351 ASN B O 1
ATOM 5994 N N . LEU B 1 352 ? 17.438 -0.405 5.859 1 84.75 352 LEU B N 1
ATOM 5995 C CA . LEU B 1 352 ? 18.719 -0.23 6.527 1 84.75 352 LEU B CA 1
ATOM 5996 C C . LEU B 1 352 ? 18.562 -0.26 8.039 1 84.75 352 LEU B C 1
ATOM 5998 O O . LEU B 1 352 ? 17.938 0.634 8.625 1 84.75 352 LEU B O 1
ATOM 6002 N N . CYS B 1 353 ? 19.125 -1.342 8.586 1 87.69 353 CYS B N 1
ATOM 6003 C CA . CYS B 1 353 ? 19.047 -1.492 10.039 1 87.69 353 CYS B CA 1
ATOM 6004 C C . CYS B 1 353 ? 20.422 -1.836 10.617 1 87.69 353 CYS B C 1
ATOM 6006 O O . CYS B 1 353 ? 21.281 -2.34 9.906 1 87.69 353 CYS B O 1
ATOM 6008 N N . TYR B 1 354 ? 20.594 -1.481 11.859 1 93.38 354 TYR B N 1
ATOM 6009 C CA . TYR B 1 354 ? 21.797 -1.786 12.625 1 93.38 354 TYR B CA 1
ATOM 6010 C C . TYR B 1 354 ? 21.438 -2.338 14 1 93.38 354 TYR B C 1
ATOM 6012 O O . TYR B 1 354 ? 20.281 -2.242 14.438 1 93.38 354 TYR B O 1
ATOM 6020 N N . ASP B 1 355 ? 22.422 -2.9 14.633 1 91.44 355 ASP B N 1
ATOM 6021 C CA . ASP B 1 355 ? 22.219 -3.365 16 1 91.44 355 ASP B CA 1
ATOM 6022 C C . ASP B 1 355 ? 21.781 -2.221 16.906 1 91.44 355 ASP B C 1
ATOM 6024 O O . ASP B 1 355 ? 22.234 -1.085 16.75 1 91.44 355 ASP B O 1
ATOM 6028 N N . SER B 1 356 ? 20.922 -2.654 17.875 1 90.19 356 SER B N 1
ATOM 6029 C CA . SER B 1 356 ? 20.422 -1.649 18.812 1 90.19 356 SER B CA 1
ATOM 6030 C C . SER B 1 356 ? 21.562 -0.899 19.484 1 90.19 356 SER B C 1
ATOM 6032 O O . SER B 1 356 ? 22.5 -1.515 20 1 90.19 356 SER B O 1
ATOM 6034 N N . GLY B 1 357 ? 21.484 0.402 19.484 1 90.25 357 GLY B N 1
ATOM 6035 C CA . GLY B 1 357 ? 22.438 1.244 20.188 1 90.25 357 GLY B CA 1
ATOM 6036 C C . GLY B 1 357 ? 23.75 1.429 19.438 1 90.25 357 GLY B C 1
ATOM 6037 O O . GLY B 1 357 ? 24.672 2.084 19.922 1 90.25 357 GLY B O 1
ATOM 6038 N N . SER B 1 358 ? 23.859 0.944 18.25 1 89.69 358 SER B N 1
ATOM 6039 C CA . SER B 1 358 ? 25.125 0.966 17.531 1 89.69 358 SER B CA 1
ATOM 6040 C C . SER B 1 358 ? 25.25 2.201 16.656 1 89.69 358 SER B C 1
ATOM 6042 O O . SER B 1 358 ? 26.359 2.641 16.328 1 89.69 358 SER B O 1
ATOM 6044 N N . VAL B 1 359 ? 24.125 2.762 16.25 1 93.69 359 VAL B N 1
ATOM 6045 C CA . VAL B 1 359 ? 24.172 3.92 15.359 1 93.69 359 VAL B CA 1
ATOM 6046 C C . VAL B 1 359 ? 24.641 5.145 16.125 1 93.69 359 VAL B C 1
ATOM 6048 O O . VAL B 1 359 ? 24.078 5.5 17.172 1 93.69 359 VAL B O 1
ATOM 6051 N N . PRO B 1 360 ? 25.734 5.758 15.711 1 94.31 360 PRO B N 1
ATOM 6052 C CA . PRO B 1 360 ? 26.219 6.949 16.406 1 94.31 360 PRO B CA 1
ATOM 6053 C C . PRO B 1 360 ? 25.312 8.164 16.203 1 94.31 360 PRO B C 1
ATOM 6055 O O . PRO B 1 360 ? 24.516 8.188 15.266 1 94.31 360 PRO B O 1
ATOM 6058 N N . GLU B 1 361 ? 25.484 9.094 17.172 1 94.56 361 GLU B N 1
ATOM 6059 C CA . GLU B 1 361 ? 24.812 10.367 16.938 1 94.56 361 GLU B CA 1
ATOM 6060 C C . GLU B 1 361 ? 25.328 11.016 15.648 1 94.56 361 GLU B C 1
ATOM 6062 O O . GLU B 1 361 ? 26.531 11.109 15.43 1 94.56 361 GLU B O 1
ATOM 6067 N N . MET B 1 362 ? 24.422 11.383 14.805 1 95.06 362 MET B N 1
ATOM 6068 C CA . MET B 1 362 ? 24.828 11.961 13.531 1 95.06 362 MET B CA 1
ATOM 6069 C C . MET B 1 362 ? 23.828 13 13.047 1 95.06 362 MET B C 1
ATOM 6071 O O . MET B 1 362 ? 22.734 13.133 13.625 1 95.06 362 MET B O 1
ATOM 6075 N N . THR B 1 363 ? 24.297 13.742 12.047 1 96.19 363 THR B N 1
ATOM 6076 C CA . THR B 1 363 ? 23.484 14.766 11.414 1 96.19 363 THR B CA 1
ATOM 6077 C C . THR B 1 363 ? 23.5 14.625 9.898 1 96.19 363 THR B C 1
ATOM 6079 O O . THR B 1 363 ? 24.547 14.391 9.305 1 96.19 363 THR B O 1
ATOM 6082 N N . VAL B 1 364 ? 22.359 14.609 9.367 1 97.69 364 VAL B N 1
ATOM 6083 C CA . VAL B 1 364 ? 22.188 14.68 7.922 1 97.69 364 VAL B CA 1
ATOM 6084 C C . VAL B 1 364 ? 21.484 15.977 7.543 1 97.69 364 VAL B C 1
ATOM 6086 O O . VAL B 1 364 ? 20.484 16.344 8.156 1 97.69 364 VAL B O 1
ATOM 6089 N N . VAL B 1 365 ? 22.047 16.672 6.641 1 98.12 365 VAL B N 1
ATOM 6090 C CA . VAL B 1 365 ? 21.422 17.922 6.211 1 98.12 365 VAL B CA 1
ATOM 6091 C C . VAL B 1 365 ? 20.609 17.688 4.941 1 98.12 365 VAL B C 1
ATOM 6093 O O . VAL B 1 365 ? 21.141 17.203 3.936 1 98.12 365 VAL B O 1
ATOM 6096 N N . PHE B 1 366 ? 19.328 17.922 4.973 1 98.38 366 PHE B N 1
ATOM 6097 C CA . PHE B 1 366 ? 18.516 18 3.764 1 98.38 366 PHE B CA 1
ATOM 6098 C C . PHE B 1 366 ? 18.531 19.406 3.199 1 98.38 366 PHE B C 1
ATOM 6100 O O . PHE B 1 366 ? 18.203 20.375 3.904 1 98.38 366 PHE B O 1
ATOM 6107 N N . HIS B 1 367 ? 18.953 19.547 1.975 1 97.94 367 HIS B N 1
ATOM 6108 C CA . HIS B 1 367 ? 19.062 20.844 1.324 1 97.94 367 HIS B CA 1
ATOM 6109 C C . HIS B 1 367 ? 17.812 21.156 0.5 1 97.94 367 HIS B C 1
ATOM 6111 O O . HIS B 1 367 ? 17.688 20.672 -0.628 1 97.94 367 HIS B O 1
ATOM 6117 N N . PHE B 1 368 ? 17 21.938 1.072 1 98.06 368 PHE B N 1
ATOM 6118 C CA . PHE B 1 368 ? 15.914 22.531 0.298 1 98.06 368 PHE B CA 1
ATOM 6119 C C . PHE B 1 368 ? 16.328 23.875 -0.28 1 98.06 368 PHE B C 1
ATOM 6121 O O . PHE B 1 368 ? 17.25 24.516 0.223 1 98.06 368 PHE B O 1
ATOM 6128 N N . THR B 1 369 ? 15.664 24.25 -1.34 1 97.38 369 THR B N 1
ATOM 6129 C CA . THR B 1 369 ? 15.953 25.578 -1.871 1 97.38 369 THR B CA 1
ATOM 6130 C C . THR B 1 369 ? 15.781 26.641 -0.789 1 97.38 369 THR B C 1
ATOM 6132 O O . THR B 1 369 ? 14.688 26.812 -0.248 1 97.38 369 THR B O 1
ATOM 6135 N N . GLY B 1 370 ? 16.875 27.281 -0.388 1 96.81 370 GLY B N 1
ATOM 6136 C CA . GLY B 1 370 ? 16.844 28.375 0.575 1 96.81 370 GLY B CA 1
ATOM 6137 C C . GLY B 1 370 ? 16.859 27.891 2.016 1 96.81 370 GLY B C 1
ATOM 6138 O O . GLY B 1 370 ? 16.859 28.703 2.941 1 96.81 370 GLY B O 1
ATOM 6139 N N . ALA B 1 371 ? 16.906 26.625 2.275 1 97.62 371 ALA B N 1
ATOM 6140 C CA . ALA B 1 371 ? 16.797 26.141 3.646 1 97.62 371 ALA B CA 1
ATOM 6141 C C . ALA B 1 371 ? 17.594 24.844 3.834 1 97.62 371 ALA B C 1
ATOM 6143 O O . ALA B 1 371 ? 17.281 23.828 3.207 1 97.62 371 ALA B O 1
ATOM 6144 N N . ASP B 1 372 ? 18.547 24.844 4.637 1 97.56 372 ASP B N 1
ATOM 6145 C CA . ASP B 1 372 ? 19.234 23.641 5.113 1 97.56 372 ASP B CA 1
ATOM 6146 C C . ASP B 1 372 ? 18.625 23.141 6.422 1 97.56 372 ASP B C 1
ATOM 6148 O O . ASP B 1 372 ? 18.719 23.812 7.449 1 97.56 372 ASP B O 1
ATOM 6152 N N . VAL B 1 373 ? 18.031 22.031 6.34 1 97.81 373 VAL B N 1
ATOM 6153 C CA . VAL B 1 373 ? 17.391 21.453 7.52 1 97.81 373 VAL B CA 1
ATOM 6154 C C . VAL B 1 373 ? 18.234 20.328 8.078 1 97.81 373 VAL B C 1
ATOM 6156 O O . VAL B 1 373 ? 18.484 19.328 7.387 1 97.81 373 VAL B O 1
ATOM 6159 N N . MET B 1 374 ? 18.641 20.453 9.281 1 97.19 374 MET B N 1
ATOM 6160 C CA . MET B 1 374 ? 19.531 19.484 9.906 1 97.19 374 MET B CA 1
ATOM 6161 C C . MET B 1 374 ? 18.734 18.406 10.633 1 97.19 374 MET B C 1
ATOM 6163 O O . MET B 1 374 ? 18.078 18.688 11.633 1 97.19 374 MET B O 1
ATOM 6167 N N . LEU B 1 375 ? 18.781 17.219 10.133 1 97.75 375 LEU B N 1
ATOM 6168 C CA . LEU B 1 375 ? 18.141 16.062 10.758 1 97.75 375 LEU B CA 1
ATOM 6169 C C . LEU B 1 375 ? 19.109 15.336 11.68 1 97.75 375 LEU B C 1
ATOM 6171 O O . LEU B 1 375 ? 20.25 15.047 11.289 1 97.75 375 LEU B O 1
ATOM 6175 N N . LYS B 1 376 ? 18.688 15.109 12.844 1 96.69 376 LYS B N 1
ATOM 6176 C CA . LYS B 1 376 ? 19.484 14.352 13.812 1 96.69 376 LYS B CA 1
ATOM 6177 C C . LYS B 1 376 ? 19.109 12.867 13.781 1 96.69 376 LYS B C 1
ATOM 6179 O O . LYS B 1 376 ? 18.203 12.469 13.062 1 96.69 376 LYS B O 1
ATOM 6184 N N . THR B 1 377 ? 19.828 12.094 14.609 1 96.5 377 THR B N 1
ATOM 6185 C CA . THR B 1 377 ? 19.594 10.656 14.68 1 96.5 377 THR B CA 1
ATOM 6186 C C . THR B 1 377 ? 18.125 10.375 14.992 1 96.5 377 THR B C 1
ATOM 6188 O O . THR B 1 377 ? 17.531 9.43 14.461 1 96.5 377 THR B O 1
ATOM 6191 N N . LEU B 1 378 ? 17.5 11.188 15.789 1 94.69 378 LEU B N 1
ATOM 6192 C CA . LEU B 1 378 ? 16.094 11.07 16.156 1 94.69 378 LEU B CA 1
ATOM 6193 C C . LEU B 1 378 ? 15.203 11.102 14.93 1 94.69 378 LEU B C 1
ATOM 6195 O O . LEU B 1 378 ? 14.195 10.398 14.867 1 94.69 378 LEU B O 1
ATOM 6199 N N . ASN B 1 379 ? 15.578 11.898 13.938 1 97.5 379 ASN B N 1
ATOM 6200 C CA . ASN B 1 379 ? 14.773 12.117 12.742 1 97.5 379 ASN B CA 1
ATOM 6201 C C . ASN B 1 379 ? 15.055 11.062 11.672 1 97.5 379 ASN B C 1
ATOM 6203 O O . ASN B 1 379 ? 14.297 10.922 10.719 1 97.5 379 ASN B O 1
ATOM 6207 N N . LEU B 1 380 ? 16.141 10.391 11.859 1 97.12 380 LEU B N 1
ATOM 6208 C CA . LEU B 1 380 ? 16.641 9.523 10.797 1 97.12 380 LEU B CA 1
ATOM 6209 C C . LEU B 1 380 ? 16.312 8.062 11.086 1 97.12 380 LEU B C 1
ATOM 6211 O O . LEU B 1 380 ? 16.047 7.289 10.164 1 97.12 380 LEU B O 1
ATOM 6215 N N . PHE B 1 381 ? 16.391 7.75 12.305 1 95.69 381 PHE B N 1
ATOM 6216 C CA . PHE B 1 381 ? 16.344 6.336 12.648 1 95.69 381 PHE B CA 1
ATOM 6217 C C . PHE B 1 381 ? 15.25 6.066 13.68 1 95.69 381 PHE B C 1
ATOM 6219 O O . PHE B 1 381 ? 14.875 6.961 14.445 1 95.69 381 PHE B O 1
ATOM 6226 N N . ARG B 1 382 ? 14.773 4.867 13.609 1 93.56 382 ARG B N 1
ATOM 6227 C CA . ARG B 1 382 ? 13.789 4.359 14.562 1 93.56 382 ARG B CA 1
ATOM 6228 C C . ARG B 1 382 ? 14.32 3.131 15.289 1 93.56 382 ARG B C 1
ATOM 6230 O O . ARG B 1 382 ? 14.945 2.258 14.68 1 93.56 382 ARG B O 1
ATOM 6237 N N . ASN B 1 383 ? 14.133 3.113 16.594 1 90.94 383 ASN B N 1
ATOM 6238 C CA . ASN B 1 383 ? 14.523 1.952 17.391 1 90.94 383 ASN B CA 1
ATOM 6239 C C . ASN B 1 383 ? 13.422 0.897 17.422 1 90.94 383 ASN B C 1
ATOM 6241 O O . ASN B 1 383 ? 12.266 1.211 17.703 1 90.94 383 ASN B O 1
ATOM 6245 N N . LEU B 1 384 ? 13.805 -0.281 17.062 1 87.38 384 LEU B N 1
ATOM 6246 C CA . LEU B 1 384 ? 12.938 -1.452 17.125 1 87.38 384 LEU B CA 1
ATOM 6247 C C . LEU B 1 384 ? 13.508 -2.508 18.062 1 87.38 384 LEU B C 1
ATOM 6249 O O . LEU B 1 384 ? 14.617 -2.354 18.578 1 87.38 384 LEU B O 1
ATOM 6253 N N . SER B 1 385 ? 12.719 -3.547 18.375 1 80.75 385 SER B N 1
ATOM 6254 C CA . SER B 1 385 ? 13.156 -4.574 19.312 1 80.75 385 SER B CA 1
ATOM 6255 C C . SER B 1 385 ? 14.406 -5.289 18.812 1 80.75 385 SER B C 1
ATOM 6257 O O . SER B 1 385 ? 15.219 -5.773 19.594 1 80.75 385 SER B O 1
ATOM 6259 N N . TYR B 1 386 ? 14.609 -5.297 17.531 1 76.81 386 TYR B N 1
ATOM 6260 C CA . TYR B 1 386 ? 15.695 -6.094 16.969 1 76.81 386 TYR B CA 1
ATOM 6261 C C . TYR B 1 386 ? 16.828 -5.199 16.5 1 76.81 386 TYR B C 1
ATOM 6263 O O . TYR B 1 386 ? 17.875 -5.691 16.078 1 76.81 386 TYR B O 1
ATOM 6271 N N . GLY B 1 387 ? 16.609 -3.904 16.516 1 89.5 387 GLY B N 1
ATOM 6272 C CA . GLY B 1 387 ? 17.656 -3.008 16.062 1 89.5 387 GLY B CA 1
ATOM 6273 C C . GLY B 1 387 ? 17.172 -1.592 15.82 1 89.5 387 GLY B C 1
ATOM 6274 O O . GLY B 1 387 ? 16.062 -1.242 16.203 1 89.5 387 GLY B O 1
ATOM 6275 N N . THR B 1 388 ? 18.125 -0.821 15.328 1 93.81 388 THR B N 1
ATOM 6276 C CA . THR B 1 388 ? 17.859 0.556 14.93 1 93.81 388 THR B CA 1
ATOM 6277 C C . THR B 1 388 ? 17.797 0.679 13.414 1 93.81 388 THR B C 1
ATOM 6279 O O . THR B 1 388 ? 18.766 0.34 12.727 1 93.81 388 THR B O 1
ATOM 6282 N N . CYS B 1 389 ? 16.641 1.181 12.898 1 91.06 389 CYS B N 1
ATOM 6283 C CA . CYS B 1 389 ? 16.453 1.148 11.445 1 91.06 389 CYS B CA 1
ATOM 6284 C C . CYS B 1 389 ? 16.203 2.549 10.898 1 91.06 389 CYS B C 1
ATOM 6286 O O . CYS B 1 389 ? 15.594 3.383 11.57 1 91.06 389 CYS B O 1
ATOM 6288 N N . LEU B 1 390 ? 16.734 2.775 9.695 1 94 390 LEU B N 1
ATOM 6289 C CA . LEU B 1 390 ? 16.516 4.039 9 1 94 390 LEU B CA 1
ATOM 6290 C C . LEU B 1 390 ? 15.031 4.238 8.695 1 94 390 LEU B C 1
ATOM 6292 O O . LEU B 1 390 ? 14.391 3.359 8.117 1 94 390 LEU B O 1
ATOM 6296 N N . ALA B 1 391 ? 14.469 5.398 9.102 1 95.12 391 ALA B N 1
ATOM 6297 C CA . ALA B 1 391 ? 13.047 5.703 8.938 1 95.12 391 ALA B CA 1
ATOM 6298 C C . ALA B 1 391 ? 12.781 6.336 7.574 1 95.12 391 ALA B C 1
ATOM 6300 O O . ALA B 1 391 ? 12.117 7.375 7.484 1 95.12 391 ALA B O 1
ATOM 6301 N N . MET B 1 392 ? 13.344 5.797 6.562 1 92.31 392 MET B N 1
ATOM 6302 C CA . MET B 1 392 ? 13.164 6.203 5.176 1 92.31 392 MET B CA 1
ATOM 6303 C C . MET B 1 392 ? 13.023 4.988 4.266 1 92.31 392 MET B C 1
ATOM 6305 O O . MET B 1 392 ? 13.633 3.947 4.512 1 92.31 392 MET B O 1
ATOM 6309 N N . LEU B 1 393 ? 12.203 5.219 3.287 1 82.38 393 LEU B N 1
ATOM 6310 C CA . LEU B 1 393 ? 12.016 4.16 2.299 1 82.38 393 LEU B CA 1
ATOM 6311 C C . LEU B 1 393 ? 12.188 4.703 0.884 1 82.38 393 LEU B C 1
ATOM 6313 O O . LEU B 1 393 ? 11.922 5.883 0.631 1 82.38 393 LEU B O 1
ATOM 6317 N N . PRO B 1 394 ? 12.695 3.895 -0.047 1 76.75 394 PRO B N 1
ATOM 6318 C CA . PRO B 1 394 ? 12.789 4.312 -1.447 1 76.75 394 PRO B CA 1
ATOM 6319 C C . PRO B 1 394 ? 11.469 4.184 -2.191 1 76.75 394 PRO B C 1
ATOM 6321 O O . PRO B 1 394 ? 10.617 3.369 -1.815 1 76.75 394 PRO B O 1
ATOM 6324 N N . ASP B 1 395 ? 11.227 5.09 -3.123 1 72.12 395 ASP B N 1
ATOM 6325 C CA . ASP B 1 395 ? 10.125 5.047 -4.078 1 72.12 395 ASP B CA 1
ATOM 6326 C C . ASP B 1 395 ? 10.586 5.477 -5.469 1 72.12 395 ASP B C 1
ATOM 6328 O O . ASP B 1 395 ? 11.445 6.348 -5.602 1 72.12 395 ASP B O 1
ATOM 6332 N N . ASP B 1 396 ? 10.047 4.98 -6.492 1 58.5 396 ASP B N 1
ATOM 6333 C CA . ASP B 1 396 ? 10.57 5.242 -7.828 1 58.5 396 ASP B CA 1
ATOM 6334 C C . ASP B 1 396 ? 10.094 6.602 -8.344 1 58.5 396 ASP B C 1
ATOM 6336 O O . ASP B 1 396 ? 10.703 7.172 -9.258 1 58.5 396 ASP B O 1
ATOM 6340 N N . GLU B 1 397 ? 9.031 7.051 -7.758 1 62.28 397 GLU B N 1
ATOM 6341 C CA . GLU B 1 397 ? 8.406 8.156 -8.477 1 62.28 397 GLU B CA 1
ATOM 6342 C C . GLU B 1 397 ? 8.328 9.406 -7.605 1 62.28 397 GLU B C 1
ATOM 6344 O O . GLU B 1 397 ? 8.203 10.523 -8.125 1 62.28 397 GLU B O 1
ATOM 6349 N N . LEU B 1 398 ? 8.344 9.164 -6.359 1 76.88 398 LEU B N 1
ATOM 6350 C CA . LEU B 1 398 ? 8.008 10.375 -5.617 1 76.88 398 LEU B CA 1
ATOM 6351 C C . LEU B 1 398 ? 8.867 10.5 -4.367 1 76.88 398 LEU B C 1
ATOM 6353 O O . LEU B 1 398 ? 9.523 9.539 -3.959 1 76.88 398 LEU B O 1
ATOM 6357 N N . ASN B 1 399 ? 9.039 11.719 -3.91 1 90 399 ASN B N 1
ATOM 6358 C CA . ASN B 1 399 ? 9.641 12.078 -2.631 1 90 399 ASN B CA 1
ATOM 6359 C C . ASN B 1 399 ? 8.609 12.641 -1.662 1 90 399 ASN B C 1
ATOM 6361 O O . ASN B 1 399 ? 7.812 13.516 -2.031 1 90 399 ASN B O 1
ATOM 6365 N N . ILE B 1 400 ? 8.578 12.062 -0.474 1 93.31 400 ILE B N 1
ATOM 6366 C CA . ILE B 1 400 ? 7.75 12.586 0.605 1 93.31 400 ILE B CA 1
ATOM 6367 C C . ILE B 1 400 ? 8.609 12.844 1.839 1 93.31 400 ILE B C 1
ATOM 6369 O O . ILE B 1 400 ? 9.375 11.977 2.258 1 93.31 400 ILE B O 1
ATOM 6373 N N . TYR B 1 401 ? 8.57 14.031 2.293 1 96.94 401 TYR B N 1
ATOM 6374 C CA . TYR B 1 401 ? 9.18 14.375 3.574 1 96.94 401 TYR B CA 1
ATOM 6375 C C . TYR B 1 401 ? 8.234 14.062 4.727 1 96.94 401 TYR B C 1
ATOM 6377 O O . TYR B 1 401 ? 7.387 14.891 5.082 1 96.94 401 TYR B O 1
ATOM 6385 N N . GLY B 1 402 ? 8.406 12.938 5.305 1 96.62 402 GLY B N 1
ATOM 6386 C CA . GLY B 1 402 ? 7.477 12.391 6.281 1 96.62 402 GLY B CA 1
ATOM 6387 C C . GLY B 1 402 ? 7.605 13.031 7.648 1 96.62 402 GLY B C 1
ATOM 6388 O O . GLY B 1 402 ? 8.586 13.734 7.922 1 96.62 402 GLY B O 1
ATOM 6389 N N . ASN B 1 403 ? 6.613 12.711 8.453 1 96.75 403 ASN B N 1
ATOM 6390 C CA . ASN B 1 403 ? 6.539 13.43 9.719 1 96.75 403 ASN B CA 1
ATOM 6391 C C . ASN B 1 403 ? 7.566 12.906 10.727 1 96.75 403 ASN B C 1
ATOM 6393 O O . ASN B 1 403 ? 7.871 13.578 11.711 1 96.75 403 ASN B O 1
ATOM 6397 N N . TRP B 1 404 ? 8.102 11.711 10.516 1 96.88 404 TRP B N 1
ATOM 6398 C CA . TRP B 1 404 ? 9.195 11.258 11.367 1 96.88 404 TRP B CA 1
ATOM 6399 C C . TRP B 1 404 ? 10.367 12.234 11.305 1 96.88 404 TRP B C 1
ATOM 6401 O O . TRP B 1 404 ? 10.984 12.539 12.336 1 96.88 404 TRP B O 1
ATOM 6411 N N . ALA B 1 405 ? 10.68 12.719 10.172 1 97.62 405 ALA B N 1
ATOM 6412 C CA . ALA B 1 405 ? 11.781 13.648 9.961 1 97.62 405 ALA B CA 1
ATOM 6413 C C . ALA B 1 405 ? 11.461 15.023 10.523 1 97.62 405 ALA B C 1
ATOM 6415 O O . ALA B 1 405 ? 12.352 15.875 10.664 1 97.62 405 ALA B O 1
ATOM 6416 N N . GLN B 1 406 ? 10.242 15.234 10.859 1 97.25 406 GLN B N 1
ATOM 6417 C CA . GLN B 1 406 ? 9.805 16.562 11.258 1 97.25 406 GLN B CA 1
ATOM 6418 C C . GLN B 1 406 ? 9.758 16.703 12.781 1 97.25 406 GLN B C 1
ATOM 6420 O O . GLN B 1 406 ? 9.461 17.781 13.305 1 97.25 406 GLN B O 1
ATOM 6425 N N . MET B 1 407 ? 10.07 15.609 13.5 1 96.12 407 MET B N 1
ATOM 6426 C CA . MET B 1 407 ? 10.023 15.656 14.953 1 96.12 407 MET B CA 1
ATOM 6427 C C . MET B 1 407 ? 11.031 16.672 15.5 1 96.12 407 MET B C 1
ATOM 6429 O O . MET B 1 407 ? 12.164 16.734 15.031 1 96.12 407 MET B O 1
ATOM 6433 N N . ASN B 1 408 ? 10.594 17.422 16.438 1 94.44 408 ASN B N 1
ATOM 6434 C CA . ASN B 1 408 ? 11.391 18.438 17.109 1 94.44 408 ASN B CA 1
ATOM 6435 C C . ASN B 1 408 ? 11.797 19.562 16.156 1 94.44 408 ASN B C 1
ATOM 6437 O O . ASN B 1 408 ? 12.93 20.047 16.203 1 94.44 408 ASN B O 1
ATOM 6441 N N . PHE B 1 409 ? 11.016 19.844 15.266 1 95 409 PHE B N 1
ATOM 6442 C CA . PHE B 1 409 ? 10.977 21.062 14.469 1 95 409 PHE B CA 1
ATOM 6443 C C . PHE B 1 409 ? 9.625 21.766 14.625 1 95 409 PHE B C 1
ATOM 6445 O O . PHE B 1 409 ? 8.586 21.109 14.648 1 95 409 PHE B O 1
ATOM 6452 N N . GLN B 1 410 ? 9.688 22.984 14.82 1 94.94 410 GLN B N 1
ATOM 6453 C CA . GLN B 1 410 ? 8.508 23.766 14.477 1 94.94 410 GLN B CA 1
ATOM 6454 C C . GLN B 1 410 ? 8.43 24.031 12.977 1 94.94 410 GLN B C 1
ATOM 6456 O O . GLN B 1 410 ? 9.352 24.594 12.391 1 94.94 410 GLN B O 1
ATOM 6461 N N . VAL B 1 411 ? 7.434 23.5 12.406 1 96.81 411 VAL B N 1
ATOM 6462 C CA . VAL B 1 411 ? 7.23 23.656 10.969 1 96.81 411 VAL B CA 1
ATOM 6463 C C . VAL B 1 411 ? 6.07 24.609 10.695 1 96.81 411 VAL B C 1
ATOM 6465 O O . VAL B 1 411 ? 4.938 24.344 11.094 1 96.81 411 VAL B O 1
ATOM 6468 N N . GLU B 1 412 ? 6.383 25.734 10.07 1 97.06 412 GLU B N 1
ATOM 6469 C CA . GLU B 1 412 ? 5.367 26.734 9.773 1 97.06 412 GLU B CA 1
ATOM 6470 C C . GLU B 1 412 ? 5.016 26.734 8.289 1 97.06 412 GLU B C 1
ATOM 6472 O O . GLU B 1 412 ? 5.902 26.766 7.434 1 97.06 412 GLU B O 1
ATOM 6477 N N . TYR B 1 413 ? 3.773 26.641 8.008 1 97.38 413 TYR B N 1
ATOM 6478 C CA . TYR B 1 413 ? 3.225 26.812 6.668 1 97.38 413 TYR B CA 1
ATOM 6479 C C . TYR B 1 413 ? 2.633 28.219 6.504 1 97.38 413 TYR B C 1
ATOM 6481 O O . TYR B 1 413 ? 1.65 28.562 7.16 1 97.38 413 TYR B O 1
ATOM 6489 N N . ASP B 1 414 ? 3.27 29.016 5.688 1 96 414 ASP B N 1
ATOM 6490 C CA . ASP B 1 414 ? 2.807 30.359 5.355 1 96 414 ASP B CA 1
ATOM 6491 C C . ASP B 1 414 ? 2.256 30.406 3.93 1 96 414 ASP B C 1
ATOM 6493 O O . ASP B 1 414 ? 3.014 30.578 2.973 1 96 414 ASP B O 1
ATOM 6497 N N . LEU B 1 415 ? 0.977 30.266 3.854 1 95.25 415 LEU B N 1
ATOM 6498 C CA . LEU B 1 415 ? 0.374 30.219 2.525 1 95.25 415 LEU B CA 1
ATOM 6499 C C . LEU B 1 415 ? 0.363 31.594 1.88 1 95.25 415 LEU B C 1
ATOM 6501 O O . LEU B 1 415 ? 0.371 31.719 0.652 1 95.25 415 LEU B O 1
ATOM 6505 N N . GLY B 1 416 ? 0.335 32.656 2.688 1 93.56 416 GLY B N 1
ATOM 6506 C CA . GLY B 1 416 ? 0.45 34 2.148 1 93.56 416 GLY B CA 1
ATOM 6507 C C . GLY B 1 416 ? 1.757 34.25 1.417 1 93.56 416 GLY B C 1
ATOM 6508 O O . GLY B 1 416 ? 1.76 34.719 0.282 1 93.56 416 GLY B O 1
ATOM 6509 N N . ARG B 1 417 ? 2.814 33.875 2.055 1 94.19 417 ARG B N 1
ATOM 6510 C CA . ARG B 1 417 ? 4.137 34.031 1.461 1 94.19 417 ARG B CA 1
ATOM 6511 C C . ARG B 1 417 ? 4.52 32.812 0.634 1 94.19 417 ARG B C 1
ATOM 6513 O O . ARG B 1 417 ? 5.57 32.812 -0.01 1 94.19 417 ARG B O 1
ATOM 6520 N N . LYS B 1 418 ? 3.76 31.797 0.665 1 95.75 418 LYS B N 1
ATOM 6521 C CA . LYS B 1 418 ? 3.988 30.531 -0.034 1 95.75 418 LYS B CA 1
ATOM 6522 C C . LYS B 1 418 ? 5.344 29.938 0.337 1 95.75 418 LYS B C 1
ATOM 6524 O O . LYS B 1 418 ? 6.152 29.625 -0.541 1 95.75 418 LYS B O 1
ATOM 6529 N N . GLN B 1 419 ? 5.527 29.734 1.582 1 97.06 419 GLN B N 1
ATOM 6530 C CA . GLN B 1 419 ? 6.781 29.141 2.043 1 97.06 419 GLN B CA 1
ATOM 6531 C C . GLN B 1 419 ? 6.559 28.281 3.287 1 97.06 419 GLN B C 1
ATOM 6533 O O . GLN B 1 419 ? 5.605 28.5 4.035 1 97.06 419 GLN B O 1
ATOM 6538 N N . VAL B 1 420 ? 7.371 27.281 3.443 1 97.88 420 VAL B N 1
ATOM 6539 C CA . VAL B 1 420 ? 7.469 26.5 4.668 1 97.88 420 VAL B CA 1
ATOM 6540 C C . VAL B 1 420 ? 8.742 26.875 5.422 1 97.88 420 VAL B C 1
ATOM 6542 O O . VAL B 1 420 ? 9.805 27.047 4.812 1 97.88 420 VAL B O 1
ATOM 6545 N N . SER B 1 421 ? 8.617 27.109 6.719 1 97.44 421 SER B N 1
ATOM 6546 C CA . SER B 1 421 ? 9.766 27.422 7.562 1 97.44 421 SER B CA 1
ATOM 6547 C C . SER B 1 421 ? 9.992 26.328 8.609 1 97.44 421 SER B C 1
ATOM 6549 O O . SER B 1 421 ? 9.031 25.781 9.148 1 97.44 421 SER B O 1
ATOM 6551 N N . PHE B 1 422 ? 11.258 26.078 8.852 1 97.06 422 PHE B N 1
ATOM 6552 C CA . PHE B 1 422 ? 11.672 25.094 9.852 1 97.06 422 PHE B CA 1
ATOM 6553 C C . PHE B 1 422 ? 12.477 25.75 10.961 1 97.06 422 PHE B C 1
ATOM 6555 O O . PHE B 1 422 ? 13.359 26.578 10.688 1 97.06 422 PHE B O 1
ATOM 6562 N N . ALA B 1 423 ? 12.172 25.422 12.172 1 95.06 423 ALA B N 1
ATOM 6563 C CA . ALA B 1 423 ? 12.977 25.812 13.328 1 95.06 423 ALA B CA 1
ATOM 6564 C C . ALA B 1 423 ? 13.18 24.641 14.273 1 95.06 423 ALA B C 1
ATOM 6566 O O . ALA B 1 423 ? 12.211 24.078 14.789 1 95.06 423 ALA B O 1
ATOM 6567 N N . PRO B 1 424 ? 14.469 24.266 14.422 1 92.69 424 PRO B N 1
ATOM 6568 C CA . PRO B 1 424 ? 14.664 23.266 15.469 1 92.69 424 PRO B CA 1
ATOM 6569 C C . PRO B 1 424 ? 14.078 23.688 16.812 1 92.69 424 PRO B C 1
ATOM 6571 O O . PRO B 1 424 ? 14.156 24.859 17.188 1 92.69 424 PRO B O 1
ATOM 6574 N N . ALA B 1 425 ? 13.422 22.703 17.438 1 92.31 425 ALA B N 1
ATOM 6575 C CA . ALA B 1 425 ? 12.75 23.016 18.703 1 92.31 425 ALA B CA 1
ATOM 6576 C C . ALA B 1 425 ? 12.641 21.781 19.594 1 92.31 425 ALA B C 1
ATOM 6578 O O . ALA B 1 425 ? 12.633 20.656 19.094 1 92.31 425 ALA B O 1
ATOM 6579 N N . ASP B 1 426 ? 12.727 22.047 20.859 1 90.94 426 ASP B N 1
ATOM 6580 C CA . ASP B 1 426 ? 12.25 21.047 21.797 1 90.94 426 ASP B CA 1
ATOM 6581 C C . ASP B 1 426 ? 10.727 21.094 21.938 1 90.94 426 ASP B C 1
ATOM 6583 O O . ASP B 1 426 ? 10.195 21.875 22.719 1 90.94 426 ASP B O 1
ATOM 6587 N N . CYS B 1 427 ? 10.047 20.203 21.266 1 92.12 427 CYS B N 1
ATOM 6588 C CA . CYS B 1 427 ? 8.594 20.266 21.156 1 92.12 427 CYS B CA 1
ATOM 6589 C C . CYS B 1 427 ? 7.918 19.844 22.453 1 92.12 427 CYS B C 1
ATOM 6591 O O . CYS B 1 427 ? 6.703 20 22.594 1 92.12 427 CYS B O 1
ATOM 6593 N N . THR B 1 428 ? 8.711 19.375 23.375 1 89.12 428 THR B N 1
ATOM 6594 C CA . THR B 1 428 ? 8.141 19.094 24.688 1 89.12 428 THR B CA 1
ATOM 6595 C C . THR B 1 428 ? 7.926 20.391 25.469 1 89.12 428 THR B C 1
ATOM 6597 O O . THR B 1 428 ? 7.172 20.422 26.438 1 89.12 428 THR B O 1
ATOM 6600 N N . GLN B 1 429 ? 8.672 21.438 25.078 1 80.19 429 GLN B N 1
ATOM 6601 C CA . GLN B 1 429 ? 8.586 22.734 25.766 1 80.19 429 GLN B CA 1
ATOM 6602 C C . GLN B 1 429 ? 7.59 23.656 25.078 1 80.19 429 GLN B C 1
ATOM 6604 O O . GLN B 1 429 ? 7.301 24.75 25.578 1 80.19 429 GLN B O 1
ATOM 6609 N N . HIS B 1 430 ? 7.133 23.234 23.984 1 68.25 430 HIS B N 1
ATOM 6610 C CA . HIS B 1 430 ? 6.262 24.094 23.188 1 68.25 430 HIS B CA 1
ATOM 6611 C C . HIS B 1 430 ? 4.871 23.484 23.031 1 68.25 430 HIS B C 1
ATOM 6613 O O . HIS B 1 430 ? 4.727 22.266 23 1 68.25 430 HIS B O 1
#

Organism: NCBI:txid165716

pLDDT: mean 80.93, std 18.92, range [28.22, 98.38]

Radius of gyration: 31.39 Å; Cα contacts (8 Å, |Δi|>4): 2273; chains: 2; bounding box: 94×148×96 Å

Sequence (860 aa):
MDHLLCFLLICFSHLSLQSLVEAKPRGFTIDLIHRHSQLSPFYNNTATPDDFAIDDALRSIARATHFRPSTIDENKIESPVIPNVGSYLMKLSIGSPAVTNLAIADTGSDLVWIQCEPCDNNCYPQDRSPFNPMQSSTYMELSCDSKPCQYLPIHGCGSTNNKCEYTYRYGDRSFTMGDLATDTFTFDSTDGQVASFPNSIFGCGHNNAGTFNSRGSGLVGLGGGPLSLISQLGAQIEQKFSYCLLPRTINSASKLRFGTDSILSGPGVVSTPIQFDDKGTFYYLTLEGASVGNKRIPYSNQMGTVNQGNIVIDSGTTLTILESRFYSDLEAALKEAIGLNPIPDPRGTYNLCYDSGSVPEMTVVFHFTGADVMLKTLNLFRNLSYGTCLAMLPDDELNIYGNWAQMNFQVEYDLGRKQVSFAPADCTQHMDHLLCFLLICFSHLSLQSLVEAKPRGFTIDLIHRHSQLSPFYNNTATPDDFAIDDALRSIARATHFRPSTIDENKIESPVIPNVGSYLMKLSIGSPAVTNLAIADTGSDLVWIQCEPCDNNCYPQDRSPFNPMQSSTYMELSCDSKPCQYLPIHGCGSTNNKCEYTYRYGDRSFTMGDLATDTFTFDSTDGQVASFPNSIFGCGHNNAGTFNSRGSGLVGLGGGPLSLISQLGAQIEQKFSYCLLPRTINSASKLRFGTDSILSGPGVVSTPIQFDDKGTFYYLTLEGASVGNKRIPYSNQMGTVNQGNIVIDSGTTLTILESRFYSDLEAALKEAIGLNPIPDPRGTYNLCYDSGSVPEMTVVFHFTGADVMLKTLNLFRNLSYGTCLAMLPDDELNIYGNWAQMNFQVEYDLGRKQVSFAPADCTQH

InterPro domains:
  IPR021109 Aspartic peptidase domain superfamily [G3DSA:2.40.70.10] (70-259)
  IPR021109 Aspartic peptidase domain superfamily [G3DSA:2.40.70.10] (261-430)
  IPR021109 Aspartic peptidase domain superfamily [SSF50630] (83-427)
  IPR032799 Xylanase inhibitor, C-terminal [PF14541] (283-423)
  IPR032861 Xylanase inhibitor, N-terminal [PF14543] (88-259)
  IPR033121 Peptidase family A1 domain [PS51767] (88-423)
  IPR034161 Pepsin-like domain, plant [cd05476] (88-427)
  IPR051708 Plant Aspartic Proteinase A1 [PTHR47967] (7-430)

Foldseek 3Di:
DPPPPPPPPPPPPPPPPPPPPPPPDDDDDDDDDDCCDPVHPLHDPPDDPVNVVVVVVVVVQVCVVVPPPPPPPVPPPPARAAPLAFDDWDWKWWAVVTDIFIAGEKLQFAAWEFEEPPQVPDDAAAPDDTHYQVVGPQKFFDFCPDPVLVLAPDWDQDPPDRTIWHWDADNNRKIFIATWIWTKMWDQDPVGDIDIDGRQIHGHGNYIDGPCHNHGGTYQASFQGCNHPLNRCDVVQLSKKKWAAAQPVDPDDTDIGTHPRQDDDDPQKWKFFFDADPSRGFTFFWWQWKDWVPDTQGDAPPVRHTDGRFETEIRRFAFWEAAPVRVVVVVVSQCVNLVDDFDDDSVNPFDTWHAAPSGDWTWMWTDTVRHTDIFILQLAWDDDPGTIGGRYDYDNGGTYNYCSRQHQWIWMQNSPRRMIMTDRHNSVVD/DPPPPPPPPPPPPPPPPPPPPPPPDDDDDDDDDDCCDPVHPLHDPPDDPVNVVVVVVVVVQVCVVVPPPPPPPVPPPPARAAPLAFDDWDWKWWAVVTDIFIAGEKLQFAAWAFEEPPQDPDDAAAPDDTHYQVVGPQKFFDFCPDPVLVLAPDWDQDPPDRTIWHWDADNNRKIFIATWIWTKMWDQDPVGDIDIDGRQIHGHGNYIDGPCHNHGGTYQASFQGCNHPLNRCDVVQLSKKKWAAAQPVDDDDTDIGTHPRQDDDDPQKWKFFFDADPSRGFTFFWWQWKDWVPDTQGDDPPVRHTDGRFETEISRFAFWEAAPVRVVVVVVSQCVNLVDDFDDDSNNPFDTWHAAPSGDWTWMWTDTVRHTDIFILQLAWDDDPGTIGGRYDYDNGGTYNYCSRQHQWIWMQNSPRRMIMTDRHNSVVD